Protein 1IBV (pdb70)

Organism: Lactobacillus sp. (strain 30a) (NCBI:txid1593)

Structure (mmCIF, N/CA/C/O backbone):
data_1IBV
#
_entry.id   1IBV
#
_cell.length_a   96.272
_cell.length_b   115.480
_cell.length_c   206.393
_cell.angle_alpha   90.00
_cell.angle_beta   90.00
_cell.angle_gamma   90.00
#
_symmetry.space_group_name_H-M   'C 2 2 21'
#
loop_
_entity.id
_entity.type
_entity.pdbx_description
1 polymer 'HISTIDINE DECARBOXYLASE BETA CHAIN'
2 polymer 'Histidine decarboxylase alpha chain'
3 non-polymer HISTIDINE-METHYL-ESTER
4 water water
#
loop_
_atom_site.group_PDB
_atom_site.id
_atom_site.type_symbol
_atom_site.label_atom_id
_atom_site.label_alt_id
_atom_site.label_comp_id
_atom_site.label_asym_id
_atom_site.label_entity_id
_atom_site.label_seq_id
_atom_site.pdbx_PDB_ins_code
_atom_site.Cartn_x
_atom_site.Cartn_y
_atom_site.Cartn_z
_atom_site.occupancy
_atom_site.B_iso_or_equiv
_atom_site.auth_seq_id
_atom_site.auth_comp_id
_atom_site.auth_asym_id
_atom_site.auth_atom_id
_atom_site.pdbx_PDB_model_num
ATOM 1 N N . SER A 1 1 ? -10.733 2.242 73.065 1.00 39.09 1 SER A N 1
ATOM 2 C CA . SER A 1 1 ? -11.452 2.349 74.364 1.00 40.59 1 SER A CA 1
ATOM 3 C C . SER A 1 1 ? -12.082 3.734 74.432 1.00 40.67 1 SER A C 1
ATOM 4 O O . SER A 1 1 ? -11.722 4.604 73.640 1.00 40.58 1 SER A O 1
ATOM 7 N N . GLU A 1 2 ? -12.977 3.953 75.393 1.00 41.77 2 GLU A N 1
ATOM 8 C CA . GLU A 1 2 ? -13.637 5.248 75.533 1.00 42.49 2 GLU A CA 1
ATOM 9 C C . GLU A 1 2 ? -12.647 6.418 75.666 1.00 38.35 2 GLU A C 1
ATOM 10 O O . GLU A 1 2 ? -12.971 7.554 75.325 1.00 39.50 2 GLU A O 1
ATOM 16 N N . LEU A 1 3 ? -11.427 6.128 76.108 1.00 33.43 3 LEU A N 1
ATOM 17 C CA . LEU A 1 3 ? -10.411 7.159 76.247 1.00 28.41 3 LEU A CA 1
ATOM 18 C C . LEU A 1 3 ? -9.967 7.673 74.874 1.00 28.04 3 LEU A C 1
ATOM 19 O O . LEU A 1 3 ? -9.800 8.880 74.667 1.00 26.08 3 LEU A O 1
ATOM 24 N N . ASP A 1 4 ? -9.774 6.751 73.936 1.00 27.50 4 ASP A N 1
ATOM 25 C CA . ASP A 1 4 ? -9.364 7.114 72.588 1.00 27.11 4 ASP A CA 1
ATOM 26 C C . ASP A 1 4 ? -10.340 8.107 71.978 1.00 28.26 4 ASP A C 1
ATOM 27 O O . ASP A 1 4 ? -9.932 8.993 71.235 1.00 29.38 4 ASP A O 1
ATOM 32 N N . ALA A 1 5 ? -11.625 7.957 72.290 1.00 27.39 5 ALA A N 1
ATOM 33 C CA . ALA A 1 5 ? -12.651 8.842 71.755 1.00 27.86 5 ALA A CA 1
ATOM 34 C C . ALA A 1 5 ? -12.334 10.277 72.139 1.00 26.34 5 ALA A C 1
ATOM 35 O O . ALA A 1 5 ? -12.412 11.186 71.301 1.00 29.89 5 ALA A O 1
ATOM 37 N N . LYS A 1 6 ? -11.965 10.477 73.407 1.00 25.40 6 LYS A N 1
ATOM 38 C CA . LYS A 1 6 ? -11.614 11.810 73.911 1.00 26.27 6 LYS A CA 1
ATOM 39 C C . LYS A 1 6 ? -10.319 12.266 73.228 1.00 25.80 6 LYS A C 1
ATOM 40 O O . LYS A 1 6 ? -10.226 13.397 72.753 1.00 25.30 6 LYS A O 1
ATOM 46 N N . LEU A 1 7 ? -9.345 11.361 73.139 1.00 23.62 7 LEU A N 1
ATOM 47 C CA . LEU A 1 7 ? -8.061 11.657 72.515 1.00 23.55 7 LEU A CA 1
ATOM 48 C C . LEU A 1 7 ? -8.229 12.123 71.075 1.00 24.14 7 LEU A C 1
ATOM 49 O O . LEU A 1 7 ? -7.661 13.138 70.670 1.00 23.53 7 LEU A O 1
ATOM 54 N N . ASN A 1 8 ? -9.036 11.390 70.318 1.00 25.37 8 ASN A N 1
ATOM 55 C CA . ASN A 1 8 ? -9.288 11.704 68.922 1.00 24.67 8 ASN A CA 1
ATOM 56 C C . ASN A 1 8 ? -9.792 13.124 68.731 1.00 24.74 8 ASN A C 1
ATOM 57 O O . ASN A 1 8 ? -9.381 13.811 67.796 1.00 27.98 8 ASN A O 1
ATOM 62 N N . LYS A 1 9 ? -10.657 13.586 69.627 1.00 24.42 9 LYS A N 1
ATOM 63 C CA . LYS A 1 9 ? -11.178 14.946 69.514 1.00 26.33 9 LYS A CA 1
ATOM 64 C C . LYS A 1 9 ? -10.084 16.006 69.668 1.00 27.24 9 LYS A C 1
ATOM 65 O O . LYS A 1 9 ? -10.299 17.168 69.342 1.00 27.52 9 LYS A O 1
ATOM 71 N N . LEU A 1 10 ? -8.916 15.591 70.161 1.00 28.45 10 LEU A N 1
ATOM 72 C CA . LEU A 1 10 ? -7.770 16.482 70.342 1.00 24.29 10 LEU A CA 1
ATOM 73 C C . LEU A 1 10 ? -6.840 16.377 69.146 1.00 23.19 10 LEU A C 1
ATOM 74 O O . LEU A 1 10 ? -5.889 17.150 69.016 1.00 24.54 10 LEU A O 1
ATOM 79 N N . GLY A 1 11 ? -7.121 15.409 68.283 1.00 21.95 11 GLY A N 1
ATOM 80 C CA . GLY A 1 11 ? -6.304 15.183 67.110 1.00 21.24 11 GLY A CA 1
ATOM 81 C C . GLY A 1 11 ? -5.249 14.132 67.399 1.00 22.40 11 GLY A C 1
ATOM 82 O O . GLY A 1 11 ? -4.348 13.898 66.584 1.00 21.96 11 GLY A O 1
ATOM 83 N N . VAL A 1 12 ? -5.367 13.487 68.556 1.00 21.15 12 VAL A N 1
ATOM 84 C CA . VAL A 1 12 ? -4.425 12.458 68.973 1.00 20.39 12 VAL A CA 1
ATOM 85 C C . VAL A 1 12 ? -4.991 11.069 68.715 1.00 22.21 12 VAL A C 1
ATOM 86 O O . VAL A 1 12 ? -6.194 10.856 68.840 1.00 25.84 12 VAL A O 1
ATOM 90 N N . ASP A 1 13 ? -4.130 10.131 68.346 1.00 23.08 13 ASP A N 1
ATOM 91 C CA . ASP A 1 13 ? -4.538 8.754 68.107 1.00 21.66 13 ASP A CA 1
ATOM 92 C C . ASP A 1 13 ? -3.403 7.845 68.541 1.00 23.38 13 ASP A C 1
ATOM 93 O O . ASP A 1 13 ? -2.235 8.143 68.302 1.00 26.39 13 ASP A O 1
ATOM 98 N N . ARG A 1 14 ? -3.745 6.754 69.204 1.00 22.72 14 ARG A N 1
ATOM 99 C CA . ARG A 1 14 ? -2.752 5.820 69.697 1.00 18.81 14 ARG A CA 1
ATOM 100 C C . ARG A 1 14 ? -2.547 4.650 68.752 1.00 19.79 14 ARG A C 1
ATOM 101 O O . ARG A 1 14 ? -2.220 3.547 69.183 1.00 21.75 14 ARG A O 1
ATOM 109 N N . ILE A 1 15 ? -2.761 4.892 67.462 1.00 18.99 15 ILE A N 1
ATOM 110 C CA . ILE A 1 15 ? -2.599 3.852 66.455 1.00 20.81 15 ILE A CA 1
ATOM 111 C C . ILE A 1 15 ? -1.115 3.686 66.154 1.00 20.85 15 ILE A C 1
ATOM 112 O O . ILE A 1 15 ? -0.427 4.671 65.879 1.00 20.32 15 ILE A O 1
ATOM 117 N N . ALA A 1 16 ? -0.649 2.439 66.155 1.00 22.35 16 ALA A N 1
ATOM 118 C CA . ALA A 1 16 ? 0.751 2.123 65.899 1.00 20.43 16 ALA A CA 1
ATOM 119 C C . ALA A 1 16 ? 0.882 0.756 65.234 1.00 21.21 16 ALA A C 1
ATOM 120 O O . ALA A 1 16 ? 1.073 -0.254 65.902 1.00 21.55 16 ALA A O 1
ATOM 122 N N . ILE A 1 17 ? 0.817 0.732 63.907 1.00 21.06 17 ILE A N 1
ATOM 123 C CA . ILE A 1 17 ? 0.916 -0.519 63.163 1.00 20.72 17 ILE A CA 1
ATOM 124 C C . ILE A 1 17 ? 2.190 -0.650 62.307 1.00 21.34 17 ILE A C 1
ATOM 125 O O . ILE A 1 17 ? 2.598 0.279 61.610 1.00 18.73 17 ILE A O 1
ATOM 130 N N . SER A 1 18 ? 2.768 -1.840 62.332 1.00 21.76 18 SER A N 1
ATOM 131 C CA . SER A 1 18 ? 3.976 -2.158 61.597 1.00 21.17 18 SER A CA 1
ATOM 132 C C . SER A 1 18 ? 3.571 -2.916 60.342 1.00 22.16 18 SER A C 1
ATOM 133 O O . SER A 1 18 ? 2.801 -3.875 60.393 1.00 23.76 18 SER A O 1
ATOM 136 N N . PRO A 1 19 ? 4.104 -2.502 59.188 1.00 21.04 19 PRO A N 1
ATOM 137 C CA . PRO A 1 19 ? 3.797 -3.157 57.915 1.00 20.96 19 PRO A CA 1
ATOM 138 C C . PRO A 1 19 ? 4.629 -4.401 57.597 1.00 23.41 19 PRO A C 1
ATOM 139 O O . PRO A 1 19 ? 4.543 -4.932 56.494 1.00 24.06 19 PRO A O 1
ATOM 143 N N . TYR A 1 20 ? 5.433 -4.863 58.554 1.00 23.25 20 TYR A N 1
ATOM 144 C CA . TYR A 1 20 ? 6.282 -6.032 58.338 1.00 22.73 20 TYR A CA 1
ATOM 145 C C . TYR A 1 20 ? 5.634 -7.327 58.779 1.00 24.99 20 TYR A C 1
ATOM 146 O O . TYR A 1 20 ? 4.608 -7.335 59.455 1.00 26.61 20 TYR A O 1
ATOM 155 N N . LYS A 1 21 ? 6.288 -8.428 58.430 1.00 25.32 21 LYS A N 1
ATOM 156 C CA . LYS A 1 21 ? 5.839 -9.743 58.817 1.00 25.29 21 LYS A CA 1
ATOM 157 C C . LYS A 1 21 ? 6.552 -10.100 60.111 1.00 25.50 21 LYS A C 1
ATOM 158 O O . LYS A 1 21 ? 7.772 -10.001 60.191 1.00 30.33 21 LYS A O 1
ATOM 164 N N . GLN A 1 22 ? 5.779 -10.435 61.138 1.00 26.70 22 GLN A N 1
ATOM 165 C CA . GLN A 1 22 ? 6.294 -10.846 62.440 1.00 24.87 22 GLN A CA 1
ATOM 166 C C . GLN A 1 22 ? 6.905 -9.796 63.341 1.00 25.43 22 GLN A C 1
ATOM 167 O O . GLN A 1 22 ? 6.545 -9.709 64.516 1.00 26.28 22 GLN A O 1
ATOM 173 N N . TRP A 1 23 ? 7.831 -9.017 62.801 1.00 25.41 23 TRP A N 1
ATOM 174 C CA . TRP A 1 23 ? 8.546 -7.997 63.568 1.00 25.32 23 TRP A CA 1
ATOM 175 C C . TRP A 1 23 ? 7.823 -6.698 63.900 1.00 23.94 23 TRP A C 1
ATOM 176 O O . TRP A 1 23 ? 6.959 -6.226 63.151 1.00 21.76 23 TRP A O 1
ATOM 187 N N . THR A 1 24 ? 8.240 -6.107 65.016 1.00 22.28 24 THR A N 1
ATOM 188 C CA . THR A 1 24 ? 7.728 -4.828 65.471 1.00 20.48 24 THR A CA 1
ATOM 189 C C . THR A 1 24 ? 8.710 -3.802 64.902 1.00 22.69 24 THR A C 1
ATOM 190 O O . THR A 1 24 ? 9.773 -4.177 64.397 1.00 25.35 24 THR A O 1
ATOM 194 N N . ARG A 1 25 ? 8.361 -2.522 64.953 1.00 18.23 25 ARG A N 1
ATOM 195 C CA . ARG A 1 25 ? 9.236 -1.473 64.454 1.00 14.57 25 ARG A CA 1
ATOM 196 C C . ARG A 1 25 ? 9.206 -0.369 65.479 1.00 16.74 25 ARG A C 1
ATOM 197 O O . ARG A 1 25 ? 8.360 -0.378 66.362 1.00 17.74 25 ARG A O 1
ATOM 205 N N . GLY A 1 26 ? 10.130 0.576 65.375 1.00 18.45 26 GLY A N 1
ATOM 206 C CA . GLY A 1 26 ? 10.186 1.654 66.339 1.00 17.96 26 GLY A CA 1
ATOM 207 C C . GLY A 1 26 ? 9.331 2.851 66.002 1.00 18.03 26 GLY A C 1
ATOM 208 O O . GLY A 1 26 ? 9.054 3.126 64.842 1.00 21.31 26 GLY A O 1
ATOM 209 N N . TYR A 1 27 ? 8.920 3.571 67.034 1.00 16.60 27 TYR A N 1
ATOM 210 C CA . TYR A 1 27 ? 8.109 4.751 66.857 1.00 16.61 27 TYR A CA 1
ATOM 211 C C . TYR A 1 27 ? 8.881 5.693 65.962 1.00 18.88 27 TYR A C 1
ATOM 212 O O . TYR A 1 27 ? 10.080 5.838 66.117 1.00 22.00 27 TYR A O 1
ATOM 221 N N . MET A 1 28 ? 8.187 6.310 65.013 1.00 20.17 28 MET A N 1
ATOM 222 C CA . MET A 1 28 ? 8.759 7.258 64.055 1.00 15.94 28 MET A CA 1
ATOM 223 C C . MET A 1 28 ? 9.353 6.687 62.778 1.00 17.88 28 MET A C 1
ATOM 224 O O . MET A 1 28 ? 9.616 7.434 61.841 1.00 18.55 28 MET A O 1
ATOM 229 N N . GLU A 1 29 ? 9.541 5.372 62.713 1.00 18.10 29 GLU A N 1
ATOM 230 C CA . GLU A 1 29 ? 10.088 4.771 61.505 1.00 19.26 29 GLU A CA 1
ATOM 231 C C . GLU A 1 29 ? 9.087 4.938 60.361 1.00 20.60 29 GLU A C 1
ATOM 232 O O . GLU A 1 29 ? 7.883 4.838 60.559 1.00 21.93 29 GLU A O 1
ATOM 238 N N . PRO A 1 30 ? 9.576 5.213 59.148 1.00 23.25 30 PRO A N 1
ATOM 239 C CA . PRO A 1 30 ? 8.716 5.404 57.980 1.00 21.74 30 PRO A CA 1
ATOM 240 C C . PRO A 1 30 ? 8.002 4.123 57.589 1.00 23.01 30 PRO A C 1
ATOM 241 O O . PRO A 1 30 ? 8.530 3.030 57.788 1.00 25.10 30 PRO A O 1
ATOM 245 N N . GLY A 1 31 ? 6.801 4.253 57.045 1.00 22.51 31 GLY A N 1
ATOM 246 C CA . GLY A 1 31 ? 6.052 3.081 56.647 1.00 20.55 31 GLY A CA 1
ATOM 247 C C . GLY A 1 31 ? 5.082 2.617 57.713 1.00 19.59 31 GLY A C 1
ATOM 248 O O . GLY A 1 31 ? 4.144 1.902 57.413 1.00 23.25 31 GLY A O 1
ATOM 249 N N . ASN A 1 32 ? 5.332 2.995 58.962 1.00 20.81 32 ASN A N 1
ATOM 250 C CA . ASN A 1 32 ? 4.449 2.618 60.056 1.00 22.05 32 ASN A CA 1
ATOM 251 C C . ASN A 1 32 ? 3.134 3.336 59.812 1.00 24.14 32 ASN A C 1
ATOM 252 O O . ASN A 1 32 ? 3.130 4.460 59.298 1.00 23.73 32 ASN A O 1
ATOM 257 N N . ILE A 1 33 ? 2.025 2.714 60.202 1.00 24.17 33 ILE A N 1
ATOM 258 C CA . ILE A 1 33 ? 0.712 3.310 60.006 1.00 21.04 33 ILE A CA 1
ATOM 259 C C . ILE A 1 33 ? 0.164 3.792 61.337 1.00 20.11 33 ILE A C 1
ATOM 260 O O . ILE A 1 33 ? 0.097 3.028 62.293 1.00 22.70 33 ILE A O 1
ATOM 265 N N . GLY A 1 34 ? -0.176 5.071 61.414 1.00 21.22 34 GLY A N 1
ATOM 266 C CA . GLY A 1 34 ? -0.703 5.617 62.649 1.00 19.24 34 GLY A CA 1
ATOM 267 C C . GLY A 1 34 ? 0.226 6.652 63.246 1.00 22.56 34 GLY A C 1
ATOM 268 O O . GLY A 1 34 ? 1.369 6.774 62.817 1.00 25.82 34 GLY A O 1
ATOM 269 N N . ASN A 1 35 ? -0.253 7.392 64.238 1.00 23.68 35 ASN A N 1
ATOM 270 C CA . ASN A 1 35 ? 0.552 8.430 64.877 1.00 21.29 35 ASN A CA 1
ATOM 271 C C . ASN A 1 35 ? 0.693 8.198 6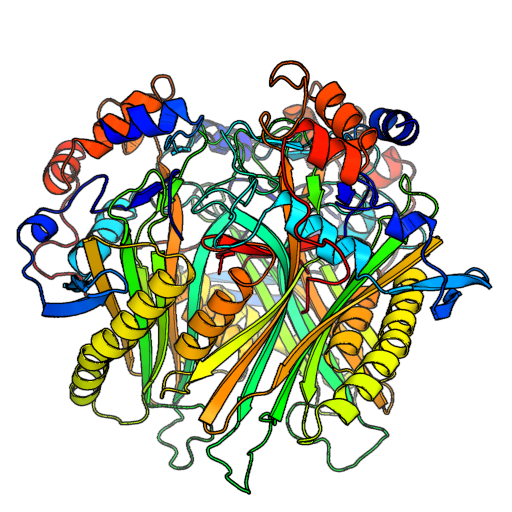6.381 1.00 20.74 35 ASN A C 1
ATOM 272 O O . ASN A 1 35 ? 0.847 9.139 67.156 1.00 21.06 35 ASN A O 1
ATOM 277 N N . GLY A 1 36 ? 0.671 6.940 66.790 1.00 19.16 36 GLY A N 1
ATOM 278 C CA . GLY A 1 36 ? 0.795 6.632 68.198 1.00 18.35 36 GLY A CA 1
ATOM 279 C C . GLY A 1 36 ? 1.929 5.658 68.416 1.00 19.83 36 GLY A C 1
ATOM 280 O O . GLY A 1 36 ? 2.711 5.400 67.498 1.00 22.41 36 GLY A O 1
ATOM 281 N N . TYR A 1 37 ? 2.013 5.100 69.616 1.00 18.11 37 TYR A N 1
ATOM 282 C CA . TYR A 1 37 ? 3.065 4.156 69.943 1.00 18.69 37 TYR A CA 1
ATOM 283 C C . TYR A 1 37 ? 2.668 3.248 71.086 1.00 19.34 37 TYR A C 1
ATOM 284 O O . TYR A 1 37 ? 1.781 3.575 71.863 1.00 22.32 37 TYR A O 1
ATOM 293 N N . VAL A 1 38 ? 3.324 2.101 71.172 1.00 18.95 38 VAL A N 1
ATOM 294 C CA . VAL A 1 38 ? 3.077 1.127 72.223 1.00 19.47 38 VAL A CA 1
ATOM 295 C C . VAL A 1 38 ? 4.406 0.953 72.940 1.00 24.11 38 VAL A C 1
ATOM 296 O O . VAL A 1 38 ? 5.462 1.036 72.307 1.00 26.07 38 VAL A O 1
ATOM 300 N N . THR A 1 39 ? 4.370 0.738 74.250 1.00 24.27 39 THR A N 1
ATOM 301 C CA . THR A 1 39 ? 5.599 0.566 75.010 1.00 24.13 39 THR A CA 1
ATOM 302 C C . THR A 1 39 ? 5.532 -0.605 75.975 1.00 24.41 39 THR A C 1
ATOM 303 O O . THR A 1 39 ? 4.495 -1.256 76.084 1.00 25.93 39 THR A O 1
ATOM 307 N N . GLY A 1 40 ? 6.632 -0.860 76.679 1.00 24.14 40 GLY A N 1
ATOM 308 C CA . GLY A 1 40 ? 6.691 -1.960 77.626 1.00 23.71 40 GLY A CA 1
ATOM 309 C C . GLY A 1 40 ? 7.810 -1.748 78.624 1.00 24.01 40 GLY A C 1
ATOM 310 O O . GLY A 1 40 ? 8.531 -0.766 78.518 1.00 25.56 40 GLY A O 1
ATOM 311 N N . LEU A 1 41 ? 7.970 -2.668 79.574 1.00 23.98 41 LEU A N 1
ATOM 312 C CA . LEU A 1 41 ? 9.003 -2.561 80.603 1.00 23.07 41 LEU A CA 1
ATOM 313 C C . LEU A 1 41 ? 10.025 -3.672 80.514 1.00 23.99 41 LEU A C 1
ATOM 314 O O . LEU A 1 41 ? 9.667 -4.845 80.606 1.00 22.92 41 LEU A O 1
ATOM 319 N N . LYS A 1 42 ? 11.299 -3.318 80.370 1.00 25.11 42 LYS A N 1
ATOM 320 C CA . LYS A 1 42 ? 12.338 -4.336 80.302 1.00 25.61 42 LYS A CA 1
ATOM 321 C C . LYS A 1 42 ? 13.533 -3.972 81.148 1.00 26.12 42 LYS A C 1
ATOM 322 O O . LYS A 1 42 ? 14.112 -2.904 80.990 1.00 26.62 42 LYS A O 1
ATOM 328 N N . VAL A 1 43 ? 13.880 -4.867 82.062 1.00 28.29 43 VAL A N 1
ATOM 329 C CA . VAL A 1 43 ? 15.031 -4.695 82.939 1.00 28.89 43 VAL A CA 1
ATOM 330 C C . VAL A 1 43 ? 15.806 -5.998 82.899 1.00 30.20 43 VAL A C 1
ATOM 331 O O . VAL A 1 43 ? 15.241 -7.063 83.151 1.00 31.94 43 VAL A O 1
ATOM 335 N N . ASP A 1 44 ? 17.080 -5.923 82.537 1.00 30.61 44 ASP A N 1
ATOM 336 C CA . ASP A 1 44 ? 17.914 -7.110 82.464 1.00 31.49 44 ASP A CA 1
ATOM 337 C C . ASP A 1 44 ? 19.373 -6.760 82.632 1.00 33.99 44 ASP A C 1
ATOM 338 O O . ASP A 1 44 ? 19.777 -5.618 82.408 1.00 33.76 44 ASP A O 1
ATOM 343 N N . ALA A 1 45 ? 20.163 -7.764 83.001 1.00 36.72 45 ALA A N 1
ATOM 344 C CA . ALA A 1 45 ? 21.590 -7.591 83.213 1.00 37.59 45 ALA A CA 1
ATOM 345 C C . ALA A 1 45 ? 22.384 -8.695 82.530 1.00 39.17 45 ALA A C 1
ATOM 346 O O . ALA A 1 45 ? 21.954 -9.856 82.495 1.00 40.18 45 ALA A O 1
ATOM 348 N N . GLY A 1 46 ? 23.537 -8.318 81.983 1.00 40.37 46 GLY A N 1
ATOM 349 C CA . GLY A 1 46 ? 24.410 -9.259 81.298 1.00 40.81 46 GLY A CA 1
ATOM 350 C C . GLY A 1 46 ? 25.851 -9.086 81.763 1.00 42.13 46 GLY A C 1
ATOM 351 O O . GLY A 1 46 ? 26.228 -8.01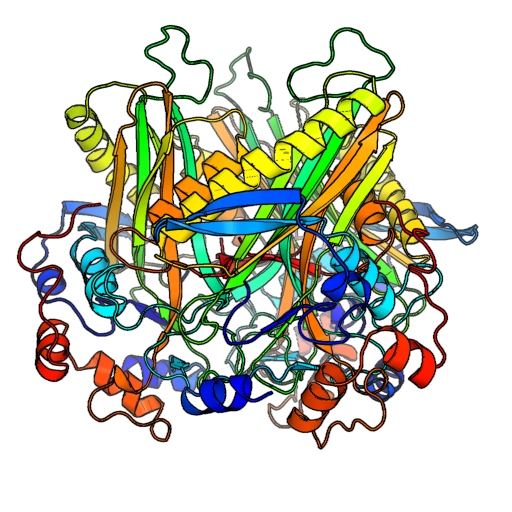4 82.266 1.00 41.28 46 GLY A O 1
ATOM 352 N N . VAL A 1 47 ? 26.665 -10.126 81.592 1.00 43.43 47 VAL A N 1
ATOM 353 C CA . VAL A 1 47 ? 28.066 -10.085 82.018 1.00 44.09 47 VAL A CA 1
ATOM 354 C C . VAL A 1 47 ? 29.014 -10.461 80.894 1.00 45.55 47 VAL A C 1
ATOM 355 O O . VAL A 1 47 ? 28.597 -11.003 79.868 1.00 46.36 47 VAL A O 1
ATOM 359 N N . ARG A 1 48 ? 30.301 -10.226 81.136 1.00 47.86 48 ARG A N 1
ATOM 360 C CA . ARG A 1 48 ? 31.381 -10.554 80.198 1.00 47.88 48 ARG A CA 1
ATOM 361 C C . ARG A 1 48 ? 32.712 -10.562 80.949 1.00 48.98 48 ARG A C 1
ATOM 362 O O . ARG A 1 48 ? 32.951 -9.703 81.807 1.00 46.60 48 ARG A O 1
ATOM 370 N N . ASP A 1 49 ? 33.567 -11.534 80.636 1.00 50.35 49 ASP A N 1
ATOM 371 C CA . ASP A 1 49 ? 34.877 -11.632 81.278 1.00 51.27 49 ASP A CA 1
ATOM 372 C C . ASP A 1 49 ? 35.665 -10.397 80.868 1.00 51.94 49 ASP A C 1
ATOM 373 O O . ASP A 1 49 ? 35.741 -10.077 79.678 1.00 51.79 49 ASP A O 1
ATOM 378 N N . LYS A 1 50 ? 36.230 -9.700 81.850 1.00 53.62 50 LYS A N 1
ATOM 379 C CA . LYS A 1 50 ? 36.993 -8.477 81.588 1.00 54.36 50 LYS A CA 1
ATOM 380 C C . LYS A 1 50 ? 38.137 -8.634 80.592 1.00 53.62 50 LYS A C 1
ATOM 381 O O . LYS A 1 50 ? 38.852 -9.645 80.584 1.00 53.14 50 LYS A O 1
ATOM 387 N N . SER A 1 51 ? 38.263 -7.641 79.723 1.00 53.44 51 SER A N 1
ATOM 388 C CA . SER A 1 51 ? 39.324 -7.601 78.731 1.00 53.37 51 SER A CA 1
ATOM 389 C C . SER A 1 51 ? 39.982 -6.253 78.974 1.00 55.98 51 SER A C 1
ATOM 390 O O . SER A 1 51 ? 39.577 -5.518 79.875 1.00 57.23 51 SER A O 1
ATOM 393 N N . ASP A 1 52 ? 40.975 -5.899 78.178 1.00 59.20 52 ASP A N 1
ATOM 394 C CA . ASP A 1 52 ? 41.621 -4.606 78.372 1.00 62.44 52 ASP A CA 1
ATOM 395 C C . ASP A 1 52 ? 40.871 -3.514 77.627 1.00 63.25 52 ASP A C 1
ATOM 396 O O . ASP A 1 52 ? 41.398 -2.416 77.444 1.00 64.18 52 ASP A O 1
ATOM 401 N N . ASN A 1 53 ? 39.641 -3.804 77.206 1.00 63.80 53 ASN A N 1
ATOM 402 C CA . ASN A 1 53 ? 38.842 -2.829 76.457 1.00 63.35 53 ASN A CA 1
ATOM 403 C C . ASN A 1 53 ? 37.566 -2.500 77.201 1.00 61.48 53 ASN A C 1
ATOM 404 O O . ASN A 1 53 ? 36.604 -3.272 77.157 1.00 61.18 53 ASN A O 1
ATOM 409 N N . ASN A 1 54 ? 37.547 -1.355 77.877 1.00 60.46 54 ASN A N 1
ATOM 410 C CA . ASN A 1 54 ? 36.355 -0.953 78.625 1.00 59.80 54 ASN A CA 1
ATOM 411 C C . ASN A 1 54 ? 35.156 -0.831 77.689 1.00 57.14 54 ASN A C 1
ATOM 412 O O . ASN A 1 54 ? 34.068 -1.332 77.984 1.00 58.16 54 ASN A O 1
ATOM 417 N N . VAL A 1 55 ? 35.376 -0.211 76.535 1.00 53.07 55 VAL A N 1
ATOM 418 C CA . VAL A 1 55 ? 34.296 -0.038 75.572 1.00 48.51 55 VAL A CA 1
ATOM 419 C C . VAL A 1 55 ? 33.722 -1.376 75.136 1.00 46.45 55 VAL A C 1
ATOM 420 O O . VAL A 1 55 ? 32.542 -1.638 75.343 1.00 48.86 55 VAL A O 1
ATOM 424 N N . LEU A 1 56 ? 34.555 -2.228 74.549 1.00 42.15 56 LEU A N 1
ATOM 425 C CA . LEU A 1 56 ? 34.097 -3.528 74.069 1.00 38.82 56 LEU A CA 1
ATOM 426 C C . LEU A 1 56 ? 33.396 -4.343 75.155 1.00 39.15 56 LEU A C 1
ATOM 427 O O . LEU A 1 56 ? 32.402 -5.043 74.886 1.00 38.60 56 LEU A O 1
ATOM 432 N N . ASP A 1 57 ? 33.905 -4.242 76.376 1.00 38.14 57 ASP A N 1
ATOM 433 C CA . ASP A 1 57 ? 33.308 -4.961 77.487 1.00 39.72 57 ASP A CA 1
ATOM 434 C C . ASP A 1 57 ? 31.887 -4.468 77.711 1.00 39.39 57 ASP A C 1
ATOM 435 O O . ASP A 1 57 ? 30.985 -5.265 77.971 1.00 39.74 57 ASP A O 1
ATOM 440 N N . GLY A 1 58 ? 31.696 -3.157 77.583 1.00 38.28 58 GLY A N 1
ATOM 441 C CA . GLY A 1 58 ? 30.376 -2.577 77.745 1.00 36.90 58 GLY A CA 1
ATOM 442 C C . GLY A 1 58 ? 29.467 -3.054 76.625 1.00 34.98 58 GLY A C 1
ATOM 443 O O . GLY A 1 58 ? 28.353 -3.511 76.887 1.00 35.09 58 GLY A O 1
ATOM 444 N N . ILE A 1 59 ? 29.966 -3.003 75.389 1.00 33.86 59 ILE A N 1
ATOM 445 C CA . ILE A 1 59 ? 29.212 -3.432 74.209 1.00 34.28 59 ILE A CA 1
ATOM 446 C C . ILE A 1 59 ? 28.630 -4.837 74.398 1.00 34.23 59 ILE A C 1
ATOM 447 O O . ILE A 1 59 ? 27.411 -5.022 74.395 1.00 35.17 59 ILE A O 1
ATOM 452 N N . VAL A 1 60 ? 29.505 -5.820 74.588 1.00 33.85 60 VAL A N 1
ATOM 453 C CA . VAL A 1 60 ? 29.057 -7.194 74.757 1.00 32.69 60 VAL A CA 1
ATOM 454 C C . VAL A 1 60 ? 28.082 -7.378 75.920 1.00 34.43 60 VAL A C 1
ATOM 455 O O . VAL A 1 60 ? 27.019 -7.981 75.761 1.00 36.45 60 VAL A O 1
ATOM 459 N N . SER A 1 61 ? 28.435 -6.867 77.089 1.00 35.56 61 SER A N 1
ATOM 460 C CA . SER A 1 61 ? 27.560 -7.005 78.237 1.00 35.00 61 SER A CA 1
ATOM 461 C C . SER A 1 61 ? 26.209 -6.370 77.922 1.00 37.40 61 SER A C 1
ATOM 462 O O . SER A 1 61 ? 25.155 -6.941 78.205 1.00 38.62 61 SER A O 1
ATOM 465 N N . TYR A 1 62 ? 26.245 -5.244 77.224 1.00 37.71 62 TYR A N 1
ATOM 466 C CA . TYR A 1 62 ? 25.032 -4.522 76.864 1.00 38.05 62 TYR A CA 1
ATOM 467 C C . TYR A 1 62 ? 24.349 -5.193 75.677 1.00 39.37 62 TYR A C 1
ATOM 468 O O . TYR A 1 62 ? 23.386 -4.671 75.134 1.00 44.36 62 TYR A O 1
ATOM 477 N N . ASP A 1 63 ? 24.814 -6.384 75.323 1.00 37.98 63 ASP A N 1
ATOM 478 C CA . ASP A 1 63 ? 24.259 -7.129 74.202 1.00 36.25 63 ASP A CA 1
ATOM 479 C C . ASP A 1 63 ? 23.682 -8.415 74.775 1.00 37.32 63 ASP A C 1
ATOM 480 O O . ASP A 1 63 ? 22.666 -8.930 74.305 1.00 36.70 63 ASP A O 1
ATOM 485 N N . ARG A 1 64 ? 24.352 -8.955 75.787 1.00 37.75 64 ARG A N 1
ATOM 486 C CA . ARG A 1 64 ? 23.872 -10.161 76.436 1.00 36.43 64 ARG A CA 1
ATOM 487 C C . ARG A 1 64 ? 22.629 -9.767 77.219 1.00 33.57 64 ARG A C 1
ATOM 488 O O . ARG A 1 64 ? 21.767 -10.594 77.476 1.00 35.14 64 ARG A O 1
ATOM 496 N N . ALA A 1 65 ? 22.548 -8.497 77.603 1.00 30.69 65 ALA A N 1
ATOM 497 C CA . ALA A 1 65 ? 21.390 -7.996 78.337 1.00 30.47 65 ALA A CA 1
ATOM 498 C C . ALA A 1 65 ? 20.200 -7.787 77.392 1.00 31.06 65 ALA A C 1
ATOM 499 O O . ALA A 1 65 ? 19.065 -8.101 77.730 1.00 31.10 65 ALA A O 1
ATOM 501 N N . GLU A 1 66 ? 20.468 -7.277 76.197 1.00 32.04 66 GLU A N 1
ATOM 502 C CA . GLU A 1 66 ? 19.413 -7.060 75.218 1.00 29.76 66 GLU A CA 1
ATOM 503 C C . GLU A 1 66 ? 18.844 -8.391 74.725 1.00 32.08 66 GLU A C 1
ATOM 504 O O . GLU A 1 66 ? 17.692 -8.464 74.305 1.00 33.98 66 GLU A O 1
ATOM 510 N N . THR A 1 67 ? 19.667 -9.432 74.731 1.00 33.10 67 THR A N 1
ATOM 511 C CA . THR A 1 67 ? 19.253 -10.739 74.246 1.00 31.87 67 THR A CA 1
ATOM 512 C C . THR A 1 67 ? 18.684 -11.644 75.325 1.00 31.24 67 THR A C 1
ATOM 513 O O . THR A 1 67 ? 18.175 -12.724 75.032 1.00 31.39 67 THR A O 1
ATOM 517 N N . LYS A 1 68 ? 18.760 -11.202 76.571 1.00 31.82 68 LYS A N 1
ATOM 518 C CA . LYS A 1 68 ? 18.263 -12.002 77.674 1.00 33.18 68 LYS A CA 1
ATOM 519 C C . LYS A 1 68 ? 16.777 -11.735 77.862 1.00 33.41 68 LYS A C 1
ATOM 520 O O . LYS A 1 68 ? 16.306 -10.607 77.697 1.00 33.19 68 LYS A O 1
ATOM 526 N N . ASN A 1 69 ? 16.036 -12.774 78.232 1.00 32.76 69 ASN A N 1
ATOM 527 C CA . ASN A 1 69 ? 14.601 -12.650 78.436 1.00 32.09 69 ASN A CA 1
ATOM 528 C C . ASN A 1 69 ? 13.935 -11.997 77.227 1.00 33.07 69 ASN A C 1
ATOM 529 O O . ASN A 1 69 ? 13.979 -12.567 76.139 1.00 35.40 69 ASN A O 1
ATOM 534 N N . ALA A 1 70 ? 13.337 -10.819 77.386 1.00 31.98 70 ALA A N 1
ATOM 535 C CA . ALA A 1 70 ? 12.681 -10.168 76.253 1.00 30.09 70 ALA A CA 1
ATOM 536 C C . ALA A 1 70 ? 13.731 -9.829 75.205 1.00 29.77 70 ALA A C 1
ATOM 537 O O . ALA A 1 70 ? 14.670 -9.091 75.475 1.00 31.23 70 ALA A O 1
ATOM 539 N N . TYR A 1 71 ? 13.570 -10.374 74.009 1.00 28.59 71 TYR A N 1
ATOM 540 C CA . TYR A 1 71 ? 14.531 -10.146 72.952 1.00 27.61 71 TYR A CA 1
ATOM 541 C C . TYR A 1 71 ? 14.391 -8.844 72.196 1.00 27.52 71 TYR A C 1
ATOM 542 O O . TYR A 1 71 ? 13.325 -8.518 71.675 1.00 26.33 71 TYR A O 1
ATOM 551 N N . ILE A 1 72 ? 15.496 -8.109 72.149 1.00 29.08 72 ILE A N 1
ATOM 552 C CA . ILE A 1 72 ? 15.608 -6.857 71.411 1.00 28.29 72 ILE A CA 1
ATOM 553 C C . ILE A 1 72 ? 17.043 -6.875 70.899 1.00 28.77 72 ILE A C 1
ATOM 554 O O . ILE A 1 72 ? 17.716 -5.856 70.818 1.00 25.78 72 ILE A O 1
ATOM 559 N N . GLY A 1 73 ? 17.466 -8.074 70.512 1.00 30.86 73 GLY A N 1
ATOM 560 C CA . GLY A 1 73 ? 18.807 -8.328 70.023 1.00 32.64 73 GLY A CA 1
ATOM 561 C C . GLY A 1 73 ? 19.532 -7.380 69.091 1.00 36.01 73 GLY A C 1
ATOM 562 O O . GLY A 1 73 ? 20.458 -6.683 69.514 1.00 42.08 73 GLY A O 1
ATOM 563 N N . GLN A 1 74 ? 19.182 -7.393 67.813 1.00 31.74 74 GLN A N 1
ATOM 564 C CA . GLN A 1 74 ? 19.881 -6.554 66.850 1.00 29.00 74 GLN A CA 1
ATOM 565 C C . GLN A 1 74 ? 19.161 -5.254 66.568 1.00 30.49 74 GLN A C 1
ATOM 566 O O . GLN A 1 74 ? 18.834 -4.935 65.423 1.00 31.14 74 GLN A O 1
ATOM 572 N N . ILE A 1 75 ? 18.996 -4.468 67.622 1.00 29.07 75 ILE A N 1
ATOM 573 C CA . ILE A 1 75 ? 18.293 -3.202 67.561 1.00 27.63 75 ILE A CA 1
ATOM 574 C C . ILE A 1 75 ? 19.207 -1.986 67.642 1.00 27.95 75 ILE A C 1
ATOM 575 O O . ILE A 1 75 ? 20.248 -2.024 68.288 1.00 29.71 75 ILE A O 1
ATOM 580 N N . ASN A 1 76 ? 18.839 -0.924 66.934 1.00 27.64 76 ASN A N 1
ATOM 581 C CA . ASN A 1 76 ? 19.594 0.316 66.982 1.00 23.66 76 ASN A CA 1
ATOM 582 C C . ASN A 1 76 ? 18.875 1.101 68.045 1.00 25.81 76 ASN A C 1
ATOM 583 O O . ASN A 1 76 ? 17.831 1.676 67.776 1.00 26.65 76 ASN A O 1
ATOM 588 N N . MET A 1 77 ? 19.395 1.089 69.264 1.00 25.88 77 MET A N 1
ATOM 589 C CA . MET A 1 77 ? 18.735 1.794 70.346 1.00 25.42 77 MET A CA 1
ATOM 590 C C . MET A 1 77 ? 19.003 3.284 70.392 1.00 26.68 77 MET A C 1
ATOM 591 O O . MET A 1 77 ? 20.146 3.718 70.469 1.00 28.31 77 MET A O 1
ATOM 596 N N . THR A 1 78 ? 17.933 4.064 70.332 1.00 28.09 78 THR A N 1
ATOM 597 C CA . THR A 1 78 ? 18.035 5.510 70.407 1.00 26.01 78 THR A CA 1
ATOM 598 C C . THR A 1 78 ? 17.605 5.853 71.823 1.00 25.42 78 THR A C 1
ATOM 599 O O . THR A 1 78 ? 16.740 5.195 72.378 1.00 26.28 78 THR A O 1
ATOM 603 N N . THR A 1 79 ? 18.165 6.905 72.395 1.00 25.86 79 THR A N 1
ATOM 604 C CA . THR A 1 79 ? 17.846 7.234 73.771 1.00 25.32 79 THR A CA 1
ATOM 605 C C . THR A 1 79 ? 16.937 8.425 74.000 1.00 23.61 79 THR A C 1
ATOM 606 O O . THR A 1 79 ? 17.128 9.489 73.430 1.00 25.61 79 THR A O 1
ATOM 610 N N . ALA A 1 80 ? 15.959 8.222 74.869 1.00 23.51 80 ALA A N 1
ATOM 611 C CA . ALA A 1 80 ? 15.010 9.244 75.244 1.00 22.93 80 ALA A CA 1
ATOM 612 C C . ALA A 1 80 ? 15.188 9.373 76.747 1.00 24.17 80 ALA A C 1
ATOM 613 O O . ALA A 1 80 ? 15.290 8.360 77.445 1.00 24.15 80 ALA A O 1
ATOM 615 N N . SER A 1 81 ? 15.225 10.604 77.246 1.00 27.54 81 SER A N 1
ATOM 616 C CA . SER A 1 81 ? 15.413 10.841 78.667 1.00 30.26 81 SER A CA 1
ATOM 617 C C . SER A 1 81 ? 14.515 11.927 79.240 1.00 29.65 81 SER A C 1
ATOM 618 O O . SER A 1 81 ? 14.364 11.948 80.469 1.00 30.54 81 SER A O 1
ATOM 626 N N . PHE B 2 2 ? 8.712 9.567 79.390 1.00 30.20 484 PHE B N 1
ATOM 627 C CA . PHE B 2 2 ? 7.260 9.500 79.388 1.00 28.36 484 PHE B CA 1
ATOM 628 C C . PHE B 2 2 ? 6.560 8.735 78.266 1.00 28.74 484 PHE B C 1
ATOM 629 O O . PHE B 2 2 ? 7.126 8.456 77.206 1.00 28.57 484 PHE B O 1
ATOM 637 N N . THR B 2 3 ? 5.300 8.410 78.536 1.00 27.93 485 THR B N 1
ATOM 638 C CA . THR B 2 3 ? 4.403 7.724 77.612 1.00 27.73 485 THR B CA 1
ATOM 639 C C . THR B 2 3 ? 3.083 8.415 77.928 1.00 27.24 485 THR B C 1
ATOM 640 O O . THR B 2 3 ? 2.669 8.469 79.090 1.00 24.87 485 THR B O 1
ATOM 644 N N . GLY B 2 4 ? 2.495 9.067 76.931 1.00 27.10 486 GLY B N 1
ATOM 645 C CA . GLY B 2 4 ? 1.257 9.779 77.186 1.00 26.99 486 GLY B CA 1
ATOM 646 C C . GLY B 2 4 ? 0.072 9.538 76.275 1.00 25.90 486 GLY B C 1
ATOM 647 O O . GLY B 2 4 ? -0.319 8.406 76.004 1.00 28.62 486 GLY B O 1
ATOM 648 N N . VAL B 2 5 ? -0.480 10.640 75.777 1.00 23.05 487 VAL B N 1
ATOM 649 C CA . VAL B 2 5 ? -1.647 10.616 74.914 1.00 19.81 487 VAL B CA 1
ATOM 650 C C . VAL B 2 5 ? -1.528 9.723 73.689 1.00 20.90 487 VAL B C 1
ATOM 651 O O . VAL B 2 5 ? -2.534 9.351 73.106 1.00 21.08 487 VAL B O 1
ATOM 655 N N . GLN B 2 6 ? -0.311 9.367 73.302 1.00 20.42 488 GLN B N 1
ATOM 656 C CA . GLN B 2 6 ? -0.110 8.527 72.130 1.00 18.49 488 GLN B CA 1
ATOM 657 C C . GLN B 2 6 ? 0.168 7.075 72.417 1.00 17.34 488 GLN B C 1
ATOM 658 O O . GLN B 2 6 ? 0.312 6.289 71.486 1.00 15.79 488 GLN B O 1
ATOM 664 N N . GLY B 2 7 ? 0.240 6.693 73.680 1.00 18.99 489 GLY B N 1
ATOM 665 C CA . GLY B 2 7 ? 0.588 5.313 73.926 1.00 20.42 489 GLY B CA 1
ATOM 666 C C . GLY B 2 7 ? -0.179 4.414 74.860 1.00 22.88 489 GLY B C 1
ATOM 667 O O . GLY B 2 7 ? -1.078 4.828 75.594 1.00 22.43 489 GLY B O 1
ATOM 668 N N . ARG B 2 8 ? 0.214 3.149 74.803 1.00 22.40 490 ARG B N 1
ATOM 669 C CA . ARG B 2 8 ? -0.347 2.093 75.624 1.00 25.39 490 ARG B CA 1
ATOM 670 C C . ARG B 2 8 ? 0.843 1.286 76.121 1.00 25.69 490 ARG B C 1
ATOM 671 O O . ARG B 2 8 ? 1.905 1.300 75.499 1.00 27.69 490 ARG B O 1
ATOM 679 N N . VAL B 2 9 ? 0.673 0.585 77.231 1.00 24.04 491 VAL B N 1
ATOM 680 C CA . VAL B 2 9 ? 1.749 -0.208 77.784 1.00 21.89 491 VAL B CA 1
ATOM 681 C C . VAL B 2 9 ? 1.376 -1.670 77.714 1.00 25.61 491 VAL B C 1
ATOM 682 O O . VAL B 2 9 ? 0.279 -2.049 78.118 1.00 30.79 491 VAL B O 1
ATOM 686 N N . ILE B 2 10 ? 2.280 -2.485 77.187 1.00 24.89 492 ILE B N 1
ATOM 687 C CA . ILE B 2 10 ? 2.052 -3.916 77.064 1.00 25.84 492 ILE B CA 1
ATOM 688 C C . ILE B 2 10 ? 1.923 -4.555 78.440 1.00 29.95 492 ILE B C 1
ATOM 689 O O . ILE B 2 10 ? 2.841 -4.467 79.268 1.00 32.08 492 ILE B O 1
ATOM 694 N N . GLY B 2 11 ? 0.766 -5.174 78.680 1.00 31.38 493 GLY B N 1
ATOM 695 C CA . GLY B 2 11 ? 0.500 -5.816 79.951 1.00 28.16 493 GLY B CA 1
ATOM 696 C C . GLY B 2 11 ? -0.456 -4.998 80.790 1.00 28.01 493 GLY B C 1
ATOM 697 O O . GLY B 2 11 ? -0.941 -5.473 81.807 1.00 29.85 493 GLY B O 1
ATOM 698 N N . TYR B 2 12 ? -0.746 -3.780 80.354 1.00 29.54 494 TYR B N 1
ATOM 699 C CA . TYR B 2 12 ? -1.655 -2.916 81.087 1.00 31.89 494 TYR B CA 1
ATOM 700 C C . TYR B 2 12 ? -2.784 -2.410 80.188 1.00 35.02 494 TYR B C 1
ATOM 701 O O . TYR B 2 12 ? -3.952 -2.649 80.471 1.00 37.66 494 TYR B O 1
ATOM 710 N N . ASP B 2 13 ? -2.442 -1.709 79.114 1.00 35.70 495 ASP B N 1
ATOM 711 C CA . ASP B 2 13 ? -3.446 -1.177 78.204 1.00 32.26 495 ASP B CA 1
ATOM 712 C C . ASP B 2 13 ? -3.879 -2.182 77.151 1.00 31.85 495 ASP B C 1
ATOM 713 O O . ASP B 2 13 ? -5.016 -2.165 76.697 1.00 32.15 495 ASP B O 1
ATOM 718 N N . ILE B 2 14 ? -2.942 -3.006 76.710 1.00 31.11 496 ILE B N 1
ATOM 719 C CA . ILE B 2 14 ? -3.244 -4.033 75.731 1.00 29.98 496 ILE B CA 1
ATOM 720 C C . ILE B 2 14 ? -2.625 -5.304 76.259 1.00 30.30 496 ILE B C 1
ATOM 721 O O . ILE B 2 14 ? -1.628 -5.256 76.979 1.00 30.84 496 ILE B O 1
ATOM 726 N N . LEU B 2 15 ? -3.219 -6.437 75.919 1.00 29.93 497 LEU B N 1
ATOM 727 C CA . LEU B 2 15 ? -2.707 -7.719 76.374 1.00 30.62 497 LEU B CA 1
ATOM 728 C C . LEU B 2 15 ? -2.567 -7.735 77.889 1.00 33.86 497 LEU B C 1
ATOM 729 O O . LEU B 2 15 ? -1.653 -8.370 78.431 1.00 36.08 497 LEU B O 1
ATOM 734 N N . ARG B 2 16 ? -3.510 -7.088 78.570 1.00 34.76 498 ARG B N 1
ATOM 735 C CA . ARG B 2 16 ? -3.493 -6.996 80.028 1.00 36.57 498 ARG B CA 1
ATOM 736 C C . ARG B 2 16 ? -3.270 -8.347 80.681 1.00 37.43 498 ARG B C 1
ATOM 737 O O . ARG B 2 16 ? -3.777 -9.370 80.217 1.00 37.46 498 ARG B O 1
ATOM 745 N N . SER B 2 17 ? -2.453 -8.353 81.724 1.00 40.49 499 SER B N 1
ATOM 746 C CA . SER B 2 17 ? -2.144 -9.584 82.430 1.00 41.94 499 SER B CA 1
ATOM 747 C C . SER B 2 17 ? -3.070 -9.764 83.617 1.00 42.82 499 SER B C 1
ATO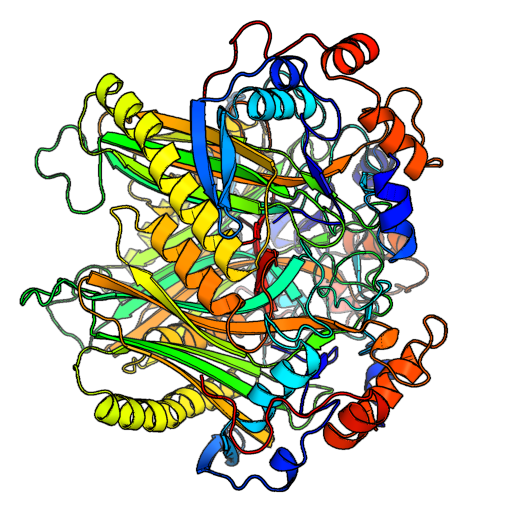M 748 O O . SER B 2 17 ? -3.325 -8.824 84.378 1.00 40.04 499 SER B O 1
ATOM 751 N N . PRO B 2 18 ? -3.562 -10.992 83.814 1.00 44.88 500 PRO B N 1
ATOM 752 C CA . PRO B 2 18 ? -4.459 -11.237 84.940 1.00 44.50 500 PRO B CA 1
ATOM 753 C C . PRO B 2 18 ? -3.765 -10.846 86.232 1.00 44.45 500 PRO B C 1
ATOM 754 O O . PRO B 2 18 ? -4.385 -10.273 87.130 1.00 46.79 500 PRO B O 1
ATOM 758 N N . GLU B 2 19 ? -2.455 -11.060 86.285 1.00 44.07 501 GLU B N 1
ATOM 759 C CA . GLU B 2 19 ? -1.689 -10.720 87.473 1.00 44.79 501 GLU B CA 1
ATOM 760 C C . GLU B 2 19 ? -1.835 -9.259 87.870 1.00 43.51 501 GLU B C 1
ATOM 761 O O . GLU B 2 19 ? -1.624 -8.908 89.026 1.00 44.16 501 GLU B O 1
ATOM 767 N N . VAL B 2 20 ? -2.231 -8.418 86.922 1.00 41.71 502 VAL B N 1
ATOM 768 C CA . VAL B 2 20 ? -2.387 -6.998 87.190 1.00 40.51 502 VAL B CA 1
ATOM 769 C C . VAL B 2 20 ? -3.618 -6.696 88.033 1.00 44.11 502 VAL B C 1
ATOM 770 O O . VAL B 2 20 ? -3.546 -5.919 88.987 1.00 46.19 502 VAL B O 1
ATOM 774 N N . ASP B 2 21 ? -4.743 -7.325 87.706 1.00 45.46 503 ASP B N 1
ATOM 775 C CA . ASP B 2 21 ? -5.975 -7.077 88.452 1.00 46.26 503 ASP B CA 1
ATOM 776 C C . ASP B 2 21 ? -5.918 -7.721 89.825 1.00 47.43 503 ASP B C 1
ATOM 777 O O . ASP B 2 21 ? -6.578 -7.266 90.762 1.00 46.64 503 ASP B O 1
ATOM 782 N N . LYS B 2 22 ? -5.114 -8.777 89.934 1.00 48.33 504 LYS B N 1
ATOM 783 C CA . LYS B 2 22 ? -4.970 -9.509 91.184 1.00 48.91 504 LYS B CA 1
ATOM 784 C C . LYS B 2 22 ? -3.910 -8.940 92.111 1.00 49.25 504 LYS B C 1
ATOM 785 O O . LYS B 2 22 ? -3.965 -9.148 93.326 1.00 50.85 504 LYS B O 1
ATOM 791 N N . ALA B 2 23 ? -2.964 -8.201 91.543 1.00 49.66 505 ALA B N 1
ATOM 792 C CA . ALA B 2 23 ? -1.865 -7.620 92.312 1.00 49.07 505 ALA B CA 1
ATOM 793 C C . ALA B 2 23 ? -2.304 -6.749 93.486 1.00 48.79 505 ALA B C 1
ATOM 794 O O . ALA B 2 23 ? -3.199 -5.904 93.353 1.00 47.59 505 ALA B O 1
ATOM 796 N N . LYS B 2 24 ? -1.661 -6.953 94.633 1.00 48.80 506 LYS B N 1
ATOM 797 C CA . LYS B 2 24 ? -1.957 -6.163 95.826 1.00 48.70 506 LYS B CA 1
ATOM 798 C C . LYS B 2 24 ? -0.798 -5.181 96.028 1.00 46.38 506 LYS B C 1
ATOM 799 O O . LYS B 2 24 ? 0.362 -5.508 95.749 1.00 44.74 506 LYS B O 1
ATOM 805 N N . PRO B 2 25 ? -1.101 -3.956 96.491 1.00 44.57 507 PRO B N 1
ATOM 806 C CA . PRO B 2 25 ? -0.102 -2.906 96.729 1.00 44.55 507 PRO B CA 1
ATOM 807 C C . PRO B 2 25 ? 0.961 -3.310 97.746 1.00 44.33 507 PRO B C 1
ATOM 808 O O . PRO B 2 25 ? 0.683 -4.080 98.675 1.00 47.83 507 PRO B O 1
ATOM 812 N N . LEU B 2 26 ? 2.165 -2.776 97.571 1.00 41.45 508 LEU B N 1
ATOM 813 C CA . LEU B 2 26 ? 3.263 -3.039 98.483 1.00 37.51 508 LEU B CA 1
ATOM 814 C C . LEU B 2 26 ? 3.238 -1.961 99.554 1.00 37.74 508 LEU B C 1
ATOM 815 O O . LEU B 2 26 ? 3.584 -2.217 100.708 1.00 39.88 508 LEU B O 1
ATOM 820 N N . PHE B 2 27 ? 2.866 -0.746 99.150 1.00 37.48 509 PHE B N 1
ATOM 821 C CA . PHE B 2 27 ? 2.764 0.408 100.052 1.00 37.66 509 PHE B CA 1
ATOM 822 C C . PHE B 2 27 ? 2.249 1.613 99.271 1.00 37.86 509 PHE B C 1
ATOM 823 O O . PHE B 2 27 ? 1.791 1.452 98.137 1.00 40.36 509 PHE B O 1
ATOM 831 N N . THR B 2 28 ? 2.294 2.804 99.862 1.00 37.28 510 THR B N 1
ATOM 832 C CA . THR B 2 28 ? 1.813 3.995 99.166 1.00 39.44 510 THR B CA 1
ATOM 833 C C . THR B 2 28 ? 2.683 5.205 99.422 1.00 40.09 510 THR B C 1
ATOM 834 O O . THR B 2 28 ? 3.259 5.342 100.502 1.00 41.68 510 THR B O 1
ATOM 838 N N . GLU B 2 29 ? 2.714 6.103 98.441 1.00 38.93 511 GLU B N 1
ATOM 839 C CA . GLU B 2 29 ? 3.492 7.335 98.509 1.00 38.04 511 GLU B CA 1
ATOM 840 C C . GLU B 2 29 ? 2.528 8.502 98.350 1.00 37.48 511 GLU B C 1
ATOM 841 O O . GLU B 2 29 ? 1.657 8.487 97.476 1.00 38.74 511 GLU B O 1
ATOM 847 N N . THR B 2 30 ? 2.667 9.503 99.206 1.00 38.14 512 THR B N 1
ATOM 848 C CA . THR B 2 30 ? 1.793 10.664 99.166 1.00 40.12 512 THR B CA 1
ATOM 849 C C . THR B 2 30 ? 2.097 11.595 97.992 1.00 42.03 512 THR B C 1
ATOM 850 O O . THR B 2 30 ? 3.262 11.914 97.721 1.00 42.08 512 THR B O 1
ATOM 854 N N . GLN B 2 31 ? 1.049 12.042 97.305 1.00 42.56 513 GLN B N 1
ATOM 855 C CA . GLN B 2 31 ? 1.214 12.927 96.159 1.00 42.21 513 GLN B CA 1
ATOM 856 C C . GLN B 2 31 ? 0.867 14.366 96.522 1.00 41.87 513 GLN B C 1
ATOM 857 O O . GLN B 2 31 ? 0.241 14.611 97.553 1.00 42.26 513 GLN B O 1
ATOM 863 N N . TRP B 2 32 ? 1.219 15.299 95.640 1.00 41.04 514 TRP B N 1
ATOM 864 C CA . TRP B 2 32 ? 0.964 16.720 95.861 1.00 40.41 514 TRP B CA 1
ATOM 865 C C . TRP B 2 32 ? -0.487 17.057 96.177 1.00 40.87 514 TRP B C 1
ATOM 866 O O . TRP B 2 32 ? -0.754 18.032 96.868 1.00 42.18 514 TRP B O 1
ATOM 877 N N . ASP B 2 33 ? -1.425 16.281 95.644 1.00 40.89 515 ASP B N 1
ATOM 878 C CA . ASP B 2 33 ? -2.843 16.534 95.878 1.00 40.81 515 ASP B CA 1
ATOM 879 C C . ASP B 2 33 ? -3.403 15.856 97.138 1.00 40.39 515 ASP B C 1
ATOM 880 O O . ASP B 2 33 ? -4.611 15.880 97.386 1.00 40.51 515 ASP B O 1
ATOM 885 N N . GLY B 2 34 ? -2.530 15.220 97.910 1.00 40.89 516 GLY B N 1
ATOM 886 C CA . GLY B 2 34 ? -2.962 14.551 99.125 1.00 39.77 516 GLY B CA 1
ATOM 887 C C . GLY B 2 34 ? -3.380 13.101 98.939 1.00 40.43 516 GLY B C 1
ATOM 888 O O . GLY B 2 34 ? -3.564 12.383 99.921 1.00 42.39 516 GLY B O 1
ATOM 889 N N . SER B 2 35 ? -3.541 12.664 97.695 1.00 40.99 517 SER B N 1
ATOM 890 C CA . SER B 2 35 ? -3.933 11.281 97.435 1.00 40.26 517 SER B CA 1
ATOM 891 C C . SER B 2 35 ? -2.750 10.345 97.640 1.00 40.66 517 SER B C 1
ATOM 892 O O . SER B 2 35 ? -1.598 10.736 97.405 1.00 42.21 517 SER B O 1
ATOM 895 N N . GLU B 2 36 ? -3.035 9.115 98.047 1.00 37.23 518 GLU B N 1
ATOM 896 C CA . GLU B 2 36 ? -2.004 8.120 98.268 1.00 36.52 518 GLU B CA 1
ATOM 897 C C . GLU B 2 36 ? -1.828 7.259 97.029 1.00 38.33 518 GLU B C 1
ATOM 898 O O . GLU B 2 36 ? -2.750 6.532 96.647 1.00 39.18 518 GLU B O 1
ATOM 904 N N . LEU B 2 37 ? -0.638 7.320 96.424 1.00 37.10 519 LEU B N 1
ATOM 905 C CA . LEU B 2 37 ? -0.326 6.559 95.213 1.00 34.28 519 LEU B CA 1
ATOM 906 C C . LEU B 2 37 ? 0.150 5.144 95.501 1.00 33.96 519 LEU B C 1
ATOM 907 O O . LEU B 2 37 ? 1.249 4.951 96.004 1.00 38.00 519 LEU B O 1
ATOM 912 N N . PRO B 2 38 ? -0.673 4.133 95.196 1.00 35.35 520 PRO B N 1
ATOM 913 C CA . PRO B 2 38 ? -0.284 2.734 95.441 1.00 34.66 520 PRO B CA 1
ATOM 914 C C . PRO B 2 38 ? 0.921 2.282 94.595 1.00 34.55 520 PRO B C 1
ATOM 915 O O . PRO B 2 38 ? 0.990 2.555 93.390 1.00 36.79 520 PRO B O 1
ATOM 919 N N . ILE B 2 39 ? 1.861 1.590 95.228 1.00 34.12 521 ILE B N 1
ATOM 920 C CA . ILE B 2 39 ? 3.065 1.098 94.554 1.00 32.04 521 ILE B CA 1
ATOM 921 C C . ILE B 2 39 ? 3.018 -0.419 94.409 1.00 32.84 521 ILE B C 1
ATOM 922 O O . ILE B 2 39 ? 2.866 -1.137 95.397 1.00 35.80 521 ILE B O 1
ATOM 927 N N . TYR B 2 40 ? 3.163 -0.914 93.190 1.00 31.40 522 TYR B N 1
ATOM 928 C CA . TYR B 2 40 ? 3.105 -2.345 92.961 1.00 31.88 522 TYR B CA 1
ATOM 929 C C . TYR B 2 40 ? 4.412 -2.853 92.397 1.00 34.72 522 TYR B C 1
ATOM 930 O O . TYR B 2 40 ? 5.285 -2.070 92.015 1.00 35.27 522 TYR B O 1
ATOM 939 N N . ASP B 2 41 ? 4.526 -4.173 92.329 1.00 36.14 523 ASP B N 1
ATOM 940 C CA . ASP B 2 41 ? 5.704 -4.830 91.785 1.00 38.67 523 ASP B CA 1
ATOM 941 C C . ASP B 2 41 ? 5.421 -5.004 90.295 1.00 40.10 523 ASP B C 1
ATOM 942 O O . ASP B 2 41 ? 4.433 -5.630 89.921 1.00 41.78 523 ASP B O 1
ATOM 947 N N . ALA B 2 42 ? 6.305 -4.479 89.450 1.00 39.55 524 ALA B N 1
ATOM 948 C CA . ALA B 2 42 ? 6.134 -4.528 88.005 1.00 35.67 524 ALA B CA 1
ATOM 949 C C . ALA B 2 42 ? 6.420 -5.859 87.329 1.00 36.10 524 ALA B C 1
ATOM 950 O O . ALA B 2 42 ? 6.527 -5.927 86.105 1.00 36.95 524 ALA B O 1
ATOM 952 N N . LYS B 2 43 ? 6.484 -6.931 88.102 1.00 36.55 525 LYS B N 1
ATOM 953 C CA . LYS B 2 43 ? 6.735 -8.240 87.507 1.00 37.05 525 LYS B CA 1
ATOM 954 C C . LYS B 2 43 ? 5.704 -8.600 86.421 1.00 38.13 525 LYS B C 1
ATOM 955 O O . LYS B 2 43 ? 6.083 -9.093 85.350 1.00 39.34 525 LYS B O 1
ATOM 961 N N . PRO B 2 44 ? 4.396 -8.351 86.667 1.00 37.21 526 PRO B N 1
ATOM 962 C CA . PRO B 2 44 ? 3.377 -8.680 85.661 1.00 35.50 526 PRO B CA 1
ATOM 963 C C . PRO B 2 44 ? 3.664 -8.008 84.330 1.00 34.91 526 PRO B C 1
ATOM 964 O O . PRO B 2 44 ? 3.574 -8.629 83.265 1.00 34.17 526 PRO B O 1
ATOM 968 N N . LEU B 2 45 ? 4.018 -6.730 84.401 1.00 34.18 527 LEU B N 1
ATOM 969 C CA . LEU B 2 45 ? 4.321 -5.964 83.206 1.00 32.00 527 LEU B CA 1
ATOM 970 C C . LEU B 2 45 ? 5.616 -6.430 82.550 1.00 34.03 527 LEU B C 1
ATOM 971 O O . LEU B 2 45 ? 5.725 -6.443 81.319 1.00 35.81 527 LEU B O 1
ATOM 976 N N . GLN B 2 46 ? 6.579 -6.860 83.360 1.00 32.60 528 GLN B N 1
ATOM 977 C CA . GLN B 2 46 ? 7.851 -7.325 82.821 1.00 32.59 528 GLN B CA 1
ATOM 978 C C . GLN B 2 46 ? 7.645 -8.598 82.020 1.00 32.41 528 GLN B C 1
ATOM 979 O O . GLN B 2 46 ? 8.045 -8.681 80.856 1.00 34.58 528 GLN B O 1
ATOM 985 N N . ASP B 2 47 ? 6.966 -9.567 82.628 1.00 33.66 529 ASP B N 1
ATOM 986 C CA . ASP B 2 47 ? 6.699 -10.844 81.975 1.00 33.36 529 ASP B CA 1
ATOM 987 C C . ASP B 2 47 ? 5.932 -10.660 80.676 1.00 31.53 529 ASP B C 1
ATOM 988 O O . ASP B 2 47 ? 6.222 -11.309 79.671 1.00 31.68 529 ASP B O 1
ATOM 993 N N . ALA B 2 48 ? 4.964 -9.751 80.702 1.00 29.62 530 ALA B N 1
ATOM 994 C CA . ALA B 2 48 ? 4.130 -9.469 79.540 1.00 29.44 530 ALA B CA 1
ATOM 995 C C . ALA B 2 48 ? 4.959 -9.223 78.282 1.00 29.15 530 ALA B C 1
ATOM 996 O O . ALA B 2 48 ? 4.753 -9.878 77.263 1.00 31.35 530 ALA B O 1
ATOM 998 N N . LEU B 2 49 ? 5.933 -8.319 78.380 1.00 28.70 531 LEU B N 1
ATOM 999 C CA . LEU B 2 49 ? 6.795 -7.973 77.251 1.00 25.29 531 LEU B CA 1
ATOM 1000 C C . LEU B 2 49 ? 7.482 -9.209 76.691 1.00 25.84 531 LEU B C 1
ATOM 1001 O O . LEU B 2 49 ? 7.579 -9.382 75.477 1.00 27.43 531 LEU B O 1
ATOM 1006 N N . VAL B 2 50 ? 7.917 -10.088 77.583 1.00 26.88 532 VAL B N 1
ATOM 1007 C CA . VAL B 2 50 ? 8.583 -11.306 77.164 1.00 25.81 532 VAL B CA 1
ATOM 1008 C C . VAL B 2 50 ? 7.614 -12.149 76.347 1.00 29.16 532 VAL B C 1
ATOM 1009 O O . VAL B 2 50 ? 7.994 -12.754 75.348 1.00 28.68 532 VAL B O 1
ATOM 1013 N N . GLU B 2 51 ? 6.352 -12.164 76.761 1.00 30.12 533 GLU B N 1
ATOM 1014 C CA . GLU B 2 51 ? 5.326 -12.936 76.062 1.00 29.38 533 GLU B CA 1
ATOM 1015 C C . GLU B 2 51 ? 5.107 -12.442 74.642 1.00 28.50 533 GLU B C 1
ATOM 1016 O O . GLU B 2 51 ? 4.825 -13.224 73.742 1.00 27.29 533 GLU B O 1
ATOM 1022 N N . TYR B 2 52 ? 5.251 -11.139 74.443 1.00 27.02 534 TYR B N 1
ATOM 1023 C CA . TYR B 2 52 ? 5.052 -10.560 73.123 1.00 27.03 534 TYR B CA 1
ATOM 1024 C C . TYR B 2 52 ? 6.298 -10.629 72.244 1.00 27.40 534 TYR B C 1
ATOM 1025 O O . TYR B 2 52 ? 6.223 -11.064 71.094 1.00 29.98 534 TYR B O 1
ATOM 1034 N N . PHE B 2 53 ? 7.433 -10.153 72.753 1.00 27.37 535 PHE B N 1
ATOM 1035 C CA . PHE B 2 53 ? 8.670 -10.176 71.974 1.00 25.35 535 PHE B CA 1
ATOM 1036 C C . PHE B 2 53 ? 9.222 -11.575 71.827 1.00 26.61 535 PHE B C 1
ATOM 1037 O O . PHE B 2 53 ? 9.812 -11.922 70.807 1.00 28.28 535 PHE B O 1
ATOM 1045 N N . GLY B 2 54 ? 8.990 -12.394 72.836 1.00 27.97 536 GLY B N 1
ATOM 1046 C CA . GLY B 2 54 ? 9.517 -13.740 72.802 1.00 31.00 536 GLY B CA 1
ATOM 1047 C C . GLY B 2 54 ? 10.952 -13.678 73.296 1.00 32.35 536 GLY B C 1
ATOM 1048 O O . GLY B 2 54 ? 11.461 -12.603 73.634 1.00 28.53 536 GLY B O 1
ATOM 1049 N N . THR B 2 55 ? 11.603 -14.832 73.367 1.00 33.26 537 THR B N 1
ATOM 1050 C CA . THR B 2 55 ? 12.977 -14.903 73.833 1.00 32.88 537 THR B CA 1
ATOM 1051 C C . THR B 2 55 ? 13.909 -15.201 72.684 1.00 35.06 537 THR B C 1
ATOM 1052 O O . THR B 2 55 ? 13.461 -15.505 71.577 1.00 36.44 537 THR B O 1
ATOM 1056 N N . GLU B 2 56 ? 15.202 -15.228 72.982 1.00 36.28 538 GLU B N 1
ATOM 1057 C CA . GLU B 2 56 ? 16.206 -15.462 71.958 1.00 35.52 538 GLU B CA 1
ATOM 1058 C C . GLU B 2 56 ? 16.022 -16.805 71.281 1.00 37.13 538 GLU B C 1
ATOM 1059 O O . GLU B 2 56 ? 16.236 -16.918 70.073 1.00 38.64 538 GLU B O 1
ATOM 1065 N N . GLN B 2 57 ? 15.615 -17.819 72.036 1.00 38.20 539 GLN B N 1
ATOM 1066 C CA . GLN B 2 57 ? 15.420 -19.140 71.441 1.00 39.29 539 GLN B CA 1
ATOM 1067 C C . GLN B 2 57 ? 13.982 -19.356 70.971 1.00 38.41 539 GLN B C 1
ATOM 1068 O O . GLN B 2 57 ? 13.707 -20.196 70.105 1.00 38.71 539 GLN B O 1
ATOM 1074 N N . ASP B 2 58 ? 13.065 -18.587 71.547 1.00 37.85 540 ASP B N 1
ATOM 1075 C CA . ASP B 2 58 ? 11.655 -18.701 71.205 1.00 36.07 540 ASP B CA 1
ATOM 1076 C C . ASP B 2 58 ? 11.192 -17.300 70.842 1.00 33.34 540 ASP B C 1
ATOM 1077 O O . ASP B 2 58 ? 10.497 -16.633 71.608 1.00 31.65 540 ASP B O 1
ATOM 1082 N N . ARG B 2 59 ? 11.614 -16.863 69.665 1.00 31.65 541 ARG B N 1
ATOM 1083 C CA . ARG B 2 59 ? 11.314 -15.528 69.162 1.00 28.15 541 ARG B CA 1
ATOM 1084 C C . ARG B 2 59 ? 9.906 -15.357 68.646 1.00 26.96 541 ARG B C 1
ATOM 1085 O O . ARG B 2 59 ? 9.403 -16.195 67.897 1.00 25.88 541 ARG B O 1
ATOM 1093 N N . ARG B 2 60 ? 9.299 -14.232 69.011 1.00 24.74 542 ARG B N 1
ATOM 1094 C CA . ARG B 2 60 ? 7.943 -13.906 68.593 1.00 22.35 542 ARG B CA 1
ATOM 1095 C C . ARG B 2 60 ? 7.913 -12.577 67.848 1.00 21.79 542 ARG B C 1
ATOM 1096 O O . ARG B 2 60 ? 8.486 -12.464 66.768 1.00 23.16 542 ARG B O 1
ATOM 1104 N N . HIS B 2 61 ? 7.294 -11.558 68.424 1.00 19.51 543 HIS B N 1
ATOM 1105 C CA . HIS B 2 61 ? 7.209 -10.282 67.732 1.00 21.05 543 HIS B CA 1
ATOM 1106 C C . HIS B 2 61 ? 8.250 -9.277 68.166 1.00 22.51 543 HIS B C 1
ATOM 1107 O O . HIS B 2 61 ? 7.957 -8.130 68.509 1.00 22.53 543 HIS B O 1
ATOM 1114 N N . TYR B 2 62 ? 9.500 -9.713 68.107 1.00 24.25 544 TYR B N 1
ATOM 1115 C CA . TYR B 2 62 ? 10.615 -8.867 68.501 1.00 25.12 544 TYR B CA 1
ATOM 1116 C C . TYR B 2 62 ? 10.831 -7.801 67.439 1.00 22.99 544 TYR B C 1
ATOM 1117 O O . TYR B 2 62 ? 10.304 -7.900 66.326 1.00 25.22 544 TYR B O 1
ATOM 1126 N N . PRO B 2 63 ? 11.578 -6.739 67.776 1.00 21.37 545 PRO B N 1
ATOM 1127 C CA . PRO B 2 63 ? 11.847 -5.663 66.824 1.00 19.10 545 PRO B CA 1
ATOM 1128 C C . PRO B 2 63 ? 12.565 -6.159 65.575 1.00 20.21 545 PRO B C 1
ATOM 1129 O O . PRO B 2 63 ? 13.310 -7.135 65.617 1.00 20.90 545 PRO B O 1
ATOM 1133 N N . ALA B 2 64 ? 12.317 -5.492 64.460 1.00 22.13 546 ALA B N 1
ATOM 1134 C CA . ALA B 2 64 ? 12.931 -5.858 63.194 1.00 22.86 546 ALA B CA 1
ATOM 1135 C C . ALA B 2 64 ? 14.460 -5.750 63.232 1.00 24.58 546 ALA B C 1
ATOM 1136 O O . ALA B 2 64 ? 15.019 -4.835 63.847 1.00 26.67 546 ALA B O 1
ATOM 1138 N N . PRO B 2 65 ? 15.163 -6.691 62.589 1.00 21.57 547 PRO B N 1
ATOM 1139 C CA . PRO B 2 65 ? 16.622 -6.695 62.550 1.00 22.44 547 PRO B CA 1
ATOM 1140 C C . PRO B 2 65 ? 17.169 -5.417 61.944 1.00 22.76 547 PRO B C 1
ATOM 1141 O O . PRO B 2 65 ? 16.973 -5.150 60.751 1.00 24.81 547 PRO B O 1
ATOM 1145 N N . GLY B 2 66 ? 17.842 -4.629 62.772 1.00 22.29 548 GLY B N 1
ATOM 1146 C CA . GLY B 2 66 ? 18.429 -3.392 62.308 1.00 22.45 548 GLY B CA 1
ATOM 1147 C C . GLY B 2 66 ? 17.503 -2.203 62.417 1.00 22.57 548 GLY B C 1
ATOM 1148 O O . GLY B 2 66 ? 17.835 -1.112 61.957 1.00 24.11 548 GLY B O 1
ATOM 1149 N N . SER B 2 67 ? 16.349 -2.402 63.033 1.00 21.55 549 SER B N 1
ATOM 1150 C CA . SER B 2 67 ? 15.397 -1.315 63.179 1.00 21.56 549 SER B CA 1
ATOM 1151 C C . SER B 2 67 ? 15.892 -0.311 64.207 1.00 22.88 549 SER B C 1
ATOM 1152 O O . SER B 2 67 ? 16.785 -0.604 65.008 1.00 22.49 549 SER B O 1
ATOM 1155 N N . PHE B 2 68 ? 15.320 0.882 64.159 1.00 22.26 550 PHE B N 1
ATOM 1156 C CA . PHE B 2 68 ? 15.661 1.936 65.082 1.00 21.58 550 PHE B CA 1
ATOM 1157 C C . PHE B 2 68 ? 14.533 2.028 66.083 1.00 24.97 550 PHE B C 1
ATOM 1158 O O . PHE B 2 68 ? 13.397 2.359 65.731 1.00 29.50 550 PHE B O 1
ATOM 1166 N N . ILE B 2 69 ? 14.830 1.648 67.319 1.00 24.53 551 ILE B N 1
ATOM 1167 C CA . ILE B 2 69 ? 13.844 1.671 68.381 1.00 22.05 551 ILE B CA 1
ATOM 1168 C C . ILE B 2 69 ? 14.280 2.698 69.404 1.00 23.47 551 ILE B C 1
ATOM 1169 O O . ILE B 2 69 ? 15.348 2.577 69.997 1.00 28.46 551 ILE B O 1
ATOM 1174 N N . VAL B 2 70 ? 13.493 3.749 69.564 1.00 23.66 552 VAL B N 1
ATOM 1175 C CA . VAL B 2 70 ? 13.824 4.754 70.551 1.00 22.96 552 VAL B CA 1
ATOM 1176 C C . VAL B 2 70 ? 13.395 4.152 71.873 1.00 24.50 552 VAL B C 1
ATOM 1177 O O . VAL B 2 70 ? 12.334 3.536 71.954 1.00 26.55 552 VAL B O 1
ATOM 1181 N N . CYS B 2 71 ? 14.218 4.302 72.894 1.00 26.15 553 CYS B N 1
ATOM 1182 C CA . CYS B 2 71 ? 13.906 3.738 74.186 1.00 24.95 553 CYS B CA 1
ATOM 1183 C C . CYS B 2 71 ? 14.203 4.703 75.305 1.00 24.96 553 CYS B C 1
ATOM 1184 O O . CYS B 2 71 ? 15.167 5.459 75.237 1.00 26.78 553 CYS B O 1
ATOM 1187 N N . ALA B 2 72 ? 13.332 4.734 76.305 1.00 25.31 554 ALA B N 1
ATOM 1188 C CA . ALA B 2 72 ? 13.571 5.566 77.476 1.00 25.32 554 ALA B CA 1
ATOM 1189 C C . ALA B 2 72 ? 14.471 4.601 78.233 1.00 28.73 554 ALA B C 1
ATOM 1190 O O . ALA B 2 72 ? 13.985 3.694 78.913 1.00 28.69 554 ALA B O 1
ATOM 1192 N N . ASN B 2 73 ? 15.773 4.697 77.992 1.00 29.58 555 ASN B N 1
ATOM 1193 C CA . ASN B 2 73 ? 16.708 3.790 78.634 1.00 30.15 555 ASN B CA 1
ATOM 1194 C C . ASN B 2 73 ? 17.791 4.453 79.463 1.00 30.08 555 ASN B C 1
ATOM 1195 O O . ASN B 2 73 ? 18.071 5.645 79.326 1.00 31.23 555 ASN B O 1
ATOM 1200 N N . LYS B 2 74 ? 18.370 3.653 80.346 1.00 29.69 556 LYS B N 1
ATOM 1201 C CA . LYS B 2 74 ? 19.445 4.068 81.234 1.00 30.97 556 LYS B CA 1
ATOM 1202 C C . LYS B 2 74 ? 20.211 2.790 81.558 1.00 32.83 556 LYS B C 1
ATOM 1203 O O . LYS B 2 74 ? 19.783 1.694 81.182 1.00 33.85 556 LYS B O 1
ATOM 1209 N N . GLY B 2 75 ? 21.341 2.912 82.232 1.00 32.81 557 GLY B N 1
ATOM 1210 C CA . GLY B 2 75 ? 22.088 1.713 82.564 1.00 33.78 557 GLY B CA 1
ATOM 1211 C C . GLY B 2 75 ? 23.317 1.983 83.394 1.00 34.89 557 GLY B C 1
ATOM 1212 O O . GLY B 2 75 ? 23.683 3.138 83.625 1.00 34.31 557 GLY B O 1
ATOM 1213 N N . VAL B 2 76 ? 23.952 0.918 83.866 1.00 36.29 558 VAL B N 1
ATOM 1214 C CA . VAL B 2 76 ? 25.153 1.073 84.665 1.00 37.45 558 VAL B CA 1
ATOM 1215 C C . VAL B 2 76 ? 26.124 -0.065 84.430 1.00 37.86 558 VAL B C 1
ATOM 1216 O O . VAL B 2 76 ? 25.728 -1.220 84.273 1.00 36.94 558 VAL B O 1
ATOM 1220 N N . THR B 2 77 ? 27.404 0.284 84.421 1.00 41.49 559 THR B N 1
ATOM 1221 C CA . THR B 2 77 ? 28.479 -0.668 84.209 1.00 44.69 559 THR B CA 1
ATOM 1222 C C . THR B 2 77 ? 29.386 -0.695 85.433 1.00 44.28 559 THR B C 1
ATOM 1223 O O . THR B 2 77 ? 29.608 0.339 86.074 1.00 43.99 559 THR B O 1
ATOM 1227 N N . ALA B 2 78 ? 29.835 -1.889 85.805 1.00 44.01 560 ALA B N 1
ATOM 1228 C CA . ALA B 2 78 ? 30.734 -2.028 86.941 1.00 46.14 560 ALA B CA 1
ATOM 1229 C C . 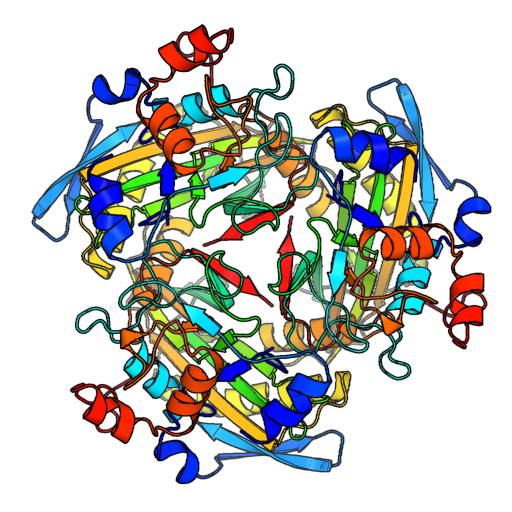ALA B 2 78 ? 31.603 -3.264 86.784 1.00 46.78 560 ALA B C 1
ATOM 1230 O O . ALA B 2 78 ? 31.197 -4.258 86.176 1.00 44.86 560 ALA B O 1
ATOM 1232 N N . GLU B 2 79 ? 32.802 -3.195 87.351 1.00 49.27 561 GLU B N 1
ATOM 1233 C CA . GLU B 2 79 ? 33.756 -4.295 87.276 1.00 49.61 561 GLU B CA 1
ATOM 1234 C C . GLU B 2 79 ? 34.036 -4.924 88.628 1.00 49.40 561 GLU B C 1
ATOM 1235 O O . GLU B 2 79 ? 33.939 -4.270 89.670 1.00 49.19 561 GLU B O 1
ATOM 1241 N N . ARG B 2 80 ? 34.391 -6.200 88.601 1.00 50.75 562 ARG B N 1
ATOM 1242 C CA . ARG B 2 80 ? 34.743 -6.910 89.817 1.00 53.79 562 ARG B CA 1
ATOM 1243 C C . ARG B 2 80 ? 36.090 -7.583 89.544 1.00 57.01 562 ARG B C 1
ATOM 1244 O O . ARG B 2 80 ? 36.187 -8.486 88.693 1.00 57.37 562 ARG B O 1
ATOM 1252 N N . PRO B 2 81 ? 37.160 -7.152 90.252 1.00 58.63 563 PRO B N 1
ATOM 1253 C CA . PRO B 2 81 ? 38.494 -7.727 90.057 1.00 60.01 563 PRO B CA 1
ATOM 1254 C C . PRO B 2 81 ? 38.569 -9.214 90.384 1.00 62.55 563 PRO B C 1
ATOM 1255 O O . PRO B 2 81 ? 37.594 -9.826 90.866 1.00 62.34 563 PRO B O 1
ATOM 1259 N N . LYS B 2 82 ? 39.732 -9.794 90.108 1.00 64.55 564 LYS B N 1
ATOM 1260 C CA . LYS B 2 82 ? 39.957 -11.197 90.403 1.00 66.56 564 LYS B CA 1
ATOM 1261 C C . LYS B 2 82 ? 40.241 -11.221 91.908 1.00 69.58 564 LYS B C 1
ATOM 1262 O O . LYS B 2 82 ? 41.391 -11.133 92.349 1.00 72.31 564 LYS B O 1
ATOM 1268 N N . ASN B 2 83 ? 39.163 -11.136 92.679 1.00 71.77 565 ASN B N 1
ATOM 1269 C CA . ASN B 2 83 ? 39.222 -11.140 94.141 1.00 71.81 565 ASN B CA 1
ATOM 1270 C C . ASN B 2 83 ? 40.135 -10.102 94.779 1.00 72.36 565 ASN B C 1
ATOM 1271 O O . ASN B 2 83 ? 40.390 -10.178 95.986 1.00 72.11 565 ASN B O 1
ATOM 1276 N N . ASP B 2 84 ? 40.619 -9.129 94.007 1.00 72.69 566 ASP B N 1
ATOM 1277 C CA . ASP B 2 84 ? 41.512 -8.121 94.587 1.00 75.37 566 ASP B CA 1
ATOM 1278 C C . ASP B 2 84 ? 40.863 -7.360 95.755 1.00 75.64 566 ASP B C 1
ATOM 1279 O O . ASP B 2 84 ? 39.636 -7.163 95.784 1.00 74.56 566 ASP B O 1
ATOM 1284 N N . ALA B 2 85 ? 41.693 -6.935 96.710 1.00 75.83 567 ALA B N 1
ATOM 1285 C CA . ALA B 2 85 ? 41.204 -6.201 97.876 1.00 76.42 567 ALA B CA 1
ATOM 1286 C C . ALA B 2 85 ? 40.928 -4.739 97.520 1.00 76.31 567 ALA B C 1
ATOM 1287 O O . ALA B 2 85 ? 39.912 -4.164 97.925 1.00 76.34 567 ALA B O 1
ATOM 1289 N N . ASP B 2 86 ? 41.866 -4.120 96.811 1.00 76.65 568 ASP B N 1
ATOM 1290 C CA . ASP B 2 86 ? 41.707 -2.727 96.401 1.00 77.07 568 ASP B CA 1
ATOM 1291 C C . ASP B 2 86 ? 40.758 -2.714 95.198 1.00 75.91 568 ASP B C 1
ATOM 1292 O O . ASP B 2 86 ? 41.184 -2.945 94.056 1.00 75.89 568 ASP B O 1
ATOM 1297 N N . MET B 2 87 ? 39.472 -2.475 95.453 1.00 73.07 569 MET B N 1
ATOM 1298 C CA . MET B 2 87 ? 38.493 -2.459 94.369 1.00 70.31 569 MET B CA 1
ATOM 1299 C C . MET B 2 87 ? 38.374 -1.144 93.608 1.00 70.06 569 MET B C 1
ATOM 1300 O O . MET B 2 87 ? 37.419 -0.953 92.847 1.00 69.91 569 MET B O 1
ATOM 1305 N N . LYS B 2 88 ? 39.338 -0.243 93.793 1.00 70.39 570 LYS B N 1
ATOM 1306 C CA . LYS B 2 88 ? 39.306 1.049 93.103 1.00 70.29 570 LYS B CA 1
ATOM 1307 C C . LYS B 2 88 ? 37.994 1.810 93.379 1.00 70.29 570 LYS B C 1
ATOM 1308 O O . LYS B 2 88 ? 37.114 1.322 94.106 1.00 68.84 570 LYS B O 1
ATOM 1314 N N . PRO B 2 89 ? 37.857 3.031 92.827 1.00 70.43 571 PRO B N 1
ATOM 1315 C CA . PRO B 2 89 ? 36.626 3.794 93.070 1.00 69.09 571 PRO B CA 1
ATOM 1316 C C . PRO B 2 89 ? 35.266 3.151 92.709 1.00 66.81 571 PRO B C 1
ATOM 1317 O O . PRO B 2 89 ? 34.630 2.538 93.570 1.00 66.54 571 PRO B O 1
ATOM 1321 N N . GLY B 2 90 ? 34.836 3.269 91.450 1.00 62.74 572 GLY B N 1
ATOM 1322 C CA . GLY B 2 90 ? 33.530 2.756 91.052 1.00 57.08 572 GLY B CA 1
ATOM 1323 C C . GLY B 2 90 ? 33.307 1.284 90.73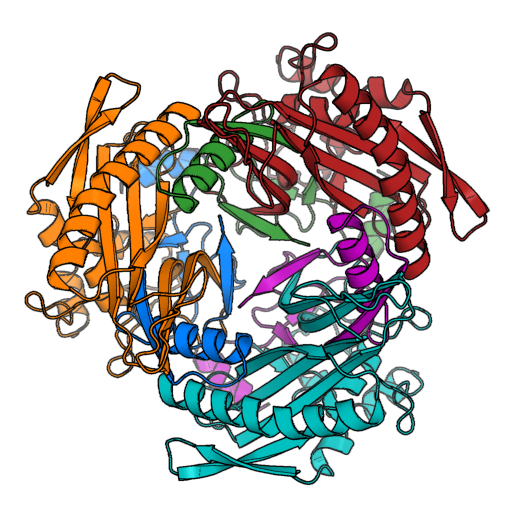0 1.00 54.23 572 GLY B C 1
ATOM 1324 O O . GLY B 2 90 ? 32.427 0.963 89.926 1.00 53.67 572 GLY B O 1
ATOM 1325 N N . GLN B 2 91 ? 34.053 0.380 91.350 1.00 50.87 573 GLN B N 1
ATOM 1326 C CA . GLN B 2 91 ? 33.862 -1.040 91.061 1.00 47.27 573 GLN B CA 1
ATOM 1327 C C . GLN B 2 91 ? 32.944 -1.660 92.109 1.00 44.45 573 GLN B C 1
ATOM 1328 O O . GLN B 2 91 ? 32.523 -0.970 93.044 1.00 43.93 573 GLN B O 1
ATOM 1334 N N . GLY B 2 92 ? 32.597 -2.936 91.934 1.00 40.07 574 GLY B N 1
ATOM 1335 C CA . GLY B 2 92 ? 31.708 -3.583 92.884 1.00 38.72 574 GLY B CA 1
ATOM 1336 C C . GLY B 2 92 ? 31.509 -5.073 92.655 1.00 39.22 574 GLY B C 1
ATOM 1337 O O . GLY B 2 92 ? 32.147 -5.678 91.791 1.00 38.89 574 GLY B O 1
ATOM 1338 N N . TYR B 2 93 ? 30.617 -5.667 93.442 1.00 39.24 575 TYR B N 1
ATOM 1339 C CA . TYR B 2 93 ? 30.318 -7.095 93.348 1.00 42.71 575 TYR B CA 1
ATOM 1340 C C . TYR B 2 93 ? 29.112 -7.379 92.460 1.00 42.72 575 TYR B C 1
ATOM 1341 O O . TYR B 2 93 ? 29.078 -8.372 91.726 1.00 40.66 575 TYR B O 1
ATOM 1350 N N . GLY B 2 94 ? 28.090 -6.538 92.574 1.00 42.26 576 GLY B N 1
ATOM 1351 C CA . GLY B 2 94 ? 26.901 -6.725 91.769 1.00 40.27 576 GLY B CA 1
ATOM 1352 C C . GLY B 2 94 ? 26.476 -5.434 91.114 1.00 39.56 576 GLY B C 1
ATOM 1353 O O . GLY B 2 94 ? 26.941 -4.348 91.481 1.00 38.87 576 GLY B O 1
ATOM 1354 N N . VAL B 2 95 ? 25.580 -5.557 90.139 1.00 37.39 577 VAL B N 1
ATOM 1355 C CA . VAL B 2 95 ? 25.067 -4.410 89.413 1.00 35.65 577 VAL B CA 1
ATOM 1356 C C . VAL B 2 95 ? 23.560 -4.592 89.269 1.00 33.54 577 VAL B C 1
ATOM 1357 O O . VAL B 2 95 ? 23.098 -5.685 88.953 1.00 31.40 577 VAL B O 1
ATOM 1361 N N . TRP B 2 96 ? 22.800 -3.529 89.510 1.00 32.78 578 TRP B N 1
ATOM 1362 C CA . TRP B 2 96 ? 21.339 -3.596 89.436 1.00 33.28 578 TRP B CA 1
ATOM 1363 C C . TRP B 2 96 ? 20.697 -2.446 88.665 1.00 33.40 578 TRP B C 1
ATOM 1364 O O . TRP B 2 96 ? 21.248 -1.339 88.605 1.00 33.56 578 TRP B O 1
ATOM 1375 N N . SER B 2 97 ? 19.482 -2.684 88.180 1.00 33.46 579 SER B N 1
ATOM 1376 C CA . SER B 2 97 ? 18.729 -1.692 87.414 1.00 32.50 579 SER B CA 1
ATOM 1377 C C . SER B 2 97 ? 17.253 -1.770 87.805 1.00 32.47 579 SER B C 1
ATOM 1378 O O . SER B 2 97 ? 16.783 -2.824 88.249 1.00 34.46 579 SER B O 1
ATOM 1381 N N . ALA B 2 98 ? 16.516 -0.684 87.592 1.00 29.07 580 ALA B N 1
ATOM 1382 C CA . ALA B 2 98 ? 15.098 -0.640 87.934 1.00 27.91 580 ALA B CA 1
ATOM 1383 C C . ALA B 2 98 ? 14.300 0.186 86.941 1.00 28.96 580 ALA B C 1
ATOM 1384 O O . ALA B 2 98 ? 14.833 1.097 86.302 1.00 29.69 580 ALA B O 1
ATOM 1386 N N . ILE B 2 99 ? 13.013 -0.122 86.836 1.00 26.59 581 ILE B N 1
ATOM 1387 C CA . ILE B 2 99 ? 12.131 0.606 85.937 1.00 26.71 581 ILE B CA 1
ATOM 1388 C C . ILE B 2 99 ? 10.783 0.793 86.622 1.00 26.71 581 ILE B C 1
ATOM 1389 O O . ILE B 2 99 ? 10.259 -0.140 87.236 1.00 26.68 581 ILE B O 1
ATOM 1394 N N . ALA B 2 100 ? 10.245 2.006 86.553 1.00 26.14 582 ALA B N 1
ATOM 1395 C CA . ALA B 2 100 ? 8.966 2.301 87.184 1.00 25.87 582 ALA B CA 1
ATOM 1396 C C . ALA B 2 100 ? 8.009 3.069 86.285 1.00 25.69 582 ALA B C 1
ATOM 1397 O O . ALA B 2 100 ? 8.346 4.148 85.791 1.00 27.00 582 ALA B O 1
ATOM 1399 N N . ILE B 2 101 ? 6.817 2.511 86.084 1.00 26.77 583 ILE B N 1
ATOM 1400 C CA . ILE B 2 101 ? 5.778 3.141 85.268 1.00 26.02 583 ILE B CA 1
ATOM 1401 C C . ILE B 2 101 ? 4.683 3.646 86.193 1.00 27.81 583 ILE B C 1
ATOM 1402 O O . ILE B 2 101 ? 4.223 2.914 87.070 1.00 29.85 583 ILE B O 1
ATOM 1407 N N . SER B 2 102 ? 4.305 4.905 86.022 1.00 28.82 584 SER B N 1
ATOM 1408 C CA . SER B 2 102 ? 3.264 5.519 86.832 1.00 29.18 584 SER B CA 1
ATOM 1409 C C . SER B 2 102 ? 2.177 5.999 85.885 1.00 29.12 584 SER B C 1
ATOM 1410 O O . SER B 2 102 ? 2.441 6.802 84.990 1.00 27.79 584 SER B O 1
ATOM 1413 N N . PHE B 2 103 ? 0.965 5.469 86.045 1.00 29.51 585 PHE B N 1
ATOM 1414 C CA . PHE B 2 103 ? -0.147 5.838 85.167 1.00 28.59 585 PHE B CA 1
ATOM 1415 C C . PHE B 2 103 ? -0.928 7.042 85.669 1.00 29.20 585 PHE B C 1
ATOM 1416 O O . PHE B 2 103 ? -1.311 7.103 86.839 1.00 33.65 585 PHE B O 1
ATOM 1424 N N . ALA B 2 104 ? -1.130 8.014 84.792 1.00 28.91 586 ALA B N 1
ATOM 1425 C CA . ALA B 2 104 ? -1.862 9.226 85.141 1.00 31.78 586 ALA B CA 1
ATOM 1426 C C . ALA B 2 104 ? -3.366 8.992 85.347 1.00 31.76 586 ALA B C 1
ATOM 1427 O O . ALA B 2 104 ? -3.971 8.128 84.697 1.00 32.29 586 ALA B O 1
ATOM 1429 N N . LYS B 2 105 ? -3.960 9.771 86.245 1.00 32.09 587 LYS B N 1
ATOM 1430 C CA . LYS B 2 105 ? -5.382 9.662 86.520 1.00 35.41 587 LYS B CA 1
ATOM 1431 C C . LYS B 2 105 ? -6.182 10.156 85.321 1.00 34.38 587 LYS B C 1
ATOM 1432 O O . LYS B 2 105 ? -7.219 9.586 84.975 1.00 34.53 587 LYS B O 1
ATOM 1438 N N . ASP B 2 106 ? -5.709 11.228 84.696 1.00 33.02 588 ASP B N 1
ATOM 1439 C CA . ASP B 2 106 ? -6.376 11.768 83.522 1.00 31.55 588 ASP B CA 1
ATOM 1440 C C . ASP B 2 106 ? -5.391 11.768 82.358 1.00 29.28 588 ASP B C 1
ATOM 1441 O O . ASP B 2 106 ? -4.725 12.768 82.092 1.00 30.33 588 ASP B O 1
ATOM 1446 N N . PRO B 2 107 ? -5.322 10.658 81.621 1.00 25.45 589 PRO B N 1
ATOM 1447 C CA . PRO B 2 107 ? -4.417 10.514 80.478 1.00 25.77 589 PRO B CA 1
ATOM 1448 C C . PRO B 2 107 ? -4.632 11.509 79.347 1.00 27.76 589 PRO B C 1
ATOM 1449 O O . PRO B 2 107 ? -3.877 11.496 78.379 1.00 29.33 589 PRO B O 1
ATOM 1453 N N . THR B 2 108 ? -5.674 12.330 79.423 1.00 29.64 590 THR B N 1
ATOM 1454 C CA . THR B 2 108 ? -5.910 13.310 78.370 1.00 30.42 590 THR B CA 1
ATOM 1455 C C . THR B 2 108 ? -5.229 14.632 78.700 1.00 32.39 590 THR B C 1
ATOM 1456 O O . THR B 2 108 ? -5.096 15.496 77.838 1.00 34.58 590 THR B O 1
ATOM 1460 N N . LYS B 2 109 ? -4.849 14.811 79.960 1.00 34.52 591 LYS B N 1
ATOM 1461 C CA . LYS B 2 109 ? -4.190 16.044 80.385 1.00 35.39 591 LYS B CA 1
ATOM 1462 C C . LYS B 2 109 ? -2.753 15.779 80.784 1.00 33.58 591 LYS B C 1
ATOM 1463 O O . LYS B 2 109 ? -1.840 16.453 80.311 1.00 33.89 591 LYS B O 1
ATOM 1469 N N . ASP B 2 110 ? -2.565 14.781 81.639 1.00 32.40 592 ASP B N 1
ATOM 1470 C CA . ASP B 2 110 ? -1.248 14.431 82.147 1.00 29.84 592 ASP B CA 1
ATOM 1471 C C . ASP B 2 110 ? -0.703 13.153 81.512 1.00 29.81 592 ASP B C 1
ATOM 1472 O O . ASP B 2 110 ? -1.459 12.227 81.222 1.00 30.10 592 ASP B O 1
ATOM 1477 N N . SER B 2 111 ? 0.614 13.107 81.304 1.00 29.27 593 SER B N 1
ATOM 1478 C CA . SER B 2 111 ? 1.268 11.940 80.717 1.00 27.49 593 SER B CA 1
ATOM 1479 C C . SER B 2 111 ? 1.737 10.959 81.768 1.00 25.74 593 SER B C 1
ATOM 1480 O O . SER B 2 111 ? 2.109 11.359 82.864 1.00 26.73 593 SER B O 1
ATOM 1483 N N . SER B 2 112 ? 1.701 9.675 81.440 1.00 24.53 594 SER B N 1
ATOM 1484 C CA . SER B 2 112 ? 2.169 8.672 82.367 1.00 26.78 594 SER B CA 1
ATOM 1485 C C . SER B 2 112 ? 3.680 8.841 82.374 1.00 27.99 594 SER B C 1
ATOM 1486 O O . SER B 2 112 ? 4.257 9.333 81.397 1.00 28.35 594 SER B O 1
ATOM 1489 N N . MET B 2 113 ? 4.322 8.418 83.455 1.00 27.83 595 MET B N 1
ATOM 1490 C CA . MET B 2 113 ? 5.756 8.607 83.603 1.00 27.84 595 MET B CA 1
ATOM 1491 C C . MET B 2 113 ? 6.575 7.377 83.942 1.00 26.87 595 MET B C 1
ATOM 1492 O O . MET B 2 113 ? 6.149 6.500 84.694 1.00 28.33 595 MET B O 1
ATOM 1497 N N . PHE B 2 114 ? 7.761 7.339 83.355 1.00 27.44 596 PHE B N 1
ATOM 1498 C CA . PHE B 2 114 ? 8.733 6.289 83.566 1.00 27.85 596 PHE B CA 1
ATOM 1499 C C . PHE B 2 114 ? 9.852 6.956 84.354 1.00 28.07 596 PHE B C 1
ATOM 1500 O O . PHE B 2 114 ? 10.266 8.078 84.034 1.00 27.51 596 PHE B O 1
ATOM 1508 N N . VAL B 2 115 ? 10.306 6.284 85.401 1.00 29.55 597 VAL B N 1
ATOM 1509 C CA . VAL B 2 115 ? 11.413 6.742 86.224 1.00 28.45 597 VAL B CA 1
ATOM 1510 C C . VAL B 2 115 ? 12.317 5.522 86.297 1.00 30.85 597 VAL B C 1
ATOM 1511 O O . VAL B 2 115 ? 11.874 4.441 86.698 1.00 31.03 597 VAL B O 1
ATOM 1515 N N . GLU B 2 116 ? 13.555 5.670 85.844 1.00 32.57 598 GLU B N 1
ATOM 1516 C CA . GLU B 2 116 ? 14.487 4.551 85.863 1.00 34.03 598 GLU B CA 1
ATOM 1517 C C . GLU B 2 116 ? 15.655 4.841 86.799 1.00 35.66 598 GLU B C 1
ATOM 1518 O O . GLU B 2 116 ? 16.039 6.003 87.002 1.00 37.50 598 GLU B O 1
ATOM 1524 N N . ASP B 2 117 ? 16.226 3.779 87.354 1.00 37.98 599 ASP B N 1
ATOM 1525 C CA . ASP B 2 117 ? 17.333 3.894 88.294 1.00 38.11 599 ASP B CA 1
ATOM 1526 C C . ASP B 2 117 ? 18.280 2.725 88.057 1.00 37.82 599 ASP B C 1
ATOM 1527 O O . ASP B 2 117 ? 17.881 1.696 87.511 1.00 38.34 599 ASP B O 1
ATOM 1532 N N . ALA B 2 118 ? 19.536 2.890 88.455 1.00 39.05 600 ALA B N 1
ATOM 1533 C CA . ALA B 2 118 ? 20.551 1.850 88.298 1.00 38.96 600 ALA B CA 1
ATOM 1534 C C . ALA B 2 118 ? 21.701 2.162 89.234 1.00 38.41 600 ALA B C 1
ATOM 1535 O O . ALA B 2 118 ? 21.953 3.326 89.550 1.00 39.32 600 ALA B O 1
ATOM 1537 N N . GLY B 2 119 ? 22.417 1.135 89.660 1.00 38.11 601 GLY B N 1
ATOM 1538 C CA . GLY B 2 119 ? 23.519 1.375 90.567 1.00 40.09 601 GLY B CA 1
ATOM 1539 C C . GLY B 2 119 ? 24.382 0.152 90.785 1.00 41.52 601 GLY B C 1
ATOM 1540 O O . GLY B 2 119 ? 24.082 -0.929 90.262 1.00 40.72 601 GLY B O 1
ATOM 1541 N N . VAL B 2 120 ? 25.472 0.340 91.530 1.00 43.66 602 VAL B N 1
ATOM 1542 C CA . VAL B 2 120 ? 26.410 -0.737 91.843 1.00 44.09 602 VAL B CA 1
ATOM 1543 C C . VAL B 2 120 ? 26.227 -1.214 93.280 1.00 45.63 602 VAL B C 1
ATOM 1544 O O . VAL B 2 120 ? 25.872 -0.430 94.175 1.00 46.03 602 VAL B O 1
ATOM 1548 N N . TRP B 2 121 ? 26.478 -2.503 93.488 1.00 45.57 603 TRP B N 1
ATOM 1549 C CA . TRP B 2 121 ? 26.358 -3.121 94.798 1.00 47.61 603 TRP B CA 1
ATOM 1550 C C . TRP B 2 121 ? 27.761 -3.424 95.292 1.00 49.53 603 TRP B C 1
ATOM 1551 O O . TRP B 2 121 ? 28.536 -4.126 94.622 1.00 48.96 603 TRP B O 1
ATOM 1562 N N . GLU B 2 122 ? 28.075 -2.915 96.477 1.00 51.53 604 GLU B N 1
ATOM 1563 C CA . GLU B 2 122 ? 29.396 -3.085 97.060 1.00 54.05 604 GLU B CA 1
ATOM 1564 C C . GLU B 2 122 ? 29.626 -4.293 97.991 1.00 55.12 604 GLU B C 1
ATOM 1565 O O . GLU B 2 122 ? 30.779 -4.670 98.234 1.00 56.45 604 GLU B O 1
ATOM 1571 N N . THR B 2 123 ? 28.570 -4.891 98.541 1.00 54.32 605 THR B N 1
ATOM 1572 C CA . THR B 2 123 ? 28.770 -6.049 99.420 1.00 53.14 605 THR B CA 1
ATOM 1573 C C . THR B 2 123 ? 28.609 -7.336 98.624 1.00 53.45 605 THR B C 1
ATOM 1574 O O . THR B 2 123 ? 27.868 -7.376 97.651 1.00 53.31 605 THR B O 1
ATOM 1578 N N . PRO B 2 124 ? 29.249 -8.428 99.070 1.00 55.63 606 PRO B N 1
ATOM 1579 C CA . PRO B 2 124 ? 29.169 -9.714 98.373 1.00 55.75 606 PRO B CA 1
ATOM 1580 C C . PRO B 2 124 ? 27.919 -10.553 98.614 1.00 56.05 606 PRO B C 1
ATOM 1581 O O . PRO B 2 124 ? 27.769 -11.624 98.014 1.00 53.32 606 PRO B O 1
ATOM 1585 N N . ASN B 2 125 ? 27.026 -10.102 99.493 1.00 58.25 607 ASN B N 1
ATOM 1586 C CA . ASN B 2 125 ? 25.838 -10.907 99.763 1.00 59.79 607 ASN B CA 1
ATOM 1587 C C . ASN B 2 125 ? 24.573 -10.580 98.957 1.00 58.69 607 ASN B C 1
ATOM 1588 O O . ASN B 2 125 ? 23.848 -9.624 99.270 1.00 57.33 607 ASN B O 1
ATOM 1593 N N . GLU B 2 126 ? 24.291 -11.426 97.961 1.00 58.20 608 GLU B N 1
ATOM 1594 C CA . GLU B 2 126 ? 23.120 -11.279 97.088 1.00 59.73 608 GLU B CA 1
ATOM 1595 C C . GLU B 2 126 ? 21.840 -11.092 97.903 1.00 61.35 608 GLU B C 1
ATOM 1596 O O . GLU B 2 126 ? 21.017 -10.206 97.623 1.00 62.10 608 GLU B O 1
ATOM 1602 N N . ASP B 2 127 ? 21.694 -11.905 98.941 1.00 63.36 609 ASP B N 1
ATOM 1603 C CA . ASP B 2 127 ? 20.513 -11.828 99.775 1.00 63.54 609 ASP B CA 1
ATOM 1604 C C . ASP B 2 127 ? 20.374 -10.428 100.363 1.00 60.81 609 ASP B C 1
ATOM 1605 O O . ASP B 2 127 ? 19.263 -9.902 100.483 1.00 60.56 609 ASP B O 1
ATOM 1610 N N . GLU B 2 128 ? 21.502 -9.819 100.713 1.00 59.96 610 GLU B N 1
ATOM 1611 C CA . GLU B 2 128 ? 21.494 -8.466 101.265 1.00 59.64 610 GLU B CA 1
ATOM 1612 C C . GLU B 2 128 ? 21.099 -7.453 100.178 1.00 57.89 610 GLU B C 1
ATOM 1613 O O . GLU B 2 128 ? 20.484 -6.417 100.467 1.00 57.26 610 GLU B O 1
ATOM 1619 N N . LEU B 2 129 ? 21.409 -7.778 98.924 1.00 55.91 611 LEU B N 1
ATOM 1620 C CA . LEU B 2 129 ? 21.069 -6.901 97.802 1.00 50.71 611 LEU B CA 1
ATOM 1621 C C . LEU B 2 129 ? 19.549 -6.742 97.724 1.00 50.20 611 LEU B C 1
ATOM 1622 O O . LEU B 2 129 ? 19.026 -5.619 97.733 1.00 48.08 611 LEU B O 1
ATOM 1627 N N . LEU B 2 130 ? 18.848 -7.874 97.720 1.00 48.62 612 LEU B N 1
ATOM 1628 C CA . LEU B 2 130 ? 17.393 -7.872 97.638 1.00 46.95 612 LEU B CA 1
ATOM 1629 C C . LEU B 2 130 ? 16.788 -6.892 98.634 1.00 46.80 612 LEU B C 1
ATOM 1630 O O . LEU B 2 130 ? 15.847 -6.182 98.300 1.00 47.70 612 LEU B O 1
ATOM 1635 N N . GLU B 2 131 ? 17.355 -6.811 99.835 1.00 48.00 613 GLU B N 1
ATOM 1636 C CA . GLU B 2 131 ? 16.830 -5.888 100.834 1.00 49.90 613 GLU B CA 1
ATOM 1637 C C . GLU B 2 131 ? 16.924 -4.467 100.310 1.00 48.37 613 GLU B C 1
ATOM 1638 O O . GLU B 2 131 ? 15.940 -3.725 100.313 1.00 48.82 613 GLU B O 1
ATOM 1644 N N . TYR B 2 132 ? 18.105 -4.116 99.816 1.00 46.78 614 TYR B N 1
ATOM 1645 C CA . TYR B 2 132 ? 18.355 -2.788 99.280 1.00 45.28 614 TYR B CA 1
ATOM 1646 C C . TYR B 2 132 ? 17.332 -2.468 98.198 1.00 45.64 614 TYR B C 1
ATOM 1647 O O . TYR B 2 132 ? 16.729 -1.396 98.201 1.00 44.64 614 TYR B O 1
ATOM 1656 N N . LEU B 2 133 ? 17.145 -3.413 97.282 1.00 46.23 615 LEU B N 1
ATOM 1657 C CA . LEU B 2 133 ? 16.202 -3.272 96.177 1.00 44.86 615 LEU B CA 1
ATOM 1658 C C . LEU B 2 133 ? 14.803 -2.945 96.688 1.00 47.33 615 LEU B C 1
ATOM 1659 O O . LEU B 2 133 ? 14.208 -1.944 96.278 1.00 47.44 615 LEU B O 1
ATOM 1664 N N . GLU B 2 134 ? 14.309 -3.752 97.625 1.00 49.83 616 GLU B N 1
ATOM 1665 C CA . GLU B 2 134 ? 12.988 -3.526 98.208 1.00 52.33 616 GLU B CA 1
ATOM 1666 C C . GLU B 2 134 ? 12.952 -2.091 98.757 1.00 50.69 616 GLU B C 1
ATOM 1667 O O . GLU B 2 134 ? 11.914 -1.417 98.716 1.00 51.94 616 GLU B O 1
ATOM 1673 N N . GLY B 2 135 ? 14.110 -1.605 99.193 1.00 47.88 617 GLY B N 1
ATOM 1674 C CA . GLY B 2 135 ? 14.201 -0.259 99.724 1.00 45.54 617 GLY B CA 1
ATOM 1675 C C . GLY B 2 135 ? 14.287 0.813 98.648 1.00 44.02 617 GLY B C 1
ATOM 1676 O O . GLY B 2 135 ? 14.054 1.996 98.913 1.00 43.35 617 GLY B O 1
ATOM 1677 N N . ARG B 2 136 ? 14.655 0.421 97.437 1.00 42.71 618 ARG B N 1
ATOM 1678 C CA . ARG B 2 136 ? 14.751 1.381 96.354 1.00 42.06 618 ARG B CA 1
ATOM 1679 C C . ARG B 2 136 ? 13.377 1.869 95.955 1.00 42.59 618 ARG B C 1
ATOM 1680 O O . ARG B 2 136 ? 13.208 3.049 95.637 1.00 42.10 618 ARG B O 1
ATOM 1688 N N . ARG B 2 137 ? 12.391 0.973 96.005 1.00 40.65 619 ARG B N 1
ATOM 1689 C CA . ARG B 2 137 ? 11.022 1.338 95.658 1.00 39.10 619 ARG B CA 1
ATOM 1690 C C . ARG B 2 137 ? 10.622 2.603 96.385 1.00 39.52 619 ARG B C 1
ATOM 1691 O O . ARG B 2 137 ? 10.012 3.492 95.799 1.00 41.30 619 ARG B O 1
ATOM 1699 N N . LYS B 2 138 ? 11.016 2.691 97.651 1.00 38.73 620 LYS B N 1
ATOM 1700 C CA . LYS B 2 138 ? 10.730 3.855 98.478 1.00 39.24 620 LYS B CA 1
ATOM 1701 C C . LYS B 2 138 ? 11.420 5.066 97.878 1.00 38.21 620 LYS B C 1
ATOM 1702 O O . LYS B 2 138 ? 10.811 6.117 97.701 1.00 37.81 620 LYS B O 1
ATOM 1708 N N . ALA B 2 139 ? 12.695 4.901 97.543 1.00 36.76 621 ALA B N 1
ATOM 1709 C CA . ALA B 2 139 ? 13.478 5.987 96.965 1.00 36.27 621 ALA B CA 1
ATOM 1710 C C . ALA B 2 139 ? 12.876 6.459 95.648 1.00 35.43 621 ALA B C 1
ATOM 1711 O O . ALA B 2 139 ? 12.723 7.665 95.425 1.00 34.97 621 ALA B O 1
ATOM 1713 N N . MET B 2 140 ? 12.517 5.507 94.790 1.00 33.53 622 MET B N 1
ATOM 1714 C CA . MET B 2 140 ? 11.935 5.839 93.501 1.00 35.27 622 MET B CA 1
ATOM 1715 C C . MET B 2 140 ? 10.554 6.467 93.635 1.00 35.57 622 MET B C 1
ATOM 1716 O O . MET B 2 140 ? 10.269 7.472 92.994 1.00 36.20 622 MET B O 1
ATOM 1721 N N . ALA B 2 141 ? 9.708 5.896 94.486 1.00 33.73 623 ALA B N 1
ATOM 1722 C CA . ALA B 2 141 ? 8.376 6.440 94.695 1.00 35.00 623 ALA B CA 1
ATOM 1723 C C . ALA B 2 141 ? 8.513 7.902 95.125 1.00 36.39 623 ALA B C 1
ATOM 1724 O O . ALA B 2 141 ? 7.754 8.774 94.678 1.00 37.89 623 ALA B O 1
ATOM 1726 N N . LYS B 2 142 ? 9.503 8.159 95.978 1.00 37.44 624 LYS B N 1
ATOM 1727 C CA . LYS B 2 142 ? 9.768 9.498 96.479 1.00 38.21 624 LYS B CA 1
ATOM 1728 C C . LYS B 2 142 ? 9.986 10.417 95.297 1.00 36.68 624 LYS B C 1
ATOM 1729 O O . LYS B 2 142 ? 9.280 11.410 95.155 1.00 34.72 624 LYS B O 1
ATOM 1735 N N . SER B 2 143 ? 10.914 10.051 94.412 1.00 37.69 625 SER B N 1
ATOM 1736 C CA . SER B 2 143 ? 11.206 10.866 93.228 1.00 37.52 625 SER B CA 1
ATOM 1737 C C . SER B 2 143 ? 9.978 11.002 92.323 1.00 37.37 625 SER B C 1
ATOM 1738 O O . SER B 2 143 ? 9.743 12.058 91.723 1.00 37.64 625 SER B O 1
ATOM 1741 N N . ILE B 2 144 ? 9.199 9.925 92.234 1.00 35.57 626 ILE B N 1
ATOM 1742 C CA . ILE B 2 144 ? 7.995 9.927 91.423 1.00 33.36 626 ILE B CA 1
ATOM 1743 C C . ILE B 2 144 ? 7.077 11.051 91.892 1.00 34.11 626 ILE B C 1
ATOM 1744 O O . ILE B 2 144 ? 6.776 11.968 91.121 1.00 34.82 626 ILE B O 1
ATOM 1749 N N . ALA B 2 145 ? 6.695 11.024 93.167 1.00 32.28 627 ALA B N 1
ATOM 1750 C CA . ALA B 2 145 ? 5.808 12.043 93.719 1.00 33.04 627 ALA B CA 1
ATOM 1751 C C . ALA B 2 145 ? 6.407 13.430 93.532 1.00 34.35 627 ALA B C 1
ATOM 1752 O O . ALA B 2 145 ? 5.689 14.406 93.289 1.00 35.06 627 ALA B O 1
ATOM 1754 N N . GLU B 2 146 ? 7.729 13.508 93.599 1.00 35.21 628 GLU B N 1
ATOM 1755 C CA . GLU B 2 146 ? 8.409 14.781 93.426 1.00 34.94 628 GLU B CA 1
ATOM 1756 C C . GLU B 2 146 ? 8.243 15.284 92.003 1.00 33.65 628 GLU B C 1
ATOM 1757 O O . GLU B 2 146 ? 7.952 16.460 91.794 1.00 33.85 628 GLU B O 1
ATOM 1763 N N . CYS B 2 147 ? 8.426 14.397 91.027 1.00 33.61 629 CYS B N 1
ATOM 1764 C CA . CYS B 2 147 ? 8.273 14.779 89.624 1.00 33.97 629 CYS B CA 1
ATOM 1765 C C . CYS B 2 147 ? 6.824 15.190 89.351 1.00 36.33 629 CYS B C 1
ATOM 1766 O O . CYS B 2 147 ? 6.585 16.210 88.703 1.00 36.35 629 CYS B O 1
ATOM 1769 N N . GLY B 2 148 ? 5.870 14.422 89.884 1.00 37.12 630 GLY B N 1
ATOM 1770 C CA . GLY B 2 148 ? 4.463 14.743 89.709 1.00 36.76 630 GLY B CA 1
ATOM 1771 C C . GLY B 2 148 ? 4.232 16.147 90.232 1.00 37.23 630 GLY B C 1
ATOM 1772 O O . GLY B 2 148 ? 3.536 16.953 89.615 1.00 36.06 630 GLY B O 1
ATOM 1773 N N . GLN B 2 149 ? 4.861 16.445 91.365 1.00 38.13 631 GLN B N 1
ATOM 1774 C CA . GLN B 2 149 ? 4.773 17.750 91.986 1.00 40.85 631 GLN B CA 1
ATOM 1775 C C . GLN B 2 149 ? 5.133 18.838 90.968 1.00 40.40 631 GLN B C 1
ATOM 1776 O O . GLN B 2 149 ? 4.404 19.823 90.815 1.00 43.16 631 GLN B O 1
ATOM 1782 N N . ASP B 2 150 ? 6.214 18.611 90.227 1.00 38.88 632 ASP B N 1
ATOM 1783 C CA . ASP B 2 150 ? 6.705 19.567 89.231 1.00 37.58 632 ASP B CA 1
ATOM 1784 C C . ASP B 2 150 ? 5.724 19.903 88.123 1.00 37.80 632 ASP B C 1
ATOM 1785 O O . ASP B 2 150 ? 5.679 21.035 87.649 1.00 38.25 632 ASP B O 1
ATOM 1790 N N . ALA B 2 151 ? 4.967 18.909 87.682 1.00 38.36 633 ALA B N 1
ATOM 1791 C CA . ALA B 2 151 ? 3.995 19.118 86.617 1.00 38.29 633 ALA B CA 1
ATOM 1792 C C . ALA B 2 151 ? 2.550 19.026 87.109 1.00 38.32 633 ALA B C 1
ATOM 1793 O O . ALA B 2 151 ? 1.607 19.175 86.326 1.00 38.69 633 ALA B O 1
ATOM 1795 N N . HIS B 2 152 ? 2.372 18.836 88.413 1.00 37.77 634 HIS B N 1
ATOM 1796 C CA . HIS B 2 152 ? 1.027 18.694 88.970 1.00 37.78 634 HIS B CA 1
ATOM 1797 C C . HIS B 2 152 ? 0.305 17.596 88.203 1.00 36.58 634 HIS B C 1
ATOM 1798 O O . HIS B 2 152 ? -0.799 17.780 87.699 1.00 38.25 634 HIS B O 1
ATOM 1805 N N . ALA B 2 153 ? 0.983 16.460 88.092 1.00 34.93 635 ALA B N 1
ATOM 1806 C CA . ALA B 2 153 ? 0.457 15.304 87.393 1.00 35.48 635 ALA B CA 1
ATOM 1807 C C . ALA B 2 153 ? 0.183 14.223 88.430 1.00 36.45 635 ALA B C 1
ATOM 1808 O O . ALA B 2 153 ? 1.113 13.692 89.031 1.00 39.27 635 ALA B O 1
ATOM 1810 N N . SER B 2 154 ? -1.088 13.914 88.665 1.00 36.89 636 SER B N 1
ATOM 1811 C CA . SER B 2 154 ? -1.433 12.900 89.646 1.00 35.61 636 SER B CA 1
ATOM 1812 C C . SER B 2 154 ? -1.576 11.551 88.990 1.00 35.53 636 SER B C 1
ATOM 1813 O O . SER B 2 154 ? -2.205 11.423 87.935 1.00 39.08 636 SER B O 1
ATOM 1816 N N . PHE B 2 155 ? -0.972 10.551 89.616 1.00 34.66 637 PHE B N 1
ATOM 1817 C CA . PHE B 2 155 ? -0.995 9.189 89.121 1.00 34.51 637 PHE B CA 1
ATOM 1818 C C . PHE B 2 155 ? -1.944 8.371 89.968 1.00 35.03 637 PHE B C 1
ATOM 1819 O O . PHE B 2 155 ? -2.262 8.748 91.101 1.00 36.07 637 PHE B O 1
ATOM 1827 N N . GLU B 2 156 ? -2.403 7.258 89.413 1.00 35.92 638 GLU B N 1
ATOM 1828 C CA . GLU B 2 156 ? -3.339 6.393 90.116 1.00 40.25 638 GLU B CA 1
ATOM 1829 C C . GLU B 2 156 ? -2.653 5.161 90.685 1.00 39.50 638 GLU B C 1
ATOM 1830 O O . GLU B 2 156 ? -3.092 4.613 91.701 1.00 41.98 638 GLU B O 1
ATOM 1836 N N . SER B 2 157 ? -1.618 4.699 89.995 1.00 38.62 639 SER B N 1
ATOM 1837 C CA . SER B 2 157 ? -0.854 3.537 90.431 1.00 35.77 639 SER B CA 1
ATOM 1838 C C . SER B 2 157 ? 0.539 3.620 89.842 1.00 34.75 639 SER B C 1
ATOM 1839 O O . SER B 2 157 ? 0.756 4.322 88.849 1.00 35.50 639 SER B O 1
ATOM 1842 N N . SER B 2 158 ? 1.485 2.933 90.464 1.00 33.46 640 SER B N 1
ATOM 1843 C CA . SER B 2 158 ? 2.851 2.922 89.972 1.00 32.39 640 SER B CA 1
ATOM 1844 C C . SER B 2 158 ? 3.370 1.507 90.095 1.00 31.67 640 SER B C 1
ATOM 1845 O O . SER B 2 158 ? 3.079 0.830 91.077 1.00 34.38 640 SER B O 1
ATOM 1848 N N . TRP B 2 159 ? 4.105 1.055 89.088 1.00 28.56 641 TRP B N 1
ATOM 1849 C CA . TRP B 2 159 ? 4.638 -0.298 89.068 1.00 28.20 641 TRP B CA 1
ATOM 1850 C C . TRP B 2 159 ? 6.147 -0.245 88.917 1.00 29.06 641 TRP B C 1
ATOM 1851 O O . TRP B 2 159 ? 6.652 0.299 87.937 1.00 31.82 641 TRP B O 1
ATOM 1862 N N . ILE B 2 160 ? 6.858 -0.834 89.873 1.00 30.43 642 ILE B N 1
ATOM 1863 C CA . ILE B 2 160 ? 8.324 -0.824 89.888 1.00 30.52 642 ILE B CA 1
ATOM 1864 C C . ILE B 2 160 ? 8.911 -2.234 89.900 1.00 29.74 642 ILE B C 1
ATOM 1865 O O . ILE B 2 160 ? 8.471 -3.100 90.661 1.00 29.10 642 ILE B O 1
ATOM 1870 N N . GLY B 2 161 ? 9.918 -2.448 89.059 1.00 29.13 643 GLY B N 1
ATOM 1871 C CA . GLY B 2 161 ? 10.551 -3.752 88.957 1.00 31.13 643 GLY B CA 1
ATOM 1872 C C . GLY B 2 161 ? 12.057 -3.614 88.948 1.00 32.84 643 GLY B C 1
ATOM 1873 O O . GLY B 2 161 ? 12.576 -2.523 88.698 1.00 35.40 643 GLY B O 1
ATOM 1874 N N . PHE B 2 162 ? 12.773 -4.711 89.196 1.00 31.70 644 PHE B N 1
ATOM 1875 C CA . PHE B 2 162 ? 14.230 -4.657 89.244 1.00 31.59 644 PHE B CA 1
ATOM 1876 C C . PHE B 2 162 ? 14.884 -5.774 88.473 1.00 32.23 644 PHE B C 1
ATOM 1877 O O . PHE B 2 162 ? 14.252 -6.784 88.175 1.00 35.78 644 PHE B O 1
ATOM 1885 N N . ALA B 2 163 ? 16.182 -5.606 88.230 1.00 32.77 645 ALA B N 1
ATOM 1886 C CA . ALA B 2 163 ? 16.997 -6.592 87.531 1.00 34.15 645 ALA B CA 1
ATOM 1887 C C . ALA B 2 163 ? 18.389 -6.467 88.124 1.00 34.98 645 ALA B C 1
ATOM 1888 O O . ALA B 2 163 ? 18.775 -5.379 88.573 1.00 33.26 645 ALA B O 1
ATOM 1890 N N . TYR B 2 164 ? 19.143 -7.566 88.120 1.00 37.73 646 TYR B N 1
ATOM 1891 C CA . TYR B 2 164 ? 20.497 -7.575 88.667 1.00 39.57 646 TYR B CA 1
ATOM 1892 C C . TYR B 2 164 ? 21.256 -8.843 88.298 1.00 40.34 646 TYR B C 1
ATOM 1893 O O . TYR B 2 164 ? 20.670 -9.863 87.914 1.00 38.52 646 TYR B O 1
ATOM 1902 N N . THR B 2 165 ? 22.570 -8.777 88.473 1.00 42.60 647 THR B N 1
ATOM 1903 C CA . THR B 2 165 ? 23.457 -9.892 88.196 1.00 42.51 647 THR B CA 1
ATOM 1904 C C . THR B 2 165 ? 24.675 -9.657 89.079 1.00 44.32 647 THR B C 1
ATOM 1905 O O . THR B 2 165 ? 25.032 -8.509 89.363 1.00 45.73 647 THR B O 1
ATOM 1909 N N . MET B 2 166 ? 25.263 -10.732 89.583 1.00 46.11 648 MET B N 1
ATOM 1910 C CA . MET B 2 166 ? 26.422 -10.610 90.458 1.00 48.25 648 MET B CA 1
ATOM 1911 C C . MET B 2 166 ? 27.598 -11.143 89.672 1.00 49.52 648 MET B C 1
ATOM 1912 O O . MET B 2 166 ? 27.525 -12.246 89.126 1.00 49.09 648 MET B O 1
ATOM 1917 N N . MET B 2 167 ? 28.657 -10.342 89.569 1.00 50.64 649 MET B N 1
ATOM 1918 C CA . MET B 2 167 ? 29.827 -10.742 88.797 1.00 51.16 649 MET B CA 1
ATOM 1919 C C . MET B 2 167 ? 30.758 -11.712 89.475 1.00 53.11 649 MET B C 1
ATOM 1920 O O . MET B 2 167 ? 30.897 -11.712 90.696 1.00 54.92 649 MET B O 1
ATOM 1925 N N . GLU B 2 168 ? 31.371 -12.557 88.656 1.00 55.02 650 GLU B N 1
ATOM 1926 C CA . GLU B 2 168 ? 32.354 -13.527 89.108 1.00 57.04 650 GLU B CA 1
ATOM 1927 C C . GLU B 2 168 ? 33.654 -12.718 89.100 1.00 58.32 650 GLU B C 1
ATOM 1928 O O . GLU B 2 168 ? 33.720 -11.656 88.466 1.00 59.64 650 GLU B O 1
ATOM 1934 N N . PRO B 2 169 ? 34.704 -13.179 89.806 1.00 57.40 651 PRO B N 1
ATOM 1935 C CA . PRO B 2 169 ? 35.957 -12.411 89.807 1.00 55.27 651 PRO B CA 1
ATOM 1936 C C . PRO B 2 169 ? 36.454 -12.152 88.393 1.00 53.72 651 PRO B C 1
ATOM 1937 O O . PRO B 2 169 ? 36.351 -13.025 87.526 1.00 52.81 651 PRO B O 1
ATOM 1941 N N . GLY B 2 170 ? 36.946 -10.942 88.159 1.00 51.86 652 GLY B N 1
ATOM 1942 C CA . GLY B 2 170 ? 37.466 -10.574 86.847 1.00 51.61 652 GLY B CA 1
ATOM 1943 C C . GLY B 2 170 ? 36.402 -10.537 85.763 1.00 51.06 652 GLY B C 1
ATOM 1944 O O . GLY B 2 170 ? 36.690 -10.768 84.577 1.00 51.28 652 GLY B O 1
ATOM 1945 N N . GLN B 2 171 ? 35.180 -10.184 86.160 1.00 49.46 653 GLN B N 1
ATOM 1946 C CA . GLN B 2 171 ? 34.053 -10.124 85.243 1.00 46.39 653 GLN B CA 1
ATOM 1947 C C . GLN B 2 171 ? 33.409 -8.758 85.342 1.00 45.18 653 GLN B C 1
ATOM 1948 O O . GLN B 2 171 ? 33.451 -8.117 86.395 1.00 46.45 653 GLN B O 1
ATOM 1954 N N . ILE B 2 172 ? 32.847 -8.290 84.241 1.00 44.51 654 ILE B N 1
ATOM 1955 C CA . ILE B 2 172 ? 32.202 -6.988 84.232 1.00 45.10 654 ILE B CA 1
ATOM 1956 C C . ILE B 2 172 ? 30.712 -7.205 84.014 1.00 43.63 654 ILE B C 1
ATOM 1957 O O . ILE B 2 172 ? 30.311 -8.125 83.287 1.00 42.04 654 ILE B O 1
ATOM 1962 N N . GLY B 2 173 ? 29.892 -6.387 84.668 1.00 42.63 655 GLY B N 1
ATOM 1963 C CA . GLY B 2 173 ? 28.449 -6.527 84.542 1.00 40.67 655 GLY B CA 1
ATOM 1964 C C . GLY B 2 173 ? 27.757 -5.273 84.043 1.00 39.24 655 GLY B C 1
ATOM 1965 O O . GLY B 2 173 ? 28.167 -4.143 84.367 1.00 38.14 655 GLY B O 1
ATOM 1966 N N . ASN B 2 174 ? 26.710 -5.468 83.246 1.00 37.25 656 ASN B N 1
ATOM 1967 C CA . ASN B 2 174 ? 25.954 -4.350 82.695 1.00 35.92 656 ASN B CA 1
ATOM 1968 C C . ASN B 2 174 ? 24.473 -4.563 82.997 1.00 35.65 656 ASN B C 1
ATOM 1969 O O . ASN B 2 174 ? 23.874 -5.562 82.572 1.00 35.14 656 ASN B O 1
ATOM 1974 N N . ALA B 2 175 ? 23.915 -3.674 83.811 1.00 34.73 657 ALA B N 1
ATOM 1975 C CA . ALA B 2 175 ? 22.510 -3.740 84.179 1.00 31.41 657 ALA B CA 1
ATOM 1976 C C . ALA B 2 175 ? 21.807 -2.614 83.449 1.00 30.43 657 ALA B C 1
ATOM 1977 O O . ALA B 2 175 ? 22.159 -1.440 83.622 1.00 28.66 657 ALA B O 1
ATOM 1979 N N . ILE B 2 176 ? 20.834 -2.969 82.616 1.00 29.98 658 ILE B N 1
ATOM 1980 C CA . ILE B 2 176 ? 20.093 -1.972 81.862 1.00 30.25 658 ILE B CA 1
ATOM 1981 C C . ILE B 2 176 ? 18.601 -1.934 82.202 1.00 28.71 658 ILE B C 1
ATOM 1982 O O . ILE B 2 176 ? 18.004 -2.945 82.601 1.00 27.52 658 ILE B O 1
ATOM 1987 N N . THR B 2 177 ? 18.021 -0.748 82.061 1.00 28.26 659 THR B N 1
ATOM 1988 C CA . THR B 2 177 ? 16.601 -0.529 82.293 1.00 29.07 659 THR B CA 1
ATOM 1989 C C . THR B 2 177 ? 16.118 0.173 81.031 1.00 30.06 659 THR B C 1
ATOM 1990 O O . THR B 2 177 ? 16.608 1.256 80.690 1.00 34.15 659 THR B O 1
ATOM 1994 N N . VAL B 2 178 ? 15.218 -0.467 80.296 1.00 29.15 660 VAL B N 1
ATOM 1995 C CA . VAL B 2 178 ? 14.737 0.113 79.047 1.00 27.07 660 VAL B CA 1
ATOM 1996 C C . VAL B 2 178 ? 13.253 -0.069 78.751 1.00 24.72 660 VAL B C 1
ATOM 1997 O O . VAL B 2 178 ? 12.653 -1.105 79.037 1.00 25.44 660 VAL B O 1
ATOM 2001 N N . ALA B 2 179 ? 12.674 0.976 78.179 1.00 22.31 661 ALA B N 1
ATOM 2002 C CA . ALA B 2 179 ? 11.275 0.984 77.794 1.00 22.11 661 ALA B CA 1
ATOM 2003 C C . ALA B 2 179 ? 11.251 1.340 76.314 1.00 20.76 661 ALA B C 1
ATOM 2004 O O . ALA B 2 179 ? 11.515 2.487 75.940 1.00 20.60 661 ALA B O 1
ATOM 2006 N N . PRO B 2 180 ? 11.012 0.347 75.444 1.00 20.26 662 PRO B N 1
ATOM 2007 C CA . PRO B 2 180 ? 10.957 0.532 73.990 1.00 21.20 662 PRO B CA 1
ATOM 2008 C C . PRO B 2 180 ? 9.618 1.098 73.537 1.00 24.25 662 PRO B C 1
ATOM 2009 O O . PRO B 2 180 ? 8.600 0.892 74.198 1.00 24.78 662 PRO B O 1
ATOM 2013 N N . TYR B 2 181 ? 9.633 1.825 72.427 1.00 22.00 663 TYR B N 1
ATOM 2014 C CA . TYR B 2 181 ? 8.431 2.414 71.848 1.00 21.45 663 TYR B CA 1
ATOM 2015 C C . TYR B 2 181 ? 8.306 1.833 70.460 1.00 21.05 663 TYR B C 1
ATOM 2016 O O . TYR B 2 181 ? 9.028 2.228 69.551 1.00 21.13 663 TYR B O 1
ATOM 2025 N N . VAL B 2 182 ? 7.385 0.895 70.302 1.00 20.44 664 VAL B N 1
ATOM 2026 C CA . VAL B 2 182 ? 7.202 0.209 69.031 1.00 19.36 664 VAL B CA 1
ATOM 2027 C C . VAL B 2 182 ? 5.817 0.313 68.387 1.00 20.92 664 VAL B C 1
ATOM 2028 O O . VAL B 2 182 ? 4.933 1.002 68.886 1.00 22.48 664 VAL B O 1
ATOM 2032 N N . SER B 2 183 ? 5.671 -0.344 67.239 1.00 19.90 665 SER B N 1
ATOM 2033 C CA . SER B 2 183 ? 4.422 -0.412 66.493 1.00 20.65 665 SER B CA 1
ATOM 2034 C C . SER B 2 183 ? 4.214 -1.900 66.213 1.00 22.90 665 SER B C 1
ATOM 2035 O O . SER B 2 183 ? 5.149 -2.589 65.817 1.00 23.94 665 SER B O 1
ATOM 2038 N N . LEU B 2 184 ? 2.978 -2.371 66.333 1.00 23.76 666 LEU B N 1
ATOM 2039 C CA . LEU B 2 184 ? 2.648 -3.786 66.185 1.00 22.35 666 LEU B CA 1
ATOM 2040 C C . LEU B 2 184 ? 2.407 -4.349 64.792 1.00 22.93 666 LEU B C 1
ATOM 2041 O O . LEU B 2 184 ? 1.726 -3.740 63.977 1.00 23.16 666 LEU B O 1
ATOM 2046 N N . PRO B 2 185 ? 2.961 -5.543 64.507 1.00 24.19 667 PRO B N 1
ATOM 2047 C CA . PRO B 2 185 ? 2.807 -6.223 63.215 1.00 23.13 667 PRO B CA 1
ATOM 2048 C C . PRO B 2 185 ? 1.450 -6.926 63.134 1.00 24.28 667 PRO B C 1
ATOM 2049 O O . PRO B 2 185 ? 0.945 -7.446 64.129 1.00 23.25 667 PRO B O 1
ATOM 2053 N N . ILE B 2 186 ? 0.897 -7.001 61.930 1.00 26.23 668 ILE B N 1
ATOM 2054 C CA . ILE B 2 186 ? -0.409 -7.616 61.719 1.00 24.74 668 ILE B CA 1
ATOM 2055 C C . ILE B 2 186 ? -0.574 -9.060 62.158 1.00 26.32 668 ILE B C 1
ATOM 2056 O O . ILE B 2 186 ? -1.598 -9.408 62.734 1.00 27.26 668 ILE B O 1
ATOM 2061 N N . ASP B 2 187 ? 0.415 -9.907 61.898 1.00 28.24 669 ASP B N 1
ATOM 2062 C CA . ASP B 2 187 ? 0.293 -11.310 62.295 1.00 27.38 669 ASP B CA 1
ATOM 2063 C C . ASP B 2 187 ? 0.343 -11.561 63.796 1.00 26.66 669 ASP B C 1
ATOM 2064 O O . ASP B 2 187 ? 0.420 -12.704 64.231 1.00 29.12 669 ASP B O 1
ATOM 2069 N N . SER B 2 188 ? 0.376 -10.493 64.586 1.00 26.09 670 SER B N 1
ATOM 2070 C CA . SER B 2 188 ? 0.362 -10.642 66.034 1.00 24.88 670 SER B CA 1
ATOM 2071 C C . SER B 2 188 ? -1.017 -10.201 66.483 1.00 26.36 670 SER B C 1
ATOM 2072 O O . SER B 2 188 ? -1.323 -10.226 67.670 1.00 28.54 670 SER B O 1
ATOM 2075 N N . ILE B 2 189 ? -1.812 -9.722 65.531 1.00 25.67 671 ILE B N 1
ATOM 2076 C CA . ILE B 2 189 ? -3.152 -9.250 65.817 1.00 25.50 671 ILE B CA 1
ATOM 2077 C C . ILE B 2 189 ? -4.161 -10.220 65.215 1.00 27.10 671 ILE B C 1
ATOM 2078 O O . ILE B 2 189 ? -4.300 -10.299 63.990 1.00 31.02 671 ILE B O 1
ATOM 2083 N N . PRO B 2 190 ? -4.816 -11.033 66.065 1.00 26.97 672 PRO B N 1
ATOM 2084 C CA . PRO B 2 190 ? -5.814 -12.008 65.627 1.00 27.25 672 PRO B CA 1
ATOM 2085 C C . PRO B 2 190 ? -6.963 -11.306 64.907 1.00 28.31 672 PRO B C 1
ATOM 2086 O O . PRO B 2 190 ? -7.560 -10.376 65.440 1.00 29.92 672 PRO B O 1
ATOM 2090 N N . GLY B 2 191 ? -7.238 -11.723 63.680 1.00 28.79 673 GLY B N 1
ATOM 2091 C CA . GLY B 2 191 ? -8.309 -11.113 62.914 1.00 28.33 673 GLY B CA 1
ATOM 2092 C C . GLY B 2 191 ? -8.012 -9.672 62.558 1.00 28.80 673 GLY B C 1
ATOM 2093 O O . GLY B 2 191 ? -8.921 -8.886 62.320 1.00 30.86 673 GLY B O 1
ATOM 2094 N N . GLY B 2 192 ? -6.732 -9.324 62.520 1.00 29.37 674 GLY B N 1
ATOM 2095 C CA . GLY B 2 192 ? -6.344 -7.966 62.196 1.00 26.49 674 GLY B CA 1
ATOM 2096 C C . GLY B 2 192 ? -6.027 -7.833 60.727 1.00 24.94 674 GLY B C 1
ATOM 2097 O O . GLY B 2 192 ? -5.893 -8.832 60.026 1.00 23.65 674 GLY B O 1
ATOM 2098 N N . SER B 2 193 ? -5.940 -6.602 60.253 1.00 23.23 675 SER B N 1
ATOM 2099 C CA . SER B 2 193 ? -5.619 -6.360 58.860 1.00 24.97 675 SER B CA 1
ATOM 2100 C C . SER B 2 193 ? -4.912 -5.024 58.747 1.00 25.84 675 SER B C 1
ATOM 2101 O O . SER B 2 193 ? -5.072 -4.148 59.589 1.00 26.06 675 SER B O 1
ATOM 2104 N N . ILE B 2 194 ? -4.144 -4.872 57.683 1.00 23.54 676 ILE B N 1
ATOM 2105 C CA . ILE B 2 194 ? -3.414 -3.647 57.448 1.00 23.90 676 ILE B CA 1
ATOM 2106 C C . ILE B 2 194 ? -4.426 -2.576 57.062 1.00 23.88 676 ILE B C 1
ATOM 2107 O O . ILE B 2 194 ? -4.179 -1.381 57.216 1.00 24.98 676 ILE B O 1
ATOM 2112 N N . LEU B 2 195 ? -5.576 -3.019 56.559 1.00 26.41 677 LEU B N 1
ATOM 2113 C CA . LEU B 2 195 ? -6.644 -2.116 56.134 1.00 24.36 677 LEU B CA 1
ATOM 2114 C C . LEU B 2 195 ? -7.573 -1.697 57.254 1.00 23.60 677 LEU B C 1
ATOM 2115 O O . LEU B 2 195 ? -8.474 -0.897 57.029 1.00 26.72 677 LEU B O 1
ATOM 2120 N N . THR B 2 196 ? -7.355 -2.224 58.459 1.00 25.17 678 THR B N 1
ATOM 2121 C CA . THR B 2 196 ? -8.189 -1.876 59.618 1.00 26.35 678 THR B CA 1
ATOM 2122 C C . THR B 2 196 ? -7.323 -1.488 60.820 1.00 27.78 678 THR B C 1
ATOM 2123 O O . THR B 2 196 ? -7.460 -2.057 61.910 1.00 29.36 678 THR B O 1
ATOM 2127 N N . PRO B 2 197 ? -6.511 -0.429 60.671 1.00 28.33 679 PRO B N 1
ATOM 2128 C CA . PRO B 2 197 ? -5.611 0.064 61.712 1.00 29.81 679 PRO B CA 1
ATOM 2129 C C . PRO B 2 197 ? -6.230 0.255 63.085 1.00 31.31 679 PRO B C 1
ATOM 2130 O O . PRO B 2 197 ? -5.878 -0.458 64.022 1.00 33.27 679 PRO B O 1
ATOM 2134 N N . ASP B 2 198 ? -7.171 1.185 63.215 1.00 32.87 680 ASP B N 1
ATOM 2135 C CA . ASP B 2 198 ? -7.764 1.433 64.521 1.00 31.25 680 ASP B CA 1
ATOM 2136 C C . ASP B 2 198 ? -8.438 0.226 65.140 1.00 29.56 680 ASP B C 1
ATOM 2137 O O . ASP B 2 198 ? -8.363 0.034 66.351 1.00 29.62 680 ASP B O 1
ATOM 2142 N N . LYS B 2 199 ? -9.043 -0.622 64.320 1.00 28.04 681 LYS B N 1
ATOM 2143 C CA . LYS B 2 199 ? -9.694 -1.802 64.869 1.00 28.75 681 LYS B CA 1
ATOM 2144 C C . LYS B 2 199 ? -8.619 -2.683 65.473 1.00 29.84 681 LYS B C 1
ATOM 2145 O O . LYS B 2 199 ? -8.793 -3.216 66.572 1.00 29.36 681 LYS B O 1
ATOM 2151 N N . ASP B 2 200 ? -7.498 -2.798 64.760 1.00 30.16 682 ASP B N 1
ATOM 2152 C CA . ASP B 2 200 ? -6.369 -3.616 65.207 1.00 27.82 682 ASP B CA 1
ATOM 2153 C C . ASP B 2 200 ? -6.006 -3.310 66.642 1.00 24.49 682 ASP B C 1
ATOM 2154 O O . ASP B 2 200 ? -5.897 -4.205 67.466 1.00 26.07 682 ASP B O 1
ATOM 2159 N N . MET B 2 201 ? -5.870 -2.033 66.952 1.00 24.09 683 MET B N 1
ATOM 2160 C CA . MET B 2 201 ? -5.524 -1.644 68.305 1.00 24.77 683 MET B CA 1
ATOM 2161 C C . MET B 2 201 ? -6.601 -2.108 69.278 1.00 26.38 683 MET B C 1
ATOM 2162 O O . MET B 2 201 ? -6.287 -2.673 70.324 1.00 29.02 683 MET B O 1
ATOM 2167 N N . GLU B 2 202 ? -7.867 -1.917 68.914 1.00 28.36 684 GLU B N 1
ATOM 2168 C CA . GLU B 2 202 ? -8.961 -2.325 69.790 1.00 27.96 684 GLU B CA 1
ATOM 2169 C C . GLU B 2 202 ? -8.924 -3.815 70.072 1.00 26.99 684 GLU B C 1
ATOM 2170 O O . GLU B 2 202 ? -9.218 -4.246 71.185 1.00 27.53 684 GLU B O 1
ATOM 2176 N N . ILE B 2 203 ? -8.561 -4.603 69.070 1.00 24.69 685 ILE B N 1
ATOM 2177 C CA . ILE B 2 203 ? -8.486 -6.040 69.256 1.00 26.01 685 ILE B CA 1
ATOM 2178 C C . ILE B 2 203 ? -7.495 -6.326 70.367 1.00 28.03 685 ILE B C 1
ATOM 2179 O O . ILE B 2 203 ? -7.825 -7.014 71.339 1.00 31.34 685 ILE B O 1
ATOM 2184 N N . MET B 2 204 ? -6.310 -5.732 70.260 1.00 28.59 686 MET B N 1
ATOM 2185 C CA . MET B 2 204 ? -5.264 -5.915 71.258 1.00 26.26 686 MET B CA 1
ATOM 2186 C C . MET B 2 204 ? -5.694 -5.408 72.625 1.00 26.89 686 MET B C 1
ATOM 2187 O O . MET B 2 204 ? -5.296 -5.966 73.646 1.00 26.98 686 MET B O 1
ATOM 2192 N N . GLU B 2 205 ? -6.493 -4.345 72.646 1.00 27.17 687 GLU B N 1
ATOM 2193 C CA . GLU B 2 205 ? -6.986 -3.797 73.907 1.00 28.52 687 GLU B CA 1
ATOM 2194 C C . GLU B 2 205 ? -7.953 -4.759 74.579 1.00 30.45 687 GLU B C 1
ATOM 2195 O O . GLU B 2 205 ? -7.985 -4.861 75.805 1.00 31.83 687 GLU B O 1
ATOM 2201 N N . ASN B 2 206 ? -8.753 -5.445 73.776 1.00 29.79 688 ASN B N 1
ATOM 2202 C CA . ASN B 2 206 ? -9.743 -6.367 74.311 1.00 31.52 688 ASN B CA 1
ATOM 2203 C C . ASN B 2 206 ? -9.225 -7.739 74.693 1.00 32.19 688 ASN B C 1
ATOM 2204 O O . ASN B 2 206 ? -9.840 -8.437 75.508 1.00 34.63 688 ASN B O 1
ATOM 2209 N N . LEU B 2 207 ? -8.123 -8.155 74.084 1.00 32.06 689 LEU B N 1
ATOM 2210 C CA . LEU B 2 207 ? -7.555 -9.464 74.386 1.00 28.43 689 LEU B CA 1
ATOM 2211 C C . LEU B 2 207 ? -6.671 -9.427 75.619 1.00 28.94 689 LEU B C 1
ATOM 2212 O O . LEU B 2 207 ? -5.839 -8.537 75.760 1.00 32.26 689 LEU B O 1
ATOM 2217 N N . THR B 2 208 ? -6.896 -10.348 76.545 1.00 30.75 690 THR B N 1
ATOM 2218 C CA . THR B 2 208 ? -6.056 -10.429 77.729 1.00 31.97 690 THR B CA 1
ATOM 2219 C C . THR B 2 208 ? -4.847 -11.257 77.292 1.00 33.42 690 THR B C 1
ATOM 2220 O O . THR B 2 208 ? -4.911 -11.945 76.267 1.00 34.29 690 THR B O 1
ATOM 2224 N N . MET B 2 209 ? -3.766 -11.234 78.066 1.00 32.87 691 MET B N 1
ATOM 2225 C CA . MET B 2 209 ? -2.574 -11.990 77.689 1.00 33.85 691 MET B CA 1
ATOM 2226 C C . MET B 2 209 ? -2.856 -13.466 77.406 1.00 32.37 691 MET B C 1
ATOM 2227 O O . MET B 2 209 ? -2.513 -13.969 76.335 1.00 32.16 691 MET B O 1
ATOM 2232 N N . PRO B 2 210 ? -3.528 -14.168 78.333 1.00 33.58 692 PRO B N 1
ATOM 2233 C CA . PRO B 2 210 ? -3.822 -15.584 78.100 1.00 33.69 692 PRO B CA 1
ATOM 2234 C C . PRO B 2 210 ? -4.646 -15.793 76.830 1.00 35.04 692 PRO B C 1
ATOM 2235 O O . PRO B 2 210 ? -4.351 -16.689 76.036 1.00 35.88 692 PRO B O 1
ATOM 2239 N N . GLU B 2 211 ? -5.684 -14.968 76.657 1.00 33.85 693 GLU B N 1
ATOM 2240 C CA . GLU B 2 211 ? -6.569 -15.050 75.490 1.00 32.87 693 GLU B CA 1
ATOM 2241 C C . GLU B 2 211 ? -5.768 -14.912 74.205 1.00 32.37 693 GLU B C 1
ATOM 2242 O O . GLU B 2 211 ? -5.993 -15.656 73.238 1.00 32.55 693 GLU B O 1
ATOM 2248 N N . TRP B 2 212 ? -4.820 -13.974 74.216 1.00 33.17 694 TRP B N 1
ATOM 2249 C CA . TRP B 2 212 ? -3.946 -13.720 73.075 1.00 30.39 694 TRP B CA 1
ATOM 2250 C C . TRP B 2 212 ? -3.069 -14.951 72.855 1.00 30.85 694 TRP B C 1
ATOM 2251 O O . TRP B 2 212 ? -3.042 -15.524 71.763 1.00 30.82 694 TRP B O 1
ATOM 2262 N N . LEU B 2 213 ? -2.417 -15.393 73.927 1.00 31.58 695 LEU B N 1
ATOM 2263 C CA . LEU B 2 213 ? -1.531 -16.546 73.876 1.00 32.30 695 LEU B CA 1
ATOM 2264 C C . LEU B 2 213 ? -2.241 -17.703 73.216 1.00 36.05 695 LEU B C 1
ATOM 2265 O O . LEU B 2 213 ? -1.791 -18.209 72.191 1.00 37.94 695 LEU B O 1
ATOM 2270 N N . GLU B 2 214 ? -3.408 -18.044 73.748 1.00 40.05 696 GLU B N 1
ATOM 2271 C CA . GLU B 2 214 ? -4.195 -19.154 73.229 1.00 43.11 696 GLU B CA 1
ATOM 2272 C C . GLU B 2 214 ? -4.637 -18.929 71.790 1.00 40.12 696 GLU B C 1
ATOM 2273 O O . GLU B 2 214 ? -4.508 -19.818 70.955 1.00 39.06 696 GLU B O 1
ATOM 2279 N N . LYS B 2 215 ? -5.120 -17.729 71.496 1.00 38.15 697 LYS B N 1
ATOM 2280 C CA . LYS B 2 215 ? -5.589 -17.409 70.155 1.00 38.66 697 LYS B CA 1
ATOM 2281 C C . LYS B 2 215 ? -4.451 -17.460 69.144 1.00 38.06 697 LYS B C 1
ATOM 2282 O O . LYS B 2 215 ? -4.682 -17.653 67.951 1.00 37.31 697 LYS B O 1
ATOM 2288 N N . MET B 2 216 ? -3.228 -17.261 69.624 1.00 36.95 698 MET B N 1
ATOM 2289 C CA . MET B 2 216 ? -2.043 -17.266 68.770 1.00 34.83 698 MET B CA 1
ATOM 2290 C C . MET B 2 216 ? -1.387 -18.638 68.710 1.00 34.32 698 MET B C 1
ATOM 2291 O O . MET B 2 216 ? -0.626 -18.935 67.784 1.00 34.09 698 MET B O 1
ATOM 2296 N N . GLY B 2 217 ? -1.669 -19.461 69.712 1.00 33.32 699 GLY B N 1
ATOM 2297 C CA . GLY B 2 217 ? -1.087 -20.786 69.767 1.00 34.75 699 GLY B CA 1
ATOM 2298 C C . GLY B 2 217 ? 0.293 -20.712 70.395 1.00 36.06 699 GLY B C 1
ATOM 2299 O O . GLY B 2 217 ? 1.196 -21.501 70.089 1.00 36.01 699 GLY B O 1
ATOM 2300 N N . TYR B 2 218 ? 0.459 -19.727 71.269 1.00 36.06 700 TYR B N 1
ATOM 2301 C CA . TYR B 2 218 ? 1.713 -19.517 71.970 1.00 35.82 700 TYR B CA 1
ATOM 2302 C C . TYR B 2 218 ? 1.613 -20.091 73.369 1.00 37.63 700 TYR B C 1
ATOM 2303 O O . TYR B 2 218 ? 0.557 -20.002 73.999 1.00 39.04 700 TYR B O 1
ATOM 2312 N N . LYS B 2 219 ? 2.691 -20.714 73.837 1.00 37.65 701 LYS B N 1
ATOM 2313 C CA . LYS B 2 219 ? 2.717 -21.256 75.190 1.00 39.01 701 LYS B CA 1
ATOM 2314 C C . LYS B 2 219 ? 3.004 -20.039 76.055 1.00 37.49 701 LYS B C 1
ATOM 2315 O O . LYS B 2 219 ? 3.417 -19.002 75.539 1.00 37.30 701 LYS B O 1
ATOM 2321 N N . SER B 2 220 ? 2.782 -20.142 77.358 1.00 37.54 702 SER B N 1
ATOM 2322 C CA . SER B 2 220 ? 3.051 -19.010 78.233 1.00 37.29 702 SER B CA 1
ATOM 2323 C C . SER B 2 220 ? 4.499 -19.067 78.709 1.00 39.79 702 SER B C 1
ATOM 2324 O O . SER B 2 220 ? 4.905 -20.011 79.398 1.00 41.85 702 SER B O 1
ATOM 2327 N N . LEU B 2 221 ? 5.284 -18.067 78.334 1.00 37.33 703 LEU B N 1
ATOM 2328 C CA . LEU B 2 221 ? 6.668 -18.026 78.756 1.00 36.61 703 LEU B CA 1
ATOM 2329 C C . LEU B 2 221 ? 6.778 -17.624 80.222 1.00 39.14 703 LEU B C 1
ATOM 2330 O O . LEU B 2 221 ? 7.680 -18.078 80.924 1.00 41.33 703 LEU B O 1
ATOM 2335 N N . SER B 2 222 ? 5.854 -16.793 80.697 1.00 40.99 704 SER B N 1
ATOM 2336 C CA . SER B 2 222 ? 5.884 -16.366 82.102 1.00 44.81 704 SER B CA 1
ATOM 2337 C C . SER B 2 222 ? 5.398 -17.496 83.001 1.00 48.46 704 SER B C 1
ATOM 2338 O O . SER B 2 222 ? 5.632 -17.499 84.219 1.00 50.64 704 SER B O 1
ATOM 2341 N N . ALA B 2 223 ? 4.705 -18.445 82.377 1.00 51.63 705 ALA B N 1
ATOM 2342 C CA . ALA B 2 223 ? 4.168 -19.631 83.035 1.00 54.48 705 ALA B CA 1
ATOM 2343 C C . ALA B 2 223 ? 3.760 -19.408 84.483 1.00 56.59 705 ALA B C 1
ATOM 2344 O O . ALA B 2 223 ? 2.698 -18.836 84.769 1.00 56.65 705 ALA B O 1
ATOM 2346 N N . ASN B 2 224 ? 4.640 -19.818 85.392 1.00 57.10 706 ASN B N 1
ATOM 2347 C CA . ASN B 2 224 ? 4.381 -19.705 86.814 1.00 57.83 706 ASN B CA 1
ATOM 2348 C C . ASN B 2 224 ? 5.674 -19.211 87.402 1.00 55.78 706 ASN B C 1
ATOM 2349 O O . ASN B 2 224 ? 6.539 -20.013 87.750 1.00 54.83 706 ASN B O 1
ATOM 2354 N N . ASN B 2 225 ? 5.854 -17.892 87.408 1.00 53.69 707 ASN B N 1
ATOM 2355 C CA . ASN B 2 225 ? 7.080 -17.299 87.939 1.00 52.75 707 ASN B CA 1
ATOM 2356 C C . ASN B 2 225 ? 8.315 -17.908 87.280 1.00 51.65 707 ASN B C 1
ATOM 2357 O O . ASN B 2 225 ? 9.360 -18.032 87.917 1.00 52.61 707 ASN B O 1
ATOM 2362 N N . ALA B 2 226 ? 8.199 -18.278 86.009 1.00 48.17 708 ALA B N 1
ATOM 2363 C CA . ALA B 2 226 ? 9.320 -18.891 85.308 1.00 44.98 708 ALA B CA 1
ATOM 2364 C C . ALA B 2 226 ? 10.371 -17.883 84.831 1.00 44.68 708 ALA B C 1
ATOM 2365 O O . ALA B 2 226 ? 11.496 -18.264 84.498 1.00 45.72 708 ALA B O 1
ATOM 2367 N N . LEU B 2 227 ? 10.017 -16.602 84.805 1.00 44.18 709 LEU B N 1
ATOM 2368 C CA . LEU B 2 227 ? 10.941 -15.558 84.359 1.00 43.26 709 LEU B CA 1
ATOM 2369 C C . LEU B 2 227 ? 11.612 -14.842 85.525 1.00 43.02 709 LEU B C 1
ATOM 2370 O O . LEU B 2 227 ? 10.943 -14.457 86.487 1.00 43.12 709 LEU B O 1
ATOM 2375 N N . LYS B 2 228 ? 12.934 -14.684 85.456 1.00 43.01 710 LYS B N 1
ATOM 2376 C CA . LYS B 2 228 ? 13.665 -13.985 86.508 1.00 43.96 710 LYS B CA 1
ATOM 2377 C C . LYS B 2 228 ? 14.593 -12.965 85.860 1.00 41.21 710 LYS B C 1
ATOM 2378 O O . LYS B 2 228 ? 15.184 -13.236 84.817 1.00 41.02 710 LYS B O 1
ATOM 2384 N N . TYR B 2 229 ? 14.730 -11.803 86.482 1.00 39.27 711 TYR B N 1
ATOM 2385 C CA . TYR B 2 229 ? 15.571 -10.747 85.938 1.00 40.63 711 TYR B CA 1
ATOM 2386 C C . TYR B 2 229 ? 16.672 -10.342 86.908 1.00 42.41 711 TYR B C 1
ATOM 2387 O O . TYR B 2 229 ? 17.651 -9.738 86.430 1.00 43.37 711 TYR B O 1
ATOM 2397 N N . SER C 1 1 ? 8.598 33.727 53.467 1.00 38.73 1 SER C N 1
ATOM 2398 C CA . SER C 1 1 ? 9.458 34.902 53.156 1.00 40.45 1 SER C CA 1
ATOM 2399 C C . SER C 1 1 ? 10.165 34.608 51.849 1.00 39.55 1 SER C C 1
ATOM 2400 O O . SER C 1 1 ? 10.167 33.459 51.393 1.00 38.36 1 SER C O 1
ATOM 2403 N N . GLU C 1 2 ? 10.805 35.630 51.285 1.00 40.77 2 GLU C N 1
ATOM 2404 C CA . GLU C 1 2 ? 11.517 35.489 50.022 1.00 42.65 2 GLU C CA 1
ATOM 2405 C C . GLU C 1 2 ? 12.587 34.398 50.095 1.00 39.67 2 GLU C C 1
ATOM 2406 O O . GLU C 1 2 ? 12.940 33.798 49.078 1.00 41.49 2 GLU C O 1
ATOM 2412 N N . LEU C 1 3 ? 13.053 34.089 51.302 1.00 33.74 3 LEU C N 1
ATOM 2413 C CA . LEU C 1 3 ? 14.054 33.046 51.463 1.00 28.83 3 LEU C CA 1
ATOM 2414 C C . LEU C 1 3 ? 13.449 31.692 51.117 1.00 27.59 3 LEU C C 1
ATOM 2415 O O . LEU C 1 3 ? 14.062 30.885 50.406 1.00 27.11 3 LEU C O 1
ATOM 2420 N N . ASP C 1 4 ? 12.230 31.460 51.602 1.00 28.50 4 ASP C N 1
ATOM 2421 C CA . ASP C 1 4 ? 11.532 30.201 51.355 1.00 27.23 4 ASP C CA 1
ATOM 2422 C C . ASP C 1 4 ? 11.412 29.903 49.872 1.00 26.33 4 ASP C C 1
ATOM 2423 O O . ASP C 1 4 ? 11.528 28.750 49.456 1.00 25.01 4 ASP C O 1
ATOM 2428 N N . ALA C 1 5 ? 11.229 30.948 49.073 1.00 25.52 5 ALA C N 1
ATOM 2429 C CA . ALA C 1 5 ? 11.109 30.778 47.628 1.00 26.54 5 ALA C CA 1
ATOM 2430 C C . ALA C 1 5 ? 12.373 30.118 47.083 1.00 28.16 5 ALA C C 1
ATOM 2431 O O . ALA C 1 5 ? 12.293 29.199 46.262 1.00 31.20 5 ALA C O 1
ATOM 2433 N N . LYS C 1 6 ? 13.529 30.577 47.563 1.00 27.51 6 LYS C N 1
ATOM 2434 C CA . LYS C 1 6 ? 14.814 30.028 47.144 1.00 24.87 6 LYS C CA 1
ATOM 2435 C C . LYS C 1 6 ? 14.922 28.588 47.652 1.00 20.40 6 LYS C C 1
ATOM 2436 O O . LYS C 1 6 ? 15.279 27.672 46.910 1.00 19.90 6 LYS C O 1
ATOM 2442 N N . LEU C 1 7 ? 14.567 28.393 48.914 1.00 19.89 7 LEU C N 1
ATOM 2443 C CA . LEU C 1 7 ? 14.617 27.077 49.537 1.00 22.14 7 LEU C CA 1
ATOM 2444 C C . LEU C 1 7 ? 13.763 26.052 48.793 1.00 25.07 7 LEU C C 1
ATOM 2445 O O . LEU C 1 7 ? 14.196 24.922 48.562 1.00 29.42 7 LEU C O 1
ATOM 2450 N N . ASN C 1 8 ? 12.559 26.455 48.401 1.00 24.60 8 ASN C N 1
ATOM 2451 C CA . ASN C 1 8 ? 11.646 25.575 47.695 1.00 23.61 8 ASN C CA 1
ATOM 2452 C C . ASN C 1 8 ? 12.239 25.065 46.406 1.00 21.50 8 ASN C C 1
ATOM 2453 O O . ASN C 1 8 ? 12.048 23.909 46.049 1.00 23.31 8 ASN C O 1
ATOM 2458 N N . LYS C 1 9 ? 12.991 25.913 45.723 1.00 21.16 9 LYS C N 1
ATOM 2459 C CA . LYS C 1 9 ? 13.603 25.511 44.469 1.00 24.74 9 LYS C CA 1
ATOM 2460 C C . LYS C 1 9 ? 14.645 24.422 44.653 1.00 25.49 9 LYS C C 1
ATOM 2461 O O . LYS C 1 9 ? 15.071 23.804 43.689 1.00 26.89 9 LYS C O 1
ATOM 2467 N N . LEU C 1 10 ? 15.030 24.173 45.896 1.00 23.40 10 LEU C N 1
ATOM 2468 C CA . LEU C 1 10 ? 16.006 23.143 46.216 1.00 21.07 10 LEU C CA 1
ATOM 2469 C C . LEU C 1 10 ? 15.295 21.895 46.680 1.00 20.79 10 LEU C C 1
ATOM 2470 O O . LEU C 1 10 ? 15.908 20.848 46.849 1.00 22.52 10 LEU C O 1
ATOM 2475 N N . GLY C 1 11 ? 13.990 22.013 46.896 1.00 22.68 11 GLY C N 1
ATOM 2476 C CA . GLY C 1 11 ? 13.205 20.888 47.360 1.00 18.96 11 GLY C CA 1
ATOM 2477 C C . GLY C 1 11 ? 13.076 20.926 48.866 1.00 17.76 11 GLY C C 1
ATOM 2478 O O . GLY C 1 11 ? 12.648 19.961 49.489 1.00 16.94 11 GLY C O 1
ATOM 2479 N N . VAL C 1 12 ? 13.443 22.057 49.450 1.00 18.19 12 VAL C N 1
ATOM 2480 C CA . VAL C 1 12 ? 13.381 22.228 50.890 1.00 20.25 12 VAL C CA 1
ATOM 2481 C C . VAL C 1 12 ? 12.191 23.093 51.253 1.00 20.26 12 VAL C C 1
ATOM 2482 O O . VAL C 1 12 ? 11.836 24.001 50.507 1.00 21.64 12 VAL C O 1
ATOM 2486 N N . ASP C 1 13 ? 11.585 22.819 52.401 1.00 20.00 13 ASP C N 1
ATOM 2487 C CA . ASP C 1 13 ? 10.465 23.613 52.897 1.00 21.04 13 ASP C CA 1
ATOM 2488 C C . ASP C 1 13 ? 10.559 23.639 54.417 1.00 22.37 13 ASP C C 1
ATOM 2489 O O . ASP C 1 13 ? 10.929 22.644 55.042 1.00 24.18 13 ASP C O 1
ATOM 2494 N N . ARG C 1 14 ? 10.259 24.784 55.008 1.00 20.25 14 ARG C N 1
ATOM 2495 C CA . ARG C 1 14 ? 10.329 24.956 56.444 1.00 20.47 14 ARG C CA 1
ATOM 2496 C C . ARG C 1 14 ? 8.956 24.856 57.085 1.00 21.57 14 ARG C C 1
ATOM 2497 O O . ARG C 1 14 ? 8.708 25.458 58.122 1.00 21.79 14 ARG C O 1
ATOM 2505 N N . ILE C 1 15 ? 8.060 24.103 56.457 1.00 19.41 15 ILE C N 1
ATOM 2506 C CA . ILE C 1 15 ? 6.708 23.928 56.975 1.00 18.65 15 ILE C CA 1
ATOM 2507 C C . ILE C 1 15 ? 6.754 22.914 58.099 1.00 19.46 15 ILE C C 1
ATOM 2508 O O . ILE C 1 15 ? 7.294 21.833 57.919 1.00 22.97 15 ILE C O 1
ATOM 2513 N N . ALA C 1 16 ? 6.138 23.233 59.230 1.00 22.29 16 ALA C N 1
ATOM 2514 C CA . ALA C 1 16 ? 6.128 22.340 60.391 1.00 21.26 16 ALA C CA 1
ATOM 2515 C C . ALA C 1 16 ? 4.838 22.500 61.188 1.00 22.15 16 ALA C C 1
ATOM 2516 O O . ALA C 1 16 ? 4.792 23.245 62.170 1.00 20.80 16 ALA C O 1
ATOM 2518 N N . ILE C 1 17 ? 3.803 21.766 60.799 1.00 21.13 17 ILE C N 1
ATOM 2519 C CA . ILE C 1 17 ? 2.515 21.873 61.473 1.00 18.37 17 ILE C CA 1
ATOM 2520 C C . ILE C 1 17 ? 2.127 20.650 62.298 1.00 17.14 17 ILE C C 1
ATOM 2521 O O . ILE C 1 17 ? 2.277 19.514 61.857 1.00 16.18 17 ILE C O 1
ATOM 2526 N N . SER C 1 18 ? 1.591 20.913 63.483 1.00 18.49 18 SER C N 1
ATOM 2527 C CA . SER C 1 18 ? 1.146 19.890 64.415 1.00 19.32 18 SER C CA 1
ATOM 2528 C C . SER C 1 18 ? -0.356 19.704 64.253 1.00 21.92 18 SER C C 1
ATOM 2529 O O . SER C 1 18 ? -1.114 20.669 64.248 1.00 24.23 18 SER C O 1
ATOM 2532 N N . PRO C 1 19 ? -0.817 18.454 64.146 1.00 21.34 19 PRO C N 1
ATOM 2533 C CA . PRO C 1 19 ? -2.245 18.181 63.992 1.00 23.78 19 PRO C CA 1
ATOM 2534 C C . PRO C 1 19 ? -3.033 18.092 65.302 1.00 24.49 19 PRO C C 1
ATOM 2535 O O . PRO C 1 19 ? -4.203 17.716 65.297 1.00 25.65 19 PRO C O 1
ATOM 2539 N N . TYR C 1 20 ? -2.395 18.423 66.421 1.00 24.80 20 TYR C N 1
ATOM 2540 C CA . TYR C 1 20 ? -3.063 18.364 67.719 1.00 23.35 20 TYR C CA 1
ATOM 2541 C C . TYR C 1 20 ? -3.717 19.678 68.122 1.00 25.98 20 TYR C C 1
ATOM 2542 O O . TYR C 1 20 ? -3.551 20.717 67.470 1.00 25.47 20 TYR C O 1
ATOM 2551 N N . LYS C 1 21 ? -4.449 19.619 69.226 1.00 27.67 21 LYS C N 1
ATOM 2552 C CA . LYS C 1 21 ? -5.087 20.791 69.776 1.00 27.21 21 LYS C CA 1
ATOM 2553 C C . LYS C 1 21 ? -4.150 21.322 70.847 1.00 27.10 21 LYS C C 1
ATOM 2554 O O . LYS C 1 21 ? -3.705 20.569 71.709 1.00 27.38 21 LYS C O 1
ATOM 2560 N N . GLN C 1 22 ? -3.794 22.598 70.737 1.00 26.69 22 GLN C N 1
ATOM 2561 C CA . GLN C 1 22 ? -2.933 23.283 71.703 1.00 25.37 22 GLN C CA 1
ATOM 2562 C C . GLN C 1 22 ? -1.455 22.939 71.707 1.00 27.94 22 GLN C C 1
ATOM 2563 O O . GLN C 1 22 ? -0.616 23.837 71.624 1.00 29.67 22 GLN C O 1
ATOM 2569 N N . TRP C 1 23 ? -1.143 21.656 71.819 1.00 25.99 23 TRP C N 1
ATOM 2570 C CA . TRP C 1 23 ? 0.231 21.176 71.895 1.00 23.61 23 TRP C CA 1
ATOM 2571 C C . TRP C 1 23 ? 1.092 21.193 70.638 1.00 26.03 23 TRP C C 1
ATOM 2572 O O . TRP C 1 23 ? 0.602 21.065 69.509 1.00 28.36 23 TRP C O 1
ATOM 2583 N N . THR C 1 24 ? 2.391 21.349 70.860 1.00 24.50 24 THR C N 1
ATOM 2584 C CA . THR C 1 24 ? 3.382 21.316 69.797 1.00 21.30 24 THR C CA 1
ATOM 2585 C C . THR C 1 24 ? 3.826 19.854 69.767 1.00 22.18 24 THR C C 1
ATOM 2586 O O . THR C 1 24 ? 3.481 19.076 70.667 1.00 24.75 24 THR C O 1
ATOM 2590 N N . ARG C 1 25 ? 4.557 19.463 68.731 1.00 20.83 25 ARG C N 1
ATOM 2591 C CA . ARG C 1 25 ? 5.055 18.099 68.618 1.00 18.45 25 ARG C CA 1
ATOM 2592 C C . ARG C 1 25 ? 6.500 18.195 68.168 1.00 19.74 25 ARG C C 1
ATOM 2593 O O . ARG C 1 25 ? 6.933 19.249 67.701 1.00 18.56 25 ARG C O 1
ATOM 2601 N N . GLY C 1 26 ? 7.239 17.101 68.289 1.00 21.79 26 GLY C N 1
ATOM 2602 C CA . GLY C 1 26 ? 8.629 17.106 67.889 1.00 20.98 26 GLY C CA 1
ATOM 2603 C C . GLY C 1 26 ? 8.858 16.838 66.417 1.00 21.58 26 GLY C C 1
ATOM 2604 O O . GLY C 1 26 ? 8.045 16.189 65.755 1.00 24.91 26 GLY C O 1
ATOM 2605 N N . TYR C 1 27 ? 9.972 17.349 65.907 1.00 18.27 27 TYR C N 1
ATOM 2606 C CA . TYR C 1 27 ? 10.340 17.154 64.523 1.00 16.40 27 TYR C CA 1
ATOM 2607 C C . TYR C 1 27 ? 10.460 15.656 64.299 1.00 17.06 27 TYR C C 1
ATOM 2608 O O . TYR C 1 27 ? 10.962 14.935 65.156 1.00 14.93 27 TYR C O 1
ATOM 2617 N N . MET C 1 28 ? 9.957 15.201 63.157 1.00 19.16 28 MET C N 1
ATOM 2618 C CA . MET C 1 28 ? 9.969 13.794 62.754 1.00 19.35 28 MET C CA 1
ATOM 2619 C C . MET C 1 28 ? 8.813 12.925 63.233 1.00 19.82 28 MET C C 1
ATOM 2620 O O . MET C 1 28 ? 8.654 11.807 62.749 1.00 18.79 28 MET C O 1
ATOM 2625 N N . GLU C 1 29 ? 8.013 13.417 64.180 1.00 19.98 29 GLU C N 1
ATOM 2626 C CA . GLU C 1 29 ? 6.879 12.641 64.676 1.00 20.42 29 GLU C CA 1
ATOM 2627 C C . GLU C 1 29 ? 5.863 12.472 63.552 1.00 20.22 29 GLU C C 1
ATOM 2628 O O . GLU C 1 29 ? 5.618 13.401 62.776 1.00 19.93 29 GLU C O 1
ATOM 2634 N N . PRO C 1 30 ? 5.264 11.276 63.435 1.00 19.37 30 PRO C N 1
ATOM 2635 C CA . PRO C 1 30 ? 4.276 10.973 62.396 1.00 19.71 30 PRO C CA 1
ATOM 2636 C C . PRO C 1 30 ? 3.006 11.797 62.550 1.00 21.63 30 PRO C C 1
ATOM 2637 O O . PRO C 1 30 ? 2.594 12.113 63.664 1.00 24.70 30 PRO C O 1
ATOM 2641 N N . GLY C 1 31 ? 2.390 12.163 61.443 1.00 19.29 31 GLY C N 1
ATOM 2642 C CA . GLY C 1 31 ? 1.179 12.948 61.541 1.00 22.45 31 GLY C CA 1
ATOM 2643 C C . GLY C 1 31 ? 1.428 14.429 61.360 1.00 22.64 31 GLY C C 1
ATOM 2644 O O . GLY C 1 31 ? 0.512 15.160 60.990 1.00 25.62 31 GLY C O 1
ATOM 2645 N N . ASN C 1 32 ? 2.656 14.876 61.626 1.00 23.22 32 ASN C N 1
ATOM 2646 C CA . ASN C 1 32 ? 3.016 16.283 61.451 1.00 20.54 32 ASN C CA 1
ATOM 2647 C C . ASN C 1 32 ? 2.938 16.575 59.968 1.00 19.75 32 ASN C C 1
ATOM 2648 O O . ASN C 1 32 ? 3.218 15.701 59.145 1.00 18.93 32 ASN C O 1
ATOM 2653 N N . ILE C 1 33 ? 2.563 17.795 59.620 1.00 19.86 33 ILE C N 1
ATOM 2654 C CA . ILE C 1 33 ? 2.448 18.164 58.223 1.00 21.41 33 ILE C CA 1
ATOM 2655 C C . ILE C 1 33 ? 3.600 19.077 57.839 1.00 19.87 33 ILE C C 1
ATOM 2656 O O . ILE C 1 33 ? 3.873 20.068 58.521 1.00 17.34 33 ILE C O 1
ATOM 2661 N N . GLY C 1 34 ? 4.303 18.701 56.778 1.00 22.07 34 GLY C N 1
ATOM 2662 C CA . GLY C 1 34 ? 5.428 19.485 56.308 1.00 22.17 34 GLY C CA 1
ATOM 2663 C C . GLY C 1 34 ? 6.743 18.778 56.555 1.00 23.33 34 GLY C C 1
ATOM 2664 O O . GLY C 1 34 ? 6.797 17.805 57.307 1.00 22.35 34 GLY C O 1
ATOM 2665 N N . ASN C 1 35 ? 7.807 19.291 55.947 1.00 25.50 35 ASN C N 1
ATOM 2666 C CA . ASN C 1 35 ? 9.139 18.704 56.085 1.00 25.37 35 ASN C CA 1
ATOM 2667 C C . ASN C 1 35 ? 10.160 19.662 56.708 1.00 23.77 35 ASN C C 1
ATOM 2668 O O . ASN C 1 35 ? 11.353 19.573 56.426 1.00 23.43 35 ASN C O 1
ATOM 2673 N N . GLY C 1 36 ? 9.696 20.559 57.568 1.00 20.36 36 GLY C N 1
ATOM 2674 C CA . GLY C 1 36 ? 10.593 21.505 58.199 1.00 19.38 36 GLY C CA 1
ATOM 2675 C C . GLY C 1 36 ? 10.485 21.429 59.708 1.00 19.46 36 GLY C C 1
ATOM 2676 O O . GLY C 1 36 ? 9.892 20.493 60.242 1.00 23.16 36 GLY C O 1
ATOM 2677 N N . TYR C 1 37 ? 11.063 22.403 60.400 1.00 16.18 37 TYR C N 1
ATOM 2678 C CA . TYR C 1 37 ? 11.008 22.433 61.849 1.00 17.60 37 TYR C CA 1
ATOM 2679 C C . TYR C 1 37 ? 11.184 23.842 62.380 1.00 18.85 37 TYR C C 1
ATOM 2680 O O . TYR C 1 37 ? 11.651 24.728 61.666 1.00 18.28 37 TYR C O 1
ATOM 2689 N N . VAL C 1 38 ? 10.758 24.051 63.618 1.00 17.71 38 VAL C N 1
ATOM 2690 C CA . VAL C 1 38 ? 10.872 25.339 64.288 1.00 18.44 38 VAL C CA 1
ATOM 2691 C C . VAL C 1 38 ? 11.618 25.053 65.579 1.00 21.32 38 VAL C C 1
ATOM 2692 O O . VAL C 1 38 ? 11.434 23.992 66.170 1.00 20.31 38 VAL C O 1
ATOM 2696 N N . THR C 1 39 ? 12.476 25.975 66.003 1.00 23.41 39 THR C N 1
ATOM 2697 C CA . THR C 1 39 ? 13.253 25.791 67.228 1.00 22.66 39 THR C CA 1
ATOM 2698 C C . THR C 1 39 ? 13.261 27.044 68.103 1.00 23.56 39 THR C C 1
ATOM 2699 O O . THR C 1 39 ? 12.700 28.083 67.733 1.00 24.49 39 THR C O 1
ATOM 2703 N N . GLY C 1 40 ? 13.914 26.948 69.252 1.00 22.04 40 GLY C N 1
ATOM 2704 C CA . GLY C 1 40 ? 13.981 28.071 70.166 1.00 22.36 40 GLY C CA 1
ATOM 2705 C C . GLY C 1 40 ? 15.117 27.851 71.139 1.00 23.12 40 GLY C C 1
ATOM 2706 O O . GLY C 1 40 ? 15.783 26.819 71.082 1.00 22.20 40 GLY C O 1
ATOM 2707 N N . LEU C 1 41 ? 15.314 28.798 72.050 1.00 25.38 41 LEU C N 1
ATOM 2708 C CA . LEU C 1 41 ? 16.388 28.723 73.039 1.00 24.23 41 LEU C CA 1
ATOM 2709 C C . LEU C 1 41 ? 15.894 28.587 74.469 1.00 24.50 41 LEU C C 1
ATOM 2710 O O . LEU C 1 41 ? 15.131 29.426 74.953 1.00 22.45 41 LEU C O 1
ATOM 2715 N N . LYS C 1 42 ? 16.350 27.551 75.162 1.00 23.79 42 LYS C N 1
ATOM 2716 C CA . LYS C 1 42 ? 15.958 27.382 76.545 1.00 24.88 42 LYS C CA 1
ATOM 2717 C C . LYS C 1 42 ? 17.132 26.996 77.417 1.00 25.87 42 LYS C C 1
ATOM 2718 O O . LYS C 1 42 ? 17.805 26.004 77.162 1.00 24.65 42 LYS C O 1
ATOM 2724 N N . VAL C 1 43 ? 17.365 27.793 78.449 1.00 26.32 43 VAL C N 1
ATOM 2725 C CA . VAL C 1 43 ? 18.420 27.538 79.415 1.00 28.34 43 VAL C CA 1
ATOM 2726 C C . VAL C 1 43 ? 17.793 27.712 80.783 1.00 28.90 43 VAL C C 1
ATOM 2727 O O . VAL C 1 43 ? 17.189 28.751 81.061 1.00 31.29 43 VAL C O 1
ATOM 2731 N N . ASP C 1 44 ? 17.894 26.687 81.619 1.00 29.67 44 ASP C N 1
ATOM 2732 C CA . ASP C 1 44 ? 17.325 26.741 82.958 1.00 32.63 44 ASP C CA 1
ATOM 2733 C C . ASP C 1 44 ? 18.044 25.779 83.867 1.00 33.30 44 ASP C C 1
ATOM 2734 O O . ASP C 1 44 ? 18.671 24.829 83.403 1.00 32.01 44 ASP C O 1
ATOM 2739 N N . ALA C 1 45 ? 17.901 26.011 85.166 1.00 35.87 45 ALA C N 1
ATOM 2740 C CA . ALA C 1 45 ? 18.534 25.182 86.181 1.00 37.85 45 ALA C CA 1
ATOM 2741 C C . ALA C 1 45 ? 17.555 24.829 87.299 1.00 38.78 45 ALA C C 1
ATOM 2742 O O . ALA C 1 45 ? 16.714 25.649 87.682 1.00 39.88 45 ALA C O 1
ATOM 2744 N N . GLY C 1 46 ? 17.681 23.612 87.816 1.00 38.51 46 GLY C N 1
ATOM 2745 C CA . GLY C 1 46 ? 16.817 23.148 88.882 1.00 39.65 46 GLY C CA 1
ATOM 2746 C C . GLY C 1 46 ? 17.637 22.456 89.956 1.00 42.10 46 GLY C C 1
ATOM 2747 O O . GLY C 1 46 ? 18.756 22.004 89.687 1.00 41.57 46 GLY C O 1
ATOM 2748 N N . VAL C 1 47 ? 17.084 22.341 91.155 1.00 43.41 47 VAL C N 1
ATOM 2749 C CA . VAL C 1 47 ? 17.794 21.714 92.267 1.00 43.80 47 VAL C CA 1
ATOM 2750 C C . VAL C 1 47 ? 16.975 20.612 92.934 1.00 46.00 47 VAL C C 1
ATOM 2751 O O . VAL C 1 47 ? 15.787 20.460 92.662 1.00 47.55 47 VAL C O 1
ATOM 2755 N N . ARG C 1 48 ? 17.616 19.878 93.837 1.00 47.07 48 ARG C N 1
ATOM 2756 C CA . ARG C 1 48 ? 16.980 18.818 94.615 1.00 46.42 48 ARG C CA 1
ATOM 2757 C C . ARG C 1 48 ? 17.889 18.484 95.798 1.00 48.87 48 ARG C C 1
ATOM 2758 O O . ARG C 1 48 ? 19.118 18.479 95.661 1.00 47.68 48 ARG C O 1
ATOM 2766 N N . ASP C 1 49 ? 17.290 18.245 96.960 1.00 50.26 49 ASP C N 1
ATOM 2767 C CA . ASP C 1 49 ? 18.061 17.899 98.147 1.00 51.80 49 ASP C CA 1
ATOM 2768 C C . ASP C 1 49 ? 18.706 16.545 97.874 1.00 52.96 49 ASP C C 1
ATOM 2769 O O . ASP C 1 49 ? 18.034 15.613 97.416 1.00 53.14 49 ASP C O 1
ATOM 2774 N N . LYS C 1 50 ? 20.006 16.451 98.127 1.00 52.92 50 LYS C N 1
ATOM 2775 C CA . LYS C 1 50 ? 20.737 15.226 97.860 1.00 53.98 50 LYS C CA 1
ATOM 2776 C C . LYS C 1 50 ? 20.197 13.998 98.584 1.00 53.60 50 LYS C C 1
ATOM 2777 O O . LYS C 1 50 ? 19.754 14.081 99.732 1.00 53.33 50 LYS C O 1
ATOM 2783 N N . SER C 1 51 ? 20.199 12.874 97.876 1.00 53.78 51 SER C N 1
ATOM 2784 C CA . SER C 1 51 ? 19.777 11.595 98.422 1.00 54.33 51 SER C CA 1
ATOM 2785 C C . SER C 1 51 ? 20.962 10.679 98.122 1.00 56.29 51 SER C C 1
ATOM 2786 O O . SER C 1 51 ? 21.969 11.121 97.557 1.00 56.95 51 SER C O 1
ATOM 2789 N N . ASP C 1 52 ? 20.855 9.400 98.453 1.00 58.84 52 ASP C N 1
ATOM 2790 C CA . ASP C 1 52 ? 21.958 8.484 98.167 1.00 61.86 52 ASP C CA 1
ATOM 2791 C C . ASP C 1 52 ? 21.869 7.941 96.744 1.00 63.04 52 ASP C C 1
ATOM 2792 O O . ASP C 1 52 ? 22.559 6.973 96.401 1.00 64.07 52 ASP C O 1
ATOM 2797 N N . ASN C 1 53 ? 21.056 8.586 95.904 1.00 63.62 53 ASN C N 1
ATOM 2798 C CA . ASN C 1 53 ? 20.863 8.125 94.528 1.00 62.67 53 ASN C CA 1
ATOM 2799 C C . ASN C 1 53 ? 21.293 9.184 93.534 1.00 60.44 53 ASN C C 1
ATOM 2800 O O . ASN C 1 53 ? 20.525 10.088 93.217 1.00 59.16 53 ASN C O 1
ATOM 2805 N N . ASN C 1 54 ? 22.512 9.065 93.023 1.00 59.86 54 ASN C N 1
ATOM 2806 C CA . ASN C 1 54 ? 23.009 10.036 92.050 1.00 59.53 54 ASN C CA 1
ATOM 2807 C C . ASN C 1 54 ? 22.060 10.138 90.852 1.00 57.10 54 ASN C C 1
ATOM 2808 O O . ASN C 1 54 ? 21.677 11.233 90.437 1.00 56.89 54 ASN C O 1
ATOM 2813 N N . VAL C 1 55 ? 21.634 8.987 90.344 1.00 53.96 55 VAL C N 1
ATOM 2814 C CA . VAL C 1 55 ? 20.733 8.955 89.197 1.00 49.63 55 VAL C CA 1
ATOM 2815 C C . VAL C 1 55 ? 19.428 9.712 89.475 1.00 47.78 55 VAL C C 1
ATOM 2816 O O . VAL C 1 55 ? 19.120 10.686 88.784 1.00 49.22 55 VAL C O 1
ATOM 2820 N N . LEU C 1 56 ? 18.676 9.271 90.485 1.00 42.78 56 LEU C N 1
ATOM 2821 C CA . LEU C 1 56 ? 17.401 9.899 90.835 1.00 38.83 56 LEU C CA 1
ATOM 2822 C C . LEU C 1 56 ? 17.535 11.393 91.082 1.00 39.20 56 LEU C C 1
ATOM 2823 O O . LEU C 1 56 ? 16.655 12.167 90.701 1.00 40.04 56 LEU C O 1
ATOM 2828 N N . ASP C 1 57 ? 18.643 11.800 91.695 1.00 39.81 57 ASP C N 1
ATOM 2829 C CA . ASP C 1 57 ? 18.872 13.211 91.959 1.00 39.54 57 ASP C CA 1
ATOM 2830 C C . ASP C 1 57 ? 19.005 13.948 90.636 1.00 39.40 57 ASP C C 1
ATOM 2831 O O . ASP C 1 57 ? 18.535 15.076 90.502 1.00 40.26 57 ASP C O 1
ATOM 2836 N N . GLY C 1 58 ? 19.629 13.300 89.657 1.00 37.93 58 GLY C N 1
ATOM 2837 C CA . GLY C 1 58 ? 19.773 13.909 88.346 1.00 37.11 58 GLY C CA 1
ATOM 2838 C C . GLY C 1 58 ? 18.406 14.031 87.691 1.00 36.24 58 GLY C C 1
ATOM 2839 O O . GLY C 1 58 ? 18.030 15.098 87.199 1.00 33.91 58 GLY C O 1
ATOM 2840 N N . ILE C 1 59 ? 17.635 12.945 87.753 1.00 37.03 59 ILE C N 1
ATOM 2841 C CA . ILE C 1 59 ? 16.299 12.892 87.169 1.00 35.10 59 ILE C CA 1
ATOM 2842 C C . ILE C 1 59 ? 15.438 14.066 87.629 1.00 34.39 59 ILE C C 1
ATOM 2843 O O . ILE C 1 59 ? 15.014 14.891 86.821 1.00 35.96 59 ILE C O 1
ATOM 2848 N N . VAL C 1 60 ? 15.195 14.143 88.933 1.00 32.04 60 VAL C N 1
ATOM 2849 C CA . VAL C 1 60 ? 14.365 15.205 89.488 1.00 31.63 60 VAL C CA 1
ATOM 2850 C C . VAL C 1 60 ? 14.866 16.599 89.138 1.00 34.23 60 VAL C C 1
ATOM 2851 O O . VAL C 1 60 ? 14.108 17.420 88.636 1.00 36.56 60 VAL C O 1
ATOM 2855 N N . SER C 1 61 ? 16.135 16.877 89.400 1.00 35.50 61 SER C N 1
ATOM 2856 C CA . SER C 1 61 ? 16.691 18.193 89.098 1.00 34.87 61 SER C CA 1
ATOM 2857 C C . SER C 1 61 ? 16.511 18.516 87.616 1.00 35.50 61 SER C C 1
ATOM 2858 O O . SER C 1 61 ? 16.129 19.630 87.244 1.00 35.59 61 SER C O 1
ATOM 2861 N N . TYR C 1 62 ? 16.699 17.501 86.781 1.00 37.05 62 TYR C N 1
ATOM 2862 C CA . TYR C 1 62 ? 16.567 17.644 85.337 1.00 38.39 62 TYR C CA 1
ATOM 2863 C C . TYR C 1 62 ? 15.088 17.655 84.957 1.00 39.98 62 TYR C C 1
ATOM 2864 O O . TYR C 1 62 ? 14.746 17.671 83.782 1.00 44.41 62 TYR C O 1
ATOM 2873 N N . ASP C 1 63 ? 14.218 17.694 85.960 1.00 38.58 63 ASP C N 1
ATOM 2874 C CA . ASP C 1 63 ? 12.784 17.712 85.733 1.00 37.98 63 ASP C CA 1
ATOM 2875 C C . ASP C 1 63 ? 12.291 19.072 86.211 1.00 37.58 63 ASP C C 1
ATOM 2876 O O . ASP C 1 63 ? 11.437 19.690 85.579 1.00 38.21 63 ASP C O 1
ATOM 2881 N N . ARG C 1 64 ? 12.849 19.548 87.320 1.00 36.33 64 ARG C N 1
ATOM 2882 C CA . ARG C 1 64 ? 12.479 20.850 87.847 1.00 35.97 64 ARG C CA 1
ATOM 2883 C C . ARG C 1 64 ? 12.965 21.911 86.864 1.00 34.87 64 ARG C C 1
ATOM 2884 O O . ARG C 1 64 ? 12.397 23.003 86.788 1.00 38.05 64 ARG C O 1
ATOM 2892 N N . ALA C 1 65 ? 14.018 21.588 86.110 1.00 32.47 65 ALA C N 1
ATOM 2893 C CA . ALA C 1 65 ? 14.571 22.508 85.112 1.00 31.65 65 ALA C CA 1
ATOM 2894 C C . ALA C 1 65 ? 13.698 22.536 83.855 1.00 32.06 65 ALA C C 1
ATOM 2895 O O . ALA C 1 65 ? 13.509 23.590 83.244 1.00 31.63 65 ALA C O 1
ATOM 2897 N N . GLU C 1 66 ? 13.166 21.376 83.474 1.00 31.25 66 GLU C N 1
ATOM 2898 C CA . GLU C 1 66 ? 12.311 21.284 82.299 1.00 30.90 66 GLU C CA 1
ATOM 2899 C C . GLU C 1 66 ? 10.995 21.996 82.557 1.00 33.62 66 GLU C C 1
ATOM 2900 O O . GLU C 1 66 ? 10.372 22.518 81.633 1.00 36.68 66 GLU C O 1
ATOM 2906 N N . THR C 1 67 ? 10.552 21.975 83.810 1.00 33.99 67 THR C N 1
ATOM 2907 C CA . THR C 1 67 ? 9.295 22.595 84.198 1.00 33.23 67 THR C CA 1
ATOM 2908 C C . THR C 1 67 ? 9.423 24.060 84.601 1.00 33.85 67 THR C C 1
ATOM 2909 O O . THR C 1 67 ? 8.411 24.727 84.836 1.00 33.45 67 THR C O 1
ATOM 2913 N N . LYS C 1 68 ? 10.655 24.561 84.677 1.00 33.26 68 LYS C N 1
ATOM 2914 C CA . LYS C 1 68 ? 10.877 25.948 85.063 1.00 33.91 68 LYS C CA 1
ATOM 2915 C C . LYS C 1 68 ? 10.795 26.851 83.832 1.00 32.40 68 LYS C C 1
ATOM 2916 O O . LYS C 1 68 ? 11.210 26.465 82.741 1.00 32.70 68 LYS C O 1
ATOM 2922 N N . ASN C 1 69 ? 10.272 28.059 84.014 1.00 30.95 69 ASN C N 1
ATOM 2923 C CA . ASN C 1 69 ? 10.105 28.993 82.913 1.00 31.99 69 ASN C CA 1
ATOM 2924 C C . ASN C 1 69 ? 9.391 28.341 81.721 1.00 33.53 69 ASN C C 1
ATOM 2925 O O . ASN C 1 69 ? 8.231 27.945 81.856 1.00 36.39 69 ASN C O 1
ATOM 2930 N N . ALA C 1 70 ? 10.064 28.204 80.580 1.00 32.37 70 ALA C N 1
ATOM 2931 C CA . ALA C 1 70 ? 9.438 27.600 79.407 1.00 28.95 70 ALA C CA 1
ATOM 2932 C C . ALA C 1 70 ? 9.140 26.147 79.722 1.00 29.62 70 ALA C C 1
ATOM 2933 O O . ALA C 1 70 ? 10.037 25.369 80.014 1.00 33.92 70 ALA C O 1
ATOM 2935 N N . TYR C 1 71 ? 7.870 25.777 79.652 1.00 28.72 71 TYR C N 1
ATOM 2936 C CA . TYR C 1 71 ? 7.475 24.424 79.974 1.00 26.54 71 TYR C CA 1
ATOM 2937 C C . TYR C 1 71 ? 7.696 23.390 78.892 1.00 25.15 71 TYR C C 1
ATOM 2938 O O . TYR C 1 71 ? 7.277 23.563 77.748 1.00 26.04 71 TYR C O 1
ATOM 2947 N N . ILE C 1 72 ? 8.389 22.324 79.268 1.00 26.03 72 ILE C N 1
ATOM 2948 C CA . ILE C 1 72 ? 8.630 21.181 78.394 1.00 26.96 72 ILE C CA 1
ATOM 2949 C C . ILE C 1 72 ? 8.595 19.986 79.341 1.00 28.72 72 ILE C C 1
ATOM 2950 O O . ILE C 1 72 ? 9.279 18.984 79.152 1.00 27.45 72 ILE C O 1
ATOM 2955 N N . GLY C 1 73 ? 7.710 20.103 80.322 1.00 27.92 73 GLY C N 1
ATOM 2956 C CA . GLY C 1 73 ? 7.535 19.109 81.355 1.00 30.87 73 GLY C CA 1
ATOM 2957 C C . GLY C 1 73 ? 7.598 17.618 81.099 1.00 34.45 73 GLY C C 1
ATOM 2958 O O . GLY C 1 73 ? 8.562 16.968 81.501 1.00 41.03 73 GLY C O 1
ATOM 2959 N N . GLN C 1 74 ? 6.556 17.050 80.509 1.00 32.60 74 GLN C N 1
ATOM 2960 C CA . GLN C 1 74 ? 6.523 15.606 80.289 1.00 31.53 74 GLN C CA 1
ATOM 2961 C C . GLN C 1 74 ? 6.903 15.234 78.873 1.00 31.14 74 GLN C C 1
ATOM 2962 O O . GLN C 1 74 ? 6.144 14.593 78.154 1.00 32.45 74 GLN C O 1
ATOM 2968 N N . ILE C 1 75 ? 8.120 15.597 78.507 1.00 31.11 75 ILE C N 1
ATOM 2969 C CA . ILE C 1 75 ? 8.641 15.360 77.179 1.00 28.06 75 ILE C CA 1
ATOM 2970 C C . ILE C 1 75 ? 9.674 14.250 77.138 1.00 27.25 75 ILE C C 1
ATOM 2971 O O . ILE C 1 75 ? 10.401 14.030 78.104 1.00 29.21 75 ILE C O 1
ATOM 2976 N N . ASN C 1 76 ? 9.694 13.508 76.040 1.00 26.39 76 ASN C N 1
ATOM 2977 C CA . ASN C 1 76 ? 10.690 12.469 75.870 1.00 25.06 76 ASN C CA 1
ATOM 2978 C C . ASN C 1 76 ? 11.784 13.184 75.107 1.00 25.98 76 ASN C C 1
ATOM 2979 O O . ASN C 1 76 ? 11.671 13.385 73.899 1.00 24.99 76 ASN C O 1
ATOM 2984 N N . MET C 1 77 ? 12.826 13.608 75.811 1.00 26.68 77 MET C N 1
ATOM 2985 C CA . MET C 1 77 ? 13.917 14.335 75.170 1.00 26.45 77 MET C CA 1
ATOM 2986 C C . MET C 1 77 ? 14.942 13.454 74.465 1.00 26.31 77 MET C C 1
ATOM 2987 O O . MET C 1 77 ? 15.561 12.586 75.078 1.00 28.73 77 MET C O 1
ATOM 2992 N N . THR C 1 78 ? 15.074 13.648 73.160 1.00 27.87 78 THR C N 1
ATOM 2993 C CA . THR C 1 78 ? 16.041 12.903 72.360 1.00 28.34 78 THR C CA 1
ATOM 2994 C C . THR C 1 78 ? 17.208 13.863 72.157 1.00 28.20 78 THR C C 1
ATOM 2995 O O . THR C 1 78 ? 16.993 15.065 71.995 1.00 28.67 78 THR C O 1
ATOM 2999 N N . THR C 1 79 ? 18.428 13.347 72.108 1.00 28.21 79 THR C N 1
ATOM 3000 C CA . THR C 1 79 ? 19.584 14.221 71.975 1.00 27.44 79 THR C CA 1
ATOM 3001 C C . THR C 1 79 ? 20.268 14.312 70.611 1.00 26.03 79 THR C C 1
ATOM 3002 O O . THR C 1 79 ? 20.575 13.294 69.971 1.00 25.62 79 THR C O 1
ATOM 3006 N N . ALA C 1 80 ? 20.488 15.554 70.186 1.00 24.18 80 ALA C N 1
ATOM 3007 C CA . ALA C 1 80 ? 21.154 15.864 68.932 1.00 24.76 80 ALA C CA 1
ATOM 3008 C C . ALA C 1 80 ? 22.403 16.632 69.350 1.00 27.16 80 ALA C C 1
ATOM 3009 O O . ALA C 1 80 ? 22.331 17.522 70.202 1.00 26.83 80 ALA C O 1
ATOM 3011 N N . SER C 1 81 ? 23.542 16.307 68.749 1.00 28.53 81 SER C N 1
ATOM 3012 C CA . SER C 1 81 ? 24.783 16.966 69.109 1.00 31.26 81 SER C CA 1
ATOM 3013 C C . SER C 1 81 ? 25.673 17.302 67.924 1.00 29.88 81 SER C C 1
ATOM 3014 O O . SER C 1 81 ? 26.559 18.155 68.120 1.00 30.23 81 SER C O 1
ATOM 3022 N N . PHE D 2 2 ? 22.816 22.134 65.051 1.00 29.34 484 PHE D N 1
ATOM 3023 C CA . PHE D 2 2 ? 22.401 23.051 63.991 1.00 27.62 484 PHE D CA 1
ATOM 3024 C C . PHE D 2 2 ? 20.911 23.157 63.668 1.00 25.92 484 PHE D C 1
ATOM 3025 O O . PHE D 2 2 ? 20.113 22.284 63.987 1.00 24.88 484 PHE D O 1
ATOM 3033 N N . THR D 2 3 ? 20.576 24.251 62.997 1.00 22.77 485 THR D N 1
ATOM 3034 C CA . THR D 2 3 ? 19.240 24.557 62.528 1.00 23.16 485 THR D CA 1
ATOM 3035 C C . THR D 2 3 ? 19.539 25.216 61.191 1.00 20.87 485 THR D C 1
ATOM 3036 O O . THR D 2 3 ? 20.247 26.211 61.144 1.00 23.28 485 THR D O 1
ATOM 3040 N N . GLY D 2 4 ? 19.088 24.616 60.099 1.00 22.92 486 GLY D N 1
ATOM 3041 C CA . GLY D 2 4 ? 19.392 25.177 58.798 1.00 23.86 486 GLY D CA 1
ATOM 3042 C C . GLY D 2 4 ? 18.264 25.441 57.824 1.00 23.47 486 GLY D C 1
ATOM 3043 O O . GLY D 2 4 ? 17.269 26.056 58.171 1.00 26.15 486 GLY D O 1
ATOM 3044 N N . VAL D 2 5 ? 18.418 24.936 56.606 1.00 20.24 487 VAL D N 1
ATOM 3045 C CA . VAL D 2 5 ? 17.441 25.139 55.548 1.00 19.18 487 VAL D CA 1
ATOM 3046 C C . VAL D 2 5 ? 16.000 24.762 55.869 1.00 21.63 487 VAL D C 1
ATOM 3047 O O . VAL D 2 5 ? 15.088 25.169 55.159 1.00 22.65 487 VAL D O 1
ATOM 3051 N N . GLN D 2 6 ? 15.793 23.981 56.920 1.00 19.75 488 GLN D N 1
ATOM 3052 C CA . GLN D 2 6 ? 14.454 23.558 57.300 1.00 20.39 488 GLN D CA 1
ATOM 3053 C C . GLN D 2 6 ? 13.888 24.272 58.512 1.00 22.08 488 GLN D C 1
ATOM 3054 O O . GLN D 2 6 ? 12.785 23.946 58.945 1.00 24.16 488 GLN D O 1
ATOM 3060 N N . GLY D 2 7 ? 14.607 25.226 59.080 1.00 21.86 489 GLY D N 1
ATOM 3061 C CA . GLY D 2 7 ? 14.072 25.829 60.280 1.00 19.18 489 GLY D CA 1
ATOM 3062 C C . GLY D 2 7 ? 13.977 27.318 60.465 1.00 19.95 489 GLY D C 1
ATOM 3063 O O . GLY D 2 7 ? 14.462 28.115 59.663 1.00 18.26 489 GLY D O 1
ATOM 3064 N N . ARG D 2 8 ? 13.305 27.665 61.552 1.00 18.33 490 ARG D N 1
ATOM 3065 C CA . ARG D 2 8 ? 13.104 29.037 61.966 1.00 21.86 490 ARG D CA 1
ATOM 3066 C C . ARG D 2 8 ? 13.301 29.024 63.462 1.00 22.27 490 ARG D C 1
ATOM 3067 O O . ARG D 2 8 ? 13.153 27.985 64.100 1.00 24.64 490 ARG D O 1
ATOM 3075 N N . VAL D 2 9 ? 13.624 30.175 64.027 1.00 21.73 491 VAL D N 1
ATOM 3076 C CA . VAL D 2 9 ? 13.849 30.256 65.455 1.00 22.50 491 VAL D CA 1
ATOM 3077 C C . VAL D 2 9 ? 12.818 31.176 66.062 1.00 25.45 491 VAL D C 1
ATOM 3078 O O . VAL D 2 9 ? 12.614 32.298 65.578 1.00 26.61 491 VAL D O 1
ATOM 3082 N N . ILE D 2 10 ? 12.176 30.701 67.121 1.00 25.28 492 ILE D N 1
ATOM 3083 C CA . ILE D 2 10 ? 11.161 31.480 67.798 1.00 27.39 492 ILE D CA 1
ATOM 3084 C C . ILE D 2 10 ? 11.774 32.729 68.419 1.00 29.66 492 ILE D C 1
ATOM 3085 O O . ILE D 2 10 ? 12.683 32.647 69.244 1.00 33.90 492 ILE D O 1
ATOM 3090 N N . GLY D 2 11 ? 11.278 33.882 67.998 1.00 30.52 493 GLY D N 1
ATOM 3091 C CA . GLY D 2 11 ? 11.769 35.137 68.515 1.00 27.01 493 GLY D CA 1
ATOM 3092 C C . GLY D 2 11 ? 12.609 35.842 67.478 1.00 29.02 493 GLY D C 1
ATOM 3093 O O . GLY D 2 11 ? 12.879 37.040 67.596 1.00 27.49 493 GLY D O 1
ATOM 3094 N N . TYR D 2 12 ? 12.980 35.115 66.432 1.00 29.92 494 TYR D N 1
ATOM 3095 C CA . TYR D 2 12 ? 13.816 35.687 65.387 1.00 30.82 494 TYR D CA 1
ATOM 3096 C C . TYR D 2 12 ? 13.161 35.576 64.011 1.00 32.88 494 TYR D C 1
ATOM 3097 O O . TYR D 2 12 ? 12.951 36.584 63.346 1.00 34.32 494 TYR D O 1
ATOM 3106 N N . ASP D 2 13 ? 12.862 34.357 63.577 1.00 33.91 495 ASP D N 1
ATOM 3107 C CA . ASP D 2 13 ? 12.245 34.147 62.267 1.00 33.24 495 ASP D CA 1
ATOM 3108 C C . ASP D 2 13 ? 10.725 34.257 62.312 1.00 31.85 495 ASP D C 1
ATOM 3109 O O . ASP D 2 13 ? 10.097 34.656 61.338 1.00 30.31 495 ASP D O 1
ATOM 3114 N N . ILE D 2 14 ? 10.146 33.817 63.422 1.00 30.58 496 ILE D N 1
ATOM 3115 C CA . ILE D 2 14 ? 8.707 33.906 63.622 1.00 31.70 496 ILE D CA 1
ATOM 3116 C C . ILE D 2 14 ? 8.469 34.484 65.003 1.00 31.09 496 ILE D C 1
ATOM 3117 O O . ILE D 2 14 ? 9.278 34.272 65.911 1.00 29.65 496 ILE D O 1
ATOM 3122 N N . LEU D 2 15 ? 7.384 35.239 65.155 1.00 30.24 497 LEU D N 1
ATOM 3123 C CA . LEU D 2 15 ? 7.063 35.844 66.437 1.00 30.70 497 LEU D CA 1
ATOM 3124 C C . LEU D 2 15 ? 8.250 36.685 66.900 1.00 32.62 497 LEU D C 1
ATOM 3125 O O . LEU D 2 15 ? 8.599 36.713 68.081 1.00 30.64 497 LEU D O 1
ATOM 3130 N N . ARG D 2 16 ? 8.841 37.405 65.956 1.00 33.55 498 ARG D N 1
ATOM 3131 C CA . ARG D 2 16 ? 10.006 38.227 66.236 1.00 36.51 498 ARG D CA 1
ATOM 3132 C C . ARG D 2 16 ? 9.744 39.150 67.406 1.00 38.61 498 ARG D C 1
ATOM 3133 O O . ARG D 2 16 ? 8.660 39.719 67.507 1.00 40.44 498 ARG D O 1
ATOM 3141 N N . SER D 2 17 ? 10.712 39.255 68.312 1.00 40.30 499 SER D N 1
ATOM 3142 C CA . SER D 2 17 ? 10.579 40.117 69.481 1.00 40.29 499 SER D CA 1
ATOM 3143 C C . SER D 2 17 ? 11.101 41.510 69.174 1.00 43.00 499 SER D C 1
ATOM 3144 O O . SER D 2 17 ? 12.160 41.671 68.556 1.00 42.19 499 SER D O 1
ATOM 3147 N N . PRO D 2 18 ? 10.374 42.547 69.606 1.00 45.25 500 PRO D N 1
ATOM 3148 C CA . PRO D 2 18 ? 10.847 43.907 69.333 1.00 45.57 500 PRO D CA 1
ATOM 3149 C C . PRO D 2 18 ? 12.259 44.101 69.906 1.00 44.72 500 PRO D C 1
ATOM 3150 O O . PRO D 2 18 ? 13.119 44.720 69.279 1.00 45.20 500 PRO D O 1
ATOM 3154 N N . GLU D 2 19 ? 12.517 43.468 71.044 1.00 44.97 501 GLU D N 1
ATOM 3155 C CA . GLU D 2 19 ? 13.807 43.562 71.696 1.00 44.44 501 GLU D CA 1
ATOM 3156 C C . GLU D 2 19 ? 14.964 43.168 70.777 1.00 43.61 501 GLU D C 1
ATOM 3157 O O . GLU D 2 19 ? 16.111 43.562 71.000 1.00 43.58 501 GLU D O 1
ATOM 3163 N N . VAL D 2 20 ? 14.655 42.435 69.717 1.00 41.11 502 VAL D N 1
ATOM 3164 C CA . VAL D 2 20 ? 15.682 41.994 68.798 1.00 40.24 502 VAL D CA 1
ATOM 3165 C C . VAL D 2 20 ? 16.185 43.113 67.900 1.00 41.80 502 VAL D C 1
ATOM 3166 O O . VAL D 2 20 ? 17.398 43.271 67.701 1.00 42.56 502 VAL D O 1
ATOM 3170 N N . ASP D 2 21 ? 15.265 43.898 67.360 1.00 42.41 503 ASP D N 1
ATOM 3171 C CA . ASP D 2 21 ? 15.654 44.986 66.476 1.00 43.80 503 ASP D CA 1
ATOM 3172 C C . ASP D 2 21 ? 16.269 46.125 67.261 1.00 45.60 503 ASP D C 1
ATOM 3173 O O . ASP D 2 21 ? 16.996 46.945 66.718 1.00 46.20 503 ASP D O 1
ATOM 3178 N N . LYS D 2 22 ? 15.939 46.193 68.541 1.00 47.38 504 LYS D N 1
ATOM 3179 C CA . LYS D 2 22 ? 16.460 47.243 69.399 1.00 48.49 504 LYS D CA 1
ATOM 3180 C C . LYS D 2 22 ? 17.791 46.887 70.075 1.00 49.58 504 LYS D C 1
ATOM 3181 O O . LYS D 2 22 ? 18.563 47.778 70.449 1.00 50.26 504 LYS D O 1
ATOM 3187 N N . ALA D 2 23 ? 18.063 45.587 70.199 1.00 49.13 505 ALA D N 1
ATOM 3188 C CA . ALA D 2 23 ? 19.278 45.088 70.841 1.00 48.73 505 ALA D CA 1
ATOM 3189 C C . ALA D 2 23 ? 20.580 45.626 70.254 1.00 48.20 505 ALA D C 1
ATOM 3190 O O . ALA D 2 23 ? 20.777 45.617 69.037 1.00 46.44 505 ALA D O 1
ATOM 3192 N N . LYS D 2 24 ? 21.472 46.088 71.132 1.00 49.61 506 LYS D N 1
ATOM 3193 C CA . LYS D 2 24 ? 22.776 46.609 70.711 1.00 49.59 506 LYS D CA 1
ATOM 3194 C C . LYS D 2 24 ? 23.839 45.548 71.046 1.00 47.24 506 LYS D C 1
ATOM 3195 O O . LYS D 2 24 ? 23.750 44.856 72.062 1.00 46.03 506 LYS D O 1
ATOM 3201 N N . PRO D 2 25 ? 24.844 45.389 70.180 1.00 44.33 507 PRO D N 1
ATOM 3202 C CA . PRO D 2 25 ? 25.923 44.414 70.362 1.00 42.73 507 PRO D CA 1
ATOM 3203 C C . PRO D 2 25 ? 26.720 44.578 71.653 1.00 43.72 507 PRO D C 1
ATOM 3204 O O . PRO D 2 25 ? 26.898 45.695 72.155 1.00 45.90 507 PRO D O 1
ATOM 3208 N N . LEU D 2 26 ? 27.203 43.459 72.174 1.00 41.88 508 LEU D N 1
ATOM 3209 C CA . LEU D 2 26 ? 28.025 43.455 73.375 1.00 38.38 508 LEU D CA 1
ATOM 3210 C C . LEU D 2 26 ? 29.479 43.602 72.947 1.00 37.02 508 LEU D C 1
ATOM 3211 O O . LEU D 2 26 ? 30.275 44.238 73.635 1.00 36.22 508 LEU D O 1
ATOM 3216 N N . PHE D 2 27 ? 29.821 42.962 71.833 1.00 35.84 509 PHE D N 1
ATOM 3217 C CA . PHE D 2 27 ? 31.161 43.016 71.247 1.00 36.71 509 PHE D CA 1
ATOM 3218 C C . PHE D 2 27 ? 31.157 42.248 69.936 1.00 38.31 509 PHE D C 1
ATOM 3219 O O . PHE D 2 27 ? 30.088 41.893 69.432 1.00 41.15 509 PHE D O 1
ATOM 3227 N N . THR D 2 28 ? 32.330 42.009 69.363 1.00 39.92 510 THR D N 1
ATOM 3228 C CA . THR D 2 28 ? 32.403 41.276 68.106 1.00 39.76 510 THR D CA 1
ATOM 3229 C C . THR D 2 28 ? 33.568 40.297 68.079 1.00 40.13 510 THR D C 1
ATOM 3230 O O . THR D 2 28 ? 34.622 40.558 68.663 1.00 41.29 510 THR D O 1
ATOM 3234 N N . GLU D 2 29 ? 33.394 39.213 67.331 1.00 38.90 511 GLU D N 1
ATOM 3235 C CA . GLU D 2 29 ? 34.412 38.182 67.180 1.00 39.14 511 GLU D CA 1
ATOM 3236 C C . GLU D 2 29 ? 34.772 38.112 65.700 1.00 39.58 511 GLU D C 1
ATOM 3237 O O . GLU D 2 29 ? 33.884 38.131 64.846 1.00 39.77 511 GLU D O 1
ATOM 3243 N N . THR D 2 30 ? 36.060 38.042 65.391 1.00 39.12 512 THR D N 1
ATOM 3244 C CA . THR D 2 30 ? 36.503 38.001 64.005 1.00 39.53 512 THR D CA 1
ATOM 3245 C C . THR D 2 30 ? 36.239 36.635 63.390 1.00 39.84 512 THR D C 1
ATOM 3246 O O . THR D 2 30 ? 36.433 35.611 64.040 1.00 39.91 512 THR D O 1
ATOM 3250 N N . GLN D 2 31 ? 35.802 36.622 62.138 1.00 40.28 513 GLN D N 1
ATOM 3251 C CA . GLN D 2 31 ? 35.505 35.375 61.446 1.00 40.72 513 GLN D CA 1
ATOM 3252 C C . GLN D 2 31 ? 36.541 35.097 60.373 1.00 41.13 513 GLN D C 1
ATOM 3253 O O . GLN D 2 31 ? 37.251 36.000 59.948 1.00 41.59 513 GLN D O 1
ATOM 3259 N N . TRP D 2 32 ? 36.567 33.861 59.887 1.00 39.56 514 TRP D N 1
ATOM 3260 C CA . TRP D 2 32 ? 37.521 33.455 58.865 1.00 38.79 514 TRP D CA 1
ATOM 3261 C C . TRP D 2 32 ? 37.594 34.369 57.652 1.00 39.69 514 TRP D C 1
ATOM 3262 O O . TRP D 2 32 ? 38.636 34.449 57.008 1.00 42.26 514 TRP D O 1
ATOM 3273 N N . ASP D 2 33 ? 36.487 35.024 57.312 1.00 40.46 515 ASP D N 1
ATOM 3274 C CA . ASP D 2 33 ? 36.441 35.907 56.144 1.00 39.59 515 ASP D CA 1
ATOM 3275 C C . ASP D 2 33 ? 36.805 37.351 56.454 1.00 38.31 515 ASP D C 1
ATOM 3276 O O . ASP D 2 33 ? 36.659 38.236 55.607 1.00 38.09 515 ASP D O 1
ATOM 3281 N N . GLY D 2 34 ? 37.230 37.591 57.684 1.00 37.61 516 GLY D N 1
ATOM 3282 C CA . GLY D 2 34 ? 37.621 38.929 58.080 1.00 39.11 516 GLY D CA 1
ATOM 3283 C C . GLY D 2 34 ? 36.510 39.813 58.602 1.00 41.51 516 GLY D C 1
ATOM 3284 O O . GLY D 2 34 ? 36.775 40.893 59.123 1.00 44.03 516 GLY D O 1
ATOM 3285 N N . SER D 2 35 ? 35.269 39.373 58.458 1.00 42.59 517 SER D N 1
ATOM 3286 C CA . SER D 2 35 ? 34.129 40.152 58.938 1.00 41.16 517 SER D CA 1
ATOM 3287 C C . SER D 2 35 ? 34.025 40.032 60.452 1.00 39.41 517 SER D C 1
ATOM 3288 O O . SER D 2 35 ? 34.438 39.021 61.023 1.00 40.51 517 SER D O 1
ATOM 3291 N N . GLU D 2 36 ? 33.473 41.053 61.096 1.00 36.11 518 GLU D N 1
ATOM 3292 C CA . GLU D 2 36 ? 33.293 41.035 62.541 1.00 35.06 518 GLU D CA 1
ATOM 3293 C C . GLU D 2 36 ? 31.877 40.595 62.880 1.00 36.34 518 GLU D C 1
ATOM 3294 O O . GLU D 2 36 ? 30.913 41.253 62.495 1.00 35.81 518 GLU D O 1
ATOM 3300 N N . LEU D 2 37 ? 31.768 39.484 63.607 1.00 34.75 519 LEU D N 1
ATOM 3301 C CA . LEU D 2 37 ? 30.488 38.905 64.011 1.00 33.34 519 LEU D CA 1
ATOM 3302 C C . LEU D 2 37 ? 29.972 39.492 65.322 1.00 34.65 519 LEU D C 1
ATOM 3303 O O . LEU D 2 37 ? 30.500 39.193 66.399 1.00 36.23 519 LEU D O 1
ATOM 3308 N N . PRO D 2 38 ? 28.919 40.323 65.255 1.00 35.51 520 PRO D N 1
ATOM 3309 C CA . PRO D 2 38 ? 28.343 40.942 66.457 1.00 33.85 520 PRO D CA 1
ATOM 3310 C C . PRO D 2 38 ? 27.745 39.907 67.401 1.00 33.90 520 PRO D C 1
ATOM 3311 O O . PRO D 2 38 ? 27.073 38.971 66.963 1.00 35.12 520 PRO D O 1
ATOM 3315 N N . ILE D 2 39 ? 28.035 40.059 68.685 1.00 32.90 521 ILE D N 1
ATOM 3316 C CA . ILE D 2 39 ? 27.544 39.145 69.708 1.00 31.37 521 ILE D CA 1
ATOM 3317 C C . ILE D 2 39 ? 26.502 39.846 70.564 1.00 32.61 521 ILE D C 1
ATOM 3318 O O . ILE D 2 39 ? 26.753 40.937 71.093 1.00 33.24 521 ILE D O 1
ATOM 3323 N N . TYR D 2 40 ? 25.337 39.222 70.716 1.00 33.07 522 TYR D N 1
ATOM 3324 C CA . TYR D 2 40 ? 24.263 39.818 71.501 1.00 32.26 522 TYR D CA 1
ATOM 3325 C C . TYR D 2 40 ? 23.870 38.934 72.671 1.00 32.96 522 TYR D C 1
ATOM 3326 O O . TYR D 2 40 ? 24.291 37.775 72.774 1.00 32.12 522 TYR D O 1
ATOM 3335 N N . ASP D 2 41 ? 23.048 39.494 73.549 1.00 35.55 523 ASP D N 1
ATOM 3336 C CA . ASP D 2 41 ? 22.541 38.769 74.703 1.00 37.24 523 ASP D CA 1
ATOM 3337 C C . ASP D 2 41 ? 21.241 38.101 74.241 1.00 39.01 523 ASP D C 1
ATOM 3338 O O . ASP D 2 41 ? 20.303 38.781 73.813 1.00 40.23 523 ASP D O 1
ATOM 3343 N N . ALA D 2 42 ? 21.179 36.781 74.355 1.00 37.42 524 ALA D N 1
ATOM 3344 C CA . ALA D 2 42 ? 20.021 36.016 73.912 1.00 37.76 524 ALA D CA 1
ATOM 3345 C C . ALA D 2 42 ? 18.768 36.099 74.783 1.00 37.48 524 ALA D C 1
ATOM 3346 O O . ALA D 2 42 ? 17.849 35.295 74.628 1.00 39.41 524 ALA D O 1
ATOM 3348 N N . LYS D 2 43 ? 18.698 37.092 75.660 1.00 37.85 525 LYS D N 1
ATOM 3349 C CA . LYS D 2 43 ? 17.518 37.227 76.515 1.00 39.46 525 LYS D CA 1
ATOM 3350 C C . LYS D 2 43 ? 16.224 37.352 75.705 1.00 37.86 525 LYS D C 1
ATOM 3351 O O . LYS D 2 43 ? 15.221 36.713 76.033 1.00 37.31 525 LYS D O 1
ATOM 3357 N N . PRO D 2 44 ? 16.229 38.162 74.629 1.00 35.94 526 PRO D N 1
ATOM 3358 C CA . PRO D 2 44 ? 15.018 38.319 73.823 1.00 36.45 526 PRO D CA 1
ATOM 3359 C C . PRO D 2 44 ? 14.503 36.991 73.287 1.00 35.54 526 PRO D C 1
ATOM 3360 O O . PRO D 2 44 ? 13.300 36.722 73.297 1.00 35.84 526 PRO D O 1
ATOM 3364 N N . LEU D 2 45 ? 15.422 36.159 72.824 1.00 34.90 527 LEU D N 1
ATOM 3365 C CA . LEU D 2 45 ? 15.066 34.864 72.268 1.00 32.76 527 LEU D CA 1
ATOM 3366 C C . LEU D 2 45 ? 14.606 33.892 73.344 1.00 33.56 527 LEU D C 1
ATOM 3367 O O . LEU D 2 45 ? 13.741 33.046 73.105 1.00 33.60 527 LEU D O 1
ATOM 3372 N N . GLN D 2 46 ? 15.188 34.020 74.531 1.00 33.35 528 GLN D N 1
ATOM 3373 C CA . GLN D 2 46 ? 14.845 33.146 75.641 1.00 32.94 528 GLN D CA 1
ATOM 3374 C C . GLN D 2 46 ? 13.417 33.423 76.095 1.00 33.41 528 GLN D C 1
ATOM 3375 O O . GLN D 2 46 ? 12.605 32.504 76.212 1.00 34.66 528 GLN D O 1
ATOM 3381 N N . ASP D 2 47 ? 13.106 34.694 76.314 1.00 34.34 529 ASP D N 1
ATOM 3382 C CA . ASP D 2 47 ? 11.777 35.085 76.747 1.00 34.38 529 ASP D CA 1
ATOM 3383 C C . ASP D 2 47 ? 10.731 34.643 75.732 1.00 33.49 529 ASP D C 1
ATOM 3384 O O . ASP D 2 47 ? 9.699 34.081 76.099 1.00 33.03 529 ASP D O 1
ATOM 3389 N N . ALA D 2 48 ? 11.030 34.858 74.454 1.00 30.98 530 ALA D N 1
ATOM 3390 C CA . ALA D 2 48 ? 10.126 34.496 73.369 1.00 28.89 530 ALA D CA 1
ATOM 3391 C C . ALA D 2 48 ? 9.558 33.088 73.523 1.00 29.54 530 ALA D C 1
ATOM 3392 O O . ALA D 2 48 ? 8.342 32.900 73.508 1.00 31.26 530 ALA D O 1
ATOM 3394 N N . LEU D 2 49 ? 10.440 32.114 73.724 1.00 28.00 531 LEU D N 1
ATOM 3395 C CA . LEU D 2 49 ? 10.029 30.725 73.863 1.00 25.34 531 LEU D CA 1
ATOM 3396 C C . LEU D 2 49 ? 9.044 30.581 75.004 1.00 28.17 531 LEU D C 1
ATOM 3397 O O . LEU D 2 49 ? 8.068 29.838 74.895 1.00 30.18 531 LEU D O 1
ATOM 3402 N N . VAL D 2 50 ? 9.279 31.315 76.084 1.00 29.11 532 VAL D N 1
ATOM 3403 C CA . VAL D 2 50 ? 8.390 31.256 77.237 1.00 29.25 532 VAL D CA 1
ATOM 3404 C C . VAL D 2 50 ? 7.000 31.754 76.846 1.00 30.09 532 VAL D C 1
ATOM 3405 O O . VAL D 2 50 ? 5.984 31.211 77.285 1.00 31.55 532 VAL D O 1
ATOM 3409 N N . GLU D 2 51 ? 6.962 32.773 75.998 1.00 29.10 533 GLU D N 1
ATOM 3410 C CA . GLU D 2 51 ? 5.699 33.344 75.554 1.00 28.54 533 GLU D CA 1
ATOM 3411 C C . GLU D 2 51 ? 4.882 32.354 74.749 1.00 29.17 533 GLU D C 1
ATOM 3412 O O . GLU D 2 51 ? 3.658 32.379 74.791 1.00 26.43 533 GLU D O 1
ATOM 3418 N N . TYR D 2 52 ? 5.563 31.484 74.013 1.00 29.48 534 TYR D N 1
ATOM 3419 C CA . TYR D 2 52 ? 4.883 30.500 73.176 1.00 28.05 534 TYR D CA 1
ATOM 3420 C C . TYR D 2 52 ? 4.508 29.229 73.923 1.00 27.95 534 TYR D C 1
ATOM 3421 O O . TYR D 2 52 ? 3.372 28.775 73.845 1.00 32.18 534 TYR D O 1
ATOM 3430 N N . PHE D 2 53 ? 5.465 28.620 74.606 1.00 27.93 535 PHE D N 1
ATOM 3431 C CA . PHE D 2 53 ? 5.190 27.399 75.355 1.00 26.30 535 PHE D CA 1
ATOM 3432 C C . PHE D 2 53 ? 4.357 27.689 76.594 1.00 27.06 535 PHE D C 1
ATOM 3433 O O . PHE D 2 53 ? 3.510 26.890 76.986 1.00 28.43 535 PHE D O 1
ATOM 3441 N N . GLY D 2 54 ? 4.574 28.853 77.182 1.00 29.10 536 GLY D N 1
ATOM 3442 C CA . GLY D 2 54 ? 3.869 29.204 78.395 1.00 30.82 536 GLY D CA 1
ATOM 3443 C C . GLY D 2 54 ? 4.643 28.611 79.557 1.00 33.26 536 GLY D C 1
ATOM 3444 O O . GLY D 2 54 ? 5.681 27.967 79.359 1.00 32.57 536 GLY D O 1
ATOM 3445 N N . THR D 2 55 ? 4.156 28.829 80.771 1.00 32.43 537 THR D N 1
ATOM 3446 C CA . THR D 2 55 ? 4.818 28.311 81.957 1.00 31.72 537 THR D CA 1
ATOM 3447 C C . THR D 2 55 ? 4.030 27.167 82.558 1.00 33.62 537 THR D C 1
ATOM 3448 O O . THR D 2 55 ? 2.906 26.901 82.146 1.00 35.65 537 THR D O 1
ATOM 3452 N N . GLU D 2 56 ? 4.583 26.553 83.596 1.00 35.81 538 GLU D N 1
ATOM 3453 C CA . GLU D 2 56 ? 3.930 25.422 84.241 1.00 37.08 538 GLU D CA 1
ATOM 3454 C C . GLU D 2 56 ? 2.551 25.779 84.785 1.00 37.75 538 GLU D C 1
ATOM 3455 O O . GLU D 2 56 ? 1.649 24.952 84.741 1.00 39.82 538 GLU D O 1
ATOM 3461 N N . GLN D 2 57 ? 2.379 26.998 85.287 1.00 38.86 539 GLN D N 1
ATOM 3462 C CA . GLN D 2 57 ? 1.075 27.415 85.812 1.00 39.98 539 GLN D CA 1
ATOM 3463 C C . GLN D 2 57 ? 0.225 28.129 84.762 1.00 39.36 539 GLN D C 1
ATOM 3464 O O . GLN D 2 57 ? -1.003 28.197 84.875 1.00 39.54 539 GLN D O 1
ATOM 3470 N N . ASP D 2 58 ? 0.887 28.639 83.728 1.00 36.17 540 ASP D N 1
ATOM 3471 C CA . ASP D 2 58 ? 0.211 29.363 82.668 1.00 34.67 540 ASP D CA 1
ATOM 3472 C C . ASP D 2 58 ? 0.657 28.736 81.358 1.00 31.95 540 ASP D C 1
ATOM 3473 O O . ASP D 2 58 ? 1.398 29.338 80.582 1.00 29.99 540 ASP D O 1
ATOM 3478 N N . ARG D 2 59 ? 0.190 27.510 81.138 1.00 30.10 541 ARG D N 1
ATOM 3479 C CA . ARG D 2 59 ? 0.527 26.723 79.961 1.00 25.87 541 ARG D CA 1
ATOM 3480 C C . ARG D 2 59 ? -0.114 27.204 78.677 1.00 26.51 541 ARG D C 1
ATOM 3481 O O . ARG D 2 59 ? -1.287 27.565 78.655 1.00 27.25 541 ARG D O 1
ATOM 3489 N N . ARG D 2 60 ? 0.668 27.192 77.603 1.00 23.49 542 ARG D N 1
ATOM 3490 C CA . ARG D 2 60 ? 0.195 27.614 76.303 1.00 19.02 542 ARG D CA 1
ATOM 3491 C C . ARG D 2 60 ? 0.454 26.514 75.279 1.00 20.80 542 ARG D C 1
ATOM 3492 O O . ARG D 2 60 ? -0.118 25.431 75.393 1.00 21.51 542 ARG D O 1
ATOM 3500 N N . HIS D 2 61 ? 1.326 26.751 74.307 1.00 20.81 543 HIS D N 1
ATOM 3501 C CA . HIS D 2 61 ? 1.598 25.738 73.292 1.00 21.06 543 HIS D CA 1
ATOM 3502 C C . HIS D 2 61 ? 2.814 24.866 73.551 1.00 21.30 543 HIS D C 1
ATOM 3503 O O . HIS D 2 61 ? 3.672 24.666 72.685 1.00 22.36 543 HIS D O 1
ATOM 3510 N N . TYR D 2 62 ? 2.858 24.319 74.759 1.00 22.44 544 TYR D N 1
ATOM 3511 C CA . TYR D 2 62 ? 3.935 23.450 75.176 1.00 23.26 544 TYR D CA 1
ATOM 3512 C C . TYR D 2 62 ? 3.817 22.131 74.432 1.00 23.00 544 TYR D C 1
ATOM 3513 O O . TYR D 2 62 ? 2.776 21.814 73.875 1.00 26.43 544 TYR D O 1
ATOM 3522 N N . PRO D 2 63 ? 4.902 21.350 74.389 1.00 23.62 545 PRO D N 1
ATOM 3523 C CA . PRO D 2 63 ? 4.918 20.056 73.709 1.00 21.83 545 PRO D CA 1
ATOM 3524 C C . PRO D 2 63 ? 3.885 19.091 74.258 1.00 20.71 545 PRO D C 1
ATOM 3525 O O . PRO D 2 63 ? 3.551 19.134 75.434 1.00 18.93 545 PRO D O 1
ATOM 3529 N N . ALA D 2 64 ? 3.399 18.219 73.392 1.00 21.80 546 ALA D N 1
ATOM 3530 C CA . ALA D 2 64 ? 2.398 17.235 73.756 1.00 23.06 546 ALA D CA 1
ATOM 3531 C C . ALA D 2 64 ? 2.882 16.269 74.835 1.00 24.31 546 ALA D C 1
ATOM 3532 O O . ALA D 2 64 ? 4.029 15.841 74.830 1.00 26.90 546 ALA D O 1
ATOM 3534 N N . PRO D 2 65 ? 2.002 15.906 75.774 1.00 24.23 547 PRO D N 1
ATOM 3535 C CA . PRO D 2 65 ? 2.352 14.990 76.856 1.00 22.91 547 PRO D CA 1
ATOM 3536 C C . PRO D 2 65 ? 2.826 13.660 76.329 1.00 22.70 547 PRO D C 1
ATOM 3537 O O . PRO D 2 65 ? 2.061 12.928 75.708 1.00 23.29 547 PRO D O 1
ATOM 3541 N N . GLY D 2 66 ? 4.093 13.362 76.572 1.00 22.81 548 GLY D N 1
ATOM 3542 C CA . GLY D 2 66 ? 4.660 12.107 76.135 1.00 21.39 548 GLY D CA 1
ATOM 3543 C C . GLY D 2 66 ? 5.214 12.150 74.728 1.00 19.30 548 GLY D C 1
ATOM 3544 O O . GLY D 2 66 ? 5.598 11.120 74.179 1.00 19.57 548 GLY D O 1
ATOM 3545 N N . SER D 2 67 ? 5.232 13.333 74.129 1.00 19.53 549 SER D N 1
ATOM 3546 C CA . SER D 2 67 ? 5.757 13.476 72.775 1.00 21.46 549 SER D CA 1
ATOM 3547 C C . SER D 2 67 ? 7.265 13.299 72.778 1.00 25.38 549 SER D C 1
ATOM 3548 O O . SER D 2 67 ? 7.919 13.374 73.831 1.00 24.07 549 SER D O 1
ATOM 3551 N N . PHE D 2 68 ? 7.809 13.050 71.598 1.00 22.52 550 PHE D N 1
ATOM 3552 C CA . PHE D 2 68 ? 9.234 12.878 71.438 1.00 22.64 550 PHE D CA 1
ATOM 3553 C C . PHE D 2 68 ? 9.785 14.140 70.796 1.00 24.56 550 PHE D C 1
ATOM 3554 O O . PHE D 2 68 ? 9.499 14.442 69.640 1.00 27.83 550 PHE D O 1
ATOM 3562 N N . ILE D 2 69 ? 10.513 14.917 71.582 1.00 23.08 551 ILE D N 1
ATOM 3563 C CA . ILE D 2 69 ? 11.084 16.161 71.101 1.00 22.90 551 ILE D CA 1
ATOM 3564 C C . ILE D 2 69 ? 12.593 16.012 71.012 1.00 26.53 551 ILE D C 1
ATOM 3565 O O . ILE D 2 69 ? 13.255 15.794 72.025 1.00 28.53 551 ILE D O 1
ATOM 3570 N N . VAL D 2 70 ? 13.137 16.063 69.804 1.00 24.28 552 VAL D N 1
ATOM 3571 C CA . VAL D 2 70 ? 14.576 15.955 69.664 1.00 24.48 552 VAL D CA 1
ATOM 3572 C C . VAL D 2 70 ? 15.111 17.320 70.027 1.00 26.21 552 VAL D C 1
ATOM 3573 O O . VAL D 2 70 ? 14.560 18.335 69.594 1.00 25.85 552 VAL D O 1
ATOM 3577 N N . CYS D 2 71 ? 16.152 17.355 70.841 1.00 26.57 553 CYS D N 1
ATOM 3578 C CA . CYS D 2 71 ? 16.715 18.627 71.251 1.00 27.78 553 CYS D CA 1
ATOM 3579 C C . CYS D 2 71 ? 18.219 18.668 71.165 1.00 25.33 553 CYS D C 1
ATOM 3580 O O . CYS D 2 71 ? 18.888 17.673 71.428 1.00 24.78 553 CYS D O 1
ATOM 3583 N N . ALA D 2 72 ? 18.744 19.808 70.736 1.00 24.31 554 ALA D N 1
ATOM 3584 C CA . ALA D 2 72 ? 20.182 20.002 70.690 1.00 25.60 554 ALA D CA 1
ATOM 3585 C C . ALA D 2 72 ? 20.399 20.390 72.142 1.00 25.38 554 ALA D C 1
ATOM 3586 O O . ALA D 2 72 ? 20.224 21.551 72.500 1.00 24.16 554 ALA D O 1
ATOM 3588 N N . ASN D 2 73 ? 20.620 19.396 72.997 1.00 27.97 555 ASN D N 1
ATOM 3589 C CA . ASN D 2 73 ? 20.798 19.659 74.417 1.00 29.80 555 ASN D CA 1
ATOM 3590 C C . ASN D 2 73 ? 22.111 19.173 75.015 1.00 30.08 555 ASN D C 1
ATOM 3591 O O . ASN D 2 73 ? 22.799 18.309 74.464 1.00 28.60 555 ASN D O 1
ATOM 3596 N N . LYS D 2 74 ? 22.435 19.766 76.157 1.00 30.95 556 LYS D N 1
ATOM 3597 C CA . LYS D 2 74 ? 23.630 19.459 76.932 1.00 31.64 556 LYS D CA 1
ATOM 3598 C C . LYS D 2 74 ? 23.299 19.846 78.371 1.00 32.64 556 LYS D C 1
ATOM 3599 O O . LYS D 2 74 ? 22.260 20.458 78.636 1.00 33.73 556 LYS D O 1
ATOM 3605 N N . GLY D 2 75 ? 24.149 19.476 79.311 1.00 32.58 557 GLY D N 1
ATOM 3606 C CA . GLY D 2 75 ? 23.867 19.835 80.683 1.00 31.43 557 GLY D CA 1
ATOM 3607 C C . GLY D 2 75 ? 24.950 19.414 81.639 1.00 32.69 557 GLY D C 1
ATOM 3608 O O . GLY D 2 75 ? 25.840 18.656 81.277 1.00 32.86 557 GLY D O 1
ATOM 3609 N N . VAL D 2 76 ? 24.861 19.889 82.868 1.00 34.15 558 VAL D N 1
ATOM 3610 C CA . VAL D 2 76 ? 25.855 19.555 83.865 1.00 36.48 558 VAL D CA 1
ATOM 3611 C C . VAL D 2 76 ? 25.227 19.399 85.244 1.00 38.46 558 VAL D C 1
ATOM 3612 O O . VAL D 2 76 ? 24.319 20.141 85.622 1.00 37.09 558 VAL D O 1
ATOM 3616 N N . THR D 2 77 ? 25.744 18.442 85.995 1.00 41.13 559 THR D N 1
ATOM 3617 C CA . THR D 2 77 ? 25.261 18.155 87.330 1.00 44.93 559 THR D CA 1
ATOM 3618 C C . THR D 2 77 ? 26.408 18.363 88.314 1.00 45.67 559 THR D C 1
ATOM 3619 O O . THR D 2 77 ? 27.563 18.082 87.987 1.00 46.18 559 THR D O 1
ATOM 3623 N N . ALA D 2 78 ? 26.094 18.877 89.498 1.00 46.83 560 ALA D N 1
ATOM 3624 C CA . ALA D 2 78 ? 27.104 19.104 90.526 1.00 46.99 560 ALA D CA 1
ATOM 3625 C C . ALA D 2 78 ? 26.459 19.076 91.897 1.00 47.09 560 ALA D C 1
ATOM 3626 O O . ALA D 2 78 ? 25.294 19.451 92.061 1.00 47.12 560 ALA D O 1
ATOM 3628 N N . GLU D 2 79 ? 27.230 18.652 92.888 1.00 47.66 561 GLU D N 1
ATOM 3629 C CA . GLU D 2 79 ? 26.732 18.566 94.250 1.00 49.63 561 GLU D CA 1
ATOM 3630 C C . GLU D 2 79 ? 27.433 19.553 95.171 1.00 50.80 561 GLU D C 1
ATOM 3631 O O . GLU D 2 79 ? 28.577 19.939 94.914 1.00 51.90 561 GLU D O 1
ATOM 3637 N N . ARG D 2 80 ? 26.741 19.964 96.230 1.00 51.56 562 ARG D N 1
ATOM 3638 C CA . ARG D 2 80 ? 27.310 20.865 97.224 1.00 53.31 562 ARG D CA 1
ATOM 3639 C C . ARG D 2 80 ? 27.036 20.226 98.576 1.00 55.70 562 ARG D C 1
ATOM 3640 O O . ARG D 2 80 ? 25.886 20.162 99.016 1.00 56.12 562 ARG D O 1
ATOM 3648 N N . PRO D 2 81 ? 28.090 19.753 99.268 1.00 57.99 563 PRO D N 1
ATOM 3649 C CA . PRO D 2 81 ? 27.945 19.108 100.577 1.00 59.83 563 PRO D CA 1
ATOM 3650 C C . PRO D 2 81 ? 27.296 19.992 101.635 1.00 61.98 563 PRO D C 1
ATOM 3651 O O . PRO D 2 81 ? 27.007 21.171 101.391 1.00 61.90 563 PRO D O 1
ATOM 3655 N N . LYS D 2 82 ? 27.061 19.413 102.805 1.00 63.78 564 LYS D N 1
ATOM 3656 C CA . LYS D 2 82 ? 26.492 20.162 103.912 1.00 66.67 564 LYS D CA 1
ATOM 3657 C C . LYS D 2 82 ? 27.672 20.931 104.514 1.00 69.40 564 LYS D C 1
ATOM 3658 O O . LYS D 2 82 ? 28.320 20.466 105.455 1.00 70.75 564 LYS D O 1
ATOM 3664 N N . ASN D 2 83 ? 28.039 22.024 103.840 1.00 72.31 565 ASN D N 1
ATOM 3665 C CA . ASN D 2 83 ? 29.149 22.905 104.246 1.00 72.52 565 ASN D CA 1
ATOM 3666 C C . ASN D 2 83 ? 30.501 22.227 104.469 1.00 72.65 565 ASN D C 1
ATOM 3667 O O . ASN D 2 83 ? 31.397 22.830 105.062 1.00 71.46 565 ASN D O 1
ATOM 3672 N N . ASP D 2 84 ? 30.664 20.993 103.999 1.00 73.30 566 ASP D N 1
ATOM 3673 C CA . ASP D 2 84 ? 31.933 20.284 104.197 1.00 74.93 566 ASP D CA 1
ATOM 3674 C C . ASP D 2 84 ? 33.111 21.001 103.521 1.00 74.75 566 ASP D C 1
ATOM 3675 O O . ASP D 2 84 ? 32.964 21.616 102.461 1.00 73.23 566 ASP D O 1
ATOM 3680 N N . ALA D 2 85 ? 34.281 20.917 104.147 1.00 75.49 567 ALA D N 1
ATOM 3681 C CA . ALA D 2 85 ? 35.475 21.568 103.613 1.00 76.47 567 ALA D CA 1
ATOM 3682 C C . ALA D 2 85 ? 36.015 20.791 102.413 1.00 76.94 567 ALA D C 1
ATOM 3683 O O . ALA D 2 85 ? 36.369 21.378 101.383 1.00 78.23 567 ALA D O 1
ATOM 3685 N N . ASP D 2 86 ? 36.107 19.472 102.563 1.00 77.24 568 ASP D N 1
ATOM 3686 C CA . ASP D 2 86 ? 36.588 18.605 101.489 1.00 76.98 568 ASP D CA 1
ATOM 3687 C C . ASP D 2 86 ? 35.430 18.414 100.491 1.00 75.56 568 ASP D C 1
ATOM 3688 O O . ASP D 2 86 ? 34.530 17.583 100.700 1.00 74.18 568 ASP D O 1
ATOM 3693 N N . MET D 2 87 ? 35.432 19.217 99.429 1.00 73.55 569 MET D N 1
ATOM 3694 C CA . MET D 2 87 ? 34.382 19.130 98.418 1.00 71.02 569 MET D CA 1
ATOM 3695 C C . MET D 2 87 ? 34.606 18.088 97.327 1.00 70.38 569 MET D C 1
ATOM 3696 O O . MET D 2 87 ? 33.929 18.118 96.293 1.00 69.70 569 MET D O 1
ATOM 3701 N N . LYS D 2 88 ? 35.558 17.178 97.536 1.00 69.53 570 LYS D N 1
ATOM 3702 C CA . LYS D 2 88 ? 35.838 16.137 96.548 1.00 68.99 570 LYS D CA 1
ATOM 3703 C C . LYS D 2 88 ? 36.161 16.739 95.171 1.00 69.52 570 LYS D C 1
ATOM 3704 O O . LYS D 2 88 ? 36.174 17.968 95.007 1.00 69.21 570 LYS D O 1
ATOM 3710 N N . PRO D 2 89 ? 36.469 15.886 94.169 1.00 69.77 571 PRO D N 1
ATOM 3711 C CA . PRO D 2 89 ? 36.792 16.406 92.831 1.00 68.29 571 PRO D CA 1
ATOM 3712 C C . PRO D 2 89 ? 35.787 17.328 92.105 1.00 65.54 571 PRO D C 1
ATOM 3713 O O . PRO D 2 89 ? 35.934 18.551 92.149 1.00 65.69 571 PRO D O 1
ATOM 3717 N N . GLY D 2 90 ? 34.782 16.753 91.439 1.00 62.22 572 GLY D N 1
ATOM 3718 C CA . GLY D 2 90 ? 33.830 17.555 90.678 1.00 57.12 572 GLY D CA 1
ATOM 3719 C C . GLY D 2 90 ? 32.621 18.224 91.325 1.00 53.63 572 GLY D C 1
ATOM 3720 O O . GLY D 2 90 ? 31.626 18.451 90.643 1.00 53.74 572 GLY D O 1
ATOM 3721 N N . GLN D 2 91 ? 32.687 18.566 92.605 1.00 49.35 573 GLN D N 1
ATOM 3722 C CA . GLN D 2 91 ? 31.550 19.212 93.255 1.00 45.27 573 GLN D CA 1
ATOM 3723 C C . GLN D 2 91 ? 31.713 20.721 93.195 1.00 43.49 573 GLN D C 1
ATOM 3724 O O . GLN D 2 91 ? 32.689 21.210 92.625 1.00 43.39 573 GLN D O 1
ATOM 3730 N N . GLY D 2 92 ? 30.755 21.460 93.750 1.00 40.47 574 GLY D N 1
ATOM 3731 C CA . GLY D 2 92 ? 30.846 22.911 93.708 1.00 39.42 574 GLY D CA 1
ATOM 3732 C C . GLY D 2 92 ? 29.735 23.658 94.422 1.00 39.92 574 GLY D C 1
ATOM 3733 O O . GLY D 2 92 ? 28.913 23.056 95.115 1.00 40.12 574 GLY D O 1
ATOM 3734 N N . TYR D 2 93 ? 29.715 24.976 94.261 1.00 40.53 575 TYR D N 1
ATOM 3735 C CA . TYR D 2 93 ? 28.698 25.804 94.895 1.00 44.40 575 TYR D CA 1
ATOM 3736 C C . TYR D 2 93 ? 27.535 26.092 93.944 1.00 44.59 575 TYR D C 1
ATOM 3737 O O . TYR D 2 93 ? 26.360 26.039 94.333 1.00 44.00 575 TYR D O 1
ATOM 3746 N N . GLY D 2 94 ? 27.868 26.418 92.702 1.00 43.46 576 GLY D N 1
ATOM 3747 C CA . GLY D 2 94 ? 26.842 26.711 91.724 1.00 41.91 576 GLY D CA 1
ATOM 3748 C C . GLY D 2 94 ? 27.017 25.933 90.439 1.00 40.64 576 GLY D C 1
ATOM 3749 O O . GLY D 2 94 ? 28.054 25.312 90.201 1.00 40.71 576 GLY D O 1
ATOM 3750 N N . VAL D 2 95 ? 25.988 25.964 89.602 1.00 39.70 577 VAL D N 1
ATOM 3751 C CA . VAL D 2 95 ? 26.024 25.271 88.329 1.00 36.11 577 VAL D CA 1
ATOM 3752 C C . VAL D 2 95 ? 25.428 26.205 87.284 1.00 34.64 577 VAL D C 1
ATOM 3753 O O . VAL D 2 95 ? 24.452 26.910 87.568 1.00 33.03 577 VAL D O 1
ATOM 3757 N N . TRP D 2 96 ? 26.034 26.238 86.102 1.00 32.60 578 TRP D N 1
ATOM 3758 C CA . TRP D 2 96 ? 25.574 27.117 85.032 1.00 32.28 578 TRP D CA 1
ATOM 3759 C C . TRP D 2 96 ? 25.525 26.459 83.653 1.00 32.04 578 TRP D C 1
ATOM 3760 O O . TRP D 2 96 ? 26.220 25.469 83.386 1.00 29.54 578 TRP D O 1
ATOM 3771 N N . SER D 2 97 ? 24.750 27.067 82.761 1.00 31.54 579 SER D N 1
ATOM 3772 C CA . SER D 2 97 ? 24.580 26.569 81.402 1.00 31.06 579 SER D CA 1
ATOM 3773 C C . SER D 2 97 ? 24.437 27.748 80.461 1.00 29.68 579 SER D C 1
ATOM 3774 O O . SER D 2 97 ? 24.021 28.836 80.881 1.00 30.91 579 SER D O 1
ATOM 3777 N N . ALA D 2 98 ? 24.744 27.526 79.184 1.00 26.05 580 ALA D N 1
ATOM 3778 C CA . ALA D 2 98 ? 24.661 28.583 78.184 1.00 26.98 580 ALA D CA 1
ATOM 3779 C C . ALA D 2 98 ? 24.219 28.056 76.842 1.00 25.77 580 ALA D C 1
ATOM 3780 O O . ALA D 2 98 ? 24.446 26.894 76.523 1.00 26.67 580 ALA D O 1
ATOM 3782 N N . ILE D 2 99 ? 23.631 28.929 76.036 1.00 23.96 581 ILE D N 1
ATOM 3783 C CA . ILE D 2 99 ? 23.176 28.542 74.711 1.00 24.82 581 ILE D CA 1
ATOM 3784 C C . ILE D 2 99 ? 23.437 29.687 73.762 1.00 23.79 581 ILE D C 1
ATOM 3785 O O . ILE D 2 99 ? 23.202 30.846 74.103 1.00 25.83 581 ILE D O 1
ATOM 3790 N N . ALA D 2 100 ? 23.938 29.368 72.579 1.00 22.89 582 ALA D N 1
ATOM 3791 C CA . ALA D 2 100 ? 24.253 30.390 71.593 1.00 22.43 582 ALA D CA 1
ATOM 3792 C C . ALA D 2 100 ? 23.782 30.035 70.196 1.00 21.90 582 ALA D C 1
ATOM 3793 O O . ALA D 2 100 ? 24.058 28.948 69.686 1.00 23.83 582 ALA D O 1
ATOM 3795 N N . ILE D 2 101 ? 23.077 30.966 69.575 1.00 22.27 583 ILE D N 1
ATOM 3796 C CA . ILE D 2 101 ? 22.584 30.758 68.229 1.00 24.34 583 ILE D CA 1
ATOM 3797 C C . ILE D 2 101 ? 23.301 31.725 67.316 1.00 25.90 583 ILE D C 1
ATOM 3798 O O . ILE D 2 101 ? 23.395 32.911 67.621 1.00 27.03 583 ILE D O 1
ATOM 3803 N N . SER D 2 102 ? 23.831 31.207 66.218 1.00 28.11 584 SER D N 1
ATOM 3804 C CA . SER D 2 102 ? 24.543 32.013 65.237 1.00 27.64 584 SER D CA 1
ATOM 3805 C C . SER D 2 102 ? 23.835 31.856 63.903 1.00 27.69 584 SER D C 1
ATOM 3806 O O . SER D 2 102 ? 23.750 30.754 63.369 1.00 26.32 584 SER D O 1
ATOM 3809 N N . PHE D 2 103 ? 23.309 32.958 63.378 1.00 27.96 585 PHE D N 1
ATOM 3810 C CA . PHE D 2 103 ? 22.580 32.933 62.118 1.00 28.70 585 PHE D CA 1
ATOM 3811 C C . PHE D 2 103 ? 23.486 33.129 60.909 1.00 29.83 585 PHE D C 1
ATOM 3812 O O . PHE D 2 103 ? 24.273 34.077 60.854 1.00 34.39 585 PHE D O 1
ATOM 3820 N N . ALA D 2 104 ? 23.369 32.230 59.940 1.00 29.61 586 ALA D N 1
ATOM 3821 C CA . ALA D 2 104 ? 24.172 32.285 58.726 1.00 29.58 586 ALA D CA 1
ATOM 3822 C C . ALA D 2 104 ? 23.795 33.435 57.793 1.00 32.03 586 ALA D C 1
ATOM 3823 O O . ALA D 2 104 ? 22.625 33.787 57.679 1.00 33.40 586 ALA D O 1
ATOM 3825 N N . LYS D 2 105 ? 24.785 33.996 57.105 1.00 35.00 587 LYS D N 1
ATOM 3826 C CA . LYS D 2 105 ? 24.544 35.093 56.172 1.00 35.89 587 LYS D CA 1
ATOM 3827 C C . LYS D 2 105 ? 23.778 34.594 54.958 1.00 34.35 587 LYS D C 1
ATOM 3828 O O . LYS D 2 105 ? 22.980 35.333 54.382 1.00 35.82 587 LYS D O 1
ATOM 3834 N N . ASP D 2 106 ? 24.057 33.361 54.541 1.00 32.35 588 ASP D N 1
ATOM 3835 C CA . ASP D 2 106 ? 23.366 32.773 53.405 1.00 31.41 588 ASP D CA 1
ATOM 3836 C C . ASP D 2 106 ? 22.749 31.458 53.835 1.00 30.26 588 ASP D C 1
ATOM 3837 O O . ASP D 2 106 ? 23.334 30.395 53.626 1.00 29.14 588 ASP D O 1
ATOM 3842 N N . PRO D 2 107 ? 21.525 31.506 54.393 1.00 29.11 589 PRO D N 1
ATOM 3843 C CA . PRO D 2 107 ? 20.796 30.327 54.867 1.00 27.45 589 PRO D CA 1
ATOM 3844 C C . PRO D 2 107 ? 20.524 29.264 53.810 1.00 28.14 589 PRO D C 1
ATOM 3845 O O . PRO D 2 107 ? 20.049 28.188 54.143 1.00 29.72 589 PRO D O 1
ATOM 3849 N N . THR D 2 108 ? 20.782 29.563 52.541 1.00 28.98 590 THR D N 1
ATOM 3850 C CA . THR D 2 108 ? 20.563 28.561 51.503 1.00 30.16 590 THR D CA 1
ATOM 3851 C C . THR D 2 108 ? 21.799 27.705 51.260 1.00 31.90 590 THR D C 1
ATOM 3852 O O . THR D 2 108 ? 21.726 26.697 50.562 1.00 33.59 590 THR D O 1
ATOM 3856 N N . LYS D 2 109 ? 22.943 28.132 51.787 1.00 34.67 591 LYS D N 1
ATOM 3857 C CA . LYS D 2 109 ? 24.181 27.379 51.621 1.00 33.28 591 LYS D CA 1
ATOM 3858 C C . LYS D 2 109 ? 24.698 26.890 52.957 1.00 29.65 591 LYS D C 1
ATOM 3859 O O . LYS D 2 109 ? 25.070 25.726 53.099 1.00 28.99 591 LYS D O 1
ATOM 3865 N N . ASP D 2 110 ? 24.731 27.786 53.933 1.00 28.17 592 ASP D N 1
ATOM 3866 C CA . ASP D 2 110 ? 25.244 27.449 55.257 1.00 29.01 592 ASP D CA 1
ATOM 3867 C C . ASP D 2 110 ? 24.142 27.357 56.309 1.00 29.29 592 ASP D C 1
ATOM 3868 O O . ASP D 2 110 ? 23.159 28.101 56.255 1.00 30.94 592 ASP D O 1
ATOM 3873 N N . SER D 2 111 ? 24.299 26.442 57.260 1.00 25.89 593 SER D N 1
ATOM 3874 C CA . SER D 2 111 ? 23.319 26.290 58.324 1.00 26.05 593 SER D CA 1
ATOM 3875 C C . SER D 2 111 ? 23.649 27.178 59.508 1.00 28.21 593 SER D C 1
ATOM 3876 O O . SER D 2 111 ? 24.815 27.486 59.751 1.00 29.73 593 SER D O 1
ATOM 3879 N N . SER D 2 112 ? 22.618 27.576 60.249 1.00 27.13 594 SER D N 1
ATOM 3880 C CA . SER D 2 112 ? 22.806 28.387 61.433 1.00 25.59 594 SER D CA 1
ATOM 3881 C C . SER D 2 112 ? 23.311 27.394 62.459 1.00 25.62 594 SER D C 1
ATOM 3882 O O . SER D 2 112 ? 23.039 26.193 62.344 1.00 24.70 594 SER D O 1
ATOM 3885 N N . MET D 2 113 ? 24.027 27.881 63.463 1.00 27.67 595 MET D N 1
ATOM 3886 C CA . MET D 2 113 ? 24.631 27.000 64.456 1.00 27.91 595 MET D CA 1
ATOM 3887 C C . MET D 2 113 ? 24.326 27.302 65.906 1.00 26.04 595 MET D C 1
ATOM 3888 O O . MET D 2 113 ? 24.202 28.454 66.318 1.00 26.78 595 MET D O 1
ATOM 3893 N N . PHE D 2 114 ? 24.215 26.230 66.670 1.00 24.63 596 PHE D N 1
ATOM 3894 C CA . PHE D 2 114 ? 23.961 26.286 68.097 1.00 28.12 596 PHE D CA 1
ATOM 3895 C C . PHE D 2 114 ? 25.231 25.768 68.739 1.00 29.56 596 PHE D C 1
ATOM 3896 O O . PHE D 2 114 ? 25.769 24.730 68.317 1.00 29.09 596 PHE D O 1
ATOM 3904 N N . VAL D 2 115 ? 25.716 26.493 69.734 1.00 29.18 597 VAL D N 1
ATOM 3905 C CA . VAL D 2 115 ? 26.890 26.093 70.483 1.00 28.69 597 VAL D CA 1
ATOM 3906 C C . VAL D 2 115 ? 26.437 26.188 71.928 1.00 28.05 597 VAL D C 1
ATOM 3907 O O . VAL D 2 115 ? 25.984 27.242 72.368 1.00 29.61 597 VAL D O 1
ATOM 3911 N N . GLU D 2 116 ? 26.493 25.080 72.647 1.00 30.04 598 GLU D N 1
ATOM 3912 C CA . GLU D 2 116 ? 26.074 25.090 74.039 1.00 32.54 598 GLU D CA 1
ATOM 3913 C C . GLU D 2 116 ? 27.251 24.808 74.963 1.00 34.17 598 GLU D C 1
ATOM 3914 O O . GLU D 2 116 ? 28.196 24.119 74.588 1.00 35.65 598 GLU D O 1
ATOM 3920 N N . ASP D 2 117 ? 27.175 25.314 76.183 1.00 36.24 599 ASP D N 1
ATOM 3921 C CA . ASP D 2 117 ? 28.248 25.137 77.148 1.00 37.51 599 ASP D CA 1
ATOM 3922 C C . ASP D 2 117 ? 27.609 25.013 78.528 1.00 37.70 599 ASP D C 1
ATOM 3923 O O . ASP D 2 117 ? 26.476 25.452 78.738 1.00 37.90 599 ASP D O 1
ATOM 3928 N N . ALA D 2 118 ? 28.323 24.380 79.451 1.00 38.74 600 ALA D N 1
ATOM 3929 C CA . ALA D 2 118 ? 27.851 24.191 80.820 1.00 39.04 600 ALA D CA 1
ATOM 3930 C C . ALA D 2 118 ? 29.043 23.890 81.721 1.00 39.16 600 ALA D C 1
ATOM 3931 O O . ALA D 2 118 ? 30.056 23.339 81.266 1.00 39.18 600 ALA D O 1
ATOM 3933 N N . GLY D 2 119 ? 28.916 24.236 82.994 1.00 39.12 601 GLY D N 1
ATOM 3934 C CA . GLY D 2 119 ? 30.003 23.997 83.919 1.00 39.99 601 GLY D CA 1
ATOM 3935 C C . GLY D 2 119 ? 29.620 24.243 85.362 1.00 40.12 601 GLY D C 1
ATOM 3936 O O . GLY D 2 119 ? 28.496 24.671 85.654 1.00 41.54 601 GLY D O 1
ATOM 3937 N N . VAL D 2 120 ? 30.550 23.931 86.263 1.00 42.12 602 VAL D N 1
ATOM 3938 C CA . VAL D 2 120 ? 30.356 24.115 87.698 1.00 42.38 602 VAL D CA 1
ATOM 3939 C C . VAL D 2 120 ? 31.091 25.367 88.177 1.00 43.26 602 VAL D C 1
ATOM 3940 O O . VAL D 2 120 ? 32.090 25.782 87.581 1.00 44.52 602 VAL D O 1
ATOM 3944 N N . TRP D 2 121 ? 30.577 25.968 89.244 1.00 43.88 603 TRP D N 1
ATOM 3945 C CA . TRP D 2 121 ? 31.167 27.159 89.835 1.00 47.03 603 TRP D CA 1
ATOM 3946 C C . TRP D 2 121 ? 31.717 26.735 91.188 1.00 49.89 603 TRP D C 1
ATOM 3947 O O . TRP D 2 121 ? 31.001 26.144 92.015 1.00 49.53 603 TRP D O 1
ATOM 3958 N N . GLU D 2 122 ? 32.981 27.050 91.422 1.00 50.66 604 GLU D N 1
ATOM 3959 C CA . GLU D 2 122 ? 33.635 26.663 92.657 1.00 52.88 604 GLU D CA 1
ATOM 3960 C C . GLU D 2 122 ? 33.660 27.688 93.806 1.00 54.30 604 GLU D C 1
ATOM 3961 O O . GLU D 2 122 ? 33.906 27.311 94.953 1.00 54.03 604 GLU D O 1
ATOM 3967 N N . THR D 2 123 ? 33.461 28.975 93.522 1.00 54.68 605 THR D N 1
ATOM 3968 C CA . THR D 2 123 ? 33.484 29.973 94.599 1.00 54.38 605 THR D CA 1
ATOM 3969 C C . THR D 2 123 ? 32.059 30.225 95.068 1.00 55.89 605 THR D C 1
ATOM 3970 O O . THR D 2 123 ? 31.114 30.068 94.288 1.00 57.12 605 THR D O 1
ATOM 3974 N N . PRO D 2 124 ? 31.882 30.662 96.328 1.00 56.54 606 PRO D N 1
ATOM 3975 C CA . PRO D 2 124 ? 30.548 30.923 96.872 1.00 56.31 606 PRO D CA 1
ATOM 3976 C C . PRO D 2 124 ? 29.916 32.263 96.507 1.00 56.71 606 PRO D C 1
ATOM 3977 O O . PRO D 2 124 ? 28.776 32.521 96.906 1.00 55.58 606 PRO D O 1
ATOM 3981 N N . ASN D 2 125 ? 30.612 33.117 95.760 1.00 57.61 607 ASN D N 1
ATOM 3982 C CA . ASN D 2 125 ? 30.011 34.413 95.448 1.00 60.06 607 ASN D CA 1
ATOM 3983 C C . ASN D 2 125 ? 29.285 34.525 94.105 1.00 60.17 607 ASN D C 1
ATOM 3984 O O . ASN D 2 125 ? 29.916 34.673 93.046 1.00 59.11 607 ASN D O 1
ATOM 3989 N N . GLU D 2 126 ? 27.952 34.503 94.172 1.00 58.96 608 GLU D N 1
ATOM 3990 C CA . GLU D 2 126 ? 27.086 34.603 92.996 1.00 59.17 608 GLU D CA 1
ATOM 3991 C C . GLU D 2 126 ? 27.473 35.796 92.132 1.00 60.87 608 GLU D C 1
ATOM 3992 O O . GLU D 2 126 ? 27.597 35.673 90.915 1.00 62.61 608 GLU D O 1
ATOM 3998 N N . ASP D 2 127 ? 27.714 36.938 92.769 1.00 62.36 609 ASP D N 1
ATOM 3999 C CA . ASP D 2 127 ? 28.087 38.146 92.038 1.00 62.28 609 ASP D CA 1
ATOM 4000 C C . ASP D 2 127 ? 29.351 37.901 91.212 1.00 60.57 609 ASP D C 1
ATOM 4001 O O . ASP D 2 127 ? 29.482 38.409 90.097 1.00 59.36 609 ASP D O 1
ATOM 4006 N N . GLU D 2 128 ? 30.267 37.107 91.757 1.00 58.93 610 GLU D N 1
ATOM 4007 C CA . GLU D 2 128 ? 31.496 36.768 91.056 1.00 59.08 610 GLU D CA 1
ATOM 4008 C C . GLU D 2 128 ? 31.178 35.862 89.859 1.00 57.60 610 GLU D C 1
ATOM 4009 O O . GLU D 2 128 ? 31.814 35.954 88.799 1.00 58.71 610 GLU D O 1
ATOM 4015 N N . LEU D 2 129 ? 30.164 35.014 90.011 1.00 55.43 611 LEU D N 1
ATOM 4016 C CA . LEU D 2 129 ? 29.761 34.113 88.933 1.00 50.76 611 LEU D CA 1
ATOM 4017 C C . LEU D 2 129 ? 29.398 34.916 87.688 1.00 49.75 611 LEU D C 1
ATOM 4018 O O . LEU D 2 129 ? 29.949 34.677 86.610 1.00 49.31 611 LEU D O 1
ATOM 4023 N N . LEU D 2 130 ? 28.519 35.903 87.861 1.00 49.22 612 LEU D N 1
ATOM 4024 C CA . LEU D 2 130 ? 28.075 36.765 86.764 1.00 48.35 612 LEU D CA 1
ATOM 4025 C C . LEU D 2 130 ? 29.244 37.268 85.923 1.00 47.70 612 LEU D C 1
ATOM 4026 O O . LEU D 2 130 ? 29.153 37.316 84.693 1.00 47.53 612 LEU D O 1
ATOM 4031 N N . GLU D 2 131 ? 30.349 37.612 86.582 1.00 47.85 613 GLU D N 1
ATOM 4032 C CA . GLU D 2 131 ? 31.519 38.082 85.857 1.00 49.56 613 GLU D CA 1
ATOM 4033 C C . GLU D 2 131 ? 32.001 36.981 84.933 1.00 46.55 613 GLU D C 1
ATOM 4034 O O . GLU D 2 131 ? 32.174 37.183 83.733 1.00 46.92 613 GLU D O 1
ATOM 4040 N N . TYR D 2 132 ? 32.162 35.794 85.500 1.00 43.89 614 TYR D N 1
ATOM 4041 C CA . TYR D 2 132 ? 32.635 34.650 84.742 1.00 44.32 614 TYR D CA 1
ATOM 4042 C C . TYR D 2 132 ? 31.761 34.459 83.511 1.00 45.75 614 TYR D C 1
ATOM 4043 O O . TYR D 2 132 ? 32.266 34.339 82.389 1.00 45.13 614 TYR D O 1
ATOM 4052 N N . LEU D 2 133 ? 30.450 34.481 83.731 1.00 46.93 615 LEU D N 1
ATOM 4053 C CA . LEU D 2 133 ? 29.472 34.312 82.657 1.00 46.48 615 LEU D CA 1
ATOM 4054 C C . LEU D 2 133 ? 29.680 35.327 81.535 1.00 47.79 615 LEU D C 1
ATOM 4055 O O . LEU D 2 133 ? 29.806 34.947 80.368 1.00 48.67 615 LEU D O 1
ATOM 4060 N N . GLU D 2 134 ? 29.756 36.608 81.887 1.00 49.55 616 GLU D N 1
ATOM 4061 C CA . GLU D 2 134 ? 29.984 37.641 80.885 1.00 51.61 616 GLU D CA 1
ATOM 4062 C C . GLU D 2 134 ? 31.274 37.272 80.135 1.00 50.11 616 GLU D C 1
ATOM 4063 O O . GLU D 2 134 ? 31.395 37.531 78.929 1.00 49.94 616 GLU D O 1
ATOM 4069 N N . GLY D 2 135 ? 32.191 36.597 80.836 1.00 48.30 617 GLY D N 1
ATOM 4070 C CA . GLY D 2 135 ? 33.446 36.173 80.236 1.00 46.16 617 GLY D CA 1
ATOM 4071 C C . GLY D 2 135 ? 33.311 34.963 79.322 1.00 45.16 617 GLY D C 1
ATOM 4072 O O . GLY D 2 135 ? 34.126 34.752 78.423 1.00 45.10 617 GLY D O 1
ATOM 4073 N N . ARG D 2 136 ? 32.288 34.148 79.552 1.00 44.30 618 ARG D N 1
ATOM 4074 C CA . ARG D 2 136 ? 32.061 32.964 78.735 1.00 41.20 618 ARG D CA 1
ATOM 4075 C C . ARG D 2 136 ? 31.679 33.309 77.312 1.00 40.11 618 ARG D C 1
ATOM 4076 O O . ARG D 2 136 ? 32.048 32.603 76.382 1.00 40.04 618 ARG D O 1
ATOM 4084 N N . ARG D 2 137 ? 30.954 34.402 77.137 1.00 39.39 619 ARG D N 1
ATOM 4085 C CA . ARG D 2 137 ? 30.555 34.815 75.803 1.00 38.93 619 ARG D CA 1
ATOM 4086 C C . ARG D 2 137 ? 31.774 34.879 74.903 1.00 39.96 619 ARG D C 1
ATOM 4087 O O . ARG D 2 137 ? 31.717 34.463 73.745 1.00 40.69 619 ARG D O 1
ATOM 4095 N N . LYS D 2 138 ? 32.878 35.382 75.453 1.00 39.86 620 LYS D N 1
ATOM 4096 C CA . LYS D 2 138 ? 34.133 35.503 74.721 1.00 38.08 620 LYS D CA 1
ATOM 4097 C C . LYS D 2 138 ? 34.591 34.107 74.337 1.00 35.43 620 LYS D C 1
ATOM 4098 O O . LYS D 2 138 ? 34.902 33.842 73.178 1.00 34.41 620 LYS D O 1
ATOM 4104 N N . ALA D 2 139 ? 34.565 33.201 75.306 1.00 33.46 621 ALA D N 1
ATOM 4105 C CA . ALA D 2 139 ? 34.985 31.823 75.077 1.00 34.18 621 ALA D CA 1
ATOM 4106 C C . ALA D 2 139 ? 34.153 31.143 73.992 1.00 33.72 621 ALA D C 1
ATOM 4107 O O . ALA D 2 139 ? 34.693 30.514 73.077 1.00 31.53 621 ALA D O 1
ATOM 4109 N N . MET D 2 140 ? 32.838 31.293 74.090 1.00 34.41 622 MET D N 1
ATOM 4110 C CA . MET D 2 140 ? 31.928 30.685 73.133 1.00 32.56 622 MET D CA 1
ATOM 4111 C C . MET D 2 140 ? 32.052 31.295 71.752 1.00 31.58 622 MET D C 1
ATOM 4112 O O . MET D 2 140 ? 32.088 30.580 70.754 1.00 29.93 622 MET D O 1
ATOM 4117 N N . ALA D 2 141 ? 32.149 32.617 71.696 1.00 29.73 623 ALA D N 1
ATOM 4118 C CA . ALA D 2 141 ? 32.276 33.297 70.420 1.00 32.06 623 ALA D CA 1
ATOM 4119 C C . ALA D 2 141 ? 33.521 32.768 69.731 1.00 35.67 623 ALA D C 1
ATOM 4120 O O . ALA D 2 141 ? 33.521 32.554 68.519 1.00 37.11 623 ALA D O 1
ATOM 4122 N N . LYS D 2 142 ? 34.560 32.514 70.529 1.00 38.21 624 LYS D N 1
ATOM 4123 C CA . LYS D 2 142 ? 35.836 32.005 70.033 1.00 38.02 624 LYS D CA 1
ATOM 4124 C C . LYS D 2 142 ? 35.597 30.681 69.336 1.00 34.44 624 LYS D C 1
ATOM 4125 O O . LYS D 2 142 ? 35.966 30.506 68.177 1.00 30.92 624 LYS D O 1
ATOM 4131 N N . SER D 2 143 ? 34.921 29.769 70.027 1.00 34.18 625 SER D N 1
ATOM 4132 C CA . SER D 2 143 ? 34.631 28.461 69.460 1.00 34.35 625 SER D CA 1
ATOM 4133 C C . SER D 2 143 ? 33.733 28.620 68.250 1.00 35.15 625 SER D C 1
ATOM 4134 O O . SER D 2 143 ? 33.902 27.921 67.261 1.00 36.87 625 SER D O 1
ATOM 4137 N N . ILE D 2 144 ? 32.793 29.560 68.325 1.00 34.13 626 ILE D N 1
ATOM 4138 C CA . ILE D 2 144 ? 31.874 29.806 67.220 1.00 31.89 626 ILE D CA 1
ATOM 4139 C C . ILE D 2 144 ? 32.657 30.086 65.946 1.00 31.39 626 ILE D C 1
ATOM 4140 O O . ILE D 2 144 ? 32.571 29.328 64.977 1.00 32.51 626 ILE D O 1
ATOM 4145 N N . ALA D 2 145 ? 33.473 31.133 65.972 1.00 31.69 627 ALA D N 1
ATOM 4146 C CA . ALA D 2 145 ? 34.268 31.499 64.809 1.00 31.35 627 ALA D CA 1
ATOM 4147 C C . ALA D 2 145 ? 35.135 30.320 64.378 1.00 32.03 627 ALA D C 1
ATOM 4148 O O . ALA D 2 145 ? 35.337 30.094 63.178 1.00 32.13 627 ALA D O 1
ATOM 4150 N N . GLU D 2 146 ? 35.608 29.548 65.352 1.00 30.83 628 GLU D N 1
ATOM 4151 C CA . GLU D 2 146 ? 36.433 28.394 65.043 1.00 33.51 628 GLU D CA 1
ATOM 4152 C C . GLU D 2 146 ? 35.632 27.358 64.270 1.00 33.91 628 GLU D C 1
ATOM 4153 O O . GLU D 2 146 ? 36.125 26.801 63.284 1.00 35.97 628 GLU D O 1
ATOM 4159 N N . CYS D 2 147 ? 34.389 27.124 64.686 1.00 33.11 629 CYS D N 1
ATOM 4160 C CA . CYS D 2 147 ? 33.549 26.157 63.996 1.00 32.19 629 CYS D CA 1
ATOM 4161 C C . CYS D 2 147 ? 33.206 26.664 62.603 1.00 31.94 629 CYS D C 1
ATOM 4162 O O . CYS D 2 147 ? 33.227 25.904 61.633 1.00 33.36 629 CYS D O 1
ATOM 4165 N N . GLY D 2 148 ? 32.939 27.961 62.496 1.00 31.13 630 GLY D N 1
ATOM 4166 C CA . GLY D 2 148 ? 32.623 28.541 61.205 1.00 34.33 630 GLY D CA 1
ATOM 4167 C C . GLY D 2 148 ? 33.781 28.260 60.277 1.00 35.09 630 GLY D C 1
ATOM 4168 O O . GLY D 2 148 ? 33.603 27.859 59.129 1.00 33.66 630 GLY D O 1
ATOM 4169 N N . GLN D 2 149 ? 34.980 28.442 60.815 1.00 38.76 631 GLN D N 1
ATOM 4170 C CA . GLN D 2 149 ? 36.227 28.203 60.102 1.00 39.91 631 GLN D CA 1
ATOM 4171 C C . GLN D 2 149 ? 36.194 26.820 59.446 1.00 38.49 631 GLN D C 1
ATOM 4172 O O . GLN D 2 149 ? 36.421 26.686 58.238 1.00 38.91 631 GLN D O 1
ATOM 4178 N N . ASP D 2 150 ? 35.847 25.814 60.242 1.00 36.16 632 ASP D N 1
ATOM 4179 C CA . ASP D 2 150 ? 35.789 24.439 59.771 1.00 35.66 632 ASP D CA 1
ATOM 4180 C C . ASP D 2 150 ? 34.905 24.206 58.556 1.00 36.07 632 ASP D C 1
ATOM 4181 O O . ASP D 2 150 ? 35.232 23.390 57.699 1.00 35.94 632 ASP D O 1
ATOM 4186 N N . ALA D 2 151 ? 33.779 24.907 58.486 1.00 37.17 633 ALA D N 1
ATOM 4187 C CA . ALA D 2 151 ? 32.856 24.730 57.366 1.00 36.99 633 ALA D CA 1
ATOM 4188 C C . ALA D 2 151 ? 32.787 25.932 56.455 1.00 36.20 633 ALA D C 1
ATOM 4189 O O . ALA D 2 151 ? 32.054 25.928 55.475 1.00 36.44 633 ALA D O 1
ATOM 4191 N N . HIS D 2 152 ? 33.581 26.951 56.757 1.00 35.95 634 HIS D N 1
ATOM 4192 C CA . HIS D 2 152 ? 33.577 28.177 55.966 1.00 36.75 634 HIS D CA 1
ATOM 4193 C C . HIS D 2 152 ? 32.143 28.711 55.914 1.00 37.79 634 HIS D C 1
ATOM 4194 O O . HIS D 2 152 ? 31.597 29.022 54.846 1.00 37.53 634 HIS D O 1
ATOM 4201 N N . ALA D 2 153 ? 31.538 28.791 57.098 1.00 36.15 635 ALA D N 1
ATOM 4202 C CA . ALA D 2 153 ? 30.175 29.262 57.251 1.00 30.97 635 ALA D CA 1
ATOM 4203 C C . ALA D 2 153 ? 30.201 30.590 57.963 1.00 31.31 635 ALA D C 1
ATOM 4204 O O . ALA D 2 153 ? 30.516 30.650 59.143 1.00 33.46 635 ALA D O 1
ATOM 4206 N N . SER D 2 154 ? 29.887 31.657 57.250 1.00 30.50 636 SER D N 1
ATOM 4207 C CA . SER D 2 154 ? 29.873 32.981 57.842 1.00 34.13 636 SER D CA 1
ATOM 4208 C C . SER D 2 154 ? 28.511 33.309 58.430 1.00 34.51 636 SER D C 1
ATOM 4209 O O . SER D 2 154 ? 27.475 33.069 57.808 1.00 35.71 636 SER D O 1
ATOM 4212 N N . PHE D 2 155 ? 28.529 33.844 59.639 1.00 32.55 637 PHE D N 1
ATOM 4213 C CA . PHE D 2 155 ? 27.323 34.215 60.352 1.00 32.91 637 PHE D CA 1
ATOM 4214 C C . PHE D 2 155 ? 27.193 35.728 60.346 1.00 33.91 637 PHE D C 1
ATOM 4215 O O . PHE D 2 155 ? 28.163 36.443 60.112 1.00 35.71 637 PHE D O 1
ATOM 4223 N N . GLU D 2 156 ? 25.992 36.223 60.592 1.00 36.06 638 GLU D N 1
ATOM 4224 C CA . GLU D 2 156 ? 25.772 37.659 60.584 1.00 38.04 638 GLU D CA 1
ATOM 4225 C C . GLU D 2 156 ? 25.604 38.212 61.981 1.00 36.71 638 GLU D C 1
ATOM 4226 O O . GLU D 2 156 ? 25.855 39.395 62.217 1.00 38.14 638 GLU D O 1
ATOM 4232 N N . SER D 2 157 ? 25.110 37.371 62.883 1.00 35.14 639 SER D N 1
ATOM 4233 C CA . SER D 2 157 ? 24.914 37.752 64.278 1.00 34.66 639 SER D CA 1
ATOM 4234 C C . SER D 2 157 ? 24.893 36.488 65.119 1.00 33.48 639 SER D C 1
ATOM 4235 O O . SER D 2 157 ? 24.709 35.392 64.590 1.00 31.82 639 SER D O 1
ATOM 4238 N N . SER D 2 158 ? 25.144 36.631 66.410 1.00 32.03 640 SER D N 1
ATOM 4239 C CA . SER D 2 158 ? 25.129 35.494 67.314 1.00 31.15 640 SER D CA 1
ATOM 4240 C C . SER D 2 158 ? 24.491 35.966 68.613 1.00 30.64 640 SER D C 1
ATOM 4241 O O . SER D 2 158 ? 24.700 37.105 69.039 1.00 32.89 640 SER D O 1
ATOM 4244 N N . TRP D 2 159 ? 23.668 35.120 69.216 1.00 28.66 641 TRP D N 1
ATOM 4245 C CA . TRP D 2 159 ? 22.977 35.483 70.447 1.00 27.06 641 TRP D CA 1
ATOM 4246 C C . TRP D 2 159 ? 23.278 34.440 71.504 1.00 28.37 641 TRP D C 1
ATOM 4247 O O . TRP D 2 159 ? 23.000 33.255 71.311 1.00 27.96 641 TRP D O 1
ATOM 4258 N N . ILE D 2 160 ? 23.854 34.888 72.617 1.00 28.88 642 ILE D N 1
ATOM 4259 C CA . ILE D 2 160 ? 24.247 33.997 73.705 1.00 28.67 642 ILE D CA 1
ATOM 4260 C C . ILE D 2 160 ? 23.534 34.333 75.004 1.00 28.13 642 ILE D C 1
ATOM 4261 O O . ILE D 2 160 ? 23.436 35.504 75.380 1.00 28.78 642 ILE D O 1
ATOM 4266 N N . GLY D 2 161 ? 23.036 33.298 75.677 1.00 26.47 643 GLY D N 1
ATOM 4267 C CA . GLY D 2 161 ? 22.322 33.477 76.930 1.00 28.09 643 GLY D CA 1
ATOM 4268 C C . GLY D 2 161 ? 22.785 32.487 77.978 1.00 30.56 643 GLY D C 1
ATOM 4269 O O . GLY D 2 161 ? 23.363 31.449 77.642 1.00 32.82 643 GLY D O 1
ATOM 4270 N N . PHE D 2 162 ? 22.504 32.777 79.248 1.00 29.88 644 PHE D N 1
ATOM 4271 C CA . PHE D 2 162 ? 22.945 31.909 80.343 1.00 29.41 644 PHE D CA 1
ATOM 4272 C C . PHE D 2 162 ? 21.845 31.599 81.325 1.00 31.24 644 PHE D C 1
ATOM 4273 O O . PHE D 2 162 ? 20.827 32.294 81.386 1.00 32.59 644 PHE D O 1
ATOM 4281 N N . ALA D 2 163 ? 22.124 30.606 82.160 1.00 31.99 645 ALA D N 1
ATOM 4282 C CA . ALA D 2 163 ? 21.217 30.171 83.211 1.00 34.76 645 ALA D CA 1
ATOM 4283 C C . ALA D 2 163 ? 22.101 29.631 84.321 1.00 35.71 645 ALA D C 1
ATOM 4284 O O . ALA D 2 163 ? 23.213 29.167 84.054 1.00 36.41 645 ALA D O 1
ATOM 4286 N N . TYR D 2 164 ? 21.612 29.682 85.554 1.00 38.91 646 TYR D N 1
ATOM 4287 C CA . TYR D 2 164 ? 22.375 29.185 86.688 1.00 40.73 646 TYR D CA 1
ATOM 4288 C C . TYR D 2 164 ? 21.525 29.100 87.941 1.00 40.10 646 TYR D C 1
ATOM 4289 O O . TYR D 2 164 ? 20.439 29.680 88.034 1.00 41.38 646 TYR D O 1
ATOM 4298 N N . THR D 2 165 ? 22.060 28.406 88.926 1.00 40.98 647 THR D N 1
ATOM 4299 C CA . THR D 2 165 ? 21.401 28.247 90.204 1.00 42.87 647 THR D CA 1
ATOM 4300 C C . THR D 2 165 ? 22.535 27.947 91.178 1.00 46.05 647 THR D C 1
ATOM 4301 O O . THR D 2 165 ? 23.562 27.356 90.798 1.00 46.94 647 THR D O 1
ATOM 4305 N N . MET D 2 166 ? 22.384 28.393 92.414 1.00 48.01 648 MET D N 1
ATOM 4306 C CA . MET D 2 166 ? 23.412 28.161 93.419 1.00 49.50 648 MET D CA 1
ATOM 4307 C C . MET D 2 166 ? 22.802 27.219 94.440 1.00 50.20 648 MET D C 1
ATOM 4308 O O . MET D 2 166 ? 21.707 27.486 94.946 1.00 51.51 648 MET D O 1
ATOM 4313 N N . MET D 2 167 ? 23.482 26.112 94.723 1.00 50.91 649 MET D N 1
ATOM 4314 C CA . MET D 2 167 ? 22.952 25.137 95.667 1.00 52.33 649 MET D CA 1
ATOM 4315 C C . MET D 2 167 ? 23.109 25.491 97.125 1.00 53.98 649 MET D C 1
ATOM 4316 O O . MET D 2 167 ? 24.064 26.162 97.525 1.00 53.54 649 MET D O 1
ATOM 4321 N N . GLU D 2 168 ? 22.149 25.015 97.910 1.00 55.61 650 GLU D N 1
ATOM 4322 C CA . GLU D 2 168 ? 22.145 25.191 99.351 1.00 56.97 650 GLU D CA 1
ATOM 4323 C C . GLU D 2 168 ? 22.963 23.989 99.823 1.00 57.80 650 GLU D C 1
ATOM 4324 O O . GLU D 2 168 ? 23.176 23.038 99.054 1.00 59.23 650 GLU D O 1
ATOM 4330 N N . PRO D 2 169 ? 23.457 24.012 101.071 1.00 56.62 651 PRO D N 1
ATOM 4331 C CA . PRO D 2 169 ? 24.241 22.865 101.543 1.00 54.91 651 PRO D CA 1
ATOM 4332 C C . PRO D 2 169 ? 23.472 21.561 101.403 1.00 53.52 651 PRO D C 1
ATOM 4333 O O . PRO D 2 169 ? 22.266 21.506 101.664 1.00 52.91 651 PRO D O 1
ATOM 4337 N N . GLY D 2 170 ? 24.169 20.520 100.960 1.00 52.82 652 GLY D N 1
ATOM 4338 C CA . GLY D 2 170 ? 23.556 19.213 100.799 1.00 51.46 652 GLY D CA 1
ATOM 4339 C C . GLY D 2 170 ? 22.475 19.208 99.736 1.00 51.89 652 GLY D C 1
ATOM 4340 O O . GLY D 2 170 ? 21.477 18.482 99.855 1.00 51.88 652 GLY D O 1
ATOM 4341 N N . GLN D 2 171 ? 22.693 19.989 98.682 1.00 50.65 653 GLN D N 1
ATOM 4342 C CA . GLN D 2 171 ? 21.743 20.097 97.578 1.00 48.17 653 GLN D CA 1
ATOM 4343 C C . GLN D 2 171 ? 22.482 19.873 96.272 1.00 47.67 653 GLN D C 1
ATOM 4344 O O . GLN D 2 171 ? 23.665 20.221 96.160 1.00 48.75 653 GLN D O 1
ATOM 4350 N N . ILE D 2 172 ? 21.801 19.284 95.296 1.00 46.49 654 ILE D N 1
ATOM 4351 C CA . ILE D 2 172 ? 22.408 19.013 94.001 1.00 44.58 654 ILE D CA 1
ATOM 4352 C C . ILE D 2 172 ? 21.737 19.890 92.956 1.00 43.72 654 ILE D C 1
ATOM 4353 O O . ILE D 2 172 ? 20.531 20.146 93.036 1.00 44.65 654 ILE D O 1
ATOM 4358 N N . GLY D 2 173 ? 22.521 20.384 92.006 1.00 43.17 655 GLY D N 1
ATOM 4359 C CA . GLY D 2 173 ? 21.978 21.263 90.986 1.00 40.38 655 GLY D CA 1
ATOM 4360 C C . GLY D 2 173 ? 22.166 20.727 89.587 1.00 38.52 655 GLY D C 1
ATOM 4361 O O . GLY D 2 173 ? 23.150 20.032 89.317 1.00 37.71 655 GLY D O 1
ATOM 4362 N N . ASN D 2 174 ? 21.220 21.032 88.703 1.00 37.08 656 ASN D N 1
ATOM 4363 C CA . ASN D 2 174 ? 21.292 20.571 87.323 1.00 34.07 656 ASN D CA 1
ATOM 4364 C C . ASN D 2 174 ? 20.998 21.756 86.425 1.00 33.29 656 ASN D C 1
ATOM 4365 O O . ASN D 2 174 ? 19.930 22.355 86.509 1.00 35.10 656 ASN D O 1
ATOM 4370 N N . ALA D 2 175 ? 21.989 22.162 85.647 1.00 32.62 657 ALA D N 1
ATOM 4371 C CA . ALA D 2 175 ? 21.830 23.279 84.731 1.00 29.94 657 ALA D CA 1
ATOM 4372 C C . ALA D 2 175 ? 21.799 22.684 83.344 1.00 29.83 657 ALA D C 1
ATOM 4373 O O . ALA D 2 175 ? 22.726 21.975 82.957 1.00 30.43 657 ALA D O 1
ATOM 4375 N N . ILE D 2 176 ? 20.727 22.950 82.605 1.00 30.22 658 ILE D N 1
ATOM 4376 C CA . ILE D 2 176 ? 20.586 22.417 81.262 1.00 26.54 658 ILE D CA 1
ATOM 4377 C C . ILE D 2 176 ? 20.479 23.513 80.226 1.00 24.31 658 ILE D C 1
ATOM 4378 O O . ILE D 2 176 ? 20.070 24.637 80.519 1.00 26.33 658 ILE D O 1
ATOM 4383 N N . THR D 2 177 ? 20.888 23.180 79.017 1.00 23.41 659 THR D N 1
ATOM 4384 C CA . THR D 2 177 ? 20.839 24.091 77.893 1.00 26.52 659 THR D CA 1
ATOM 4385 C C . THR D 2 177 ? 20.200 23.249 76.797 1.00 27.77 659 THR D C 1
ATOM 4386 O O . THR D 2 177 ? 20.704 22.178 76.440 1.00 28.82 659 THR D O 1
ATOM 4390 N N . VAL D 2 178 ? 19.046 23.688 76.320 1.00 27.57 660 VAL D N 1
ATOM 4391 C CA . VAL D 2 178 ? 18.337 22.925 75.305 1.00 25.58 660 VAL D CA 1
ATOM 4392 C C . VAL D 2 178 ? 17.620 23.744 74.245 1.00 22.78 660 VAL D C 1
ATOM 4393 O O . VAL D 2 178 ? 17.033 24.795 74.519 1.00 24.39 660 VAL D O 1
ATOM 4397 N N . ALA D 2 179 ? 17.713 23.248 73.018 1.00 19.93 661 ALA D N 1
ATOM 4398 C CA . ALA D 2 179 ? 17.076 23.863 71.870 1.00 22.61 661 ALA D CA 1
ATOM 4399 C C . ALA D 2 179 ? 16.185 22.782 71.266 1.00 21.93 661 ALA D C 1
ATOM 4400 O O . ALA D 2 179 ? 16.685 21.827 70.666 1.00 21.03 661 ALA D O 1
ATOM 4402 N N . PRO D 2 180 ? 14.855 22.876 71.483 1.00 23.02 662 PRO D N 1
ATOM 4403 C CA . PRO D 2 180 ? 13.865 21.922 70.976 1.00 21.78 662 PRO D CA 1
ATOM 4404 C C . PRO D 2 180 ? 13.517 22.159 69.513 1.00 21.63 662 PRO D C 1
ATOM 4405 O O . PRO D 2 180 ? 13.614 23.287 69.025 1.00 24.05 662 PRO D O 1
ATOM 4409 N N . TYR D 2 181 ? 13.145 21.094 68.818 1.00 20.85 663 TYR D N 1
ATOM 4410 C CA . TYR D 2 181 ? 12.756 21.174 67.414 1.00 23.18 663 TYR D CA 1
ATOM 4411 C C . TYR D 2 181 ? 11.318 20.674 67.342 1.00 23.43 663 TYR D C 1
ATOM 4412 O O . TYR D 2 181 ? 11.069 19.472 67.434 1.00 21.55 663 TYR D O 1
ATOM 4421 N N . VAL D 2 182 ? 10.384 21.603 67.176 1.00 22.76 664 VAL D N 1
ATOM 4422 C CA . VAL D 2 182 ? 8.969 21.275 67.156 1.00 20.30 664 VAL D CA 1
ATOM 4423 C C . VAL D 2 182 ? 8.212 21.677 65.893 1.00 22.48 664 VAL D C 1
ATOM 4424 O O . VAL D 2 182 ? 8.790 22.197 64.941 1.00 22.01 664 VAL D O 1
ATOM 4428 N N . SER D 2 183 ? 6.913 21.377 65.893 1.00 24.42 665 SER D N 1
ATOM 4429 C CA . SER D 2 183 ? 5.990 21.720 64.807 1.00 24.33 665 SER D CA 1
ATOM 4430 C C . SER D 2 183 ? 4.818 22.424 65.514 1.00 24.10 665 SER D C 1
ATOM 4431 O O . SER D 2 183 ? 4.392 21.994 66.590 1.00 23.49 665 SER D O 1
ATOM 4434 N N . LEU D 2 184 ? 4.287 23.476 64.901 1.00 23.46 666 LEU D N 1
ATOM 4435 C CA . LEU D 2 184 ? 3.230 24.294 65.507 1.00 23.49 666 LEU D CA 1
ATOM 4436 C C . LEU D 2 184 ? 1.773 23.870 65.331 1.00 23.36 666 LEU D C 1
ATOM 4437 O O . LEU D 2 184 ? 1.355 23.500 64.238 1.00 22.13 666 LEU D O 1
ATOM 4442 N N . PRO D 2 185 ? 0.978 23.942 66.417 1.00 24.49 667 PRO D N 1
ATOM 4443 C CA . PRO D 2 185 ? -0.449 23.586 66.426 1.00 26.02 667 PRO D CA 1
ATOM 4444 C C . PRO D 2 185 ? -1.292 24.719 65.827 1.00 25.90 667 PRO D C 1
ATOM 4445 O O . PRO D 2 185 ? -0.991 25.906 66.031 1.00 24.26 667 PRO D O 1
ATOM 4449 N N . ILE D 2 186 ? -2.366 24.352 65.135 1.00 26.02 668 ILE D N 1
ATOM 4450 C CA . ILE D 2 186 ? -3.237 25.321 64.476 1.00 25.02 668 ILE D CA 1
ATOM 4451 C C . ILE D 2 186 ? -3.838 26.407 65.358 1.00 25.26 668 ILE D C 1
ATOM 4452 O O . ILE D 2 186 ? -3.863 27.573 64.959 1.00 24.70 668 ILE D O 1
ATOM 4457 N N . ASP D 2 187 ? -4.289 26.056 66.558 1.00 26.01 669 ASP D N 1
ATOM 4458 C CA . ASP D 2 187 ? -4.878 27.069 67.434 1.00 28.88 669 ASP D CA 1
ATOM 4459 C C . ASP D 2 187 ? -3.912 28.099 68.007 1.00 29.02 669 ASP D C 1
ATOM 4460 O O . ASP D 2 187 ? -4.271 28.852 68.910 1.00 29.64 669 ASP D O 1
ATOM 4465 N N . SER D 2 188 ? -2.670 28.077 67.536 1.00 28.57 670 SER D N 1
ATOM 4466 C CA . SER D 2 188 ? -1.666 29.039 67.974 1.00 26.62 670 SER D CA 1
ATOM 4467 C C . SER D 2 188 ? -1.422 29.947 66.792 1.00 25.00 670 SER D C 1
ATOM 4468 O O . SER D 2 188 ? -0.657 30.896 66.885 1.00 27.42 670 SER D O 1
ATOM 4471 N N . ILE D 2 189 ? -2.058 29.620 65.670 1.00 24.61 671 ILE D N 1
ATOM 4472 C CA . ILE D 2 189 ? -1.902 30.381 64.442 1.00 26.23 671 ILE D CA 1
ATOM 4473 C C . ILE D 2 189 ? -3.200 31.107 64.116 1.00 27.63 671 ILE D C 1
ATOM 4474 O O . ILE D 2 189 ? -4.180 30.494 63.697 1.00 31.65 671 ILE D O 1
ATOM 4479 N N . PRO D 2 190 ? -3.235 32.424 64.353 1.00 25.38 672 PRO D N 1
ATOM 4480 C CA . PRO D 2 190 ? -4.407 33.243 64.086 1.00 25.80 672 PRO D CA 1
ATOM 4481 C C . PRO D 2 190 ? -4.785 33.148 62.622 1.00 27.96 672 PRO D C 1
ATOM 4482 O O . PRO D 2 190 ? -3.959 33.387 61.751 1.00 30.26 672 PRO D O 1
ATOM 4486 N N . GLY D 2 191 ? -6.023 32.756 62.357 1.00 27.96 673 GLY D N 1
ATOM 4487 C CA . GLY D 2 191 ? -6.497 32.635 60.992 1.00 26.15 673 GLY D CA 1
ATOM 4488 C C . GLY D 2 191 ? -5.835 31.500 60.247 1.00 27.26 673 GLY D C 1
ATOM 4489 O O . GLY D 2 191 ? -5.770 31.502 59.019 1.00 28.72 673 GLY D O 1
ATOM 4490 N N . GLY D 2 192 ? -5.337 30.525 60.992 1.00 27.45 674 GLY D N 1
ATOM 4491 C CA . GLY D 2 192 ? -4.667 29.401 60.372 1.00 26.18 674 GLY D CA 1
ATOM 4492 C C . GLY D 2 192 ? -5.585 28.221 60.193 1.00 25.63 674 GLY D C 1
ATOM 4493 O O . GLY D 2 192 ? -6.639 28.147 60.807 1.00 25.85 674 GLY D O 1
ATOM 4494 N N . SER D 2 193 ? -5.189 27.296 59.337 1.00 25.61 675 SER D N 1
ATOM 4495 C CA . SER D 2 193 ? -5.989 26.115 59.103 1.00 25.68 675 SER D CA 1
ATOM 4496 C C . SER D 2 193 ? -5.082 24.968 58.745 1.00 26.71 675 SER D C 1
ATOM 4497 O O . SER D 2 193 ? -4.025 25.155 58.155 1.00 25.25 675 SER D O 1
ATOM 4500 N N . ILE D 2 194 ? -5.538 23.767 59.066 1.00 26.03 676 ILE D N 1
ATOM 4501 C CA . ILE D 2 194 ? -4.783 22.565 58.778 1.00 24.03 676 ILE D CA 1
ATOM 4502 C C . ILE D 2 194 ? -4.696 22.403 57.268 1.00 23.62 676 ILE D C 1
ATOM 4503 O O . ILE D 2 194 ? -3.817 21.717 56.763 1.00 27.62 676 ILE D O 1
ATOM 4508 N N . LEU D 2 195 ? -5.607 23.052 56.553 1.00 24.72 677 LEU D N 1
ATOM 4509 C CA . LEU D 2 195 ? -5.650 22.968 55.094 1.00 24.62 677 LEU D CA 1
ATOM 4510 C C . LEU D 2 195 ? -4.782 24.003 54.390 1.00 24.32 677 LEU D C 1
ATOM 4511 O O . LEU D 2 195 ? -4.640 23.975 53.169 1.00 24.82 677 LEU D O 1
ATOM 4516 N N . THR D 2 196 ? -4.174 24.897 55.160 1.00 24.42 678 THR D N 1
ATOM 4517 C CA . THR D 2 196 ? -3.319 25.941 54.594 1.00 25.34 678 THR D CA 1
ATOM 4518 C C . THR D 2 196 ? -1.958 25.948 55.287 1.00 27.77 678 THR D C 1
ATOM 4519 O O . THR D 2 196 ? -1.537 26.975 55.831 1.00 26.57 678 THR D O 1
ATOM 4523 N N . PRO D 2 197 ? -1.221 24.826 55.211 1.00 29.53 679 PRO D N 1
ATOM 4524 C CA . PRO D 2 197 ? 0.092 24.663 55.833 1.00 31.67 679 PRO D CA 1
ATOM 4525 C C . PRO D 2 197 ? 1.091 25.778 55.590 1.00 32.22 679 PRO D C 1
ATOM 4526 O O . PRO D 2 197 ? 1.489 26.466 56.526 1.00 34.89 679 PRO D O 1
ATOM 4530 N N . ASP D 2 198 ? 1.485 25.994 54.343 1.00 31.00 680 ASP D N 1
ATOM 4531 C CA . ASP D 2 198 ? 2.467 27.035 54.091 1.00 33.01 680 ASP D CA 1
ATOM 4532 C C . ASP D 2 198 ? 2.027 28.427 54.516 1.00 30.44 680 ASP D C 1
ATOM 4533 O O . ASP D 2 198 ? 2.828 29.183 55.061 1.00 31.91 680 ASP D O 1
ATOM 4538 N N . LYS D 2 199 ? 0.751 28.749 54.331 1.00 30.90 681 LYS D N 1
ATOM 4539 C CA . LYS D 2 199 ? 0.245 30.063 54.730 1.00 29.61 681 LYS D CA 1
ATOM 4540 C C . LYS D 2 199 ? 0.396 30.203 56.238 1.00 27.99 681 LYS D C 1
ATOM 4541 O O . LYS D 2 199 ? 0.755 31.265 56.733 1.00 28.16 681 LYS D O 1
ATOM 4547 N N . ASP D 2 200 ? 0.141 29.117 56.957 1.00 25.68 682 ASP D N 1
ATOM 4548 C CA . ASP D 2 200 ? 0.260 29.129 58.406 1.00 25.56 682 ASP D CA 1
ATOM 4549 C C . ASP D 2 200 ? 1.620 29.648 58.835 1.00 25.94 682 ASP D C 1
ATOM 4550 O O . ASP D 2 200 ? 1.712 30.527 59.691 1.00 28.54 682 ASP D O 1
ATOM 4555 N N . MET D 2 201 ? 2.673 29.125 58.217 1.00 27.07 683 MET D N 1
ATOM 4556 C CA . MET D 2 201 ? 4.033 29.544 58.545 1.00 24.76 683 MET D CA 1
ATOM 4557 C C . MET D 2 201 ? 4.214 31.030 58.254 1.00 24.09 683 MET D C 1
ATOM 4558 O O . MET D 2 201 ? 4.772 31.760 59.068 1.00 27.05 683 MET D O 1
ATOM 4563 N N . GLU D 2 202 ? 3.707 31.485 57.116 1.00 24.30 684 GLU D N 1
ATOM 4564 C CA . GLU D 2 202 ? 3.821 32.897 56.770 1.00 25.83 684 GLU D CA 1
ATOM 4565 C C . GLU D 2 202 ? 3.138 33.810 57.790 1.00 26.36 684 GLU D C 1
ATOM 4566 O O . GLU D 2 202 ? 3.628 34.902 58.075 1.00 27.84 684 GLU D O 1
ATOM 4572 N N . ILE D 2 203 ? 2.004 33.371 58.327 1.00 26.71 685 ILE D N 1
ATOM 4573 C CA . ILE D 2 203 ? 1.287 34.161 59.320 1.00 25.87 685 ILE D CA 1
ATOM 4574 C C . ILE D 2 203 ? 2.223 34.368 60.511 1.00 26.28 685 ILE D C 1
ATOM 4575 O O . ILE D 2 203 ? 2.485 35.501 60.929 1.00 28.74 685 ILE D O 1
ATOM 4580 N N . MET D 2 204 ? 2.767 33.271 61.021 1.00 26.20 686 MET D N 1
ATOM 4581 C CA . MET D 2 204 ? 3.671 33.340 62.152 1.00 25.92 686 MET D CA 1
ATOM 4582 C C . MET D 2 204 ? 4.902 34.180 61.835 1.00 27.63 686 MET D C 1
ATOM 4583 O O . MET D 2 204 ? 5.447 34.836 62.718 1.00 28.91 686 MET D O 1
ATOM 4588 N N . GLU D 2 205 ? 5.345 34.171 60.582 1.00 26.81 687 GLU D N 1
ATOM 4589 C CA . GLU D 2 205 ? 6.504 34.973 60.202 1.00 26.88 687 GLU D CA 1
ATOM 4590 C C . GLU D 2 205 ? 6.172 36.457 60.264 1.00 28.62 687 GLU D C 1
ATOM 4591 O O . GLU D 2 205 ? 6.991 37.271 60.684 1.00 29.62 687 GLU D O 1
ATOM 4597 N N . ASN D 2 206 ? 4.965 36.800 59.832 1.00 30.22 688 ASN D N 1
ATOM 4598 C CA . ASN D 2 206 ? 4.523 38.187 59.804 1.00 30.77 688 ASN D CA 1
ATOM 4599 C C . ASN D 2 206 ? 4.080 38.772 61.135 1.00 30.12 688 ASN D C 1
ATOM 4600 O O . ASN D 2 206 ? 4.071 39.988 61.309 1.00 31.48 688 ASN D O 1
ATOM 4605 N N . LEU D 2 207 ? 3.684 37.920 62.066 1.00 28.18 689 LEU D N 1
ATOM 4606 C CA . LEU D 2 207 ? 3.260 38.402 63.371 1.00 28.61 689 LEU D CA 1
ATOM 4607 C C . LEU D 2 207 ? 4.439 38.602 64.308 1.00 29.44 689 LEU D C 1
ATOM 4608 O O . LEU D 2 207 ? 5.277 37.717 64.448 1.00 32.08 689 LEU D O 1
ATOM 4613 N N . THR D 2 208 ? 4.519 39.772 64.926 1.00 29.76 690 THR D N 1
ATOM 4614 C CA . THR D 2 208 ? 5.580 40.038 65.887 1.00 30.78 690 THR D CA 1
ATOM 4615 C C . THR D 2 208 ? 5.052 39.459 67.190 1.00 31.04 690 THR D C 1
ATOM 4616 O O . THR D 2 208 ? 3.852 39.240 67.311 1.00 35.61 690 THR D O 1
ATOM 4620 N N . MET D 2 209 ? 5.914 39.249 68.174 1.00 31.42 691 MET D N 1
ATOM 4621 C CA . MET D 2 209 ? 5.472 38.684 69.441 1.00 32.40 691 MET D CA 1
ATOM 4622 C C . MET D 2 209 ? 4.277 39.413 70.069 1.00 32.29 691 MET D C 1
ATOM 4623 O O . MET D 2 209 ? 3.272 38.780 70.385 1.00 30.77 691 MET D O 1
ATOM 4628 N N . PRO D 2 210 ? 4.356 40.747 70.236 1.00 32.69 692 PRO D N 1
ATOM 4629 C CA . PRO D 2 210 ? 3.248 41.501 70.829 1.00 33.58 692 PRO D CA 1
ATOM 4630 C C . PRO D 2 210 ? 1.958 41.339 70.024 1.00 35.07 692 PRO D C 1
ATOM 4631 O O . PRO D 2 210 ? 0.879 41.127 70.594 1.00 35.89 692 PRO D O 1
ATOM 4635 N N . GLU D 2 211 ? 2.073 41.450 68.701 1.00 32.06 693 GLU D N 1
ATOM 4636 C CA . GLU D 2 211 ? 0.919 41.303 67.822 1.00 31.45 693 GLU D CA 1
ATOM 4637 C C . GLU D 2 211 ? 0.257 39.944 68.035 1.00 32.51 693 GLU D C 1
ATOM 4638 O O . GLU D 2 211 ? -0.963 39.852 68.127 1.00 35.59 693 GLU D O 1
ATOM 4644 N N . TRP D 2 212 ? 1.074 38.902 68.141 1.00 31.74 694 TRP D N 1
ATOM 4645 C CA . TRP D 2 212 ? 0.588 37.551 68.343 1.00 29.25 694 TRP D CA 1
ATOM 4646 C C . TRP D 2 212 ? -0.085 37.476 69.695 1.00 29.79 694 TRP D C 1
ATOM 4647 O O . TRP D 2 212 ? -1.213 37.017 69.803 1.00 30.80 694 TRP D O 1
ATOM 4658 N N . LEU D 2 213 ? 0.612 37.956 70.718 1.00 33.13 695 LEU D N 1
ATOM 4659 C CA . LEU D 2 213 ? 0.111 37.952 72.086 1.00 34.33 695 LEU D CA 1
ATOM 4660 C C . LEU D 2 213 ? -1.286 38.553 72.127 1.00 38.19 695 LEU D C 1
ATOM 4661 O O . LEU D 2 213 ? -2.251 37.893 72.531 1.00 38.35 695 LEU D O 1
ATOM 4666 N N . GLU D 2 214 ? -1.394 39.776 71.617 1.00 40.95 696 GLU D N 1
ATOM 4667 C CA . GLU D 2 214 ? -2.660 40.500 71.586 1.00 42.93 696 GLU D CA 1
ATOM 4668 C C . GLU D 2 214 ? -3.728 39.747 70.785 1.00 41.09 696 GLU D C 1
ATOM 4669 O O . GLU D 2 214 ? -4.836 39.530 71.270 1.00 39.82 696 GLU D O 1
ATOM 4675 N N . LYS D 2 215 ? -3.368 39.302 69.586 1.00 37.76 697 LYS D N 1
ATOM 4676 C CA . LYS D 2 215 ? -4.290 38.583 68.717 1.00 36.99 697 LYS D CA 1
ATOM 4677 C C . LYS D 2 215 ? -4.767 37.290 69.355 1.00 36.33 697 LYS D C 1
ATOM 4678 O O . LYS D 2 215 ? -5.826 36.780 68.999 1.00 36.38 697 LYS D O 1
ATOM 4684 N N . MET D 2 216 ? -3.967 36.746 70.265 1.00 36.28 698 MET D N 1
ATOM 4685 C CA . MET D 2 216 ? -4.296 35.493 70.943 1.00 34.33 698 MET D CA 1
ATOM 4686 C C . MET D 2 216 ? -4.993 35.730 72.261 1.00 33.12 698 MET D C 1
ATOM 4687 O O . MET D 2 216 ? -5.632 34.835 72.803 1.00 30.50 698 MET D O 1
ATOM 4692 N N . GLY D 2 217 ? -4.852 36.938 72.783 1.00 33.42 699 GLY D N 1
ATOM 4693 C CA . GLY D 2 217 ? -5.464 37.251 74.056 1.00 32.57 699 GLY D CA 1
ATOM 4694 C C . GLY D 2 217 ? -4.581 36.750 75.178 1.00 35.03 699 GLY D C 1
ATOM 4695 O O . GLY D 2 217 ? -5.054 36.363 76.255 1.00 34.91 699 GLY D O 1
ATOM 4696 N N . TYR D 2 218 ? -3.280 36.741 74.917 1.00 35.57 700 TYR D N 1
ATOM 4697 C CA . TYR D 2 218 ? -2.315 36.301 75.905 1.00 37.20 700 TYR D CA 1
ATOM 4698 C C . TYR D 2 218 ? -1.648 37.512 76.524 1.00 36.75 700 TYR D C 1
ATOM 4699 O O . TYR D 2 218 ? -1.423 38.509 75.846 1.00 36.82 700 TYR D O 1
ATOM 4708 N N . LYS D 2 219 ? -1.390 37.443 77.824 1.00 37.63 701 LYS D N 1
ATOM 4709 C CA . LYS D 2 219 ? -0.695 38.529 78.505 1.00 39.65 701 LYS D CA 1
ATOM 4710 C C . LYS D 2 219 ? 0.762 38.271 78.169 1.00 38.31 701 LYS D C 1
ATOM 4711 O O . LYS D 2 219 ? 1.101 37.184 77.692 1.00 36.56 701 LYS D O 1
ATOM 4717 N N . SER D 2 220 ? 1.625 39.252 78.406 1.00 39.01 702 SER D N 1
ATOM 4718 C CA . SER D 2 220 ? 3.044 39.066 78.131 1.00 37.34 702 SER D CA 1
ATOM 4719 C C . SER D 2 220 ? 3.734 38.518 79.364 1.00 38.48 702 SER D C 1
ATOM 4720 O O . SER D 2 220 ? 3.769 39.172 80.403 1.00 41.13 702 SER D O 1
ATOM 4723 N N . LEU D 2 221 ? 4.261 37.309 79.258 1.00 36.63 703 LEU D N 1
ATOM 4724 C CA . LEU D 2 221 ? 4.962 36.698 80.369 1.00 36.31 703 LEU D CA 1
ATOM 4725 C C . LEU D 2 221 ? 6.351 37.318 80.563 1.00 39.04 703 LEU D C 1
ATOM 4726 O O . LEU D 2 221 ? 6.864 37.369 81.674 1.00 39.65 703 LEU D O 1
ATOM 4731 N N . SER D 2 222 ? 6.958 37.792 79.480 1.00 41.93 704 SER D N 1
ATOM 4732 C CA . SER D 2 222 ? 8.277 38.408 79.571 1.00 44.12 704 SER D CA 1
ATOM 4733 C C . SER D 2 222 ? 8.139 39.818 80.108 1.00 47.86 704 SER D C 1
ATOM 4734 O O . SER D 2 222 ? 9.115 40.428 80.558 1.00 51.52 704 SER D O 1
ATOM 4737 N N . ALA D 2 223 ? 6.905 40.315 80.063 1.00 52.49 705 ALA D N 1
ATOM 4738 C CA . ALA D 2 223 ? 6.538 41.648 80.540 1.00 55.11 705 ALA D CA 1
ATOM 4739 C C . ALA D 2 223 ? 7.653 42.693 80.424 1.00 55.77 705 ALA D C 1
ATOM 4740 O O . ALA D 2 223 ? 7.917 43.221 79.342 1.00 55.53 705 ALA D O 1
ATOM 4742 N N . ASN D 2 224 ? 8.317 42.950 81.547 1.00 57.28 706 ASN D N 1
ATOM 4743 C CA . ASN D 2 224 ? 9.393 43.919 81.623 1.00 58.20 706 ASN D CA 1
ATOM 4744 C C . ASN D 2 224 ? 10.468 43.227 82.451 1.00 56.52 706 ASN D C 1
ATOM 4745 O O . ASN D 2 224 ? 10.438 43.280 83.685 1.00 55.19 706 ASN D O 1
ATOM 4750 N N . ASN D 2 225 ? 11.336 42.470 81.780 1.00 54.51 707 ASN D N 1
ATOM 4751 C CA . ASN D 2 225 ? 12.396 41.739 82.478 1.00 53.29 707 ASN D CA 1
ATOM 4752 C C . ASN D 2 225 ? 11.828 40.918 83.625 1.00 51.89 707 ASN D C 1
ATOM 4753 O O . ASN D 2 225 ? 12.447 40.821 84.688 1.00 53.03 707 ASN D O 1
ATOM 4758 N N . ALA D 2 226 ? 10.642 40.347 83.428 1.00 48.60 708 ALA D N 1
ATOM 4759 C CA . ALA D 2 226 ? 10.025 39.555 84.486 1.00 46.12 708 ALA D CA 1
ATOM 4760 C C . ALA D 2 226 ? 10.550 38.116 84.534 1.00 45.25 708 ALA D C 1
ATOM 4761 O O . ALA D 2 226 ? 10.359 37.404 85.527 1.00 46.02 708 ALA D O 1
ATOM 4763 N N . LEU D 2 227 ? 11.240 37.699 83.481 1.00 43.79 709 LEU D N 1
ATOM 4764 C CA . LEU D 2 227 ? 11.769 36.347 83.409 1.00 43.57 709 LEU D CA 1
ATOM 4765 C C . LEU D 2 227 ? 13.250 36.284 83.748 1.00 43.33 709 LEU D C 1
ATOM 4766 O O . LEU D 2 227 ? 14.046 37.072 83.222 1.00 41.02 709 LEU D O 1
ATOM 4771 N N . LYS D 2 228 ? 13.620 35.366 84.639 1.00 43.93 710 LYS D N 1
ATOM 4772 C CA . LYS D 2 228 ? 15.029 35.197 85.009 1.00 45.27 710 LYS D CA 1
ATOM 4773 C C . LYS D 2 228 ? 15.419 33.719 84.922 1.00 41.76 710 LYS D C 1
ATOM 4774 O O . LYS D 2 228 ? 14.640 32.841 85.302 1.00 40.44 710 LYS D O 1
ATOM 4780 N N . TYR D 2 229 ? 16.625 33.454 84.432 1.00 39.10 711 TYR D N 1
ATOM 4781 C CA . TYR D 2 229 ? 17.101 32.088 84.283 1.00 39.96 711 TYR D CA 1
ATOM 4782 C C . TYR D 2 229 ? 18.363 31.858 85.105 1.00 41.25 711 TYR D C 1
ATOM 4783 O O . TYR D 2 229 ? 18.649 30.684 85.419 1.00 42.55 711 TYR D O 1
ATOM 4793 N N . SER E 1 1 ? 18.271 -5.937 43.975 1.00 40.30 1 SER E N 1
ATOM 4794 C CA . SER E 1 1 ? 18.973 -7.236 43.816 1.00 41.17 1 SER E CA 1
ATOM 4795 C C . SER E 1 1 ? 18.003 -8.331 44.230 1.00 40.63 1 SER E C 1
ATOM 4796 O O . SER E 1 1 ? 16.987 -8.053 44.867 1.00 40.63 1 SER E O 1
ATOM 4799 N N . GLU E 1 2 ? 18.348 -9.575 43.923 1.00 41.14 2 GLU E N 1
ATOM 4800 C CA . GLU E 1 2 ? 17.500 -10.700 44.260 1.00 41.59 2 GLU E CA 1
ATOM 4801 C C . GLU E 1 2 ? 17.179 -10.758 45.744 1.00 37.48 2 GLU E C 1
ATOM 4802 O O . GLU E 1 2 ? 16.194 -11.362 46.139 1.00 39.28 2 GLU E O 1
ATOM 4808 N N . LEU E 1 3 ? 17.984 -10.098 46.566 1.00 34.14 3 LEU E N 1
ATOM 4809 C CA . LEU E 1 3 ? 17.741 -10.097 48.000 1.00 30.21 3 LEU E CA 1
ATOM 4810 C C . LEU E 1 3 ? 16.508 -9.263 48.295 1.00 29.06 3 LEU E C 1
ATOM 4811 O O . LEU E 1 3 ? 15.648 -9.661 49.082 1.00 28.73 3 LEU E O 1
ATOM 4816 N N . ASP E 1 4 ? 16.411 -8.118 47.629 1.00 28.78 4 ASP E N 1
ATOM 4817 C CA . ASP E 1 4 ? 15.283 -7.218 47.824 1.00 28.11 4 ASP E CA 1
ATOM 4818 C C . ASP E 1 4 ? 13.976 -7.933 47.582 1.00 26.55 4 ASP E C 1
ATOM 4819 O O . ASP E 1 4 ? 13.021 -7.730 48.314 1.00 26.96 4 ASP E O 1
A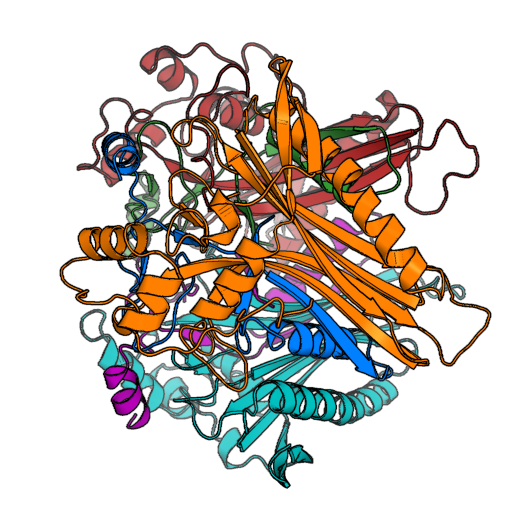TOM 4824 N N . ALA E 1 5 ? 13.963 -8.826 46.600 1.00 25.82 5 ALA E N 1
ATOM 4825 C CA . ALA E 1 5 ? 12.762 -9.580 46.269 1.00 25.54 5 ALA E CA 1
ATOM 4826 C C . ALA E 1 5 ? 12.273 -10.353 47.481 1.00 26.46 5 ALA E C 1
ATOM 4827 O O . ALA E 1 5 ? 11.078 -10.370 47.768 1.00 28.44 5 ALA E O 1
ATOM 4829 N N . LYS E 1 6 ? 13.202 -10.974 48.200 1.00 27.05 6 LYS E N 1
ATOM 4830 C CA . LYS E 1 6 ? 12.855 -11.739 49.391 1.00 25.56 6 LYS E CA 1
ATOM 4831 C C . LYS E 1 6 ? 12.414 -10.769 50.477 1.00 24.57 6 LYS E C 1
ATOM 4832 O O . LYS E 1 6 ? 11.450 -11.022 51.184 1.00 26.57 6 LYS E O 1
ATOM 4838 N N . LEU E 1 7 ? 13.107 -9.642 50.583 1.00 23.26 7 LEU E N 1
ATOM 4839 C CA . LEU E 1 7 ? 12.795 -8.641 51.598 1.00 22.30 7 LEU E CA 1
ATOM 4840 C C . LEU E 1 7 ? 11.384 -8.078 51.434 1.00 25.28 7 LEU E C 1
ATOM 4841 O O . LEU E 1 7 ? 10.628 -7.944 52.401 1.00 26.28 7 LEU E O 1
ATOM 4846 N N . ASN E 1 8 ? 11.038 -7.750 50.200 1.00 26.40 8 ASN E N 1
ATOM 4847 C CA . ASN E 1 8 ? 9.731 -7.208 49.877 1.00 24.03 8 ASN E CA 1
ATOM 4848 C C . ASN E 1 8 ? 8.612 -8.128 50.343 1.00 23.40 8 ASN E C 1
ATOM 4849 O O . ASN E 1 8 ? 7.614 -7.667 50.876 1.00 26.41 8 ASN E O 1
ATOM 4854 N N . LYS E 1 9 ? 8.794 -9.432 50.185 1.00 22.21 9 LYS E N 1
ATOM 4855 C CA . LYS E 1 9 ? 7.782 -10.388 50.601 1.00 23.63 9 LYS E CA 1
ATOM 4856 C C . LYS E 1 9 ? 7.540 -10.358 52.104 1.00 25.52 9 LYS E C 1
ATOM 4857 O O . LYS E 1 9 ? 6.570 -10.935 52.592 1.00 27.66 9 LYS E O 1
ATOM 4863 N N . LEU E 1 10 ? 8.412 -9.675 52.831 1.00 25.29 10 LEU E N 1
ATOM 4864 C CA . LEU E 1 10 ? 8.281 -9.553 54.277 1.00 22.72 10 LEU E CA 1
ATOM 4865 C C . LEU E 1 10 ? 7.686 -8.201 54.623 1.00 21.29 10 LEU E C 1
ATOM 4866 O O . LEU E 1 10 ? 7.365 -7.926 55.775 1.00 23.15 10 LEU E O 1
ATOM 4871 N N . GLY E 1 11 ? 7.541 -7.360 53.609 1.00 20.59 11 GLY E N 1
ATOM 4872 C CA . GLY E 1 11 ? 7.008 -6.031 53.812 1.00 20.54 11 GLY E CA 1
ATOM 4873 C C . GLY E 1 11 ? 8.130 -5.032 54.017 1.00 21.68 11 GLY E C 1
ATOM 4874 O O . GLY E 1 11 ? 7.888 -3.867 54.333 1.00 19.71 11 GLY E O 1
ATOM 4875 N N . VAL E 1 12 ? 9.362 -5.481 53.810 1.00 22.92 12 VAL E N 1
ATOM 4876 C CA . VAL E 1 12 ? 10.532 -4.627 53.978 1.00 23.60 12 VAL E CA 1
ATOM 4877 C C . VAL E 1 12 ? 11.033 -4.124 52.635 1.00 22.91 12 VAL E C 1
ATOM 4878 O O . VAL E 1 12 ? 10.930 -4.828 51.631 1.00 27.19 12 VAL E O 1
ATOM 4882 N N . ASP E 1 13 ? 11.557 -2.907 52.611 1.00 21.77 13 ASP E N 1
ATOM 4883 C CA . ASP E 1 13 ? 12.118 -2.341 51.394 1.00 21.98 13 ASP E CA 1
ATOM 4884 C C . ASP E 1 13 ? 13.293 -1.465 51.789 1.00 23.26 13 ASP E C 1
ATOM 4885 O O . ASP E 1 13 ? 13.243 -0.767 52.805 1.00 25.10 13 ASP E O 1
ATOM 4890 N N . ARG E 1 14 ? 14.350 -1.498 50.987 1.00 23.60 14 ARG E N 1
ATOM 4891 C CA . ARG E 1 14 ? 15.549 -0.719 51.274 1.00 22.59 14 ARG E CA 1
ATOM 4892 C C . ARG E 1 14 ? 15.609 0.572 50.468 1.00 21.39 14 ARG E C 1
ATOM 4893 O O . ARG E 1 14 ? 16.680 1.076 50.165 1.00 22.01 14 ARG E O 1
ATOM 4901 N N . ILE E 1 15 ? 14.445 1.090 50.104 1.00 20.35 15 ILE E N 1
ATOM 4902 C CA . ILE E 1 15 ? 14.365 2.325 49.337 1.00 19.12 15 ILE E CA 1
ATOM 4903 C C . ILE E 1 15 ? 14.614 3.485 50.281 1.00 19.12 15 ILE E C 1
ATOM 4904 O O . ILE E 1 15 ? 14.000 3.556 51.341 1.00 18.93 15 ILE E O 1
ATOM 4909 N N . ALA E 1 16 ? 15.499 4.395 49.884 1.00 22.40 16 ALA E N 1
ATOM 4910 C CA . ALA E 1 16 ? 15.847 5.564 50.693 1.00 21.93 16 ALA E CA 1
ATOM 4911 C C . ALA E 1 16 ? 16.193 6.751 49.791 1.00 21.91 16 ALA E C 1
ATOM 4912 O O . ALA E 1 16 ? 17.353 6.971 49.461 1.00 25.20 16 ALA E O 1
ATOM 4914 N N . ILE E 1 17 ? 15.184 7.512 49.387 1.00 22.89 17 ILE E N 1
ATOM 4915 C CA . ILE E 1 17 ? 15.402 8.649 48.505 1.00 19.62 17 ILE E CA 1
ATOM 4916 C C . ILE E 1 17 ? 15.163 9.997 49.180 1.00 21.35 17 ILE E C 1
ATOM 4917 O O . ILE E 1 17 ? 14.217 10.169 49.941 1.00 22.96 17 ILE E O 1
ATOM 4922 N N . SER E 1 18 ? 16.045 10.943 48.874 1.00 21.41 18 SER E N 1
ATOM 4923 C CA . SER E 1 18 ? 15.999 12.286 49.403 1.00 20.59 18 SER E CA 1
ATOM 4924 C C . SER E 1 18 ? 15.409 13.200 48.333 1.00 23.15 18 SER E C 1
ATOM 4925 O O . SER E 1 18 ? 15.826 13.170 47.169 1.00 24.07 18 SER E O 1
ATOM 4928 N N . PRO E 1 19 ? 14.446 14.046 48.707 1.00 21.57 19 PRO E N 1
ATOM 4929 C CA . PRO E 1 19 ? 13.802 14.956 47.774 1.00 21.82 19 PRO E CA 1
ATOM 4930 C C . PRO E 1 19 ? 14.537 16.281 47.553 1.00 23.65 19 PRO E C 1
ATOM 4931 O O . PRO E 1 19 ? 14.020 17.165 46.877 1.00 26.03 19 PRO E O 1
ATOM 4935 N N . TYR E 1 20 ? 15.719 16.433 48.139 1.00 24.52 20 TYR E N 1
ATOM 4936 C CA . TYR E 1 20 ? 16.471 17.673 47.977 1.00 22.19 20 TYR E CA 1
ATOM 4937 C C . TYR E 1 20 ? 17.413 17.654 46.784 1.00 21.50 20 TYR E C 1
ATOM 4938 O O . TYR E 1 20 ? 17.633 16.622 46.153 1.00 21.80 20 TYR E O 1
ATOM 4947 N N . LYS E 1 21 ? 17.971 18.815 46.489 1.00 23.27 21 LYS E N 1
ATOM 4948 C CA . LYS E 1 21 ? 18.945 18.945 45.427 1.00 25.47 21 LYS E CA 1
ATOM 4949 C C . LYS E 1 21 ? 20.315 18.793 46.076 1.00 28.07 21 LYS E C 1
ATOM 4950 O O . LYS E 1 21 ? 20.599 19.440 47.092 1.00 30.66 21 LYS E O 1
ATOM 4956 N N . GLN E 1 22 ? 21.114 17.872 45.540 1.00 27.71 22 GLN E N 1
ATOM 4957 C CA . GLN E 1 22 ? 22.482 17.608 46.001 1.00 26.50 22 GLN E CA 1
ATOM 4958 C C . GLN E 1 22 ? 22.664 16.896 47.327 1.00 24.98 22 GLN E C 1
ATOM 4959 O O . GLN E 1 22 ? 23.374 15.897 47.391 1.00 24.85 22 GLN E O 1
ATOM 4965 N N . TRP E 1 23 ? 22.048 17.421 48.374 1.00 24.69 23 TRP E N 1
ATOM 4966 C CA . TRP E 1 23 ? 22.169 16.868 49.719 1.00 22.86 23 TRP E CA 1
ATOM 4967 C C . TRP E 1 23 ? 21.460 15.555 50.051 1.00 24.50 23 TRP E C 1
ATOM 4968 O O . TRP E 1 23 ? 20.447 15.188 49.445 1.00 26.87 23 TRP E O 1
ATOM 4979 N N . THR E 1 24 ? 22.020 14.859 51.030 1.00 21.53 24 THR E N 1
ATOM 4980 C CA . THR E 1 24 ? 21.468 13.621 51.530 1.00 19.93 24 THR E CA 1
ATOM 4981 C C . THR E 1 24 ? 20.673 14.054 52.753 1.00 20.52 24 THR E C 1
ATOM 4982 O O . THR E 1 24 ? 20.790 15.200 53.189 1.00 22.31 24 THR E O 1
ATOM 4986 N N . ARG E 1 25 ? 19.850 13.165 53.293 1.00 17.54 25 ARG E N 1
ATOM 4987 C CA . ARG E 1 25 ? 19.062 13.479 54.473 1.00 14.72 25 ARG E CA 1
ATOM 4988 C C . ARG E 1 25 ? 19.139 12.279 55.389 1.00 15.89 25 ARG E C 1
ATOM 4989 O O . ARG E 1 25 ? 19.537 11.198 54.964 1.00 15.86 25 ARG E O 1
ATOM 4997 N N . GLY E 1 26 ? 18.743 12.455 56.640 1.00 15.91 26 GLY E N 1
ATOM 4998 C CA . GLY E 1 26 ? 18.799 11.359 57.586 1.00 19.01 26 GLY E CA 1
ATOM 4999 C C . GLY E 1 26 ? 17.605 10.429 57.565 1.00 19.00 26 GLY E C 1
ATOM 5000 O O . GLY E 1 26 ? 16.501 10.815 57.198 1.00 23.48 26 GLY E O 1
ATOM 5001 N N . TYR E 1 27 ? 17.835 9.189 57.964 1.00 18.46 27 TYR E N 1
ATOM 5002 C CA . TYR E 1 27 ? 16.778 8.196 58.015 1.00 18.04 27 TYR E CA 1
ATOM 5003 C C . TYR E 1 27 ? 15.728 8.744 58.963 1.00 20.96 27 TYR E C 1
ATOM 5004 O O . TYR E 1 27 ? 16.071 9.352 59.975 1.00 18.94 27 TYR E O 1
ATOM 5013 N N . MET E 1 28 ? 14.460 8.557 58.599 1.00 21.23 28 MET E N 1
ATOM 5014 C CA . MET E 1 28 ? 13.304 9.013 59.372 1.00 16.90 28 MET E CA 1
ATOM 5015 C C . MET E 1 28 ? 12.847 10.455 59.163 1.00 19.21 28 MET E C 1
ATOM 5016 O O . MET E 1 28 ? 11.782 10.829 59.632 1.00 24.50 28 MET E O 1
ATOM 5021 N N . GLU E 1 29 ? 13.624 11.270 58.458 1.00 19.09 29 GLU E N 1
ATOM 5022 C CA . GLU E 1 29 ? 13.214 12.654 58.239 1.00 17.91 29 GLU E CA 1
ATOM 5023 C C . GLU E 1 29 ? 12.017 12.651 57.299 1.00 20.78 29 GLU E C 1
ATOM 5024 O O . GLU E 1 29 ? 11.962 11.848 56.369 1.00 18.96 29 GLU E O 1
ATOM 5030 N N . PRO E 1 30 ? 11.037 13.544 57.531 1.00 21.93 30 PRO E N 1
ATOM 5031 C CA . PRO E 1 30 ? 9.826 13.650 56.713 1.00 19.97 30 PRO E CA 1
ATOM 5032 C C . PRO E 1 30 ? 10.129 14.117 55.304 1.00 21.44 30 PRO E C 1
ATOM 5033 O O . PRO E 1 30 ? 11.007 14.946 55.104 1.00 24.42 30 PRO E O 1
ATOM 5037 N N . GLY E 1 31 ? 9.400 13.601 54.329 1.00 19.55 31 GLY E N 1
ATOM 5038 C CA . GLY E 1 31 ? 9.634 13.998 52.955 1.00 17.47 31 GLY E CA 1
ATOM 5039 C C . GLY E 1 31 ? 10.467 12.986 52.197 1.00 19.32 31 GLY E C 1
ATOM 5040 O O . GLY E 1 31 ? 10.455 12.973 50.973 1.00 23.16 31 GLY E O 1
ATOM 5041 N N . ASN E 1 32 ? 11.217 12.157 52.920 1.00 22.77 32 ASN E N 1
ATOM 5042 C CA . ASN E 1 32 ? 12.044 11.126 52.290 1.00 23.84 32 ASN E CA 1
ATOM 5043 C C . ASN E 1 32 ? 11.088 10.114 51.711 1.00 24.33 32 ASN E C 1
ATOM 5044 O O . ASN E 1 32 ? 10.024 9.858 52.284 1.00 25.23 32 ASN E O 1
ATOM 5049 N N . ILE E 1 33 ? 11.470 9.516 50.593 1.00 23.90 33 ILE E N 1
ATOM 5050 C CA . ILE E 1 33 ? 10.628 8.535 49.939 1.00 20.80 33 ILE E CA 1
ATOM 5051 C C . ILE E 1 33 ? 11.210 7.156 50.139 1.00 20.98 33 ILE E C 1
ATOM 5052 O O . ILE E 1 33 ? 12.357 6.912 49.801 1.00 21.33 33 ILE E O 1
ATOM 5057 N N . GLY E 1 34 ? 10.425 6.264 50.725 1.00 23.52 34 GLY E N 1
ATOM 5058 C CA . GLY E 1 34 ? 10.888 4.910 50.956 1.00 18.07 34 GLY E CA 1
ATOM 5059 C C . GLY E 1 34 ? 10.952 4.589 52.430 1.00 20.52 34 GLY E C 1
ATOM 5060 O O . GLY E 1 34 ? 10.895 5.493 53.268 1.00 22.29 34 GLY E O 1
ATOM 5061 N N . ASN E 1 35 ? 11.105 3.311 52.751 1.00 22.21 35 ASN E N 1
ATOM 5062 C CA . ASN E 1 35 ? 11.161 2.886 54.146 1.00 24.55 35 ASN E CA 1
ATOM 5063 C C . ASN E 1 35 ? 12.465 2.173 54.489 1.00 25.24 35 ASN E C 1
ATOM 5064 O O . ASN E 1 35 ? 12.506 1.323 55.382 1.00 23.88 35 ASN E O 1
ATOM 5069 N N . GLY E 1 36 ? 13.538 2.542 53.801 1.00 23.41 36 GLY E N 1
ATOM 5070 C CA . GLY E 1 36 ? 14.826 1.929 54.058 1.00 22.64 36 GLY E CA 1
ATOM 5071 C C . GLY E 1 36 ? 15.870 2.967 54.419 1.00 21.38 36 GLY E C 1
ATOM 5072 O O . GLY E 1 36 ? 15.538 4.112 54.739 1.00 22.95 36 GLY E O 1
ATOM 5073 N N . TYR E 1 37 ? 17.135 2.572 54.385 1.00 20.44 37 TYR E N 1
ATOM 5074 C CA . TYR E 1 37 ? 18.219 3.488 54.688 1.00 20.71 37 TYR E CA 1
ATOM 5075 C C . TYR E 1 37 ? 19.532 3.006 54.109 1.00 22.75 37 TYR E C 1
ATOM 5076 O O . TYR E 1 37 ? 19.677 1.828 53.775 1.00 25.03 37 TYR E O 1
ATOM 5085 N N . VAL E 1 38 ? 20.457 3.941 53.928 1.00 21.43 38 VAL E N 1
ATOM 5086 C CA . VAL E 1 38 ? 21.786 3.653 53.413 1.00 20.84 38 VAL E CA 1
ATOM 5087 C C . VAL E 1 38 ? 22.767 4.137 54.471 1.00 23.88 38 VAL E C 1
ATOM 5088 O O . VAL E 1 38 ? 22.517 5.132 55.154 1.00 24.21 38 VAL E O 1
ATOM 5092 N N . THR E 1 39 ? 23.866 3.416 54.639 1.00 25.47 39 THR E N 1
ATOM 5093 C CA . THR E 1 39 ? 24.851 3.791 55.637 1.00 23.34 39 THR E CA 1
ATOM 5094 C C . THR E 1 39 ? 26.269 3.700 55.085 1.00 23.66 39 THR E C 1
ATOM 5095 O O . THR E 1 39 ? 26.479 3.277 53.947 1.00 24.32 39 THR E O 1
ATOM 5099 N N . GLY E 1 40 ? 27.237 4.089 55.905 1.00 23.60 40 GLY E N 1
ATOM 5100 C CA . GLY E 1 40 ? 28.627 4.060 55.496 1.00 23.15 40 GLY E CA 1
ATOM 5101 C C . GLY E 1 40 ? 29.519 4.091 56.715 1.00 23.38 40 GLY E C 1
ATOM 5102 O O . GLY E 1 40 ? 29.014 4.188 57.838 1.00 24.72 40 GLY E O 1
ATOM 5103 N N . LEU E 1 41 ? 30.834 4.040 56.499 1.00 25.76 41 LEU E N 1
ATOM 5104 C CA . LEU E 1 41 ? 31.820 4.039 57.585 1.00 24.26 41 LEU E CA 1
ATOM 5105 C C . LEU E 1 41 ? 32.684 5.292 57.631 1.00 23.71 41 LEU E C 1
ATOM 5106 O O . LEU E 1 41 ? 33.343 5.634 56.649 1.00 22.24 41 LEU E O 1
ATOM 5111 N N . LYS E 1 42 ? 32.700 5.967 58.772 1.00 23.36 42 LYS E N 1
ATOM 5112 C CA . LYS E 1 42 ? 33.522 7.159 58.920 1.00 23.51 42 LYS E CA 1
ATOM 5113 C C . LYS E 1 42 ? 34.218 7.194 60.262 1.00 24.39 42 LYS E C 1
ATOM 5114 O O . LYS E 1 42 ? 33.583 7.121 61.308 1.00 22.96 42 LYS E O 1
ATOM 5120 N N . VAL E 1 43 ? 35.538 7.294 60.207 1.00 27.78 43 VAL E N 1
ATOM 5121 C CA . VAL E 1 43 ? 36.381 7.377 61.390 1.00 27.36 43 VAL E CA 1
ATOM 5122 C C . VAL E 1 43 ? 37.329 8.530 61.133 1.00 27.60 43 VAL E C 1
ATOM 5123 O O . VAL E 1 43 ? 37.990 8.575 60.093 1.00 29.03 43 VAL E O 1
ATOM 5127 N N . ASP E 1 44 ? 37.345 9.494 62.043 1.00 26.53 44 ASP E N 1
ATOM 5128 C CA . ASP E 1 44 ? 38.221 10.642 61.912 1.00 29.04 44 ASP E CA 1
ATOM 5129 C C . ASP E 1 44 ? 38.515 11.238 63.260 1.00 31.29 44 ASP E C 1
ATOM 5130 O O . ASP E 1 44 ? 37.804 10.974 64.228 1.00 32.01 44 ASP E O 1
ATOM 5135 N N . ALA E 1 45 ? 39.580 12.030 63.323 1.00 35.31 45 ALA E N 1
ATOM 5136 C CA . ALA E 1 45 ? 39.971 12.683 64.561 1.00 36.38 45 ALA E CA 1
ATOM 5137 C C . ALA E 1 45 ? 40.317 14.134 64.287 1.00 36.19 45 ALA E C 1
ATOM 5138 O O . ALA E 1 45 ? 40.771 14.473 63.192 1.00 37.23 45 ALA E O 1
ATOM 5140 N N . GLY E 1 46 ? 40.057 14.984 65.272 1.00 36.41 46 GLY E N 1
ATOM 5141 C CA . GLY E 1 46 ? 40.340 16.402 65.144 1.00 37.82 46 GLY E CA 1
ATOM 5142 C C . GLY E 1 46 ? 40.927 16.916 66.444 1.00 39.59 46 GLY E C 1
ATOM 5143 O O . GLY E 1 46 ? 40.778 16.275 67.496 1.00 37.90 46 GLY E O 1
ATOM 5144 N N . VAL E 1 47 ? 41.581 18.072 66.387 1.00 41.67 47 VAL E N 1
ATOM 5145 C CA . VAL E 1 47 ? 42.202 18.656 67.576 1.00 42.40 47 VAL E CA 1
ATOM 5146 C C . VAL E 1 47 ? 41.845 20.126 67.763 1.00 43.99 47 VAL E C 1
ATOM 5147 O O . VAL E 1 47 ? 41.309 20.774 66.860 1.00 43.18 47 VAL E O 1
ATOM 5151 N N . ARG E 1 48 ? 42.206 20.652 68.929 1.00 46.55 48 ARG E N 1
ATOM 5152 C CA . ARG E 1 48 ? 41.994 22.056 69.273 1.00 47.08 48 ARG E CA 1
ATOM 5153 C C . ARG E 1 48 ? 42.912 22.417 70.444 1.00 48.66 48 ARG E C 1
ATOM 5154 O O . ARG E 1 48 ? 43.146 21.592 71.336 1.00 47.02 48 ARG E O 1
ATOM 5162 N N . ASP E 1 49 ? 43.442 23.636 70.436 1.00 49.87 49 ASP E N 1
ATOM 5163 C CA . ASP E 1 49 ? 44.323 24.074 71.518 1.00 50.85 49 ASP E CA 1
ATOM 5164 C C . ASP E 1 49 ? 43.463 24.187 72.762 1.00 51.29 49 ASP E C 1
ATOM 5165 O O . ASP E 1 49 ? 42.365 24.748 72.712 1.00 52.28 49 ASP E O 1
ATOM 5170 N N . LYS E 1 50 ? 43.944 23.623 73.864 1.00 52.33 50 LYS E N 1
ATOM 5171 C CA . LYS E 1 50 ? 43.189 23.630 75.110 1.00 53.36 50 LYS E CA 1
ATOM 5172 C C . LYS E 1 50 ? 42.820 25.010 75.607 1.00 52.61 50 LYS E C 1
ATOM 5173 O O . LYS E 1 50 ? 43.587 25.960 75.467 1.00 52.42 50 LYS E O 1
ATOM 5179 N N . SER E 1 51 ? 41.609 25.114 76.133 1.00 53.47 51 SER E N 1
ATOM 5180 C CA . SER E 1 51 ? 41.099 26.351 76.703 1.00 55.07 51 SER E CA 1
ATOM 5181 C C . SER E 1 51 ? 40.622 25.923 78.079 1.00 56.01 51 SER E C 1
ATOM 5182 O O . SER E 1 51 ? 40.722 24.746 78.428 1.00 57.16 51 SER E O 1
ATOM 5185 N N . ASP E 1 52 ? 40.069 26.843 78.858 1.00 58.41 52 ASP E N 1
ATOM 5186 C CA . ASP E 1 52 ? 39.586 26.460 80.183 1.00 61.93 52 ASP E CA 1
ATOM 5187 C C . ASP E 1 52 ? 38.181 25.866 80.109 1.00 62.69 52 ASP E C 1
ATOM 5188 O O . ASP E 1 52 ? 37.547 25.619 81.142 1.00 64.11 52 ASP E O 1
ATOM 5193 N N . ASN E 1 53 ? 37.736 25.553 78.892 1.00 63.69 53 ASN E N 1
ATOM 5194 C CA . ASN E 1 53 ? 36.387 25.033 78.689 1.00 62.77 53 ASN E CA 1
ATOM 5195 C C . ASN E 1 53 ? 36.412 23.627 78.130 1.00 60.27 53 ASN E C 1
ATOM 5196 O O . ASN E 1 53 ? 36.542 23.432 76.919 1.00 58.29 53 ASN E O 1
ATOM 5201 N N . ASN E 1 54 ? 36.257 22.645 79.006 1.00 59.82 54 ASN E N 1
ATOM 5202 C CA . ASN E 1 54 ? 36.246 21.261 78.559 1.00 60.00 54 ASN E CA 1
ATOM 5203 C C . ASN E 1 54 ? 35.168 21.054 77.496 1.00 57.26 54 ASN E C 1
ATOM 5204 O O . ASN E 1 54 ? 35.447 20.521 76.415 1.00 57.27 54 ASN E O 1
ATOM 5209 N N . VAL E 1 55 ? 33.963 21.554 77.769 1.00 52.59 55 VAL E N 1
ATOM 5210 C CA . VAL E 1 55 ? 32.859 21.396 76.822 1.00 48.54 55 VAL E CA 1
ATOM 5211 C C . VAL E 1 55 ? 33.194 21.976 75.444 1.00 46.60 55 VAL E C 1
ATOM 5212 O O . VAL E 1 55 ? 33.197 21.254 74.447 1.00 47.32 55 VAL E O 1
ATOM 5216 N N . LEU E 1 56 ? 33.496 23.270 75.394 1.00 42.59 56 LEU E N 1
ATOM 5217 C CA . LEU E 1 56 ? 33.815 23.934 74.135 1.00 38.00 56 LEU E CA 1
ATOM 5218 C C . LEU E 1 56 ? 34.952 23.259 73.376 1.00 37.71 56 LEU E C 1
ATOM 5219 O O . LEU E 1 56 ? 34.932 23.191 72.144 1.00 37.45 56 LEU E O 1
ATOM 5224 N N . ASP E 1 57 ? 35.945 22.762 74.109 1.00 38.26 57 ASP E N 1
ATOM 5225 C CA . ASP E 1 57 ? 37.068 22.086 73.480 1.00 37.62 57 ASP E CA 1
ATOM 5226 C C . ASP E 1 57 ? 36.580 20.816 72.811 1.00 37.68 57 ASP E C 1
ATOM 5227 O O . ASP E 1 57 ? 37.057 20.459 71.729 1.00 36.75 57 ASP E O 1
ATOM 5232 N N . GLY E 1 58 ? 35.620 20.149 73.454 1.00 36.91 58 GLY E N 1
ATOM 5233 C CA . GLY E 1 58 ? 35.041 18.941 72.890 1.00 35.31 58 GLY E CA 1
ATOM 5234 C C . GLY E 1 58 ? 34.237 19.290 71.646 1.00 34.38 58 GLY E C 1
ATOM 5235 O O . GLY E 1 58 ? 34.371 18.641 70.611 1.00 33.35 58 GLY E O 1
ATOM 5236 N N . ILE E 1 59 ? 33.461 20.370 71.724 1.00 32.77 59 ILE E N 1
ATOM 5237 C CA . ILE E 1 59 ? 32.631 20.810 70.608 1.00 33.35 59 ILE E CA 1
ATOM 5238 C C . ILE E 1 59 ? 33.459 21.001 69.342 1.00 33.86 59 ILE E C 1
ATOM 5239 O O . ILE E 1 59 ? 33.254 20.307 68.344 1.00 34.39 59 ILE E O 1
ATOM 5244 N N . VAL E 1 60 ? 34.417 21.926 69.407 1.00 32.94 60 VAL E N 1
ATOM 5245 C CA . VAL E 1 60 ? 35.274 22.246 68.263 1.00 31.79 60 VAL E CA 1
ATOM 5246 C C . VAL E 1 60 ? 36.026 21.044 67.709 1.00 33.16 60 VAL E C 1
ATOM 5247 O O . VAL E 1 60 ? 36.012 20.802 66.503 1.00 33.92 60 VAL E O 1
ATOM 5251 N N . SER E 1 61 ? 36.699 20.303 68.577 1.00 32.39 61 SER E N 1
ATOM 5252 C CA . SER E 1 61 ? 37.433 19.132 68.134 1.00 34.08 61 SER E CA 1
ATOM 5253 C C . SER E 1 61 ? 36.485 18.159 67.427 1.00 36.81 61 SER E C 1
ATOM 5254 O O . SER E 1 61 ? 36.802 17.625 66.354 1.00 37.15 61 SER E O 1
ATOM 5257 N N . TYR E 1 62 ? 35.283 18.015 67.988 1.00 39.17 62 TYR E N 1
ATOM 5258 C CA . TYR E 1 62 ? 34.248 17.127 67.450 1.00 39.72 62 TYR E CA 1
ATOM 5259 C C . TYR E 1 62 ? 33.584 17.768 66.231 1.00 39.20 62 TYR E C 1
ATOM 5260 O O . TYR E 1 62 ? 32.645 17.224 65.678 1.00 45.65 62 TYR E O 1
ATOM 5269 N N . ASP E 1 63 ? 34.128 18.892 65.782 1.00 36.47 63 ASP E N 1
ATOM 5270 C CA . ASP E 1 63 ? 33.599 19.609 64.636 1.00 35.67 63 ASP E CA 1
ATOM 5271 C C . ASP E 1 63 ? 34.660 19.545 63.550 1.00 36.44 63 ASP E C 1
ATOM 5272 O O . ASP E 1 63 ? 34.342 19.446 62.360 1.00 35.22 63 ASP E O 1
ATOM 5277 N N . ARG E 1 64 ? 35.925 19.615 63.957 1.00 37.16 64 ARG E N 1
ATOM 5278 C CA . ARG E 1 64 ? 37.027 19.525 63.011 1.00 35.27 64 ARG E CA 1
ATOM 5279 C C . ARG E 1 64 ? 37.062 18.096 62.490 1.00 32.08 64 ARG E C 1
ATOM 5280 O O . ARG E 1 64 ? 37.492 17.845 61.369 1.00 33.23 64 ARG E O 1
ATOM 5288 N N . ALA E 1 65 ? 36.588 17.163 63.310 1.00 30.27 65 ALA E N 1
ATOM 5289 C CA . ALA E 1 65 ? 36.546 15.758 62.930 1.00 28.43 65 ALA E CA 1
ATOM 5290 C C . ALA E 1 65 ? 35.416 15.516 61.944 1.00 30.29 65 ALA E C 1
ATOM 5291 O O . ALA E 1 65 ? 35.579 14.758 60.998 1.00 30.79 65 ALA E O 1
ATOM 5293 N N . GLU E 1 66 ? 34.277 16.173 62.160 1.00 31.55 66 GLU E N 1
ATOM 5294 C CA . GLU E 1 66 ? 33.126 16.017 61.268 1.00 31.36 66 GLU E CA 1
ATOM 5295 C C . GLU E 1 66 ? 33.405 16.617 59.902 1.00 31.61 66 GLU E C 1
ATOM 5296 O O . GLU E 1 66 ? 32.861 16.169 58.893 1.00 31.93 66 GLU E O 1
ATOM 5302 N N . THR E 1 67 ? 34.228 17.658 59.882 1.00 32.38 67 THR E N 1
ATOM 5303 C CA . THR E 1 67 ? 34.568 18.348 58.648 1.00 30.61 67 THR E CA 1
ATOM 5304 C C . THR E 1 67 ? 35.795 17.782 57.938 1.00 30.16 67 THR E C 1
ATOM 5305 O O . THR E 1 67 ? 36.106 18.183 56.815 1.00 30.72 67 THR E O 1
ATOM 5309 N N . LYS E 1 68 ? 36.470 16.834 58.580 1.00 30.55 68 LYS E N 1
ATOM 5310 C CA . LYS E 1 68 ? 37.665 16.241 58.003 1.00 31.82 68 LYS E CA 1
ATOM 5311 C C . LYS E 1 68 ? 37.285 15.072 57.113 1.00 31.64 68 LYS E C 1
ATOM 5312 O O . LYS E 1 68 ? 36.392 14.299 57.442 1.00 33.47 68 LYS E O 1
ATOM 5318 N N . ASN E 1 69 ? 37.993 14.922 56.000 1.00 31.37 69 ASN E N 1
ATOM 5319 C CA . ASN E 1 69 ? 37.706 13.858 55.046 1.00 31.73 69 ASN E CA 1
ATOM 5320 C C . ASN E 1 69 ? 36.230 13.880 54.630 1.00 32.37 69 ASN E C 1
ATOM 5321 O O . ASN E 1 69 ? 35.787 14.867 54.045 1.00 32.20 69 ASN E O 1
ATOM 5326 N N . ALA E 1 70 ? 35.468 12.830 54.942 1.00 31.80 70 ALA E N 1
ATOM 5327 C CA . ALA E 1 70 ? 34.052 12.779 54.563 1.00 28.56 70 ALA E CA 1
ATOM 5328 C C . ALA E 1 70 ? 33.304 13.857 55.313 1.00 27.31 70 ALA E C 1
ATOM 5329 O O . ALA E 1 70 ? 33.214 13.836 56.536 1.00 28.07 70 ALA E O 1
ATOM 5331 N N . TYR E 1 71 ? 32.740 14.792 54.568 1.00 26.31 71 TYR E N 1
ATOM 5332 C CA . TYR E 1 71 ? 32.031 15.895 55.175 1.00 26.32 71 TYR E CA 1
ATOM 5333 C C . TYR E 1 71 ? 30.635 15.598 55.705 1.00 27.30 71 TYR E C 1
ATOM 5334 O O . TYR E 1 71 ? 29.785 15.036 55.011 1.00 23.38 71 TYR E O 1
ATOM 5343 N N . ILE E 1 72 ? 30.440 15.948 56.968 1.00 25.39 72 ILE E N 1
ATOM 5344 C CA . ILE E 1 72 ? 29.163 15.832 57.644 1.00 25.79 72 ILE E CA 1
ATOM 5345 C C . ILE E 1 72 ? 29.157 17.038 58.577 1.00 28.22 72 ILE E C 1
ATOM 5346 O O . ILE E 1 72 ? 28.643 17.003 59.692 1.00 25.69 72 ILE E O 1
ATOM 5351 N N . GLY E 1 73 ? 29.696 18.127 58.047 1.00 28.68 73 GLY E N 1
ATOM 5352 C CA . GLY E 1 73 ? 29.825 19.371 58.774 1.00 32.33 73 GLY E CA 1
ATOM 5353 C C . GLY E 1 73 ? 28.725 19.901 59.673 1.00 36.02 73 GLY E C 1
ATOM 5354 O O . GLY E 1 73 ? 28.836 19.835 60.907 1.00 42.77 73 GLY E O 1
ATOM 5355 N N . GLN E 1 74 ? 27.698 20.488 59.080 1.00 32.68 74 GLN E N 1
ATOM 5356 C CA . GLN E 1 74 ? 26.634 21.082 59.875 1.00 31.23 74 GLN E CA 1
ATOM 5357 C C . GLN E 1 74 ? 25.444 20.158 60.062 1.00 29.34 74 GLN E C 1
ATOM 5358 O O . GLN E 1 74 ? 24.320 20.494 59.722 1.00 28.72 74 GLN E O 1
ATOM 5364 N N . ILE E 1 75 ? 25.708 19.022 60.686 1.00 28.50 75 ILE E N 1
ATOM 5365 C CA . ILE E 1 75 ? 24.713 17.997 60.920 1.00 26.88 75 ILE E CA 1
ATOM 5366 C C . ILE E 1 75 ? 24.271 17.905 62.370 1.00 26.95 75 ILE E C 1
ATOM 5367 O O . ILE E 1 75 ? 25.049 18.167 63.278 1.00 30.90 75 ILE E O 1
ATOM 5372 N N . ASN E 1 76 ? 23.001 17.581 62.582 1.00 27.34 76 ASN E N 1
ATOM 5373 C CA . ASN E 1 76 ? 22.481 17.396 63.933 1.00 26.96 76 ASN E CA 1
ATOM 5374 C C . ASN E 1 76 ? 22.636 15.900 64.127 1.00 27.06 76 ASN E C 1
ATOM 5375 O O . ASN E 1 76 ? 21.857 15.118 63.582 1.00 27.39 76 ASN E O 1
ATOM 5380 N N . MET E 1 77 ? 23.669 15.494 64.848 1.00 26.48 77 MET E N 1
ATOM 5381 C CA . MET E 1 77 ? 23.903 14.075 65.045 1.00 26.16 77 MET E CA 1
ATOM 5382 C C . MET E 1 77 ? 23.097 13.456 66.179 1.00 23.94 77 MET E C 1
ATOM 5383 O O . MET E 1 77 ? 23.180 13.890 67.325 1.00 27.49 77 MET E O 1
ATOM 5388 N N . THR E 1 78 ? 22.286 12.468 65.844 1.00 24.36 78 THR E N 1
ATOM 5389 C CA . THR E 1 78 ? 21.492 11.763 66.837 1.00 27.09 78 THR E CA 1
ATOM 5390 C C . THR E 1 78 ? 22.242 10.461 67.064 1.00 26.88 78 THR E C 1
ATOM 5391 O O . THR E 1 78 ? 22.817 9.913 66.127 1.00 27.18 78 THR E O 1
ATOM 5395 N N . THR E 1 79 ? 22.199 9.930 68.276 1.00 26.82 79 THR E N 1
ATOM 5396 C CA . THR E 1 79 ? 22.961 8.724 68.567 1.00 25.12 79 THR E CA 1
ATOM 5397 C C . THR E 1 79 ? 22.183 7.429 68.690 1.00 23.52 79 THR E C 1
ATOM 5398 O O . THR E 1 79 ? 21.194 7.361 69.405 1.00 26.46 79 THR E O 1
ATOM 5402 N N . ALA E 1 80 ? 22.676 6.399 68.014 1.00 23.00 80 ALA E N 1
ATOM 5403 C CA . ALA E 1 80 ? 22.092 5.066 68.038 1.00 23.76 80 ALA E CA 1
ATOM 5404 C C . ALA E 1 80 ? 23.182 4.168 68.608 1.00 26.29 80 ALA E C 1
ATOM 5405 O O . ALA E 1 80 ? 24.330 4.232 68.173 1.00 28.11 80 ALA E O 1
ATOM 5407 N N . SER E 1 81 ? 22.831 3.318 69.562 1.00 28.15 81 SER E N 1
ATOM 5408 C CA . SER E 1 81 ? 23.818 2.444 70.196 1.00 30.35 81 SER E CA 1
ATOM 5409 C C . SER E 1 81 ? 23.380 0.994 70.367 1.00 31.67 81 SER E C 1
ATOM 5410 O O . SER E 1 81 ? 24.252 0.152 70.642 1.00 31.31 81 SER E O 1
ATOM 5418 N N . PHE F 2 2 ? 23.480 -1.497 64.555 1.00 32.03 484 PHE F N 1
ATOM 5419 C CA . PHE F 2 2 ? 23.136 -2.372 63.432 1.00 26.84 484 PHE F CA 1
ATOM 5420 C C . PHE F 2 2 ? 22.577 -1.737 62.162 1.00 26.79 484 PHE F C 1
ATOM 5421 O O . PHE F 2 2 ? 22.072 -0.619 62.158 1.00 25.96 484 PHE F O 1
ATOM 5429 N N . THR F 2 3 ? 22.670 -2.502 61.084 1.00 21.28 485 THR F N 1
ATOM 5430 C CA . THR F 2 3 ? 22.150 -2.131 59.783 1.00 24.90 485 THR F CA 1
ATOM 5431 C C . THR F 2 3 ? 21.631 -3.481 59.294 1.00 25.38 485 THR F C 1
ATOM 5432 O O . THR F 2 3 ? 22.379 -4.460 59.283 1.00 26.31 485 THR F O 1
ATOM 5436 N N . GLY F 2 4 ? 20.339 -3.572 58.992 1.00 26.57 486 GLY F N 1
ATOM 5437 C CA . GLY F 2 4 ? 19.802 -4.853 58.567 1.00 25.32 486 GLY F CA 1
ATOM 5438 C C . GLY F 2 4 ? 18.953 -4.892 57.314 1.00 23.60 486 GLY F C 1
ATOM 5439 O O . GLY F 2 4 ? 19.321 -4.344 56.279 1.00 24.26 486 GLY F O 1
ATOM 5440 N N . VAL F 2 5 ? 17.767 -5.476 57.454 1.00 22.81 487 VAL F N 1
ATOM 5441 C CA . VAL F 2 5 ? 16.830 -5.648 56.351 1.00 18.71 487 VAL F CA 1
ATOM 5442 C C . VAL F 2 5 ? 16.474 -4.391 55.561 1.00 19.48 487 VAL F C 1
ATOM 5443 O O . VAL F 2 5 ? 16.050 -4.477 54.415 1.00 20.24 487 VAL F O 1
ATOM 5447 N N . GLN F 2 6 ? 16.693 -3.228 56.149 1.00 19.23 488 GLN F N 1
ATOM 5448 C CA . GLN F 2 6 ? 16.380 -1.961 55.506 1.00 20.45 488 GLN F CA 1
ATOM 5449 C C . GLN F 2 6 ? 17.583 -1.225 54.928 1.00 22.89 488 GLN F C 1
ATOM 5450 O O . GLN F 2 6 ? 17.426 -0.135 54.375 1.00 22.55 488 GLN F O 1
ATOM 5456 N N . GLY F 2 7 ? 18.779 -1.790 55.039 1.00 24.11 489 GLY F N 1
ATOM 5457 C CA . GLY F 2 7 ? 19.924 -1.046 54.556 1.00 22.03 489 GLY F CA 1
ATOM 5458 C C . GLY F 2 7 ? 20.972 -1.632 53.634 1.00 22.48 489 GLY F C 1
ATOM 5459 O O . GLY F 2 7 ? 21.050 -2.836 53.377 1.00 21.60 489 GLY F O 1
ATOM 5460 N N . ARG F 2 8 ? 21.784 -0.712 53.132 1.00 21.87 490 ARG F N 1
ATOM 5461 C CA . ARG F 2 8 ? 22.892 -1.014 52.248 1.00 24.05 490 ARG F CA 1
ATOM 5462 C C . ARG F 2 8 ? 24.035 -0.163 52.755 1.00 24.95 490 ARG F C 1
ATOM 5463 O O . ARG F 2 8 ? 23.813 0.870 53.387 1.00 25.04 490 ARG F O 1
ATOM 5471 N N . VAL F 2 9 ? 25.257 -0.594 52.483 1.00 25.76 491 VAL F N 1
ATOM 5472 C CA . VAL F 2 9 ? 26.427 0.134 52.940 1.00 24.63 491 VAL F CA 1
ATOM 5473 C C . VAL F 2 9 ? 27.181 0.650 51.733 1.00 24.11 491 VAL F C 1
ATOM 5474 O O . VAL F 2 9 ? 27.447 -0.096 50.784 1.00 25.12 491 VAL F O 1
ATOM 5478 N N . ILE F 2 10 ? 27.502 1.936 51.765 1.00 25.13 492 ILE F N 1
ATOM 5479 C CA . ILE F 2 10 ? 28.228 2.578 50.681 1.00 27.92 492 ILE F CA 1
ATOM 5480 C C . ILE F 2 10 ? 29.629 1.981 50.528 1.00 28.49 492 ILE F C 1
ATOM 5481 O O . ILE F 2 10 ? 30.431 1.996 51.467 1.00 30.14 492 ILE F O 1
ATOM 5486 N N . GLY F 2 11 ? 29.898 1.446 49.341 1.00 28.22 493 GLY F N 1
ATOM 5487 C CA . GLY F 2 11 ? 31.176 0.834 49.051 1.00 27.57 493 GLY F CA 1
ATOM 5488 C C . GLY F 2 11 ? 31.069 -0.678 49.018 1.00 29.19 493 GLY F C 1
ATOM 5489 O O . GLY F 2 11 ? 31.965 -1.353 48.515 1.00 26.68 493 GLY F O 1
ATOM 5490 N N . TYR F 2 12 ? 29.957 -1.206 49.518 1.00 30.94 494 TYR F N 1
ATOM 5491 C CA . TYR F 2 12 ? 29.738 -2.646 49.556 1.00 31.23 494 TYR F CA 1
ATOM 5492 C C . TYR F 2 12 ? 28.465 -3.055 48.809 1.00 33.51 494 TYR F C 1
ATOM 5493 O O . TYR F 2 12 ? 28.518 -3.859 47.878 1.00 33.99 494 TYR F O 1
ATOM 5502 N N . ASP F 2 13 ? 27.319 -2.530 49.236 1.00 35.69 495 ASP F N 1
ATOM 5503 C CA . ASP F 2 13 ? 26.048 -2.857 48.596 1.00 31.85 495 ASP F CA 1
ATOM 5504 C C . ASP F 2 13 ? 25.764 -1.976 47.391 1.00 30.87 495 ASP F C 1
ATOM 5505 O O . ASP F 2 13 ? 25.134 -2.413 46.440 1.00 31.65 495 ASP F O 1
ATOM 5510 N N . ILE F 2 14 ? 26.164 -0.714 47.474 1.00 29.82 496 ILE F N 1
ATOM 5511 C CA . ILE F 2 14 ? 25.976 0.210 46.366 1.00 30.87 496 ILE F CA 1
ATOM 5512 C C . ILE F 2 14 ? 27.288 0.925 46.172 1.00 30.61 496 ILE F C 1
ATOM 5513 O O . ILE F 2 14 ? 28.029 1.119 47.135 1.00 30.57 496 ILE F O 1
ATOM 5518 N N . LEU F 2 15 ? 27.590 1.302 44.935 1.00 31.42 497 LEU F N 1
ATOM 5519 C CA . LEU F 2 15 ? 28.837 2.000 44.647 1.00 31.26 497 LEU F CA 1
ATOM 5520 C C . LEU F 2 15 ? 30.006 1.160 45.144 1.00 32.72 497 LEU F C 1
ATOM 5521 O O . LEU F 2 15 ? 30.969 1.681 45.705 1.00 31.98 497 LEU F O 1
ATOM 5526 N N . ARG F 2 16 ? 29.917 -0.146 44.918 1.00 34.49 498 ARG F N 1
ATOM 5527 C CA . ARG F 2 16 ? 30.945 -1.081 45.361 1.00 35.93 498 ARG F CA 1
ATOM 5528 C C . ARG F 2 16 ? 32.312 -0.665 44.859 1.00 37.96 498 ARG F C 1
ATOM 5529 O O . ARG F 2 16 ? 32.463 -0.241 43.703 1.00 37.11 498 ARG F O 1
ATOM 5537 N N . SER F 2 17 ? 33.288 -0.720 45.757 1.00 39.07 499 SER F N 1
ATOM 5538 C CA . SER F 2 17 ? 34.658 -0.353 45.423 1.00 39.85 499 SER F CA 1
ATOM 5539 C C . SER F 2 17 ? 35.404 -1.572 44.919 1.00 40.48 499 SER F C 1
ATOM 5540 O O . SER F 2 17 ? 35.311 -2.657 45.499 1.00 38.81 499 SER F O 1
ATOM 5543 N N . PRO F 2 18 ? 36.163 -1.413 43.831 1.00 43.01 500 PRO F N 1
ATOM 5544 C CA . PRO F 2 18 ? 36.923 -2.535 43.278 1.00 44.98 500 PRO F CA 1
ATOM 5545 C C . PRO F 2 18 ? 37.853 -3.105 44.355 1.00 43.78 500 PRO F C 1
ATOM 5546 O O . PRO F 2 18 ? 38.027 -4.320 44.466 1.00 44.26 500 PRO F O 1
ATOM 5550 N N . GLU F 2 19 ? 38.372 -2.228 45.205 1.00 43.96 501 GLU F N 1
ATOM 5551 C CA . GLU F 2 19 ? 39.257 -2.644 46.281 1.00 45.29 501 GLU F CA 1
ATOM 5552 C C . GLU F 2 19 ? 38.637 -3.717 47.169 1.00 43.82 501 GLU F C 1
ATOM 5553 O O . GLU F 2 19 ? 39.350 -4.481 47.826 1.00 43.83 501 GLU F O 1
ATOM 5559 N N . VAL F 2 20 ? 37.314 -3.809 47.151 1.00 42.04 502 VAL F N 1
ATOM 5560 C CA . VAL F 2 20 ? 36.620 -4.782 47.975 1.00 40.03 502 VAL F CA 1
ATOM 5561 C C . VAL F 2 20 ? 36.771 -6.197 47.443 1.00 41.32 502 VAL F C 1
ATOM 5562 O O . VAL F 2 20 ? 37.047 -7.124 48.205 1.00 40.14 502 VAL F O 1
ATOM 5566 N N . ASP F 2 21 ? 36.603 -6.370 46.140 1.00 42.87 503 ASP F N 1
ATOM 5567 C CA . ASP F 2 21 ? 36.718 -7.701 45.554 1.00 46.25 503 ASP F CA 1
ATOM 5568 C C . ASP F 2 21 ? 38.161 -8.175 45.548 1.00 47.35 503 ASP F C 1
ATOM 5569 O O . ASP F 2 21 ? 38.434 -9.376 45.571 1.00 47.52 503 ASP F O 1
ATOM 5574 N N . LYS F 2 22 ? 39.083 -7.219 45.513 1.00 48.02 504 LYS F N 1
ATOM 5575 C CA . LYS F 2 22 ? 40.502 -7.526 45.488 1.00 48.25 504 LYS F CA 1
ATOM 5576 C C . LYS F 2 22 ? 41.109 -7.713 46.877 1.00 49.15 504 LYS F C 1
ATOM 5577 O O . LYS F 2 22 ? 42.144 -8.370 47.019 1.00 51.18 504 LYS F O 1
ATOM 5583 N N . ALA F 2 23 ? 40.462 -7.150 47.893 1.00 47.75 505 ALA F N 1
ATOM 5584 C CA . ALA F 2 23 ? 40.950 -7.237 49.265 1.00 47.57 505 ALA F CA 1
ATOM 5585 C C . ALA F 2 23 ? 41.202 -8.662 49.770 1.00 47.60 505 ALA F C 1
ATOM 5586 O O . ALA F 2 23 ? 40.364 -9.554 49.597 1.00 47.67 505 ALA F O 1
ATOM 5588 N N . LYS F 2 24 ? 42.349 -8.863 50.419 1.00 47.29 506 LYS F N 1
ATOM 5589 C CA . LYS F 2 24 ? 42.694 -10.165 50.970 1.00 48.15 506 LYS F CA 1
ATOM 5590 C C . LYS F 2 24 ? 42.529 -10.067 52.484 1.00 44.87 506 LYS F C 1
ATOM 5591 O O . LYS F 2 24 ? 42.757 -9.009 53.067 1.00 42.92 506 LYS F O 1
ATOM 5597 N N . PRO F 2 25 ? 42.100 -11.162 53.137 1.00 42.80 507 PRO F N 1
ATOM 5598 C CA . PRO F 2 25 ? 41.891 -11.218 54.590 1.00 42.22 507 PRO F CA 1
ATOM 5599 C C . PRO F 2 25 ? 43.160 -11.001 55.394 1.00 42.58 507 PRO F C 1
ATOM 5600 O O . PRO F 2 25 ? 44.248 -11.385 54.964 1.00 44.41 507 PRO F O 1
ATOM 5604 N N . LEU F 2 26 ? 43.000 -10.406 56.568 1.00 41.18 508 LEU F N 1
ATOM 5605 C CA . LEU F 2 26 ? 44.105 -10.151 57.475 1.00 37.13 508 LEU F CA 1
ATOM 5606 C C . LEU F 2 26 ? 44.246 -11.360 58.388 1.00 38.15 508 LEU F C 1
ATOM 5607 O O . LEU F 2 26 ? 45.349 -11.705 58.800 1.00 40.48 508 LEU F O 1
ATOM 5612 N N . PHE F 2 27 ? 43.115 -11.966 58.734 1.00 36.28 509 PHE F N 1
ATOM 5613 C CA . PHE F 2 27 ? 43.066 -13.152 59.592 1.00 35.80 509 PHE F CA 1
ATOM 5614 C C . PHE F 2 27 ? 41.613 -13.574 59.755 1.00 38.60 509 PHE F C 1
ATOM 5615 O O . PHE F 2 27 ? 40.741 -13.048 59.061 1.00 41.60 509 PHE F O 1
ATOM 5623 N N . THR F 2 28 ? 41.343 -14.529 60.639 1.00 39.40 510 THR F N 1
ATOM 5624 C CA . THR F 2 28 ? 39.970 -14.976 60.845 1.00 38.16 510 THR F CA 1
ATOM 5625 C C . THR F 2 28 ? 39.656 -15.200 62.303 1.00 39.20 510 THR F C 1
ATOM 5626 O O . THR F 2 28 ? 40.529 -15.573 63.089 1.00 40.13 510 THR F O 1
ATOM 5630 N N . GLU F 2 29 ? 38.386 -15.005 62.642 1.00 39.38 511 GLU F N 1
ATOM 5631 C CA . GLU F 2 29 ? 37.897 -15.195 64.002 1.00 39.72 511 GLU F CA 1
ATOM 5632 C C . GLU F 2 29 ? 36.844 -16.298 63.943 1.00 38.01 511 GLU F C 1
ATOM 5633 O O . GLU F 2 29 ? 36.038 -16.340 63.017 1.00 36.88 511 GLU F O 1
ATOM 5639 N N . THR F 2 30 ? 36.884 -17.211 64.900 1.00 38.91 512 THR F N 1
ATOM 5640 C CA . THR F 2 30 ? 35.953 -18.328 64.935 1.00 39.38 512 THR F CA 1
ATOM 5641 C C . THR F 2 30 ? 34.583 -17.878 65.420 1.00 40.27 512 THR F C 1
ATOM 5642 O O . THR F 2 30 ? 34.482 -17.100 66.375 1.00 38.97 512 THR F O 1
ATOM 5646 N N . GLN F 2 31 ? 33.537 -18.368 64.764 1.00 41.18 513 GLN F N 1
ATOM 5647 C CA . GLN F 2 31 ? 32.175 -18.020 65.140 1.00 41.83 513 GLN F CA 1
ATOM 5648 C C . GLN F 2 31 ? 31.469 -19.173 65.854 1.00 41.45 513 GLN F C 1
ATOM 5649 O O . GLN F 2 31 ? 31.907 -20.323 65.781 1.00 40.93 513 GLN F O 1
ATOM 5655 N N . TRP F 2 32 ? 30.344 -18.867 66.493 1.00 40.29 514 TRP F N 1
ATOM 5656 C CA . TRP F 2 32 ? 29.581 -19.865 67.239 1.00 39.78 514 TRP F CA 1
ATOM 5657 C C . TRP F 2 32 ? 29.249 -21.120 66.445 1.00 39.45 514 TRP F C 1
ATOM 5658 O O . TRP F 2 32 ? 29.113 -22.192 67.019 1.00 40.38 514 TRP F O 1
ATOM 5669 N N . ASP F 2 33 ? 29.080 -20.984 65.133 1.00 40.25 515 ASP F N 1
ATOM 5670 C CA . ASP F 2 33 ? 28.746 -22.125 64.281 1.00 39.41 515 ASP F CA 1
ATOM 5671 C C . ASP F 2 33 ? 29.981 -22.850 63.749 1.00 39.30 515 ASP F C 1
ATOM 5672 O O . ASP F 2 33 ? 29.887 -23.688 62.848 1.00 39.24 515 ASP F O 1
ATOM 5677 N N . GLY F 2 34 ? 31.142 -22.472 64.264 1.00 39.12 516 GLY F N 1
ATOM 5678 C CA . GLY F 2 34 ? 32.376 -23.109 63.847 1.00 40.21 516 GLY F CA 1
ATOM 5679 C C . GLY F 2 34 ? 32.991 -22.579 62.570 1.00 41.54 516 GLY F C 1
ATOM 5680 O O . GLY F 2 34 ? 34.070 -23.021 62.185 1.00 44.38 516 GLY F O 1
ATOM 5681 N N . SER F 2 35 ? 32.306 -21.674 61.887 1.00 41.67 517 SER F N 1
ATOM 5682 C CA . SER F 2 35 ? 32.849 -21.110 60.655 1.00 40.17 517 SER F CA 1
ATOM 5683 C C . SER F 2 35 ? 33.869 -20.051 61.028 1.00 39.01 517 SER F C 1
ATOM 5684 O O . SER F 2 35 ? 33.758 -19.437 62.101 1.00 40.10 517 SER F O 1
ATOM 5687 N N . GLU F 2 36 ? 34.830 -19.818 60.139 1.00 37.53 518 GLU F N 1
ATOM 5688 C CA . GLU F 2 36 ? 35.874 -18.815 60.354 1.00 36.83 518 GLU F CA 1
ATOM 5689 C C . GLU F 2 36 ? 35.521 -17.516 59.638 1.00 36.18 518 GLU F C 1
ATOM 5690 O O . GLU F 2 36 ? 35.434 -17.475 58.408 1.00 36.77 518 GLU F O 1
ATOM 5696 N N . LEU F 2 37 ? 35.347 -16.456 60.417 1.00 33.58 519 LEU F N 1
ATOM 5697 C CA . LEU F 2 37 ? 34.983 -15.152 59.891 1.00 32.85 519 LEU F CA 1
ATOM 5698 C C . LEU F 2 37 ? 36.172 -14.315 59.444 1.00 32.84 519 LEU F C 1
ATOM 5699 O O . LEU F 2 37 ? 36.926 -13.797 60.274 1.00 36.56 519 LEU F O 1
ATOM 5704 N N . PRO F 2 38 ? 36.353 -14.148 58.125 1.00 32.16 520 PRO F N 1
ATOM 5705 C CA . PRO F 2 38 ? 37.467 -13.354 57.595 1.00 32.86 520 PRO F CA 1
ATOM 5706 C C . PRO F 2 38 ? 37.391 -11.886 57.995 1.00 33.41 520 PRO F C 1
ATOM 5707 O O . PRO F 2 38 ? 36.343 -11.256 57.865 1.00 36.95 520 PRO F O 1
ATOM 5711 N N . ILE F 2 39 ? 38.506 -11.352 58.475 1.00 33.61 521 ILE F N 1
ATOM 5712 C CA . ILE F 2 39 ? 38.598 -9.954 58.898 1.00 31.29 521 ILE F CA 1
ATOM 5713 C C . ILE F 2 39 ? 39.399 -9.145 57.876 1.00 32.44 521 ILE F C 1
ATOM 5714 O O . ILE F 2 39 ? 40.524 -9.508 57.537 1.00 33.59 521 ILE F O 1
ATOM 5719 N N . TYR F 2 40 ? 38.838 -8.043 57.405 1.00 30.40 522 TYR F N 1
ATOM 5720 C CA . TYR F 2 40 ? 39.519 -7.236 56.417 1.00 30.27 522 TYR F CA 1
ATOM 5721 C C . TYR F 2 40 ? 39.730 -5.832 56.935 1.00 33.54 522 TYR F C 1
ATOM 5722 O O . TYR F 2 40 ? 39.203 -5.458 57.989 1.00 34.40 522 TYR F O 1
ATOM 5731 N N . ASP F 2 41 ? 40.490 -5.054 56.166 1.00 35.54 523 ASP F N 1
ATOM 5732 C CA . ASP F 2 41 ? 40.776 -3.667 56.487 1.00 36.86 523 ASP F CA 1
ATOM 5733 C C . ASP F 2 41 ? 39.698 -2.833 55.809 1.00 38.82 523 ASP F C 1
ATOM 5734 O O . ASP F 2 41 ? 39.582 -2.843 54.583 1.00 39.08 523 ASP F O 1
ATOM 5739 N N . ALA F 2 42 ? 38.966 -2.062 56.605 1.00 37.52 524 ALA F N 1
ATOM 5740 C CA . ALA F 2 42 ? 37.873 -1.243 56.117 1.00 36.47 524 ALA F CA 1
ATOM 5741 C C . ALA F 2 42 ? 38.255 0.006 55.341 1.00 37.56 524 ALA F C 1
ATOM 5742 O O . ALA F 2 42 ? 37.420 0.889 55.144 1.00 39.23 524 ALA F O 1
ATOM 5744 N N . LYS F 2 43 ? 39.487 0.076 54.853 1.00 37.93 525 LYS F N 1
ATOM 5745 C CA . LYS F 2 43 ? 39.897 1.255 54.095 1.00 37.79 525 LYS F CA 1
ATOM 5746 C C . LYS F 2 43 ? 39.049 1.475 52.837 1.00 36.21 525 LYS F C 1
ATOM 5747 O O . LYS F 2 43 ? 38.654 2.613 52.545 1.00 37.04 525 LYS F O 1
ATOM 5753 N N . PRO F 2 44 ? 38.750 0.399 52.079 1.00 34.24 526 PRO F N 1
ATOM 5754 C CA . PRO F 2 44 ? 37.942 0.562 50.867 1.00 34.06 526 PRO F CA 1
ATOM 5755 C C . PRO F 2 44 ? 36.594 1.225 51.167 1.00 33.02 526 PRO F C 1
ATOM 5756 O O . PRO F 2 44 ? 36.162 2.138 50.459 1.00 31.47 526 PRO F O 1
ATOM 5760 N N . LEU F 2 45 ? 35.949 0.774 52.237 1.00 32.83 527 LEU F N 1
ATOM 5761 C CA . LEU F 2 45 ? 34.658 1.308 52.640 1.00 30.45 527 LEU F CA 1
ATOM 5762 C C . LEU F 2 45 ? 34.780 2.729 53.163 1.00 31.06 527 LEU F C 1
ATOM 5763 O O . LEU F 2 45 ? 33.910 3.558 52.923 1.00 34.31 527 LEU F O 1
ATOM 5768 N N . GLN F 2 46 ? 35.882 3.032 53.839 1.00 31.13 528 GLN F N 1
ATOM 5769 C CA . GLN F 2 46 ? 36.076 4.373 54.377 1.00 31.16 528 GLN F CA 1
ATOM 5770 C C . GLN F 2 46 ? 36.238 5.383 53.255 1.00 31.77 528 GLN F C 1
ATOM 5771 O O . GLN F 2 46 ? 35.602 6.431 53.265 1.00 33.80 528 GLN F O 1
ATOM 5777 N N . ASP F 2 47 ? 37.072 5.052 52.276 1.00 34.28 529 ASP F N 1
ATOM 5778 C CA . ASP F 2 47 ? 37.308 5.944 51.146 1.00 33.61 529 ASP F CA 1
ATOM 5779 C C . ASP F 2 47 ? 36.021 6.181 50.375 1.00 32.20 529 ASP F C 1
ATOM 5780 O O . ASP F 2 47 ? 35.713 7.312 50.008 1.00 32.13 529 ASP F O 1
ATOM 5785 N N . ALA F 2 48 ? 35.259 5.108 50.169 1.00 31.56 530 ALA F N 1
ATOM 5786 C CA . ALA F 2 48 ? 33.998 5.169 49.437 1.00 28.42 530 ALA F CA 1
ATOM 5787 C C . ALA F 2 48 ? 33.083 6.297 49.925 1.00 28.96 530 ALA F C 1
ATOM 5788 O O . ALA F 2 48 ? 32.597 7.100 49.126 1.00 30.09 530 ALA F O 1
ATOM 5790 N N . LEU F 2 49 ? 32.887 6.381 51.236 1.00 25.85 531 LEU F N 1
ATOM 5791 C CA . LEU F 2 49 ? 32.027 7.403 51.803 1.00 24.61 531 LEU F CA 1
ATOM 5792 C C . LEU F 2 49 ? 32.526 8.783 51.411 1.00 27.95 531 LEU F C 1
ATOM 5793 O O . LEU F 2 49 ? 31.735 9.660 51.065 1.00 31.91 531 LEU F O 1
ATOM 5798 N N . VAL F 2 50 ? 33.843 8.964 51.418 1.00 29.70 532 VAL F N 1
ATOM 5799 C CA . VAL F 2 50 ? 34.422 10.249 51.056 1.00 26.04 532 VAL F CA 1
ATOM 5800 C C . VAL F 2 50 ? 34.083 10.575 49.607 1.00 25.24 532 VAL F C 1
ATOM 5801 O O . VAL F 2 50 ? 33.799 11.719 49.267 1.00 27.37 532 VAL F O 1
ATOM 5805 N N . GLU F 2 51 ? 34.087 9.559 48.760 1.00 24.80 533 GLU F N 1
ATOM 5806 C CA . GLU F 2 51 ? 33.778 9.754 47.355 1.00 26.82 533 GLU F CA 1
ATOM 5807 C C . GLU F 2 51 ? 32.347 10.246 47.144 1.00 28.91 533 GLU F C 1
ATOM 5808 O O . GLU F 2 51 ? 32.081 11.023 46.230 1.00 26.59 533 GLU F O 1
ATOM 5814 N N . TYR F 2 52 ? 31.429 9.779 47.989 1.00 30.60 534 TYR F N 1
ATOM 5815 C CA . TYR F 2 52 ? 30.017 10.158 47.884 1.00 29.09 534 TYR F CA 1
ATOM 5816 C C . TYR F 2 52 ? 29.707 11.503 48.549 1.00 27.32 534 TYR F C 1
ATOM 5817 O O . TYR F 2 52 ? 29.109 12.382 47.923 1.00 28.05 534 TYR F O 1
ATOM 5826 N N . PHE F 2 53 ? 30.075 11.653 49.819 1.00 24.56 535 PHE F N 1
ATOM 5827 C CA . PHE F 2 53 ? 29.837 12.906 50.529 1.00 22.71 535 PHE F CA 1
ATOM 5828 C C . PHE F 2 53 ? 30.715 14.038 50.035 1.00 24.47 535 PHE F C 1
ATOM 5829 O O . PHE F 2 53 ? 30.302 15.194 50.027 1.00 25.46 535 PHE F O 1
ATOM 5837 N N . GLY F 2 54 ? 31.911 13.701 49.578 1.00 27.03 536 GLY F N 1
ATOM 5838 C CA . GLY F 2 54 ? 32.831 14.723 49.134 1.00 27.59 536 GLY F CA 1
ATOM 5839 C C . GLY F 2 54 ? 33.536 15.241 50.376 1.00 29.39 536 GLY F C 1
ATOM 5840 O O . GLY F 2 54 ? 33.268 14.776 51.494 1.00 26.43 536 GLY F O 1
ATOM 5841 N N . THR F 2 55 ? 34.425 16.204 50.195 1.00 30.35 537 THR F N 1
ATOM 5842 C CA . THR F 2 55 ? 35.175 16.772 51.305 1.00 31.48 537 THR F CA 1
ATOM 5843 C C . THR F 2 55 ? 34.753 18.208 51.533 1.00 33.68 537 THR F C 1
ATOM 5844 O O . THR F 2 55 ? 34.050 18.787 50.715 1.00 34.82 537 THR F O 1
ATOM 5848 N N . GLU F 2 56 ? 35.282 18.816 52.582 1.00 34.40 538 GLU F N 1
ATOM 5849 C CA . GLU F 2 56 ? 34.933 20.189 52.904 1.00 34.45 538 GLU F CA 1
ATOM 5850 C C . GLU F 2 56 ? 35.208 21.170 51.771 1.00 35.60 538 GLU F C 1
ATOM 5851 O O . GLU F 2 56 ? 34.461 22.127 51.586 1.00 36.10 538 GLU F O 1
ATOM 5857 N N . GLN F 2 57 ? 36.270 20.951 51.010 1.00 37.92 539 GLN F N 1
ATOM 5858 C CA . GLN F 2 57 ? 36.572 21.866 49.917 1.00 38.76 539 GLN F CA 1
ATOM 5859 C C . GLN F 2 57 ? 36.031 21.378 48.593 1.00 36.10 539 GLN F C 1
ATOM 5860 O O . GLN F 2 57 ? 35.908 22.147 47.642 1.00 36.44 539 GLN F O 1
ATOM 5866 N N . ASP F 2 58 ? 35.734 20.087 48.530 1.00 35.19 540 ASP F N 1
ATOM 5867 C CA . ASP F 2 58 ? 35.218 19.477 47.316 1.00 35.11 540 ASP F CA 1
ATOM 5868 C C . ASP F 2 58 ? 33.959 18.700 47.706 1.00 31.81 540 ASP F C 1
ATOM 5869 O O . ASP F 2 58 ? 33.929 17.466 47.688 1.00 28.68 540 ASP F O 1
ATOM 5874 N N . ARG F 2 59 ? 32.925 19.454 48.062 1.00 30.35 541 ARG F N 1
ATOM 5875 C CA . ARG F 2 59 ? 31.645 18.915 48.511 1.00 25.58 541 ARG F CA 1
ATOM 5876 C C . ARG F 2 59 ? 30.791 18.281 47.428 1.00 24.77 541 ARG F C 1
ATOM 5877 O O . ARG F 2 59 ? 30.614 18.836 46.341 1.00 21.68 541 ARG F O 1
ATOM 5885 N N . ARG F 2 60 ? 30.231 17.121 47.757 1.00 23.31 542 ARG F N 1
ATOM 5886 C CA . ARG F 2 60 ? 29.383 16.396 46.839 1.00 21.48 542 ARG F CA 1
ATOM 5887 C C . ARG F 2 60 ? 28.012 16.164 47.461 1.00 22.88 542 ARG F C 1
ATOM 5888 O O . ARG F 2 60 ? 27.284 17.120 47.711 1.00 21.45 542 ARG F O 1
ATOM 5896 N N . HIS F 2 61 ? 27.666 14.921 47.755 1.00 21.13 543 HIS F N 1
ATOM 5897 C CA . HIS F 2 61 ? 26.358 14.634 48.320 1.00 20.45 543 HIS F CA 1
ATOM 5898 C C . HIS F 2 61 ? 26.348 14.502 49.823 1.00 20.23 543 HIS F C 1
ATOM 5899 O O . HIS F 2 61 ? 25.881 13.514 50.384 1.00 20.97 543 HIS F O 1
ATOM 5906 N N . TYR F 2 62 ? 26.876 15.524 50.480 1.00 20.94 544 TYR F N 1
ATOM 5907 C CA . TYR F 2 62 ? 26.933 15.540 51.928 1.00 22.08 544 TYR F CA 1
ATOM 5908 C C . TYR F 2 62 ? 25.543 15.798 52.477 1.00 23.37 544 TYR F C 1
ATOM 5909 O O . TYR F 2 62 ? 24.658 16.250 51.758 1.00 24.94 544 TYR F O 1
ATOM 5918 N N . PRO F 2 63 ? 25.329 15.525 53.769 1.00 21.85 545 PRO F N 1
ATOM 5919 C CA . PRO F 2 63 ? 24.033 15.734 54.408 1.00 20.00 545 PRO F CA 1
ATOM 5920 C C . PRO F 2 63 ? 23.587 17.178 54.342 1.00 22.96 545 PRO F C 1
ATOM 5921 O O . PRO F 2 63 ? 24.413 18.091 54.352 1.00 23.16 545 PRO F O 1
ATOM 5925 N N . ALA F 2 64 ? 22.277 17.374 54.277 1.00 23.22 546 ALA F N 1
ATOM 5926 C CA . ALA F 2 64 ? 21.701 18.701 54.200 1.00 21.44 546 ALA F CA 1
ATOM 5927 C C . ALA F 2 64 ? 22.043 19.546 55.432 1.00 21.77 546 ALA F C 1
ATOM 5928 O O . ALA F 2 64 ? 22.097 19.040 56.554 1.00 23.63 546 ALA F O 1
ATOM 5930 N N . PRO F 2 65 ? 22.307 20.844 55.232 1.00 19.44 547 PRO F N 1
ATOM 5931 C CA . PRO F 2 65 ? 22.646 21.766 56.313 1.00 20.65 547 PRO F CA 1
ATOM 5932 C C . PRO F 2 65 ? 21.547 21.843 57.355 1.00 22.50 547 PRO F C 1
ATOM 5933 O O . PRO F 2 65 ? 20.454 22.343 57.077 1.00 24.96 547 PRO F O 1
ATOM 5937 N N . GLY F 2 66 ? 21.851 21.354 58.549 1.00 23.05 548 GLY F N 1
ATOM 5938 C CA . GLY F 2 66 ? 20.902 21.378 59.641 1.00 20.93 548 GLY F CA 1
ATOM 5939 C C . GLY F 2 66 ? 20.051 20.128 59.732 1.00 21.90 548 GLY F C 1
ATOM 5940 O O . GLY F 2 66 ? 19.177 20.033 60.588 1.00 23.00 548 GLY F O 1
ATOM 5941 N N . SER F 2 67 ? 20.294 19.177 58.842 1.00 19.12 549 SER F N 1
ATOM 5942 C CA . SER F 2 67 ? 19.529 17.947 58.833 1.00 18.80 549 SER F CA 1
ATOM 5943 C C . SER F 2 67 ? 19.789 17.151 60.085 1.00 21.55 549 SER F C 1
ATOM 5944 O O . SER F 2 67 ? 20.741 17.418 60.810 1.00 25.18 549 SER F O 1
ATOM 5947 N N . PHE F 2 68 ? 18.924 16.186 60.355 1.00 21.39 550 PHE F N 1
ATOM 5948 C CA . PHE F 2 68 ? 19.076 15.337 61.513 1.00 20.00 550 PHE F CA 1
ATOM 5949 C C . PHE F 2 68 ? 19.497 13.992 60.978 1.00 22.49 550 PHE F C 1
ATOM 5950 O O . PHE F 2 68 ? 18.767 13.359 60.232 1.00 26.65 550 PHE F O 1
ATOM 5958 N N . ILE F 2 69 ? 20.723 13.606 61.288 1.00 25.37 551 ILE F N 1
ATOM 5959 C CA . ILE F 2 69 ? 21.258 12.344 60.824 1.00 22.69 551 ILE F CA 1
ATOM 5960 C C . ILE F 2 69 ? 21.508 11.478 62.043 1.00 25.25 551 ILE F C 1
ATOM 5961 O O . ILE F 2 69 ? 22.248 11.863 62.945 1.00 28.88 551 ILE F O 1
ATOM 5966 N N . VAL F 2 70 ? 20.833 10.343 62.114 1.00 24.53 552 VAL F N 1
ATOM 5967 C CA . VAL F 2 70 ? 21.037 9.445 63.233 1.00 22.72 552 VAL F CA 1
ATOM 5968 C C . VAL F 2 70 ? 22.280 8.653 62.870 1.00 25.21 552 VAL F C 1
ATOM 5969 O O . VAL F 2 70 ? 22.437 8.200 61.732 1.00 24.81 552 VAL F O 1
ATOM 5973 N N . CYS F 2 71 ? 23.174 8.491 63.826 1.00 26.49 553 CYS F N 1
ATOM 5974 C CA . CYS F 2 71 ? 24.400 7.780 63.558 1.00 23.72 553 CYS F CA 1
ATOM 5975 C C . CYS F 2 71 ? 24.733 6.814 64.657 1.00 23.34 553 CYS F C 1
ATOM 5976 O O . CYS F 2 71 ? 24.506 7.097 65.829 1.00 23.32 553 CYS F O 1
ATOM 5979 N N . ALA F 2 72 ? 25.224 5.645 64.270 1.00 21.89 554 ALA F N 1
ATOM 5980 C CA . ALA F 2 72 ? 25.671 4.663 65.240 1.00 23.28 554 ALA F CA 1
ATOM 5981 C C . ALA F 2 72 ? 27.044 5.252 65.507 1.00 24.23 554 ALA F C 1
ATOM 5982 O O . ALA F 2 72 ? 27.961 5.040 64.722 1.00 24.63 554 ALA F O 1
ATOM 5984 N N . ASN F 2 73 ? 27.138 6.115 66.508 1.00 26.76 555 ASN F N 1
ATOM 5985 C CA . ASN F 2 73 ? 28.400 6.765 66.805 1.00 28.63 555 ASN F CA 1
ATOM 5986 C C . ASN F 2 73 ? 28.908 6.623 68.228 1.00 30.06 555 ASN F C 1
ATOM 5987 O O . ASN F 2 73 ? 28.155 6.342 69.169 1.00 30.23 555 ASN F O 1
ATOM 5992 N N . LYS F 2 74 ? 30.216 6.805 68.356 1.00 30.86 556 LYS F N 1
ATOM 5993 C CA . LYS F 2 74 ? 30.914 6.730 69.631 1.00 31.68 556 LYS F CA 1
ATOM 5994 C C . LYS F 2 74 ? 32.128 7.639 69.505 1.00 31.93 556 LYS F C 1
ATOM 5995 O O . LYS F 2 74 ? 32.413 8.141 68.417 1.00 33.75 556 LYS F O 1
ATOM 6001 N N . GLY F 2 75 ? 32.821 7.884 70.606 1.00 31.51 557 GLY F N 1
ATOM 6002 C CA . GLY F 2 75 ? 33.979 8.751 70.523 1.00 32.38 557 GLY F CA 1
ATOM 6003 C C . GLY F 2 75 ? 34.746 8.869 71.815 1.00 33.80 557 GLY F C 1
ATOM 6004 O O . GLY F 2 75 ? 34.311 8.369 72.844 1.00 35.16 557 GLY F O 1
ATOM 6005 N N . VAL F 2 76 ? 35.905 9.503 71.760 1.00 34.79 558 VAL F N 1
ATOM 6006 C CA . VAL F 2 76 ? 36.712 9.678 72.956 1.00 36.56 558 VAL F CA 1
ATOM 6007 C C . VAL F 2 76 ? 37.487 10.984 72.908 1.00 37.81 558 VAL F C 1
ATOM 6008 O O . VAL F 2 76 ? 37.961 11.408 71.848 1.00 36.33 558 VAL F O 1
ATOM 6012 N N . THR F 2 77 ? 37.612 11.604 74.071 1.00 40.53 559 THR F N 1
ATOM 6013 C CA . THR F 2 77 ? 38.299 12.873 74.209 1.00 43.66 559 THR F CA 1
ATOM 6014 C C . THR F 2 77 ? 39.444 12.711 75.193 1.00 44.95 559 THR F C 1
ATOM 6015 O O . THR F 2 77 ? 39.314 11.999 76.187 1.00 46.08 559 THR F O 1
ATOM 6019 N N . ALA F 2 78 ? 40.574 13.335 74.893 1.00 45.11 560 ALA F N 1
ATOM 6020 C CA . ALA F 2 78 ? 41.738 13.256 75.768 1.00 45.15 560 ALA F CA 1
ATOM 6021 C C . ALA F 2 78 ? 42.592 14.499 75.621 1.00 45.80 560 ALA F C 1
ATOM 6022 O O . ALA F 2 78 ? 42.673 15.095 74.543 1.00 43.84 560 ALA F O 1
ATOM 6024 N N . GLU F 2 79 ? 43.252 14.874 76.705 1.00 48.07 561 GLU F N 1
ATOM 6025 C CA . GLU F 2 79 ? 44.094 16.056 76.704 1.00 49.83 561 GLU F CA 1
ATOM 6026 C C . GLU F 2 79 ? 45.565 15.703 76.830 1.00 51.10 561 GLU F C 1
ATOM 6027 O O . GLU F 2 79 ? 45.924 14.653 77.381 1.00 50.06 561 GLU F O 1
ATOM 6033 N N . ARG F 2 80 ? 46.414 16.585 76.312 1.00 51.11 562 ARG F N 1
ATOM 6034 C CA . ARG F 2 80 ? 47.854 16.409 76.421 1.00 52.82 562 ARG F CA 1
ATOM 6035 C C . ARG F 2 80 ? 48.390 17.746 76.937 1.00 55.68 562 ARG F C 1
ATOM 6036 O O . ARG F 2 80 ? 48.326 18.763 76.236 1.00 55.74 562 ARG F O 1
ATOM 6044 N N . PRO F 2 81 ? 48.914 17.776 78.177 1.00 58.97 563 PRO F N 1
ATOM 6045 C CA . PRO F 2 81 ? 49.448 19.009 78.769 1.00 60.21 563 PRO F CA 1
ATOM 6046 C C . PRO F 2 81 ? 50.605 19.617 77.997 1.00 61.71 563 PRO F C 1
ATOM 6047 O O . PRO F 2 81 ? 51.056 19.069 76.985 1.00 61.52 563 PRO F O 1
ATOM 6051 N N . LYS F 2 82 ? 51.081 20.760 78.475 1.00 63.71 564 LYS F N 1
ATOM 6052 C CA . LYS F 2 82 ? 52.217 21.418 77.851 1.00 66.39 564 LYS F CA 1
ATOM 6053 C C . LYS F 2 82 ? 53.455 20.696 78.402 1.00 69.22 564 LYS F C 1
ATOM 6054 O O . LYS F 2 82 ? 54.065 21.133 79.382 1.00 70.49 564 LYS F O 1
ATOM 6060 N N . ASN F 2 83 ? 53.694 19.498 77.862 1.00 71.83 565 ASN F N 1
ATOM 6061 C CA . ASN F 2 83 ? 54.819 18.627 78.240 1.00 72.31 565 ASN F CA 1
ATOM 6062 C C . ASN F 2 83 ? 54.909 18.287 79.727 1.00 72.55 565 ASN F C 1
ATOM 6063 O O . ASN F 2 83 ? 55.940 17.785 80.181 1.00 71.63 565 ASN F O 1
ATOM 6068 N N . ASP F 2 84 ? 53.844 18.541 80.487 1.00 73.25 566 ASP F N 1
ATOM 6069 C CA . ASP F 2 84 ? 53.876 18.257 81.921 1.00 75.19 566 ASP F CA 1
ATOM 6070 C C . ASP F 2 84 ? 54.129 16.779 82.194 1.00 75.57 566 ASP F C 1
ATOM 6071 O O . ASP F 2 84 ? 53.729 15.914 81.408 1.00 74.05 566 ASP F O 1
ATOM 6076 N N . ALA F 2 85 ? 54.798 16.507 83.314 1.00 76.62 567 ALA F N 1
ATOM 6077 C CA . ALA F 2 85 ? 55.141 15.146 83.718 1.00 77.20 567 ALA F CA 1
ATOM 6078 C C . ALA F 2 85 ? 53.919 14.447 84.314 1.00 77.68 567 ALA F C 1
ATOM 6079 O O . ALA F 2 85 ? 53.632 13.279 83.990 1.00 78.36 567 ALA F O 1
ATOM 6081 N N . ASP F 2 86 ? 53.238 15.144 85.225 1.00 77.53 568 ASP F N 1
ATOM 6082 C CA . ASP F 2 86 ? 52.034 14.604 85.866 1.00 78.07 568 ASP F CA 1
ATOM 6083 C C . ASP F 2 86 ? 50.891 14.756 84.857 1.00 75.74 568 ASP F C 1
ATOM 6084 O O . ASP F 2 86 ? 50.322 15.845 84.709 1.00 74.82 568 ASP F O 1
ATOM 6089 N N . MET F 2 87 ? 50.573 13.679 84.145 1.00 73.01 569 MET F N 1
ATOM 6090 C CA . MET F 2 87 ? 49.514 13.746 83.142 1.00 71.42 569 MET F CA 1
ATOM 6091 C C . MET F 2 87 ? 48.115 13.486 83.687 1.00 70.85 569 MET F C 1
ATOM 6092 O O . MET F 2 87 ? 47.176 13.242 82.917 1.00 69.90 569 MET F O 1
ATOM 6097 N N . LYS F 2 88 ? 47.963 13.533 85.008 1.00 69.92 570 LYS F N 1
ATOM 6098 C CA . LYS F 2 88 ? 46.657 13.288 85.615 1.00 69.92 570 LYS F CA 1
ATOM 6099 C C . LYS F 2 88 ? 46.092 11.931 85.168 1.00 70.91 570 LYS F C 1
ATOM 6100 O O . LYS F 2 88 ? 46.749 11.190 84.418 1.00 70.89 570 LYS F O 1
ATOM 6106 N N . PRO F 2 89 ? 44.884 11.561 85.653 1.00 71.03 571 PRO F N 1
ATOM 6107 C CA . PRO F 2 89 ? 44.307 10.268 85.259 1.00 69.23 571 PRO F CA 1
ATOM 6108 C C . PRO F 2 89 ? 44.072 9.969 83.766 1.00 66.86 571 PRO F C 1
ATOM 6109 O O . PRO F 2 89 ? 44.918 9.336 83.128 1.00 66.77 571 PRO F O 1
ATOM 6113 N N . GLY F 2 90 ? 42.947 10.419 83.205 1.00 63.06 572 GLY F N 1
ATOM 6114 C CA . GLY F 2 90 ? 42.634 10.101 81.816 1.00 57.47 572 GLY F CA 1
ATOM 6115 C C . GLY F 2 90 ? 43.226 10.884 80.655 1.00 53.86 572 GLY F C 1
ATOM 6116 O O . GLY F 2 90 ? 42.603 10.964 79.595 1.00 53.51 572 GLY F O 1
ATOM 6117 N N . GLN F 2 91 ? 44.423 11.430 80.810 1.00 50.23 573 GLN F N 1
ATOM 6118 C CA . GLN F 2 91 ? 45.016 12.200 79.719 1.00 46.31 573 GLN F CA 1
ATOM 6119 C C . GLN F 2 91 ? 45.952 11.330 78.890 1.00 43.26 573 GLN F C 1
ATOM 6120 O O . GLN F 2 91 ? 46.158 10.157 79.213 1.00 44.75 573 GLN F O 1
ATOM 6126 N N . GLY F 2 92 ? 46.502 11.886 77.814 1.00 40.34 574 GLY F N 1
ATOM 6127 C CA . GLY F 2 92 ? 47.384 11.092 76.976 1.00 38.39 574 GLY F CA 1
ATOM 6128 C C . GLY F 2 92 ? 48.076 11.850 75.854 1.00 37.55 574 GLY F C 1
ATOM 6129 O O . GLY F 2 92 ? 47.977 13.076 75.753 1.00 36.22 574 GLY F O 1
ATOM 6130 N N . TYR F 2 93 ? 48.773 11.101 75.003 1.00 37.45 575 TYR F N 1
ATOM 6131 C CA . TYR F 2 93 ? 49.511 11.676 73.883 1.00 41.11 575 TYR F CA 1
ATOM 6132 C C . TYR F 2 93 ? 48.705 11.616 72.599 1.00 40.44 575 TYR F C 1
ATOM 6133 O O . TYR F 2 93 ? 48.705 12.560 71.805 1.00 37.37 575 TYR F O 1
ATOM 6142 N N . GLY F 2 94 ? 48.074 10.470 72.367 1.00 41.72 576 GLY F N 1
ATOM 6143 C CA . GLY F 2 94 ? 47.260 10.306 71.178 1.00 41.11 576 GLY F CA 1
ATOM 6144 C C . GLY F 2 94 ? 45.863 9.804 71.491 1.00 39.81 576 GLY F C 1
ATOM 6145 O O . GLY F 2 94 ? 45.591 9.311 72.593 1.00 39.00 576 GLY F O 1
ATOM 6146 N N . VAL F 2 95 ? 44.972 9.937 70.514 1.00 37.33 577 VAL F N 1
ATOM 6147 C CA . VAL F 2 95 ? 43.600 9.497 70.660 1.00 33.90 577 VAL F CA 1
ATOM 6148 C C . VAL F 2 95 ? 43.221 8.743 69.390 1.00 31.96 577 VAL F C 1
ATOM 6149 O O . VAL F 2 95 ? 43.562 9.176 68.290 1.00 29.09 577 VAL F O 1
ATOM 6153 N N . TRP F 2 96 ? 42.558 7.603 69.543 1.00 32.00 578 TRP F N 1
ATOM 6154 C CA . TRP F 2 96 ? 42.175 6.781 68.393 1.00 33.21 578 TRP F CA 1
ATOM 6155 C C . TRP F 2 96 ? 40.720 6.290 68.425 1.00 32.97 578 TRP F C 1
ATOM 6156 O O . TRP F 2 96 ? 40.112 6.178 69.497 1.00 31.68 578 TRP F O 1
ATOM 6167 N N . SER F 2 97 ? 40.217 5.901 67.256 1.00 32.91 579 SER F N 1
ATOM 6168 C CA . SER F 2 97 ? 38.843 5.414 67.090 1.00 32.48 579 SER F CA 1
ATOM 6169 C C . SER F 2 97 ? 38.816 4.319 66.028 1.00 31.35 579 SER F C 1
ATOM 6170 O O . SER F 2 97 ? 39.669 4.295 65.131 1.00 34.61 579 SER F O 1
ATOM 6173 N N . ALA F 2 98 ? 37.833 3.428 66.117 1.00 28.95 580 ALA F N 1
ATOM 6174 C CA . ALA F 2 98 ? 37.707 2.327 65.169 1.00 27.28 580 ALA F CA 1
ATOM 6175 C C . ALA F 2 98 ? 36.259 2.015 64.859 1.00 27.20 580 ALA F C 1
ATOM 6176 O O . ALA F 2 98 ? 35.373 2.217 65.694 1.00 26.03 580 ALA F O 1
ATOM 6178 N N . ILE F 2 99 ? 36.036 1.462 63.676 1.00 26.20 581 ILE F N 1
ATOM 6179 C CA . ILE F 2 99 ? 34.697 1.111 63.248 1.00 25.57 581 ILE F CA 1
ATOM 6180 C C . ILE F 2 99 ? 34.749 -0.224 62.528 1.00 25.78 581 ILE F C 1
ATOM 6181 O O . ILE F 2 99 ? 35.635 -0.452 61.699 1.00 24.64 581 ILE F O 1
ATOM 6186 N N . ALA F 2 100 ? 33.806 -1.104 62.843 1.00 24.39 582 ALA F N 1
ATOM 6187 C CA . ALA F 2 100 ? 33.776 -2.422 62.223 1.00 25.77 582 ALA F CA 1
ATOM 6188 C C . ALA F 2 100 ? 32.395 -2.853 61.734 1.00 25.89 582 ALA F C 1
ATOM 6189 O O . ALA F 2 100 ? 31.429 -2.854 62.496 1.00 26.55 582 ALA F O 1
ATOM 6191 N N . ILE F 2 101 ? 32.311 -3.213 60.457 1.00 25.27 583 ILE F N 1
ATOM 6192 C CA . ILE F 2 101 ? 31.067 -3.670 59.856 1.00 24.95 583 ILE F CA 1
ATOM 6193 C C . ILE F 2 101 ? 31.156 -5.160 59.568 1.00 24.77 583 ILE F C 1
ATOM 6194 O O . ILE F 2 101 ? 32.103 -5.619 58.944 1.00 25.63 583 ILE F O 1
ATOM 6199 N N . SER F 2 102 ? 30.183 -5.911 60.057 1.00 27.44 584 SER F N 1
ATOM 6200 C CA . SER F 2 102 ? 30.140 -7.347 59.846 1.00 27.51 584 SER F CA 1
ATOM 6201 C C . SER F 2 102 ? 28.855 -7.677 59.098 1.00 27.54 584 SER F C 1
ATOM 6202 O O . SER F 2 102 ? 27.759 -7.403 59.580 1.00 28.11 584 SER F O 1
ATOM 6205 N N . PHE F 2 103 ? 28.995 -8.226 57.899 1.00 26.56 585 PHE F N 1
ATOM 6206 C CA . PHE F 2 103 ? 27.850 -8.568 57.076 1.00 27.63 585 PHE F CA 1
ATOM 6207 C C . PHE F 2 103 ? 27.305 -9.969 57.355 1.00 30.72 585 PHE F C 1
ATOM 6208 O O . PHE F 2 103 ? 28.054 -10.946 57.382 1.00 33.73 585 PHE F O 1
ATOM 6216 N N . ALA F 2 104 ? 25.992 -10.053 57.549 1.00 33.01 586 ALA F N 1
ATOM 6217 C CA . ALA F 2 104 ? 25.309 -11.314 57.840 1.00 32.64 586 ALA F CA 1
ATOM 6218 C C . ALA F 2 104 ? 25.223 -12.236 56.631 1.00 31.68 586 ALA F C 1
ATOM 6219 O O . ALA F 2 104 ? 25.069 -11.777 55.499 1.00 31.26 586 ALA F O 1
ATOM 6221 N N . LYS F 2 105 ? 25.306 -13.539 56.878 1.00 34.41 587 LYS F N 1
ATOM 6222 C CA . LYS F 2 105 ? 25.236 -14.512 55.795 1.00 36.64 587 LYS F CA 1
ATOM 6223 C C . LYS F 2 105 ? 23.835 -14.532 55.223 1.00 35.78 587 LYS F C 1
ATOM 6224 O O . LYS F 2 105 ? 23.657 -14.695 54.017 1.00 36.15 587 LYS F O 1
ATOM 6230 N N . ASP F 2 106 ? 22.844 -14.372 56.098 1.00 34.49 588 ASP F N 1
ATOM 6231 C CA . ASP F 2 106 ? 21.445 -14.361 55.683 1.00 33.70 588 ASP F CA 1
ATOM 6232 C C . ASP F 2 106 ? 20.810 -13.060 56.124 1.00 30.88 588 ASP F C 1
ATOM 6233 O O . ASP F 2 106 ? 20.170 -12.987 57.179 1.00 30.49 588 ASP F O 1
ATOM 6238 N N . PRO F 2 107 ? 20.938 -12.020 55.293 1.00 27.15 589 PRO F N 1
ATOM 6239 C CA . PRO F 2 107 ? 20.388 -10.697 55.576 1.00 27.53 589 PRO F CA 1
ATOM 6240 C C . PRO F 2 107 ? 18.872 -10.657 55.755 1.00 29.84 589 PRO F C 1
ATOM 6241 O O . PRO F 2 107 ? 18.326 -9.597 56.045 1.00 32.77 589 PRO F O 1
ATOM 6245 N N . THR F 2 108 ? 18.180 -11.774 55.528 1.00 29.00 590 THR F N 1
ATOM 6246 C CA . THR F 2 108 ? 16.734 -11.776 55.706 1.00 30.71 590 THR F CA 1
ATOM 6247 C C . THR F 2 108 ? 16.354 -12.210 57.117 1.00 32.14 590 THR F C 1
ATOM 6248 O O . THR F 2 108 ? 15.231 -11.994 57.556 1.00 35.39 590 THR F O 1
ATOM 6252 N N . LYS F 2 109 ? 17.279 -12.846 57.819 1.00 33.93 591 LYS F N 1
ATOM 6253 C CA . LYS F 2 109 ? 17.009 -13.291 59.179 1.00 32.77 591 LYS F CA 1
ATOM 6254 C C . LYS F 2 109 ? 17.841 -12.534 60.188 1.00 31.65 591 LYS F C 1
ATOM 6255 O O . LYS F 2 109 ? 17.330 -12.104 61.222 1.00 30.10 591 LYS F O 1
ATOM 6261 N N . ASP F 2 110 ? 19.130 -12.386 59.889 1.00 31.98 592 ASP F N 1
ATOM 6262 C CA . ASP F 2 110 ? 20.055 -11.709 60.795 1.00 29.97 592 ASP F CA 1
ATOM 6263 C C . ASP F 2 110 ? 20.498 -10.347 60.267 1.00 26.28 592 ASP F C 1
ATOM 6264 O O . ASP F 2 110 ? 20.638 -10.164 59.062 1.00 25.38 592 ASP F O 1
ATOM 6269 N N . SER F 2 111 ? 20.694 -9.395 61.173 1.00 25.15 593 SER F N 1
ATOM 6270 C CA . SER F 2 111 ? 21.138 -8.061 60.792 1.00 26.36 593 SER F CA 1
ATOM 6271 C C . SER F 2 111 ? 22.656 -7.951 60.774 1.00 28.12 593 SER F C 1
ATOM 6272 O O . SER F 2 111 ? 23.351 -8.625 61.542 1.00 26.13 593 SER F O 1
ATOM 6275 N N . SER F 2 112 ? 23.168 -7.073 59.921 1.00 27.60 594 SER F N 1
ATOM 6276 C CA . SER F 2 112 ? 24.599 -6.843 59.853 1.00 27.00 594 SER F CA 1
ATOM 6277 C C . SER F 2 112 ? 24.895 -6.031 61.101 1.00 28.65 594 SER F C 1
ATOM 6278 O O . SER F 2 112 ? 24.007 -5.337 61.612 1.00 29.93 594 SER F O 1
ATOM 6281 N N . MET F 2 113 ? 26.128 -6.103 61.590 1.00 27.05 595 MET F N 1
ATOM 6282 C CA . MET F 2 113 ? 26.490 -5.402 62.818 1.00 27.04 595 MET F CA 1
ATOM 6283 C C . MET F 2 113 ? 27.675 -4.457 62.748 1.00 25.57 595 MET F C 1
ATOM 6284 O O . MET F 2 113 ? 28.645 -4.692 62.031 1.00 27.27 595 MET F O 1
ATOM 6289 N N . PHE F 2 114 ? 27.567 -3.380 63.508 1.00 24.75 596 PHE F N 1
ATOM 6290 C CA . PHE F 2 114 ?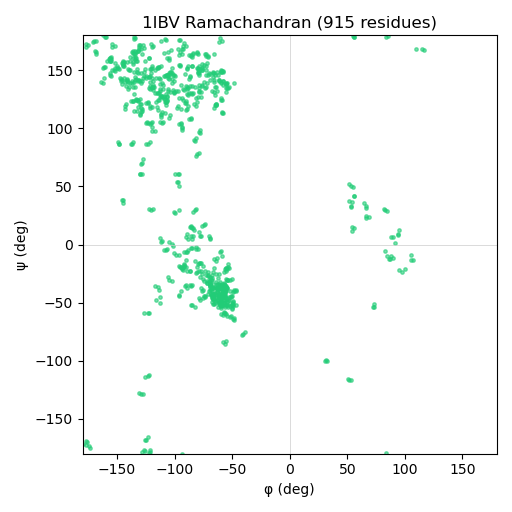 28.597 -2.372 63.617 1.00 25.41 596 PHE F CA 1
ATOM 6291 C C . PHE F 2 114 ? 29.086 -2.496 65.049 1.00 28.69 596 PHE F C 1
ATOM 6292 O O . PHE F 2 114 ? 28.275 -2.636 65.978 1.00 30.54 596 PHE F O 1
ATOM 6300 N N . VAL F 2 115 ? 30.401 -2.515 65.224 1.00 30.02 597 VAL F N 1
ATOM 6301 C CA . VAL F 2 115 ? 31.013 -2.552 66.544 1.00 27.70 597 VAL F CA 1
ATOM 6302 C C . VAL F 2 115 ? 32.025 -1.421 66.470 1.00 28.16 597 VAL F C 1
ATOM 6303 O O . VAL F 2 115 ? 32.811 -1.334 65.521 1.00 29.70 597 VAL F O 1
ATOM 6307 N N . GLU F 2 116 ? 31.948 -0.502 67.412 1.00 29.57 598 GLU F N 1
ATOM 6308 C CA . GLU F 2 116 ? 32.854 0.629 67.395 1.00 31.12 598 GLU F CA 1
ATOM 6309 C C . GLU F 2 116 ? 33.673 0.643 68.663 1.00 33.73 598 GLU F C 1
ATOM 6310 O O . GLU F 2 116 ? 33.227 0.162 69.712 1.00 34.41 598 GLU F O 1
ATOM 6316 N N . ASP F 2 117 ? 34.872 1.200 68.568 1.00 35.69 599 ASP F N 1
ATOM 6317 C CA . ASP F 2 117 ? 35.775 1.253 69.706 1.00 36.90 599 ASP F CA 1
ATOM 6318 C C . ASP F 2 117 ? 36.545 2.556 69.642 1.00 35.38 599 ASP F C 1
ATOM 6319 O O . ASP F 2 117 ? 36.642 3.174 68.587 1.00 35.26 599 ASP F O 1
ATOM 6324 N N . ALA F 2 118 ? 37.065 2.989 70.780 1.00 37.33 600 ALA F N 1
ATOM 6325 C CA . ALA F 2 118 ? 37.838 4.220 70.852 1.00 38.75 600 ALA F CA 1
ATOM 6326 C C . ALA F 2 118 ? 38.645 4.212 72.141 1.00 39.35 600 ALA F C 1
ATOM 6327 O O . ALA F 2 118 ? 38.235 3.600 73.138 1.00 40.09 600 ALA F O 1
ATOM 6329 N N . GLY F 2 119 ? 39.783 4.896 72.131 1.00 38.69 601 GLY F N 1
ATOM 6330 C CA . GLY F 2 119 ? 40.603 4.930 73.324 1.00 40.14 601 GLY F CA 1
ATOM 6331 C C . GLY F 2 119 ? 41.710 5.955 73.260 1.00 40.95 601 GLY F C 1
ATOM 6332 O O . GLY F 2 119 ? 41.880 6.638 72.242 1.00 38.15 601 GLY F O 1
ATOM 6333 N N . VAL F 2 120 ? 42.427 6.090 74.371 1.00 42.53 602 VAL F N 1
ATOM 6334 C CA . VAL F 2 120 ? 43.550 7.023 74.474 1.00 43.44 602 VAL F CA 1
ATOM 6335 C C . VAL F 2 120 ? 44.881 6.268 74.413 1.00 44.09 602 VAL F C 1
ATOM 6336 O O . VAL F 2 120 ? 44.992 5.125 74.872 1.00 45.49 602 VAL F O 1
ATOM 6340 N N . TRP F 2 121 ? 45.878 6.920 73.837 1.00 45.10 603 TRP F N 1
ATOM 6341 C CA . TRP F 2 121 ? 47.216 6.360 73.715 1.00 48.21 603 TRP F CA 1
ATOM 6342 C C . TRP F 2 121 ? 48.124 7.089 74.704 1.00 50.54 603 TRP F C 1
ATOM 6343 O O . TRP F 2 121 ? 48.250 8.327 74.659 1.00 49.78 603 TRP F O 1
ATOM 6354 N N . GLU F 2 122 ? 48.774 6.317 75.569 1.00 51.68 604 GLU F N 1
ATOM 6355 C CA . GLU F 2 122 ? 49.643 6.872 76.592 1.00 53.93 604 GLU F CA 1
ATOM 6356 C C . GLU F 2 122 ? 51.142 7.040 76.257 1.00 54.87 604 GLU F C 1
ATOM 6357 O O . GLU F 2 122 ? 51.840 7.781 76.948 1.00 54.93 604 GLU F O 1
ATOM 6363 N N . THR F 2 123 ? 51.656 6.361 75.234 1.00 54.70 605 THR F N 1
ATOM 6364 C CA . THR F 2 123 ? 53.079 6.504 74.904 1.00 54.21 605 THR F CA 1
ATOM 6365 C C . THR F 2 123 ? 53.219 7.536 73.804 1.00 55.16 605 THR F C 1
ATOM 6366 O O . THR F 2 123 ? 52.295 7.721 73.011 1.00 56.07 605 THR F O 1
ATOM 6370 N N . PRO F 2 124 ? 54.386 8.194 73.707 1.00 56.90 606 PRO F N 1
ATOM 6371 C CA . PRO F 2 124 ? 54.595 9.213 72.673 1.00 55.45 606 PRO F CA 1
ATOM 6372 C C . PRO F 2 124 ? 54.958 8.707 71.290 1.00 54.62 606 PRO F C 1
ATOM 6373 O O . PRO F 2 124 ? 55.063 9.509 70.370 1.00 51.98 606 PRO F O 1
ATOM 6377 N N . ASN F 2 125 ? 55.134 7.400 71.115 1.00 56.74 607 ASN F N 1
ATOM 6378 C CA . ASN F 2 125 ? 55.535 6.925 69.794 1.00 59.08 607 ASN F CA 1
ATOM 6379 C C . ASN F 2 125 ? 54.415 6.477 68.855 1.00 59.18 607 ASN F C 1
ATOM 6380 O O . ASN F 2 125 ? 53.873 5.373 68.983 1.00 58.25 607 ASN F O 1
ATOM 6385 N N . GLU F 2 126 ? 54.120 7.330 67.871 1.00 58.30 608 GLU F N 1
ATOM 6386 C CA . GLU F 2 126 ? 53.083 7.064 66.879 1.00 58.52 608 GLU F CA 1
ATOM 6387 C C . GLU F 2 126 ? 53.263 5.691 66.248 1.00 59.41 608 GLU F C 1
ATOM 6388 O O . GLU F 2 126 ? 52.314 4.913 66.161 1.00 61.36 608 GLU F O 1
ATOM 6394 N N . ASP F 2 127 ? 54.495 5.366 65.878 1.00 60.63 609 ASP F N 1
ATOM 6395 C CA . ASP F 2 127 ? 54.772 4.083 65.251 1.00 61.08 609 ASP F CA 1
ATOM 6396 C C . ASP F 2 127 ? 54.324 2.942 66.166 1.00 58.51 609 ASP F C 1
ATOM 6397 O O . ASP F 2 127 ? 53.817 1.920 65.701 1.00 55.54 609 ASP F O 1
ATOM 6402 N N . GLU F 2 128 ? 54.511 3.123 67.468 1.00 57.50 610 GLU F N 1
ATOM 6403 C CA . GLU F 2 128 ? 54.099 2.120 68.444 1.00 58.77 610 GLU F CA 1
ATOM 6404 C C . GLU F 2 128 ? 52.561 2.031 68.473 1.00 57.90 610 GLU F C 1
ATOM 6405 O O . GLU F 2 128 ? 51.986 0.953 68.691 1.00 58.73 610 GLU F O 1
ATOM 6411 N N . LEU F 2 129 ? 51.901 3.154 68.196 1.00 55.37 611 LEU F N 1
ATOM 6412 C CA . LEU F 2 129 ? 50.440 3.190 68.184 1.00 50.09 611 LEU F CA 1
ATOM 6413 C C . LEU F 2 129 ? 49.903 2.213 67.143 1.00 48.91 611 LEU F C 1
ATOM 6414 O O . LEU F 2 129 ? 49.124 1.307 67.468 1.00 49.60 611 LEU F O 1
ATOM 6419 N N . LEU F 2 130 ? 50.376 2.361 65.908 1.00 47.32 612 LEU F N 1
ATOM 6420 C CA . LEU F 2 130 ? 49.957 1.503 64.809 1.00 45.84 612 LEU F CA 1
ATOM 6421 C C . LEU F 2 130 ? 49.973 0.033 65.196 1.00 47.22 612 LEU F C 1
ATOM 6422 O O . LEU F 2 130 ? 49.073 -0.707 64.809 1.00 49.17 612 LEU F O 1
ATOM 6427 N N . GLU F 2 131 ? 50.972 -0.394 65.969 1.00 48.46 613 GLU F N 1
ATOM 6428 C CA . GLU F 2 131 ? 51.032 -1.795 66.390 1.00 50.05 613 GLU F CA 1
ATOM 6429 C C . GLU F 2 131 ? 49.794 -2.128 67.214 1.00 47.02 613 GLU F C 1
ATOM 6430 O O . GLU F 2 131 ? 49.103 -3.109 66.948 1.00 46.59 613 GLU F O 1
ATOM 6436 N N . TYR F 2 132 ? 49.511 -1.279 68.195 1.00 45.08 614 TYR F N 1
ATOM 6437 C CA . TYR F 2 132 ? 48.369 -1.466 69.069 1.00 43.84 614 TYR F CA 1
ATOM 6438 C C . TYR F 2 132 ? 47.106 -1.596 68.216 1.00 44.61 614 TYR F C 1
ATOM 6439 O O . TYR F 2 132 ? 46.324 -2.537 68.376 1.00 42.55 614 TYR F O 1
ATOM 6448 N N . LEU F 2 133 ? 46.942 -0.668 67.283 1.00 43.55 615 LEU F N 1
ATOM 6449 C CA . LEU F 2 133 ? 45.795 -0.660 66.393 1.00 43.84 615 LEU F CA 1
ATOM 6450 C C . LEU F 2 133 ? 45.629 -1.995 65.676 1.00 45.36 615 LEU F C 1
ATOM 6451 O O . LEU F 2 133 ? 44.578 -2.622 65.748 1.00 46.53 615 LEU F O 1
ATOM 6456 N N . GLU F 2 134 ? 46.681 -2.459 65.021 1.00 47.80 616 GLU F N 1
ATOM 6457 C CA . GLU F 2 134 ? 46.606 -3.735 64.325 1.00 49.80 616 GLU F CA 1
ATOM 6458 C C . GLU F 2 134 ? 46.141 -4.789 65.340 1.00 47.85 616 GLU F C 1
ATOM 6459 O O . GLU F 2 134 ? 45.401 -5.715 64.999 1.00 47.77 616 GLU F O 1
ATOM 6465 N N . GLY F 2 135 ? 46.501 -4.581 66.602 1.00 45.98 617 GLY F N 1
ATOM 6466 C CA . GLY F 2 135 ? 46.126 -5.513 67.650 1.00 44.14 617 GLY F CA 1
ATOM 6467 C C . GLY F 2 135 ? 44.685 -5.394 68.093 1.00 42.89 617 GLY F C 1
ATOM 6468 O O . GLY F 2 135 ? 44.131 -6.331 68.662 1.00 42.05 617 GLY F O 1
ATOM 6469 N N . ARG F 2 136 ? 44.084 -4.229 67.869 1.00 43.32 618 ARG F N 1
ATOM 6470 C CA . ARG F 2 136 ? 42.693 -4.001 68.240 1.00 41.40 618 ARG F CA 1
ATOM 6471 C C . ARG F 2 136 ? 41.752 -4.838 67.397 1.00 39.97 618 ARG F C 1
ATOM 6472 O O . ARG F 2 136 ? 40.776 -5.367 67.912 1.00 38.83 618 ARG F O 1
ATOM 6480 N N . ARG F 2 137 ? 42.073 -4.997 66.118 1.00 38.15 619 ARG F N 1
ATOM 6481 C CA . ARG F 2 137 ? 41.254 -5.813 65.233 1.00 38.02 619 ARG F CA 1
ATOM 6482 C C . ARG F 2 137 ? 40.958 -7.146 65.889 1.00 39.88 619 ARG F C 1
ATOM 6483 O O . ARG F 2 137 ? 39.847 -7.647 65.787 1.00 43.24 619 ARG F O 1
ATOM 6491 N N . LYS F 2 138 ? 41.955 -7.706 66.568 1.00 39.21 620 LYS F N 1
ATOM 6492 C CA . LYS F 2 138 ? 41.807 -8.975 67.265 1.00 38.03 620 LYS F CA 1
ATOM 6493 C C . LYS F 2 138 ? 40.790 -8.805 68.384 1.00 35.61 620 LYS F C 1
ATOM 6494 O O . LYS F 2 138 ? 39.852 -9.594 68.518 1.00 36.53 620 LYS F O 1
ATOM 6500 N N . ALA F 2 139 ? 40.964 -7.747 69.162 1.00 33.61 621 ALA F N 1
ATOM 6501 C CA . ALA F 2 139 ? 40.071 -7.470 70.276 1.00 35.11 621 ALA F CA 1
ATOM 6502 C C . ALA F 2 139 ? 38.635 -7.298 69.787 1.00 34.90 621 ALA F C 1
ATOM 6503 O O . ALA F 2 139 ? 37.702 -7.892 70.328 1.00 32.27 621 ALA F O 1
ATOM 6505 N N . MET F 2 140 ? 38.471 -6.514 68.731 1.00 34.65 622 MET F N 1
ATOM 6506 C CA . MET F 2 140 ? 37.159 -6.254 68.168 1.00 33.93 622 MET F CA 1
ATOM 6507 C C . MET F 2 140 ? 36.523 -7.492 67.571 1.00 33.16 622 MET F C 1
ATOM 6508 O O . MET F 2 140 ? 35.372 -7.783 67.850 1.00 33.48 622 MET F O 1
ATOM 6513 N N . ALA F 2 141 ? 37.285 -8.240 66.784 1.00 32.36 623 ALA F N 1
ATOM 6514 C CA . ALA F 2 141 ? 36.778 -9.458 66.176 1.00 33.25 623 ALA F CA 1
ATOM 6515 C C . ALA F 2 141 ? 36.311 -10.382 67.293 1.00 36.26 623 ALA F C 1
ATOM 6516 O O . ALA F 2 141 ? 35.326 -11.104 67.147 1.00 38.60 623 ALA F O 1
ATOM 6518 N N . LYS F 2 142 ? 37.024 -10.353 68.413 1.00 38.54 624 LYS F N 1
ATOM 6519 C CA . LYS F 2 142 ? 36.673 -11.183 69.561 1.00 40.09 624 LYS F CA 1
ATOM 6520 C C . LYS F 2 142 ? 35.262 -10.804 70.014 1.00 37.21 624 LYS F C 1
ATOM 6521 O O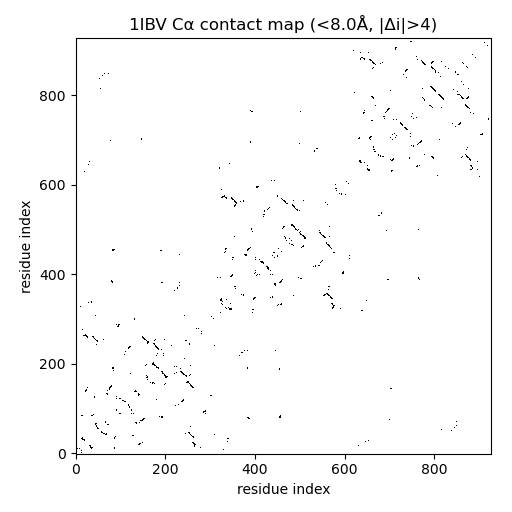 . LYS F 2 142 ? 34.394 -11.662 70.081 1.00 35.95 624 LYS F O 1
ATOM 6527 N N . SER F 2 143 ? 35.023 -9.515 70.258 1.00 36.41 625 SER F N 1
ATOM 6528 C CA . SER F 2 143 ? 33.704 -9.045 70.688 1.00 35.67 625 SER F CA 1
ATOM 6529 C C . SER F 2 143 ? 32.647 -9.322 69.620 1.00 36.70 625 SER F C 1
ATOM 6530 O O . SER F 2 143 ? 31.513 -9.647 69.944 1.00 37.84 625 SER F O 1
ATOM 6533 N N . ILE F 2 144 ? 33.028 -9.190 68.352 1.00 34.19 626 ILE F N 1
ATOM 6534 C CA . ILE F 2 144 ? 32.123 -9.436 67.241 1.00 31.44 626 ILE F CA 1
ATOM 6535 C C . ILE F 2 144 ? 31.565 -10.849 67.350 1.00 33.44 626 ILE F C 1
ATOM 6536 O O . ILE F 2 144 ? 30.352 -11.034 67.487 1.00 35.50 626 ILE F O 1
ATOM 6541 N N . ALA F 2 145 ? 32.444 -11.845 67.347 1.00 32.14 627 ALA F N 1
ATOM 6542 C CA . ALA F 2 145 ? 32.002 -13.232 67.435 1.00 32.26 627 ALA F CA 1
ATOM 6543 C C . ALA F 2 145 ? 31.178 -13.449 68.696 1.00 31.86 627 ALA F C 1
ATOM 6544 O O . ALA F 2 145 ? 30.221 -14.221 68.693 1.00 34.03 627 ALA F O 1
ATOM 6546 N N . GLU F 2 146 ? 31.528 -12.731 69.757 1.00 31.14 628 GLU F N 1
ATOM 6547 C CA . GLU F 2 146 ? 30.806 -12.844 71.015 1.00 34.19 628 GLU F CA 1
ATOM 6548 C C . GLU F 2 146 ? 29.385 -12.312 70.871 1.00 34.95 628 GLU F C 1
ATOM 6549 O O . GLU F 2 146 ? 28.441 -12.923 71.371 1.00 34.75 628 GLU F O 1
ATOM 6555 N N . CYS F 2 147 ? 29.231 -11.186 70.180 1.00 34.61 629 CYS F N 1
ATOM 6556 C CA . CYS F 2 147 ? 27.912 -10.611 69.968 1.00 34.18 629 CYS F CA 1
ATOM 6557 C C . CYS F 2 147 ? 27.084 -11.531 69.071 1.00 34.70 629 CYS F C 1
ATOM 6558 O O . CYS F 2 147 ? 25.907 -11.783 69.355 1.00 38.31 629 CYS F O 1
ATOM 6561 N N . GLY F 2 148 ? 27.700 -12.059 68.016 1.00 33.74 630 GLY F N 1
ATOM 6562 C CA . GLY F 2 148 ? 26.996 -12.968 67.127 1.00 35.76 630 GLY F CA 1
ATOM 6563 C C . GLY F 2 148 ? 26.489 -14.136 67.951 1.00 37.21 630 GLY F C 1
ATOM 6564 O O . GLY F 2 148 ? 25.366 -14.605 67.767 1.00 36.52 630 GLY F O 1
ATOM 6565 N N . GLN F 2 149 ? 27.318 -14.580 68.894 1.00 39.03 631 GLN F N 1
ATOM 6566 C CA . GLN F 2 149 ? 26.986 -15.673 69.797 1.00 40.61 631 GLN F CA 1
ATOM 6567 C C . GLN F 2 149 ? 25.645 -15.384 70.473 1.00 40.52 631 GLN F C 1
ATOM 6568 O O . GLN F 2 149 ? 24.744 -16.227 70.488 1.00 41.05 631 GLN F O 1
ATOM 6574 N N . ASP F 2 150 ? 25.504 -14.154 70.954 1.00 38.07 632 ASP F N 1
ATOM 6575 C CA . ASP F 2 150 ? 24.301 -13.713 71.648 1.00 36.99 632 ASP F CA 1
ATOM 6576 C C . ASP F 2 150 ? 23.002 -13.830 70.864 1.00 37.29 632 ASP F C 1
ATOM 6577 O O . ASP F 2 150 ? 21.963 -14.172 71.429 1.00 34.88 632 ASP F O 1
ATOM 6582 N N . ALA F 2 151 ? 23.065 -13.556 69.568 1.00 36.65 633 ALA F N 1
ATOM 6583 C CA . ALA F 2 151 ? 21.877 -13.611 68.724 1.00 36.94 633 ALA F CA 1
ATOM 6584 C C . ALA F 2 151 ? 21.948 -14.727 67.706 1.00 37.66 633 ALA F C 1
ATOM 6585 O O . ALA F 2 151 ? 21.062 -14.857 66.859 1.00 38.37 633 ALA F O 1
ATOM 6587 N N . HIS F 2 152 ? 22.991 -15.549 67.795 1.00 38.34 634 HIS F N 1
ATOM 6588 C CA . HIS F 2 152 ? 23.185 -16.636 66.838 1.00 37.16 634 HIS F CA 1
ATOM 6589 C C . HIS F 2 152 ? 23.101 -16.063 65.428 1.00 37.25 634 HIS F C 1
ATOM 6590 O O . HIS F 2 152 ? 22.323 -16.523 64.588 1.00 36.79 634 HIS F O 1
ATOM 6597 N N . ALA F 2 153 ? 23.891 -15.018 65.206 1.00 36.15 635 ALA F N 1
ATOM 6598 C CA . ALA F 2 153 ? 23.928 -14.342 63.922 1.00 35.74 635 ALA F CA 1
ATOM 6599 C C . ALA F 2 153 ? 25.291 -14.604 63.304 1.00 35.74 635 ALA F C 1
ATOM 6600 O O . ALA F 2 153 ? 26.306 -14.146 63.821 1.00 39.29 635 ALA F O 1
ATOM 6602 N N . SER F 2 154 ? 25.317 -15.363 62.219 1.00 35.00 636 SER F N 1
ATOM 6603 C CA . SER F 2 154 ? 26.570 -15.676 61.557 1.00 34.49 636 SER F CA 1
ATOM 6604 C C . SER F 2 154 ? 26.884 -14.667 60.470 1.00 35.19 636 SER F C 1
ATOM 6605 O O . SER F 2 154 ? 26.016 -14.315 59.658 1.00 37.89 636 SER F O 1
ATOM 6608 N N . PHE F 2 155 ? 28.125 -14.198 60.468 1.00 34.51 637 PHE F N 1
ATOM 6609 C CA . PHE F 2 155 ? 28.575 -13.216 59.495 1.00 34.29 637 PHE F CA 1
ATOM 6610 C C . PHE F 2 155 ? 29.456 -13.896 58.464 1.00 33.42 637 PHE F C 1
ATOM 6611 O O . PHE F 2 155 ? 29.950 -14.996 58.692 1.00 34.15 637 PHE F O 1
ATOM 6619 N N . GLU F 2 156 ? 29.616 -13.265 57.316 1.00 33.68 638 GLU F N 1
ATOM 6620 C CA . GLU F 2 156 ? 30.426 -13.843 56.264 1.00 38.65 638 GLU F CA 1
ATOM 6621 C C . GLU F 2 156 ? 31.777 -13.150 56.146 1.00 39.20 638 GLU F C 1
ATOM 6622 O O . GLU F 2 156 ? 32.749 -13.760 55.699 1.00 39.96 638 GLU F O 1
ATOM 6628 N N . SER F 2 157 ? 31.810 -11.862 56.476 1.00 37.76 639 SER F N 1
ATOM 6629 C CA . SER F 2 157 ? 33.032 -11.073 56.417 1.00 35.01 639 SER F CA 1
ATOM 6630 C C . SER F 2 157 ? 32.876 -9.899 57.365 1.00 34.10 639 SER F C 1
ATOM 6631 O O . SER F 2 157 ? 31.756 -9.541 57.721 1.00 36.69 639 SER F O 1
ATOM 6634 N N . SER F 2 158 ? 33.987 -9.323 57.798 1.00 32.96 640 SER F N 1
ATOM 6635 C CA . SER F 2 158 ? 33.951 -8.181 58.693 1.00 30.43 640 SER F CA 1
ATOM 6636 C C . SER F 2 158 ? 35.046 -7.236 58.244 1.00 30.56 640 SER F C 1
ATOM 6637 O O . SER F 2 158 ? 36.125 -7.677 57.848 1.00 33.69 640 SER F O 1
ATOM 6640 N N . TRP F 2 159 ? 34.758 -5.942 58.272 1.00 29.47 641 TRP F N 1
ATOM 6641 C CA . TRP F 2 159 ? 35.714 -4.931 57.848 1.00 28.17 641 TRP F CA 1
ATOM 6642 C C . TRP F 2 159 ? 35.955 -3.930 58.969 1.00 28.73 641 TRP F C 1
ATOM 6643 O O . TRP F 2 159 ? 35.032 -3.274 59.440 1.00 28.41 641 TRP F O 1
ATOM 6654 N N . ILE F 2 160 ? 37.212 -3.810 59.383 1.00 29.39 642 ILE F N 1
ATOM 6655 C CA . ILE F 2 160 ? 37.593 -2.922 60.474 1.00 29.52 642 ILE F CA 1
ATOM 6656 C C . ILE F 2 160 ? 38.592 -1.850 60.027 1.00 30.17 642 ILE F C 1
ATOM 6657 O O . ILE F 2 160 ? 39.542 -2.142 59.300 1.00 32.71 642 ILE F O 1
ATOM 6662 N N . GLY F 2 161 ? 38.359 -0.613 60.453 1.00 30.17 643 GLY F N 1
ATOM 6663 C CA . GLY F 2 161 ? 39.223 0.500 60.096 1.00 28.08 643 GLY F CA 1
ATOM 6664 C C . GLY F 2 161 ? 39.508 1.353 61.315 1.00 30.32 643 GLY F C 1
ATOM 6665 O O . GLY F 2 161 ? 38.806 1.242 62.330 1.00 30.98 643 GLY F O 1
ATOM 6666 N N . PHE F 2 162 ? 40.529 2.206 61.236 1.00 30.21 644 PHE F N 1
ATOM 6667 C CA . PHE F 2 162 ? 40.896 3.054 62.377 1.00 27.59 644 PHE F CA 1
ATOM 6668 C C . PHE F 2 162 ? 41.154 4.490 61.992 1.00 28.16 644 PHE F C 1
ATOM 6669 O O . PHE F 2 162 ? 41.374 4.806 60.826 1.00 28.94 644 PHE F O 1
ATOM 6677 N N . ALA F 2 163 ? 41.216 5.333 63.010 1.00 27.90 645 ALA F N 1
ATOM 6678 C CA . ALA F 2 163 ? 41.490 6.756 62.850 1.00 32.07 645 ALA F CA 1
ATOM 6679 C C . ALA F 2 163 ? 42.220 7.198 64.105 1.00 33.88 645 ALA F C 1
ATOM 6680 O O . ALA F 2 163 ? 42.007 6.631 65.185 1.00 31.23 645 ALA F O 1
ATOM 6682 N N . TYR F 2 164 ? 43.052 8.225 63.974 1.00 36.84 646 TYR F N 1
ATOM 6683 C CA . TYR F 2 164 ? 43.809 8.722 65.112 1.00 37.75 646 TYR F CA 1
ATOM 6684 C C . TYR F 2 164 ? 44.466 10.050 64.815 1.00 36.00 646 TYR F C 1
ATOM 6685 O O . TYR F 2 164 ? 44.578 10.472 63.665 1.00 34.82 646 TYR F O 1
ATOM 6694 N N . THR F 2 165 ? 44.912 10.692 65.882 1.00 39.06 647 THR F N 1
ATOM 6695 C CA . THR F 2 165 ? 45.607 11.963 65.805 1.00 42.29 647 THR F CA 1
ATOM 6696 C C . THR F 2 165 ? 46.447 12.052 67.076 1.00 44.52 647 THR F C 1
ATOM 6697 O O . THR F 2 165 ? 46.064 11.520 68.129 1.00 45.95 647 THR F O 1
ATOM 6701 N N . MET F 2 166 ? 47.612 12.672 66.977 1.00 46.93 648 MET F N 1
ATOM 6702 C CA . MET F 2 166 ? 48.491 12.797 68.136 1.00 47.96 648 MET F CA 1
ATOM 6703 C C . MET F 2 166 ? 48.509 14.265 68.491 1.00 48.12 648 MET F C 1
ATOM 6704 O O . MET F 2 166 ? 48.702 15.113 67.624 1.00 49.18 648 MET F O 1
ATOM 6709 N N . MET F 2 167 ? 48.246 14.577 69.749 1.00 48.78 649 MET F N 1
ATOM 6710 C CA . MET F 2 167 ? 48.202 15.970 70.163 1.00 50.37 649 MET F CA 1
ATOM 6711 C C . MET F 2 167 ? 49.536 16.637 70.420 1.00 52.85 649 MET F C 1
ATOM 6712 O O . MET F 2 167 ? 50.504 16.002 70.863 1.00 54.55 649 MET F O 1
ATOM 6717 N N . GLU F 2 168 ? 49.571 17.933 70.140 1.00 54.18 650 GLU F N 1
ATOM 6718 C CA . GLU F 2 168 ? 50.750 18.740 70.382 1.00 56.16 650 GLU F CA 1
ATOM 6719 C C . GLU F 2 168 ? 50.573 19.133 71.840 1.00 56.88 650 GLU F C 1
ATOM 6720 O O . GLU F 2 168 ? 49.474 18.989 72.383 1.00 59.08 650 GLU F O 1
ATOM 6726 N N . PRO F 2 169 ? 51.643 19.599 72.512 1.00 56.93 651 PRO F N 1
ATOM 6727 C CA . PRO F 2 169 ? 51.492 19.985 73.922 1.00 55.19 651 PRO F CA 1
ATOM 6728 C C . PRO F 2 169 ? 50.388 21.012 74.112 1.00 53.79 651 PRO F C 1
ATOM 6729 O O . PRO F 2 169 ? 50.230 21.922 73.293 1.00 52.08 651 PRO F O 1
ATOM 6733 N N . GLY F 2 170 ? 49.603 20.834 75.169 1.00 52.68 652 GLY F N 1
ATOM 6734 C CA . GLY F 2 170 ? 48.511 21.752 75.467 1.00 52.29 652 GLY F CA 1
ATOM 6735 C C . GLY F 2 170 ? 47.414 21.714 74.413 1.00 51.78 652 GLY F C 1
ATOM 6736 O O . GLY F 2 170 ? 46.749 22.715 74.134 1.00 51.79 652 GLY F O 1
ATOM 6737 N N . GLN F 2 171 ? 47.207 20.544 73.835 1.00 48.41 653 GLN F N 1
ATOM 6738 C CA . GLN F 2 171 ? 46.201 20.380 72.810 1.00 45.49 653 GLN F CA 1
ATOM 6739 C C . GLN F 2 171 ? 45.283 19.236 73.222 1.00 46.18 653 GLN F C 1
ATOM 6740 O O . GLN F 2 171 ? 45.686 18.316 73.952 1.00 46.07 653 GLN F O 1
ATOM 6746 N N . ILE F 2 172 ? 44.034 19.309 72.790 1.00 45.96 654 ILE F N 1
ATOM 6747 C CA . ILE F 2 172 ? 43.071 18.278 73.120 1.00 43.57 654 ILE F CA 1
ATOM 6748 C C . ILE F 2 172 ? 42.664 17.621 71.814 1.00 40.24 654 ILE F C 1
ATOM 6749 O O . ILE F 2 172 ? 42.621 18.273 70.762 1.00 39.09 654 ILE F O 1
ATOM 6754 N N . GLY F 2 173 ? 42.447 16.316 71.864 1.00 39.06 655 GLY F N 1
ATOM 6755 C CA . GLY F 2 173 ? 42.069 15.595 70.666 1.00 38.46 655 GLY F CA 1
ATOM 6756 C C . GLY F 2 173 ? 40.742 14.881 70.813 1.00 37.32 655 GLY F C 1
ATOM 6757 O O . GLY F 2 173 ? 40.360 14.478 71.919 1.00 36.79 655 GLY F O 1
ATOM 6758 N N . ASN F 2 174 ? 40.041 14.720 69.697 1.00 36.45 656 ASN F N 1
ATOM 6759 C CA . ASN F 2 174 ? 38.750 14.045 69.700 1.00 34.67 656 ASN F CA 1
ATOM 6760 C C . ASN F 2 174 ? 38.720 13.080 68.536 1.00 32.53 656 ASN F C 1
ATOM 6761 O O . ASN F 2 174 ? 38.847 13.486 67.377 1.00 32.53 656 ASN F O 1
ATOM 6766 N N . ALA F 2 175 ? 38.653 11.796 68.854 1.00 29.90 657 ALA F N 1
ATOM 6767 C CA . ALA F 2 175 ? 38.610 10.754 67.844 1.00 29.74 657 ALA F CA 1
ATOM 6768 C C . ALA F 2 175 ? 37.194 10.214 67.850 1.00 30.14 657 ALA F C 1
ATOM 6769 O O . ALA F 2 175 ? 36.709 9.775 68.900 1.00 29.05 657 ALA F O 1
ATOM 6771 N N . ILE F 2 176 ? 36.529 10.259 66.695 1.00 28.46 658 ILE F N 1
ATOM 6772 C CA . ILE F 2 176 ? 35.154 9.781 66.585 1.00 26.51 658 ILE F CA 1
ATOM 6773 C C . ILE F 2 176 ? 35.014 8.673 65.573 1.00 25.03 658 ILE F C 1
ATOM 6774 O O . ILE F 2 176 ? 35.768 8.603 64.601 1.00 27.06 658 ILE F O 1
ATOM 6779 N N . THR F 2 177 ? 34.037 7.808 65.817 1.00 24.93 659 THR F N 1
ATOM 6780 C CA . THR F 2 177 ? 33.736 6.689 64.942 1.00 25.06 659 THR F CA 1
ATOM 6781 C C . THR F 2 177 ? 32.242 6.801 64.712 1.00 27.05 659 THR F C 1
ATOM 6782 O O . THR F 2 177 ? 31.448 6.755 65.658 1.00 27.73 659 THR F O 1
ATOM 6786 N N . VAL F 2 178 ? 31.856 7.011 63.465 1.00 26.12 660 VAL F N 1
ATOM 6787 C CA . VAL F 2 178 ? 30.450 7.181 63.157 1.00 25.49 660 VAL F CA 1
ATOM 6788 C C . VAL F 2 178 ? 29.970 6.551 61.872 1.00 22.48 660 VAL F C 1
ATOM 6789 O O . VAL F 2 178 ? 30.667 6.545 60.859 1.00 22.04 660 VAL F O 1
ATOM 6793 N N . ALA F 2 179 ? 28.764 6.004 61.946 1.00 20.56 661 ALA F N 1
ATOM 6794 C CA . ALA F 2 179 ? 28.123 5.375 60.806 1.00 22.57 661 ALA F CA 1
ATOM 6795 C C . ALA F 2 179 ? 26.781 6.080 60.637 1.00 22.55 661 ALA F C 1
ATOM 6796 O O . ALA F 2 179 ? 25.878 5.923 61.469 1.00 22.77 661 ALA F O 1
ATOM 6798 N N . PRO F 2 180 ? 26.663 6.943 59.616 1.00 21.57 662 PRO F N 1
ATOM 6799 C CA . PRO F 2 180 ? 25.447 7.696 59.317 1.00 23.04 662 PRO F CA 1
ATOM 6800 C C . PRO F 2 180 ? 24.417 6.857 58.559 1.00 24.27 662 PRO F C 1
ATOM 6801 O O . PRO F 2 180 ? 24.775 5.902 57.867 1.00 25.43 662 PRO F O 1
ATOM 6805 N N . TYR F 2 181 ? 23.144 7.187 58.743 1.00 24.61 663 TYR F N 1
ATOM 6806 C CA . TYR F 2 181 ? 22.032 6.505 58.072 1.00 23.03 663 TYR F CA 1
ATOM 6807 C C . TYR F 2 181 ? 21.295 7.573 57.298 1.00 21.20 663 TYR F C 1
ATOM 6808 O O . TYR F 2 181 ? 20.554 8.370 57.882 1.00 20.72 663 TYR F O 1
ATOM 6817 N N . VAL F 2 182 ? 21.503 7.582 55.991 1.00 18.39 664 VAL F N 1
ATOM 6818 C CA . VAL F 2 182 ? 20.919 8.594 55.133 1.00 18.49 664 VAL F CA 1
ATOM 6819 C C . VAL F 2 182 ? 20.022 8.087 54.016 1.00 19.10 664 VAL F C 1
ATOM 6820 O O . VAL F 2 182 ? 19.735 6.902 53.923 1.00 19.54 664 VAL F O 1
ATOM 6824 N N . SER F 2 183 ? 19.550 9.025 53.200 1.00 21.62 665 SER F N 1
ATOM 6825 C CA . SER F 2 183 ? 18.718 8.747 52.029 1.00 23.06 665 SER F CA 1
ATOM 6826 C C . SER F 2 183 ? 19.371 9.544 50.886 1.00 23.28 665 SER F C 1
ATOM 6827 O O . SER F 2 183 ? 19.811 10.684 51.082 1.00 20.97 665 SER F O 1
ATOM 6830 N N . LEU F 2 184 ? 19.392 8.963 49.694 1.00 23.07 666 LEU F N 1
ATOM 6831 C CA . LEU F 2 184 ? 20.064 9.548 48.538 1.00 21.16 666 LEU F CA 1
ATOM 6832 C C . LEU F 2 184 ? 19.295 10.517 47.646 1.00 21.45 666 LEU F C 1
ATOM 6833 O O . LEU F 2 184 ? 18.163 10.253 47.263 1.00 22.60 666 LEU F O 1
ATOM 6838 N N . PRO F 2 185 ? 19.922 11.645 47.282 1.00 23.28 667 PRO F N 1
ATOM 6839 C CA . PRO F 2 185 ? 19.330 12.674 46.417 1.00 23.22 667 PRO F CA 1
ATOM 6840 C C . PRO F 2 185 ? 19.350 12.218 44.958 1.00 23.56 667 PRO F C 1
ATOM 6841 O O . PRO F 2 185 ? 20.248 11.498 44.536 1.00 25.04 667 PRO F O 1
ATOM 6845 N N . ILE F 2 186 ? 18.381 12.669 44.181 1.00 24.74 668 ILE F N 1
ATOM 6846 C CA . ILE F 2 186 ? 18.282 12.273 42.783 1.00 24.57 668 ILE F CA 1
ATOM 6847 C C . ILE F 2 186 ? 19.457 12.628 41.878 1.00 24.23 668 ILE F C 1
ATOM 6848 O O . ILE F 2 186 ? 19.861 11.824 41.043 1.00 22.67 668 ILE F O 1
ATOM 6853 N N . ASP F 2 187 ? 20.009 13.823 42.025 1.00 25.57 669 ASP F N 1
ATOM 6854 C CA . ASP F 2 187 ? 21.119 14.211 41.166 1.00 26.54 669 ASP F CA 1
ATOM 6855 C C . ASP F 2 187 ? 22.416 13.457 41.414 1.00 27.64 669 ASP F C 1
ATOM 6856 O O . ASP F 2 187 ? 23.449 13.811 40.859 1.00 28.99 669 ASP F O 1
ATOM 6861 N N . SER F 2 188 ? 22.379 12.470 42.303 1.00 27.35 670 SER F N 1
ATOM 6862 C CA . SER F 2 188 ? 23.548 11.655 42.579 1.00 24.34 670 SER F CA 1
ATOM 6863 C C . SER F 2 188 ? 23.285 10.317 41.926 1.00 24.69 670 SER F C 1
ATOM 6864 O O . SER F 2 188 ? 24.125 9.431 41.958 1.00 28.94 670 SER F O 1
ATOM 6867 N N . ILE F 2 189 ? 22.092 10.166 41.364 1.00 25.73 671 ILE F N 1
ATOM 6868 C CA . ILE F 2 189 ? 21.695 8.925 40.722 1.00 24.64 671 ILE F CA 1
ATOM 6869 C C . ILE F 2 189 ? 21.555 9.156 39.225 1.00 27.36 671 ILE F C 1
ATOM 6870 O O . ILE F 2 189 ? 20.618 9.815 38.766 1.00 31.38 671 ILE F O 1
ATOM 6875 N N . PRO F 2 190 ? 22.523 8.662 38.448 1.00 27.27 672 PRO F N 1
ATOM 6876 C CA . PRO F 2 190 ? 22.520 8.807 36.995 1.00 28.22 672 PRO F CA 1
ATOM 6877 C C . PRO F 2 190 ? 21.266 8.170 36.410 1.00 29.02 672 PRO F C 1
ATOM 6878 O O . PRO F 2 190 ? 20.963 7.008 36.688 1.00 30.62 672 PRO F O 1
ATOM 6882 N N . GLY F 2 191 ? 20.533 8.948 35.623 1.00 27.96 673 GLY F N 1
ATOM 6883 C CA . GLY F 2 191 ? 19.319 8.453 35.010 1.00 28.97 673 GLY F CA 1
ATOM 6884 C C . GLY F 2 191 ? 18.239 8.148 36.029 1.00 29.89 673 GLY F C 1
ATOM 6885 O O . GLY F 2 191 ? 17.337 7.347 35.764 1.00 31.14 673 GLY F O 1
ATOM 6886 N N . GLY F 2 192 ? 18.343 8.776 37.196 1.00 27.85 674 GLY F N 1
ATOM 6887 C CA . GLY F 2 192 ? 17.372 8.560 38.251 1.00 25.65 674 GLY F CA 1
ATOM 6888 C C . GLY F 2 192 ? 16.260 9.589 38.223 1.00 26.82 674 GLY F C 1
ATOM 6889 O O . GLY F 2 192 ? 16.371 10.628 37.578 1.00 25.95 674 GLY F O 1
ATOM 6890 N N . SER F 2 193 ? 15.172 9.297 38.912 1.00 26.17 675 SER F N 1
ATOM 6891 C CA . SER F 2 193 ? 14.062 10.218 38.963 1.00 24.70 675 SER F CA 1
ATOM 6892 C C . SER F 2 193 ? 13.325 10.007 40.262 1.00 25.60 675 SER F C 1
ATOM 6893 O O . SER F 2 193 ? 13.324 8.914 40.827 1.00 24.91 675 SER F O 1
ATOM 6896 N N . ILE F 2 194 ? 12.697 11.073 40.732 1.00 25.41 676 ILE F N 1
ATOM 6897 C CA . ILE F 2 194 ? 11.932 11.034 41.964 1.00 24.22 676 ILE F CA 1
ATOM 6898 C C . ILE F 2 194 ? 10.716 10.114 41.753 1.00 24.46 676 ILE F C 1
ATOM 6899 O O . ILE F 2 194 ? 10.173 9.549 42.701 1.00 25.12 676 ILE F O 1
ATOM 6904 N N . LEU F 2 195 ? 10.310 9.954 40.499 1.00 23.36 677 LEU F N 1
ATOM 6905 C CA . LEU F 2 195 ? 9.174 9.115 40.156 1.00 22.35 677 LEU F CA 1
ATOM 6906 C C . LEU F 2 195 ? 9.533 7.653 40.003 1.00 23.51 677 LEU F C 1
ATOM 6907 O O . LEU F 2 195 ? 8.658 6.828 39.784 1.00 29.25 677 LEU F O 1
ATOM 6912 N N . THR F 2 196 ? 10.813 7.319 40.134 1.00 26.21 678 THR F N 1
ATOM 6913 C CA . THR F 2 196 ? 11.257 5.928 40.004 1.00 26.99 678 THR F CA 1
ATOM 6914 C C . THR F 2 196 ? 12.140 5.538 41.183 1.00 28.02 678 THR F C 1
ATOM 6915 O O . THR F 2 196 ? 13.282 5.112 41.003 1.00 29.36 678 THR F O 1
ATOM 6919 N N . PRO F 2 197 ? 11.589 5.593 42.405 1.00 30.34 679 PRO F N 1
ATOM 6920 C CA . PRO F 2 197 ? 12.295 5.262 43.644 1.00 30.37 679 PRO F CA 1
ATOM 6921 C C . PRO F 2 197 ? 13.061 3.945 43.650 1.00 31.22 679 PRO F C 1
ATOM 6922 O O . PRO F 2 197 ? 14.279 3.932 43.755 1.00 33.45 679 PRO F O 1
ATOM 6926 N N . ASP F 2 198 ? 12.359 2.829 43.530 1.00 33.18 680 ASP F N 1
ATOM 6927 C CA . ASP F 2 198 ? 13.055 1.558 43.586 1.00 35.63 680 ASP F CA 1
ATOM 6928 C C . ASP F 2 198 ? 14.103 1.384 42.489 1.00 34.86 680 ASP F C 1
ATOM 6929 O O . ASP F 2 198 ? 15.175 0.829 42.742 1.00 35.98 680 ASP F O 1
ATOM 6934 N N . LYS F 2 199 ? 13.831 1.886 41.289 1.00 31.81 681 LYS F N 1
ATOM 6935 C CA . LYS F 2 199 ? 14.803 1.751 40.209 1.00 30.60 681 LYS F CA 1
ATOM 6936 C C . LYS F 2 199 ? 16.057 2.506 40.618 1.00 29.83 681 LYS F C 1
ATOM 6937 O O . LYS F 2 199 ? 17.166 2.021 40.422 1.00 30.36 681 LYS F O 1
ATOM 6943 N N . ASP F 2 200 ? 15.865 3.675 41.219 1.00 28.67 682 ASP F N 1
ATOM 6944 C CA . ASP F 2 200 ? 16.975 4.498 41.672 1.00 27.30 682 ASP F CA 1
ATOM 6945 C C . ASP F 2 200 ? 17.963 3.673 42.480 1.00 27.37 682 ASP F C 1
ATOM 6946 O O . ASP F 2 200 ? 19.167 3.675 42.200 1.00 29.41 682 ASP F O 1
ATOM 6951 N N . MET F 2 201 ? 17.458 2.949 43.467 1.00 26.51 683 MET F N 1
ATOM 6952 C CA . MET F 2 201 ? 18.326 2.133 44.291 1.00 25.31 683 MET F CA 1
ATOM 6953 C C . MET F 2 201 ? 19.056 1.094 43.436 1.00 25.25 683 MET F C 1
ATOM 6954 O O . MET F 2 201 ? 20.255 0.899 43.590 1.00 27.92 683 MET F O 1
ATOM 6959 N N . GLU F 2 202 ? 18.350 0.474 42.500 1.00 26.23 684 GLU F N 1
ATOM 6960 C CA . GLU F 2 202 ? 18.970 -0.532 41.648 1.00 27.12 684 GLU F CA 1
ATOM 6961 C C . GLU F 2 202 ? 20.101 0.027 40.810 1.00 27.67 684 GLU F C 1
ATOM 6962 O O . GLU F 2 202 ? 21.078 -0.666 40.539 1.00 28.81 684 GLU F O 1
ATOM 6968 N N . ILE F 2 203 ? 19.958 1.269 40.370 1.00 28.21 685 ILE F N 1
ATOM 6969 C CA . ILE F 2 203 ? 20.996 1.915 39.579 1.00 27.50 685 ILE F CA 1
ATOM 6970 C C . ILE F 2 203 ? 22.259 1.974 40.436 1.00 28.82 685 ILE F C 1
ATOM 6971 O O . ILE F 2 203 ? 23.317 1.479 40.043 1.00 30.37 685 ILE F O 1
ATOM 6976 N N . MET F 2 204 ? 22.117 2.500 41.644 1.00 27.65 686 MET F N 1
ATOM 6977 C CA . MET F 2 204 ? 23.245 2.617 42.552 1.00 26.78 686 MET F CA 1
ATOM 6978 C C . MET F 2 204 ? 23.851 1.260 42.877 1.00 28.47 686 MET F C 1
ATOM 6979 O O . MET F 2 204 ? 25.061 1.146 43.060 1.00 28.83 686 MET F O 1
ATOM 6984 N N . GLU F 2 205 ? 23.014 0.235 42.962 1.00 26.80 687 GLU F N 1
ATOM 6985 C CA . GLU F 2 205 ? 23.514 -1.098 43.263 1.00 27.76 687 GLU F CA 1
ATOM 6986 C C . GLU F 2 205 ? 24.381 -1.611 42.133 1.00 29.73 687 GLU F C 1
ATOM 6987 O O . GLU F 2 205 ? 25.365 -2.298 42.365 1.00 30.26 687 GLU F O 1
ATOM 6993 N N . ASN F 2 206 ? 23.984 -1.295 40.907 1.00 31.59 688 ASN F N 1
ATOM 6994 C CA . ASN F 2 206 ? 24.693 -1.754 39.721 1.00 32.19 688 ASN F CA 1
ATOM 6995 C C . ASN F 2 206 ? 25.937 -0.960 39.349 1.00 32.15 688 ASN F C 1
ATOM 6996 O O . ASN F 2 206 ? 26.806 -1.462 38.640 1.00 34.00 688 ASN F O 1
ATOM 7001 N N . LEU F 2 207 ? 26.013 0.286 39.788 1.00 30.25 689 LEU F N 1
ATOM 7002 C CA . LEU F 2 207 ? 27.174 1.109 39.473 1.00 27.73 689 LEU F CA 1
ATOM 7003 C C . LEU F 2 207 ? 28.295 0.880 40.470 1.00 29.99 689 LEU F C 1
ATOM 7004 O O . LEU F 2 207 ? 28.065 0.884 41.685 1.00 30.73 689 LEU F O 1
ATOM 7009 N N . THR F 2 208 ? 29.498 0.635 39.960 1.00 31.22 690 THR F N 1
ATOM 7010 C CA . THR F 2 208 ? 30.662 0.456 40.823 1.00 30.57 690 THR F CA 1
ATOM 7011 C C . THR F 2 208 ? 31.136 1.870 41.074 1.00 30.70 690 THR F C 1
ATOM 7012 O O . THR F 2 208 ? 30.814 2.771 40.291 1.00 32.06 690 THR F O 1
ATOM 7016 N N . MET F 2 209 ? 31.934 2.072 42.115 1.00 31.47 691 MET F N 1
ATOM 7017 C CA . MET F 2 209 ? 32.418 3.415 42.430 1.00 31.56 691 MET F CA 1
ATOM 7018 C C . MET F 2 209 ? 33.034 4.161 41.239 1.00 31.78 691 MET F C 1
ATOM 7019 O O . MET F 2 209 ? 32.640 5.288 40.950 1.00 31.00 691 MET F O 1
ATOM 7024 N N . PRO F 2 210 ? 33.998 3.545 40.527 1.00 33.09 692 PRO F N 1
ATOM 7025 C CA . PRO F 2 210 ? 34.610 4.220 39.378 1.00 33.55 692 PRO F CA 1
ATOM 7026 C C . PRO F 2 210 ? 33.582 4.568 38.299 1.00 34.11 692 PRO F C 1
ATOM 7027 O O . PRO F 2 210 ? 33.613 5.662 37.733 1.00 34.69 692 PRO F O 1
ATOM 7031 N N . GLU F 2 211 ? 32.676 3.633 38.017 1.00 33.11 693 GLU F N 1
ATOM 7032 C CA . GLU F 2 211 ? 31.645 3.844 37.008 1.00 31.34 693 GLU F CA 1
ATOM 7033 C C . GLU F 2 211 ? 30.815 5.057 37.389 1.00 31.62 693 GLU F C 1
ATOM 7034 O O . GLU F 2 211 ? 30.538 5.922 36.557 1.00 31.98 693 GLU F O 1
ATOM 7040 N N . TRP F 2 212 ? 30.465 5.134 38.668 1.00 29.59 694 TRP F N 1
ATOM 7041 C CA . TRP F 2 212 ? 29.669 6.235 39.178 1.00 30.05 694 TRP F CA 1
ATOM 7042 C C . TRP F 2 212 ? 30.446 7.528 39.002 1.00 31.57 694 TRP F C 1
ATOM 7043 O O . TRP F 2 212 ? 29.965 8.470 38.374 1.00 32.29 694 TRP F O 1
ATOM 7054 N N . LEU F 2 213 ? 31.672 7.530 39.514 1.00 33.63 695 LEU F N 1
ATOM 7055 C CA . LEU F 2 213 ? 32.566 8.682 39.453 1.00 33.79 695 LEU F CA 1
ATOM 7056 C C . LEU F 2 213 ? 32.626 9.230 38.038 1.00 34.83 695 LEU F C 1
ATOM 7057 O O . LEU F 2 213 ? 32.335 10.405 37.805 1.00 35.20 695 LEU F O 1
ATOM 7062 N N . GLU F 2 214 ? 32.913 8.347 37.090 1.00 36.95 696 GLU F N 1
ATOM 7063 C CA . GLU F 2 214 ? 33.023 8.730 35.693 1.00 41.42 696 GLU F CA 1
ATOM 7064 C C . GLU F 2 214 ? 31.690 9.226 35.146 1.00 40.00 696 GLU F C 1
ATOM 7065 O O . GLU F 2 214 ? 31.632 10.273 34.500 1.00 38.24 696 GLU F O 1
ATOM 7071 N N . LYS F 2 215 ? 30.619 8.493 35.452 1.00 39.62 697 LYS F N 1
ATOM 7072 C CA . LYS F 2 215 ? 29.284 8.849 34.980 1.00 39.69 697 LYS F CA 1
ATOM 7073 C C . LYS F 2 215 ? 28.851 10.203 35.531 1.00 37.14 697 LYS F C 1
ATOM 7074 O O . LYS F 2 215 ? 28.076 10.919 34.896 1.00 37.30 697 LYS F O 1
ATOM 7080 N N . MET F 2 216 ? 29.360 10.546 36.712 1.00 35.02 698 MET F N 1
ATOM 7081 C CA . MET F 2 216 ? 29.046 11.810 37.370 1.00 33.83 698 MET F CA 1
ATOM 7082 C C . MET F 2 216 ? 29.994 12.949 37.014 1.00 32.80 698 MET F C 1
ATOM 7083 O O . MET F 2 216 ? 29.681 14.120 37.231 1.00 30.04 698 MET F O 1
ATOM 7088 N N . GLY F 2 217 ? 31.171 12.604 36.503 1.00 33.90 699 GLY F N 1
ATOM 7089 C CA . GLY F 2 217 ? 32.144 13.623 36.160 1.00 32.54 699 GLY F CA 1
ATOM 7090 C C . GLY F 2 217 ? 32.912 14.036 37.400 1.00 33.14 699 GLY F C 1
ATOM 7091 O O . GLY F 2 217 ? 33.354 15.180 37.539 1.00 31.62 699 GLY F O 1
ATOM 7092 N N . TYR F 2 218 ? 33.049 13.092 38.325 1.00 33.24 700 TYR F N 1
ATOM 7093 C CA . TYR F 2 218 ? 33.774 13.318 39.568 1.00 35.75 700 TYR F CA 1
ATOM 7094 C C . TYR F 2 218 ? 35.147 12.681 39.491 1.00 37.50 700 TYR F C 1
ATOM 7095 O O . TYR F 2 218 ? 35.302 11.588 38.942 1.00 37.58 700 TYR F O 1
ATOM 7104 N N . LYS F 2 219 ? 36.146 13.381 40.008 1.00 38.28 701 LYS F N 1
ATOM 7105 C CA . LYS F 2 219 ? 37.497 12.840 40.032 1.00 39.07 701 LYS F CA 1
ATOM 7106 C C . LYS F 2 219 ? 37.485 11.891 41.221 1.00 36.63 701 LYS F C 1
ATOM 7107 O O . LYS F 2 219 ? 36.581 11.957 42.049 1.00 36.97 701 LYS F O 1
ATOM 7113 N N . SER F 2 220 ? 38.461 11.001 41.311 1.00 36.52 702 SER F N 1
ATOM 7114 C CA . SER F 2 220 ? 38.500 10.086 42.441 1.00 35.80 702 SER F CA 1
ATOM 7115 C C . SER F 2 220 ? 39.274 10.717 43.585 1.00 36.40 702 SER F C 1
ATOM 7116 O O . SER F 2 220 ? 40.436 11.077 43.437 1.00 39.45 702 SER F O 1
ATOM 7119 N N . LEU F 2 221 ? 38.606 10.908 44.710 1.00 37.06 703 LEU F N 1
ATOM 7120 C CA . LEU F 2 221 ? 39.241 11.493 45.878 1.00 35.64 703 LEU F CA 1
ATOM 7121 C C . LEU F 2 221 ? 40.103 10.470 46.609 1.00 37.96 703 LEU F C 1
ATOM 7122 O O . LEU F 2 221 ? 41.066 10.838 47.275 1.00 41.67 703 LEU F O 1
ATOM 7127 N N . SER F 2 222 ? 39.755 9.190 46.506 1.00 40.75 704 SER F N 1
ATOM 7128 C CA . SER F 2 222 ? 40.544 8.154 47.165 1.00 43.82 704 SER F CA 1
ATOM 7129 C C . SER F 2 222 ? 41.781 7.856 46.323 1.00 47.39 704 SER F C 1
ATOM 7130 O O . SER F 2 222 ? 42.753 7.264 46.806 1.00 48.54 704 SER F O 1
ATOM 7133 N N . ALA F 2 223 ? 41.721 8.293 45.066 1.00 50.84 705 ALA F N 1
ATOM 7134 C CA . ALA F 2 223 ? 42.789 8.139 44.089 1.00 53.52 705 ALA F CA 1
ATOM 7135 C C . ALA F 2 223 ? 43.634 6.878 44.268 1.00 55.92 705 ALA F C 1
ATOM 7136 O O . ALA F 2 223 ? 43.220 5.785 43.882 1.00 56.40 705 ALA F O 1
ATOM 7138 N N . ASN F 2 224 ? 44.796 7.035 44.897 1.00 57.22 706 ASN F N 1
ATOM 7139 C CA . ASN F 2 224 ? 45.726 5.934 45.128 1.00 56.43 706 ASN F CA 1
ATOM 7140 C C . ASN F 2 224 ? 46.191 6.158 46.547 1.00 53.88 706 ASN F C 1
ATOM 7141 O O . ASN F 2 224 ? 47.136 6.915 46.780 1.00 54.21 706 ASN F O 1
ATOM 7146 N N . ASN F 2 225 ? 45.438 5.624 47.499 1.00 50.87 707 ASN F N 1
ATOM 7147 C CA . ASN F 2 225 ? 45.777 5.786 48.910 1.00 49.76 707 ASN F CA 1
ATOM 7148 C C . ASN F 2 225 ? 45.967 7.247 49.300 1.00 48.76 707 ASN F C 1
ATOM 7149 O O . ASN F 2 225 ? 46.769 7.563 50.179 1.00 50.80 707 ASN F O 1
ATOM 7154 N N . ALA F 2 226 ? 45.221 8.137 48.660 1.00 45.50 708 ALA F N 1
ATOM 7155 C CA . ALA F 2 226 ? 45.336 9.563 48.948 1.00 42.62 708 ALA F CA 1
ATOM 7156 C C . ALA F 2 226 ? 44.641 9.979 50.237 1.00 41.21 708 ALA F C 1
ATOM 7157 O O . ALA F 2 226 ? 44.884 11.069 50.752 1.00 42.07 708 ALA F O 1
ATOM 7159 N N . LEU F 2 227 ? 43.772 9.122 50.761 1.00 41.22 709 LEU F N 1
ATOM 7160 C CA . LEU F 2 227 ? 43.028 9.428 51.982 1.00 40.91 709 LEU F CA 1
ATOM 7161 C C . LEU F 2 227 ? 43.619 8.760 53.211 1.00 40.31 709 LEU F C 1
ATOM 7162 O O . LEU F 2 227 ? 43.885 7.564 53.201 1.00 37.79 709 LEU F O 1
ATOM 7167 N N . LYS F 2 228 ? 43.809 9.537 54.271 1.00 40.56 710 LYS F N 1
ATOM 7168 C CA . LYS F 2 228 ? 44.360 9.013 55.515 1.00 41.95 710 LYS F CA 1
ATOM 7169 C C . LYS F 2 228 ? 43.489 9.485 56.680 1.00 39.34 710 LYS F C 1
ATOM 7170 O O . LYS F 2 228 ? 43.060 10.646 56.716 1.00 37.05 710 LYS F O 1
ATOM 7176 N N . TYR F 2 229 ? 43.272 8.600 57.648 1.00 37.11 711 TYR F N 1
ATOM 7177 C CA . TYR F 2 229 ? 42.434 8.910 58.797 1.00 38.42 711 TYR F CA 1
ATOM 7178 C C . TYR F 2 229 ? 43.210 8.768 60.090 1.00 40.93 711 TYR F C 1
ATOM 7179 O O . TYR F 2 229 ? 42.827 9.430 61.084 1.00 42.71 711 TYR F O 1
#

Radius of gyration: 26.45 Å; Cα contacts (8 Å, |Δi|>4): 2512; chains: 6; bounding box: 69×70×69 Å

Solvent-accessible surface area: 31356 Å² total

CATH classification: 4.10.510.10

B-factor: mean 35.22, std 12.68, range [8.32, 80.48]

Foldseek 3Di:
DVVQVVQVVVVAHQDWADPDDPDHDDQPDPPTDHNHDDDDDADFWFADDDDVDPVVRCVVRVQVGCCPDDHPHPDDDDDDD/DAFPPDDAQCVQFQPAPCVVVWDFPAWDAAPVRDTAGETACPSSVLRVCLAQPDPVGGHFNDDVPDDWDKPKDKDKAAAAQPDPCRDDAHAFKKKKKKKWFAFPDRVPDGIDIDIDIGHHHDNDPVVVVVVVVVVSVVRSVVVSVVCVVVVTDTHYMHMYMAMDTDDHGDMDMYMDIDTDDDDDQLLQQVGDPVPVVVSSVSRSPHHNVNSCVSNVHDRCPPPVNDHD/DVVQVVQVVVVAHQDWADPDDPDHDDQPDPPTDHNHDDDDDADFWFADDDDPDPVVRCVVRVQVRCCPDDHPHPDDDDDDD/DAFPPDDAQCVQFQPAPCVVVWDFPAWDAAPVRDTAGETACPSSVLRVCLAQPDPVGGHFNDDVPDDWDKPKDKDKAWAAQPDPCRDDAHAFKKKKKKKWFAFPDRVPDGIDIDIDIGHHHDNDPVVVVVVVVVVSVVRSVVVSVVCVVVVTDTHYMHMYMAMDTDDHGDMDMYMDIDTDDDDDQLLQVVGDPVPVVVSSVSRSPHHNVNSCVSNVHDRCPPPVNDHD/DVVQVVQVVVVAHADWADPDDPDHDDQPDPPTDHNHDDDDDADFWAADDDDVDPVVRCVVRVQVRCCPDDHPHPDDDDDDD/DAFPPDDAQCVQFQPAPCVVVWDFPAWDAAPVRDTAGETACPSSVLRVCLAQPDPVGGHFNDDVPDDWDKPKDKDKAAAAQPDPCRDPAHAFKKKKKKKWFAFPDRVPDGIDIDIDIGHHHDNDPVVVVVVVVVVSVVRSVVVSVVCVVVVTDTHYMHMYMDMDTDDHGDMDMYMDIDTDDDDDQLLQVVGDPVPVVVSSVSRSPHHNVNSCVSNVHDRCPPPVNDDD

Nearest PDB structures (foldseek):
  1ibv-assembly1_A  TM=1.013E+00  e=4.147E-15  Lactobacillus sp. 30A
  1pya-assembly1_E  TM=1.008E+00  e=5.003E-14  Lactobacillus sp. 30A
  1ibt-assembly1_A  TM=9.754E-01  e=9.666E-13  Lactobacillus sp. 30A
  1ibu-assembly1_E  TM=9.851E-01  e=1.815E-09  Lactobacillus sp. 30A
  1hq6-assembly1_A  TM=9.856E-01  e=2.076E-09  Lactobacillus sp. 30A

Secondary structure (DSSP, 8-state):
-HHHHHHHTTT-----EE-SSS-BEETT-TT-BSS-EEE--EEEEEEEE--S-HHHHHHHHHHHTTTSSS--TT-EEEEE-/-B-TTEEEBTTTBS--HHHHH---SEEEE-TTS-EEEEEE-HHHHHHHHHHHB-SSSB-SPBPTT-EEEEEEEEEEEEE-SS-S--TTT--SEEEEEEEEEEES-TTTS-BEEEEEEEEE-SS-HHHHHHHHHHHHHHHHHHHHHHHHHHT--EEEEEEEEEEEEPPTTEEEEEEEEEEEEEEEGGGSTT--TT-HHHHHHHHHH--HHHHHHHHTPPPSSTTT----/-HHHHHHHTTT-----EE-SSS-BEETT-TT-BSS-EEE--EEEEEEEE--S-HHHHHHHHHHHTTSSSS--TT-EEEEE-/-B-TTEEEBTTTBS--HHHHH---SEEEE-TTS-EEEEEE-HHHHHHHHHHHB-SSSB-SPBPTT-EEEEEEEEEEEEE-SS-S--TTT--SEEEEEEEEEEES-TTTS-BEEEEEEEEE-SS-HHHHHHHHHHHHHHHHHHHHHHHHHHT--EEEEEEEEEEEEPPTTEEEEEEEEEEEEEEEGGGSTT--TT-HHHHHHHHHH--HHHHHHHHTPPPSSTTT----/-HHHHHHHTTT-----EE-SSS-BEETT-TT-BSS-EEE--EEEEEEEE--S-HHHHHHHHHHHTTTSSS--TT-EEEEE-/-B-TTEEEBTTTBSB-HHHHH---SEEEE-TTS-EEEEEE-HHHHHHHHHHHB-SSSB-SPBPTT-EEEEEEEEEEEEE-SS-S--TTT--SEEEEEEEEEEES-TTTS-BEEEEEEEEE-SS-HHHHHHHHHHHHHHHHHHHHHHHHHHT--EEEEEEEEEEEEPPTTEEEEEEEEEEEEEEEGGGSTT--TT-HHHHHHHHHH-BHHHHHHHHTPPPSSTTT----

Sequence (927 aa):
SELDAKLNKLGVDRIAISPYKQWTRGYMEPGNIGNGYVTGLKVDAGVRDKSDNNVLDGIVSYDRAETKNAYIGQINMTTASFTGVQGRVIGYDILRSPEVDKAKPLFTETQWDGSELPIYDAKPLQDALVEYFGTEQDRRHYPAPGSFIVCANKGVTAERPKNDADMKPGQGYGVWSAIAISFAKDPTKDSSMFVEDAGVWETPNEDELLEYLEGRRKAMAKSIAECGQDAHASFESSWIGFAYTMMEPGQIGNAITVAPYVSLPIDSIPGGSILTPDKDMEIMENLTMPEWLEKMGYKSLSANNALKYSELDAKLNKLGVDRIAISPYKQWTRGYMEPGNIGNGYVTGLKVDAGVRDKSDNNVLDGIVSYDRAETKNAYIGQINMTTASFTGVQGRVIGYDILRSPEVDKAKPLFTETQWDGSELPIYDAKPLQDALVEYFGTEQDRRHYPAPGSFIVCANKGVTAERPKNDADMKPGQGYGVWSAIAISFAKDPTKDSSMFVEDAGVWETPNEDELLEYLEGRRKAMAKSIAECGQDAHASFESSWIGFAYTMMEPGQIGNAITVAPYVSLPIDSIPGGSILTPDKDMEIMENLTMPEWLEKMGYKSLSANNALKYSELDAKLNKLGVDRIAISPYKQWTRGYMEPGNIGNGYVTGLKVDAGVRDKSDNNVLDGIVSYDRAETKNAYIGQINMTTASFTGVQGRVIGYDILRSPEVDKAKPLFTETQWDGSELPIYDAKPLQDALVEYFGTEQDRRHYPAPGSFIVCANKGVTAERPKNDADMKPGQGYGVWSAIAISFAKDPTKDSSMFVEDAGVWETPNEDELLEYLEGRRKAMAKSIAECGQDAHASFESSWIGFAYTMMEPGQIGNAITVAPYVSLPIDSIPGGSILTPDKDMEIMENLTMPEWLEKMGYKSLSANNALKY

InterPro domains:
  IPR003427 Histidine decarboxylase proenzyme [PF02329] (7-303)
  IPR003427 Histidine decarboxylase proenzyme [PIRSF001341] (1-311)
  IPR003427 Histidine decarboxylase proenzyme [SFLDF00466] (1-311)
  IPR003427 Histidine decarboxylase proenzyme [TIGR00541] (3-308)
  IPR016104 Pyruvoyl-dependent histidine/arginine decarboxylase [SSF56271] (3-311)
  IPR016105 Pyruvoyl-dependent histidine/arginine decarboxylase, 3-layer sandwich domain [G3DSA:3.50.20.10] (84-311)
  IPR016106 Histidine decarboxylase proenzyme, N-terminal [G3DSA:4.10.510.10] (2-82)